Protein 7Q1D (pdb70)

Nearest PDB structures (foldseek):
  7q1x-assembly1_B  TM=9.972E-01  e=1.041E-59  Pseudomonas aeruginosa
  6mb6-assembly1_A  TM=9.368E-01  e=5.506E-37  Pseudomonas aeruginosa
  6bbz-assembly1_A  TM=9.507E-01  e=2.205E-33  Enterobacter cloacae
  6np2-assembly1_A  TM=9.480E-01  e=5.386E-33  Enterobacter cloacae
  7lao-assembly1_A  TM=9.216E-01  e=5.710E-32  Serratia marcescens

Structure (mmCIF, N/CA/C/O backbone):
data_7Q1D
#
_entry.id   7Q1D
#
_cell.length_a   90.957
_cell.length_b   100.489
_cell.length_c   131.908
_cell.angle_alpha   90.000
_cell.angle_beta   90.000
_cell.angle_gamma   90.000
#
_symmetry.space_group_name_H-M   'P 21 2 21'
#
loop_
_entity.id
_entity.type
_entity.pdbx_description
1 polymer 'Aminoglycoside N(3)-acetyltransferase III'
2 non-polymer 'SODIUM ION'
3 non-polymer '[[(2~{R},3~{S})-5-(6-aminopurin-9-yl)-4-oxidanyl-3-phosphonooxy-oxolan-2-yl]methoxy-oxidanyl-phosphoryl] [(3~{R})-4-[[(3~{S})-3-[2-[(1~{S})-1-[[(1~{S},2~{R},3~{R},4~{S},5~{R})-5-azanyl-3-[(4~{S},5~{R})-4-[(2~{S},3~{R},4~{R},5~{S},6~{E})-3-azanyl-6-(azanylmethylidene)-4,5-bis(oxidanyl)oxan-2-yl]oxy-5-(hydroxymethyl)-3-oxidanyl-oxolan-2-yl]oxy-2-[(2~{S},3~{R},4~{R},5~{S})-3-azanyl-6-(iminomethyl)-4,5-bis(oxidanyl)oxan-2-yl]oxy-4-oxidanyl-cyclohexyl]amino]-1-oxidanyl-ethyl]sulfanylethylamino]-3-oxidanyl-propyl]amino]-2,2-dimethyl-3-oxidanyl-4-oxidanylidene-butyl] hydrogen phosphate'
4 non-polymer GLYCEROL
5 non-polymer 2-[BIS-(2-HYDROXY-ETHYL)-AMINO]-2-HYDROXYMETHYL-PROPANE-1,3-DIOL
6 non-polymer 'CHLORIDE ION'
7 water water
#
loop_
_atom_site.group_PDB
_atom_site.id
_atom_site.type_symbol
_atom_site.label_atom_id
_atom_site.label_alt_id
_atom_site.label_comp_id
_atom_site.label_asym_id
_atom_site.label_entity_id
_atom_site.label_seq_id
_atom_site.pdbx_PDB_ins_code
_atom_site.Cartn_x
_atom_site.Cartn_y
_atom_site.Cartn_z
_atom_site.occupancy
_atom_site.B_iso_or_equiv
_atom_site.auth_seq_id
_atom_site.auth_comp_id
_atom_site.auth_asym_id
_atom_site.auth_atom_id
_atom_site.pdbx_PDB_model_num
ATOM 1 N N . ILE A 1 22 ? 43.07061 71.19446 6.21435 1.000 54.75219 26 ILE A N 1
ATOM 2 C CA . ILE A 1 22 ? 44.03823 71.22222 7.30883 1.000 51.99585 26 ILE A CA 1
ATOM 3 C C . ILE A 1 22 ? 43.63988 70.23713 8.41463 1.000 44.54714 26 ILE A C 1
ATOM 4 O O . ILE A 1 22 ? 42.45201 70.02475 8.65754 1.000 42.41982 26 ILE A O 1
ATOM 9 N N . PRO A 1 23 ? 44.63030 69.63645 9.08000 1.000 38.43271 27 PRO A N 1
ATOM 10 C CA . PRO A 1 23 ? 44.33445 68.51855 9.98928 1.000 31.76034 27 PRO A CA 1
ATOM 11 C C . PRO A 1 23 ? 43.50640 68.94497 11.19460 1.000 28.56965 27 PRO A C 1
ATOM 12 O O . PRO A 1 23 ? 43.67811 70.03414 11.74382 1.000 31.41346 27 PRO A O 1
ATOM 16 N N . HIS A 1 24 ? 42.60536 68.05802 11.61078 1.000 25.15887 28 HIS A N 1
ATOM 17 C CA . HIS A 1 24 ? 41.76104 68.32720 12.76557 1.000 26.24942 28 HIS A CA 1
ATOM 18 C C . HIS A 1 24 ? 42.59721 68.36990 14.03960 1.000 25.91410 28 HIS A C 1
ATOM 19 O O . HIS A 1 24 ? 43.47334 67.52858 14.25788 1.000 24.50045 28 HIS A O 1
ATOM 26 N N . THR A 1 25 ? 42.29722 69.33031 14.90286 1.000 24.96454 29 THR A N 1
ATOM 27 C CA . THR A 1 25 ? 43.03783 69.47360 16.14506 1.000 23.15529 29 THR A CA 1
ATOM 28 C C . THR A 1 25 ? 42.38665 68.69701 17.28140 1.000 23.60077 29 THR A C 1
ATOM 29 O O . THR A 1 25 ? 41.19099 68.38521 17.26583 1.000 22.38662 29 THR A O 1
ATOM 33 N N . HIS A 1 26 ? 43.20180 68.42463 18.29925 1.000 22.93262 30 HIS A N 1
ATOM 34 C CA . HIS A 1 26 ? 42.71841 67.79462 19.51942 1.000 22.94296 30 HIS A CA 1
ATOM 35 C C . HIS A 1 26 ? 41.53005 68.55270 20.09343 1.000 23.27492 30 HIS A C 1
ATOM 36 O O . HIS A 1 26 ? 40.49456 67.95978 20.42221 1.000 22.48099 30 HIS A O 1
ATOM 43 N N . ALA A 1 27 ? 41.66882 69.87079 20.23130 1.000 24.44925 31 ALA A N 1
ATOM 44 C CA . ALA A 1 27 ? 40.61134 70.66138 20.85068 1.000 24.78486 31 ALA A CA 1
ATOM 45 C C . ALA A 1 27 ? 39.32422 70.57916 20.04841 1.000 27.54909 31 ALA A C 1
ATOM 46 O O . ALA A 1 27 ? 38.23062 70.48190 20.62242 1.000 27.18662 31 ALA A O 1
ATOM 48 N N . HIS A 1 28 ? 39.42395 70.61212 18.71895 1.000 25.85254 32 HIS A N 1
ATOM 49 C CA . HIS A 1 28 ? 38.20543 70.53756 17.91972 1.000 27.65973 32 HIS A CA 1
ATOM 50 C C . HIS A 1 28 ? 37.57274 69.15486 17.97277 1.000 25.95996 32 HIS A C 1
ATOM 51 O O . HIS A 1 28 ? 36.34390 69.03670 17.91637 1.000 24.89220 32 HIS A O 1
ATOM 58 N N . LEU A 1 29 ? 38.37955 68.10353 18.09888 1.000 22.34283 33 LEU A N 1
ATOM 59 C CA . LEU A 1 29 ? 37.80244 66.77687 18.26496 1.000 22.47241 33 LEU A CA 1
ATOM 60 C C . LEU A 1 29 ? 37.08447 66.66006 19.60427 1.000 22.01257 33 LEU A C 1
ATOM 61 O O . LEU A 1 29 ? 35.98119 66.10262 19.67069 1.000 22.30580 33 LEU A O 1
ATOM 66 N N . VAL A 1 30 ? 37.67831 67.20111 20.67645 1.000 22.65522 34 VAL A N 1
ATOM 67 C CA . VAL A 1 30 ? 37.00439 67.21273 21.97771 1.000 24.96710 34 VAL A CA 1
ATOM 68 C C . VAL A 1 30 ? 35.66053 67.92883 21.88498 1.000 26.06678 34 VAL A C 1
ATOM 69 O O . VAL A 1 30 ? 34.63473 67.41009 22.34541 1.000 26.68811 34 VAL A O 1
ATOM 73 N N . ASP A 1 31 ? 35.65262 69.14268 21.31489 1.000 25.85668 35 ASP A N 1
ATOM 74 C CA . ASP A 1 31 ? 34.40684 69.88122 21.09870 1.000 26.43306 35 ASP A CA 1
ATOM 75 C C . ASP A 1 31 ? 33.37845 69.03377 20.36234 1.000 27.97104 35 ASP A C 1
ATOM 76 O O . ASP A 1 31 ? 32.19799 69.00211 20.73493 1.000 27.94425 35 ASP A O 1
ATOM 81 N N . ALA A 1 32 ? 33.80971 68.35873 19.29415 1.000 24.11387 36 ALA A N 1
ATOM 82 C CA . ALA A 1 32 ? 32.88094 67.58634 18.47642 1.000 27.80996 36 ALA A CA 1
ATOM 83 C C . ALA A 1 32 ? 32.31391 66.41233 19.25511 1.000 23.99816 36 ALA A C 1
ATOM 84 O O . ALA A 1 32 ? 31.11992 66.11083 19.14787 1.000 25.82449 36 ALA A O 1
ATOM 86 N N . PHE A 1 33 ? 33.15422 65.74296 20.04363 1.000 20.54412 37 PHE A N 1
ATOM 87 C CA . PHE A 1 33 ? 32.66922 64.64357 20.86925 1.000 21.18667 37 PHE A CA 1
ATOM 88 C C . PHE A 1 33 ? 31.65611 65.14262 21.88728 1.000 23.56057 37 PHE A C 1
ATOM 89 O O . PHE A 1 33 ? 30.61708 64.50879 22.10611 1.000 23.24233 37 PHE A O 1
ATOM 97 N N . GLN A 1 34 ? 31.93405 66.28434 22.51428 1.000 24.25168 38 GLN A N 1
ATOM 98 C CA . GLN A 1 34 ? 30.99824 66.81897 23.49825 1.000 23.62505 38 GLN A CA 1
ATOM 99 C C . GLN A 1 34 ? 29.68692 67.23715 22.84477 1.000 26.26686 38 GLN A C 1
ATOM 100 O O . GLN A 1 34 ? 28.60824 67.02176 23.41374 1.000 27.42185 38 GLN A O 1
ATOM 106 N N . ALA A 1 35 ? 29.75515 67.79730 21.63310 1.000 26.16451 39 ALA A N 1
ATOM 107 C CA . ALA A 1 35 ? 28.54169 68.20636 20.92979 1.000 27.95333 39 ALA A CA 1
ATOM 108 C C . ALA A 1 35 ? 27.67704 67.00794 20.56855 1.000 27.77347 39 ALA A C 1
ATOM 109 O O . ALA A 1 35 ? 26.44485 67.11301 20.54895 1.000 29.77249 39 ALA A O 1
ATOM 111 N N . LEU A 1 36 ? 28.30798 65.87203 20.27735 1.000 26.20240 40 LEU A N 1
ATOM 112 C CA . LEU A 1 36 ? 27.57672 64.65353 19.95565 1.000 26.34149 40 LEU A CA 1
ATOM 113 C C . LEU A 1 36 ? 26.85012 64.09468 21.17232 1.000 28.81901 40 LEU A C 1
ATOM 114 O O . LEU A 1 36 ? 25.82185 63.42109 21.02593 1.000 29.10478 40 LEU A O 1
ATOM 119 N N . GLY A 1 37 ? 27.35722 64.36348 22.37063 1.000 24.61660 41 GLY A N 1
ATOM 120 C CA . GLY A 1 37 ? 26.75730 63.84736 23.57997 1.000 28.08631 41 GLY A CA 1
ATOM 121 C C . GLY A 1 37 ? 27.67385 63.03238 24.47350 1.000 25.25753 41 GLY A C 1
ATOM 122 O O . GLY A 1 37 ? 27.20396 62.43775 25.44781 1.000 28.89597 41 GLY A O 1
ATOM 123 N N . ILE A 1 38 ? 28.97040 62.96775 24.15947 1.000 22.02995 42 ILE A N 1
ATOM 124 C CA . ILE A 1 38 ? 29.90640 62.28350 25.04797 1.000 22.03453 42 ILE A CA 1
ATOM 125 C C . ILE A 1 38 ? 30.05781 63.09854 26.32120 1.000 25.29981 42 ILE A C 1
ATOM 126 O O . ILE A 1 38 ? 30.25580 64.31936 26.27273 1.000 24.63899 42 ILE A O 1
ATOM 131 N N . ARG A 1 39 ? 29.98512 62.42617 27.46902 1.000 24.63253 43 ARG A N 1
ATOM 132 C CA . ARG A 1 39 ? 29.97281 63.09684 28.76108 1.000 28.19944 43 ARG A CA 1
ATOM 133 C C . ARG A 1 39 ? 30.99326 62.45324 29.68680 1.000 24.55732 43 ARG A C 1
ATOM 134 O O . ARG A 1 39 ? 31.31115 61.26522 29.56129 1.000 24.02481 43 ARG A O 1
ATOM 142 N N . ALA A 1 40 ? 31.48162 63.25428 30.63507 1.000 26.07348 44 ALA A N 1
ATOM 143 C CA . ALA A 1 40 ? 32.38356 62.75668 31.66665 1.000 23.57172 44 ALA A CA 1
ATOM 144 C C . ALA A 1 40 ? 31.76652 61.55860 32.37358 1.000 26.88453 44 ALA A C 1
ATOM 145 O O . ALA A 1 40 ? 30.59300 61.58683 32.76195 1.000 26.35137 44 ALA A O 1
ATOM 147 N N . GLY A 1 41 ? 32.56393 60.50064 32.53411 1.000 22.26158 45 GLY A N 1
ATOM 148 C CA . GLY A 1 41 ? 32.17129 59.34257 33.30868 1.000 23.51624 45 GLY A CA 1
ATOM 149 C C . GLY A 1 41 ? 31.49831 58.23666 32.52752 1.000 21.64387 45 GLY A C 1
ATOM 150 O O . GLY A 1 41 ? 31.27182 57.15510 33.08889 1.000 21.81917 45 GLY A O 1
ATOM 151 N N . GLN A 1 42 ? 31.17120 58.46418 31.25914 1.000 18.61104 46 GLN A N 1
ATOM 152 C CA . GLN A 1 42 ? 30.54640 57.42332 30.46040 1.000 18.46257 46 GLN A CA 1
ATOM 153 C C . GLN A 1 42 ? 31.51543 56.27056 30.22597 1.000 20.85261 46 GLN A C 1
ATOM 154 O O . GLN A 1 42 ? 32.73757 56.44772 30.18522 1.000 20.15436 46 GLN A O 1
ATOM 160 N N . ALA A 1 43 ? 30.95395 55.07978 30.09395 1.000 19.34362 47 ALA A N 1
ATOM 161 C CA . ALA A 1 43 ? 31.66428 53.92171 29.57358 1.000 18.19196 47 ALA A CA 1
ATOM 162 C C . ALA A 1 43 ? 31.25683 53.76325 28.11345 1.000 18.78239 47 ALA A C 1
ATOM 163 O O . ALA A 1 43 ? 30.06788 53.65372 27.80507 1.000 19.78025 47 ALA A O 1
ATOM 165 N N . LEU A 1 44 ? 32.23271 53.77401 27.21641 1.000 17.59885 48 LEU A N 1
ATOM 166 C CA . LEU A 1 44 ? 31.97348 53.94208 25.79443 1.000 17.20514 48 LEU A CA 1
ATOM 167 C C . LEU A 1 44 ? 32.75701 52.90749 25.00315 1.000 17.91323 48 LEU A C 1
ATOM 168 O O . LEU A 1 44 ? 33.97105 52.79023 25.18173 1.000 18.09917 48 LEU A O 1
ATOM 173 N N . MET A 1 45 ? 32.07283 52.18594 24.11760 1.000 16.60765 49 MET A N 1
ATOM 174 C CA . MET A 1 45 ? 32.70778 51.29651 23.15009 1.000 16.28217 49 MET A CA 1
ATOM 175 C C . MET A 1 45 ? 32.76212 52.00860 21.80466 1.000 15.66200 49 MET A C 1
ATOM 176 O O . MET A 1 45 ? 31.74601 52.52965 21.33716 1.000 18.17010 49 MET A O 1
ATOM 181 N N . LEU A 1 46 ? 33.93029 51.99970 21.16933 1.000 15.00545 50 LEU A N 1
ATOM 182 C CA . LEU A 1 46 ? 34.16835 52.75678 19.94780 1.000 14.92699 50 LEU A CA 1
ATOM 183 C C . LEU A 1 46 ? 34.35015 51.81505 18.76690 1.000 16.66073 50 LEU A C 1
ATOM 184 O O . LEU A 1 46 ? 35.05655 50.80527 18.87437 1.000 16.10089 50 LEU A O 1
ATOM 189 N N . HIS A 1 47 ? 33.70609 52.14838 17.64514 1.000 15.53663 51 HIS A N 1
ATOM 190 C CA . HIS A 1 47 ? 34.00969 51.57768 16.33462 1.000 16.48723 51 HIS A CA 1
ATOM 191 C C . HIS A 1 47 ? 34.38235 52.72702 15.41351 1.000 19.46916 51 HIS A C 1
ATOM 192 O O . HIS A 1 47 ? 33.70143 53.75642 15.40419 1.000 18.52271 51 HIS A O 1
ATOM 199 N N . ALA A 1 48 ? 35.44571 52.56523 14.63194 1.000 17.09992 52 ALA A N 1
ATOM 200 C CA . ALA A 1 48 ? 35.94751 53.74070 13.93533 1.000 18.29286 52 ALA A CA 1
ATOM 201 C C . ALA A 1 48 ? 36.55478 53.37341 12.59213 1.000 18.87259 52 ALA A C 1
ATOM 202 O O . ALA A 1 48 ? 36.97348 52.23556 12.36114 1.000 17.85937 52 ALA A O 1
ATOM 204 N N . SER A 1 49 ? 36.56278 54.36690 11.69819 1.000 19.79395 53 SER A N 1
ATOM 205 C CA . SER A 1 49 ? 37.38986 54.38753 10.49316 1.000 19.11156 53 SER A CA 1
ATOM 206 C C . SER A 1 49 ? 38.28176 55.61845 10.57414 1.000 22.28395 53 SER A C 1
ATOM 207 O O . SER A 1 49 ? 37.77908 56.75052 10.60602 1.000 20.37476 53 SER A O 1
ATOM 210 N N . VAL A 1 50 ? 39.60182 55.39876 10.62654 1.000 19.02051 54 VAL A N 1
ATOM 211 C CA . VAL A 1 50 ? 40.53819 56.52098 10.65066 1.000 19.01258 54 VAL A CA 1
ATOM 212 C C . VAL A 1 50 ? 40.40701 57.35462 9.38750 1.000 21.46549 54 VAL A C 1
ATOM 213 O O . VAL A 1 50 ? 40.44695 58.58940 9.43995 1.000 22.06346 54 VAL A O 1
ATOM 217 N N . LYS A 1 51 ? 40.23952 56.69748 8.23097 1.000 20.22063 55 LYS A N 1
ATOM 218 C CA . LYS A 1 51 ? 40.15665 57.44007 6.97555 1.000 21.12810 55 LYS A CA 1
ATOM 219 C C . LYS A 1 51 ? 38.92993 58.34617 6.94625 1.000 23.29390 55 LYS A C 1
ATOM 220 O O . LYS A 1 51 ? 38.99063 59.46892 6.42774 1.000 24.79275 55 LYS A O 1
ATOM 226 N N . ALA A 1 52 ? 37.81839 57.88539 7.51703 1.000 22.34792 56 ALA A N 1
ATOM 227 C CA . ALA A 1 52 ? 36.58819 58.67630 7.50422 1.000 23.52069 56 ALA A CA 1
ATOM 228 C C . ALA A 1 52 ? 36.72271 59.95225 8.32028 1.000 23.99579 56 ALA A C 1
ATOM 229 O O . ALA A 1 52 ? 36.10945 60.97074 7.98100 1.000 24.07261 56 ALA A O 1
ATOM 231 N N . VAL A 1 53 ? 37.50229 59.91282 9.39922 1.000 22.16716 57 VAL A N 1
ATOM 232 C CA . VAL A 1 53 ? 37.70331 61.09727 10.22374 1.000 23.29989 57 VAL A CA 1
ATOM 233 C C . VAL A 1 53 ? 38.48495 62.16685 9.46892 1.000 26.20893 57 VAL A C 1
ATOM 234 O O . VAL A 1 53 ? 38.27423 63.36680 9.68459 1.000 25.66401 57 VAL A O 1
ATOM 238 N N . GLY A 1 54 ? 39.38203 61.76270 8.57309 1.000 26.17970 58 GLY A N 1
ATOM 239 C CA . GLY A 1 54 ? 40.26025 62.69424 7.89838 1.000 24.61759 58 GLY A CA 1
ATOM 240 C C . GLY A 1 54 ? 41.51216 62.98658 8.70643 1.000 23.61955 58 GLY A C 1
ATOM 241 O O . GLY A 1 54 ? 41.64657 62.61239 9.87295 1.000 26.36606 58 GLY A O 1
ATOM 242 N N . ALA A 1 55 ? 42.43183 63.71554 8.07262 1.000 31.23868 59 ALA A N 1
ATOM 243 C CA . ALA A 1 55 ? 43.73335 63.96525 8.67977 1.000 33.02590 59 ALA A CA 1
ATOM 244 C C . ALA A 1 55 ? 43.58135 64.65707 10.02954 1.000 24.79313 59 ALA A C 1
ATOM 245 O O . ALA A 1 55 ? 42.85414 65.64227 10.16231 1.000 27.28575 59 ALA A O 1
ATOM 247 N N . VAL A 1 56 ? 44.25093 64.10662 11.03830 1.000 25.26720 60 VAL A N 1
ATOM 248 C CA . VAL A 1 56 ? 44.23341 64.62895 12.39725 1.000 23.15624 60 VAL A CA 1
ATOM 249 C C . VAL A 1 56 ? 45.64261 65.08681 12.74376 1.000 21.93353 60 VAL A C 1
ATOM 250 O O . VAL A 1 56 ? 46.62230 64.38884 12.45057 1.000 22.81081 60 VAL A O 1
ATOM 254 N N . MET A 1 57 ? 45.74466 66.25680 13.36117 1.000 20.24797 61 MET A N 1
ATOM 255 C CA . MET A 1 57 ? 47.04600 66.84090 13.69368 1.000 18.67087 61 MET A CA 1
ATOM 256 C C . MET A 1 57 ? 47.66378 66.06201 14.85310 1.000 21.45511 61 MET A C 1
ATOM 257 O O . MET A 1 57 ? 47.28062 66.23331 16.01027 1.000 22.89263 61 MET A O 1
ATOM 262 N N . GLY A 1 58 ? 48.62013 65.18420 14.54703 1.000 20.66147 62 GLY A N 1
ATOM 263 C CA . GLY A 1 58 ? 49.16783 64.25888 15.52101 1.000 21.27111 62 GLY A CA 1
ATOM 264 C C . GLY A 1 58 ? 48.77419 62.81057 15.29019 1.000 20.45402 62 GLY A C 1
ATOM 265 O O . GLY A 1 58 ? 49.26812 61.92648 16.00578 1.000 20.81994 62 GLY A O 1
ATOM 266 N N . GLY A 1 59 ? 47.90436 62.53572 14.32314 1.000 22.36096 63 GLY A N 1
ATOM 267 C CA . GLY A 1 59 ? 47.58267 61.17344 13.95910 1.000 21.11771 63 GLY A CA 1
ATOM 268 C C . GLY A 1 59 ? 46.50344 60.54289 14.82071 1.000 19.72515 63 GLY A C 1
ATOM 269 O O . GLY A 1 59 ? 45.90648 61.18329 15.69205 1.000 20.17678 63 GLY A O 1
ATOM 270 N N . PRO A 1 60 ? 46.23740 59.25444 14.59479 1.000 18.94097 64 PRO A N 1
ATOM 271 C CA . PRO A 1 60 ? 45.12622 58.60164 15.31042 1.000 16.72768 64 PRO A CA 1
ATOM 272 C C . PRO A 1 60 ? 45.26842 58.59094 16.82562 1.000 18.14501 64 PRO A C 1
ATOM 273 O O . PRO A 1 60 ? 44.24700 58.48832 17.51531 1.000 19.65956 64 PRO A O 1
ATOM 277 N N . ASN A 1 61 ? 46.48537 58.70536 17.37670 1.000 18.59420 65 ASN A N 1
ATOM 278 C CA . ASN A 1 61 ? 46.61713 58.82347 18.82379 1.000 18.63390 65 ASN A CA 1
ATOM 279 C C . ASN A 1 61 ? 45.78299 59.98068 19.35292 1.000 19.18773 65 ASN A C 1
ATOM 280 O O . ASN A 1 61 ? 45.24162 59.89431 20.45903 1.000 20.95915 65 ASN A O 1
ATOM 285 N N . VAL A 1 62 ? 45.65267 61.05895 18.57016 1.000 16.58560 66 VAL A N 1
ATOM 286 C CA . VAL A 1 62 ? 44.91114 62.23411 19.02168 1.000 17.77402 66 VAL A CA 1
ATOM 287 C C . VAL A 1 62 ? 43.41262 61.97004 19.03457 1.000 17.80139 66 VAL A C 1
ATOM 288 O O . VAL A 1 62 ? 42.69415 62.52443 19.87117 1.000 19.22714 66 VAL A O 1
ATOM 292 N N . ILE A 1 63 ? 42.91321 61.12678 18.12670 1.000 17.49899 67 ILE A N 1
ATOM 293 C CA . ILE A 1 63 ? 41.51113 60.70854 18.21675 1.000 17.28448 67 ILE A CA 1
ATOM 294 C C . ILE A 1 63 ? 41.24960 60.06111 19.56724 1.000 18.91373 67 ILE A C 1
ATOM 295 O O . ILE A 1 63 ? 40.28043 60.39662 20.26424 1.000 18.63303 67 ILE A O 1
ATOM 300 N N . LEU A 1 64 ? 42.11615 59.11827 19.95581 1.000 18.34641 68 LEU A N 1
ATOM 301 C CA . LEU A 1 64 ? 41.93020 58.41264 21.21760 1.000 17.54000 68 LEU A CA 1
ATOM 302 C C . LEU A 1 64 ? 42.08955 59.35360 22.40495 1.000 19.50683 68 LEU A C 1
ATOM 303 O O . LEU A 1 64 ? 41.29782 59.29473 23.35264 1.000 19.70756 68 LEU A O 1
ATOM 308 N N . GLN A 1 65 ? 43.11595 60.21631 22.38566 1.000 20.00352 69 GLN A N 1
ATOM 309 C CA . GLN A 1 65 ? 43.31293 61.12442 23.51185 1.000 18.13281 69 GLN A CA 1
ATOM 310 C C . GLN A 1 65 ? 42.16684 62.11707 23.63328 1.000 20.16804 69 GLN A C 1
ATOM 311 O O . GLN A 1 65 ? 41.73652 62.44195 24.74613 1.000 20.54791 69 GLN A O 1
ATOM 317 N N . ALA A 1 66 ? 41.68522 62.64119 22.50627 1.000 19.02965 70 ALA A N 1
ATOM 318 C CA . ALA A 1 66 ? 40.55955 63.57148 22.56991 1.000 19.75718 70 ALA A CA 1
ATOM 319 C C . ALA A 1 66 ? 39.32343 62.88959 23.13765 1.000 19.23437 70 ALA A C 1
ATOM 320 O O . ALA A 1 66 ? 38.59499 63.47908 23.94457 1.000 20.74427 70 ALA A O 1
ATOM 322 N N . LEU A 1 67 ? 39.07425 61.64498 22.73053 1.000 19.83705 71 LEU A N 1
ATOM 323 C CA . LEU A 1 67 ? 37.91552 60.92906 23.25340 1.000 17.52413 71 LEU A CA 1
ATOM 324 C C . LEU A 1 67 ? 38.07290 60.66206 24.74393 1.000 20.04235 71 LEU A C 1
ATOM 325 O O . LEU A 1 67 ? 37.12752 60.85367 25.52033 1.000 21.17303 71 LEU A O 1
ATOM 330 N N . MET A 1 68 ? 39.27302 60.25169 25.16785 1.000 20.10803 72 MET A N 1
ATOM 331 C CA A MET A 1 68 ? 39.48049 60.00927 26.58633 0.325 21.71322 72 MET A CA 1
ATOM 332 C CA B MET A 1 68 ? 39.54719 60.02347 26.58615 0.675 21.74562 72 MET A CA 1
ATOM 333 C C . MET A 1 68 ? 39.43681 61.30681 27.39636 1.000 22.75553 72 MET A C 1
ATOM 334 O O . MET A 1 68 ? 39.04649 61.27881 28.56554 1.000 23.00767 72 MET A O 1
ATOM 343 N N . ASP A 1 69 ? 39.80979 62.44807 26.80285 1.000 21.85830 73 ASP A N 1
ATOM 344 C CA . ASP A 1 69 ? 39.66333 63.70856 27.52952 1.000 20.81370 73 ASP A CA 1
ATOM 345 C C . ASP A 1 69 ? 38.19411 64.07968 27.68692 1.000 23.03946 73 ASP A C 1
ATOM 346 O O . ASP A 1 69 ? 37.77671 64.55813 28.74807 1.000 23.85218 73 ASP A O 1
ATOM 351 N N . ALA A 1 70 ? 37.38935 63.83958 26.65254 1.000 22.21699 74 ALA A N 1
ATOM 352 C CA . ALA A 1 70 ? 35.95462 64.07623 26.78060 1.000 25.31842 74 ALA A CA 1
ATOM 353 C C . ALA A 1 70 ? 35.33088 63.16729 27.83301 1.000 23.72817 74 ALA A C 1
ATOM 354 O O . ALA A 1 70 ? 34.40281 63.58475 28.54158 1.000 24.31283 74 ALA A O 1
ATOM 356 N N . LEU A 1 71 ? 35.82697 61.93068 27.95761 1.000 21.71488 75 LEU A N 1
ATOM 357 C CA . LEU A 1 71 ? 35.30643 60.99467 28.95052 1.000 20.23263 75 LEU A CA 1
ATOM 358 C C . LEU A 1 71 ? 35.85757 61.24569 30.34903 1.000 24.73362 75 LEU A C 1
ATOM 359 O O . LEU A 1 71 ? 35.23485 60.82854 31.33025 1.000 23.99249 75 LEU A O 1
ATOM 364 N N . THR A 1 72 ? 37.01917 61.90309 30.45821 1.000 22.92356 76 THR A N 1
ATOM 365 C CA . THR A 1 72 ? 37.77072 62.12981 31.69437 1.000 26.92870 76 THR A CA 1
ATOM 366 C C . THR A 1 72 ? 38.27468 60.80752 32.27079 1.000 27.33027 76 THR A C 1
ATOM 367 O O . THR A 1 72 ? 37.84115 59.72976 31.83786 1.000 26.03712 76 THR A O 1
ATOM 371 N N . PRO A 1 73 ? 39.19874 60.83942 33.23532 1.000 28.89051 77 PRO A N 1
ATOM 372 C CA . PRO A 1 73 ? 39.64726 59.57789 33.84685 1.000 25.98161 77 PRO A CA 1
ATOM 373 C C . PRO A 1 73 ? 38.53772 58.76961 34.49756 1.000 28.17682 77 PRO A C 1
ATOM 374 O O . PRO A 1 73 ? 38.69742 57.55198 34.64497 1.000 30.16314 77 PRO A O 1
ATOM 378 N N A ASP A 1 74 ? 37.42963 59.40988 34.89458 0.548 27.78416 78 ASP A N 1
ATOM 379 N N B ASP A 1 74 ? 37.42816 59.39279 34.89364 0.452 27.79745 78 ASP A N 1
ATOM 380 C CA A ASP A 1 74 ? 36.28812 58.69336 35.45789 0.548 26.97750 78 ASP A CA 1
ATOM 381 C CA B ASP A 1 74 ? 36.32405 58.63239 35.46694 0.452 26.96306 78 ASP A CA 1
ATOM 382 C C A ASP A 1 74 ? 35.54787 57.86820 34.41154 0.548 24.95758 78 ASP A C 1
ATOM 383 C C B ASP A 1 74 ? 35.44598 57.96784 34.41192 0.452 24.94878 78 ASP A C 1
ATOM 384 O O A ASP A 1 74 ? 34.80010 56.95488 34.77629 0.548 23.97112 78 ASP A O 1
ATOM 385 O O B ASP A 1 74 ? 34.49277 57.27063 34.77405 0.452 23.27117 78 ASP A O 1
ATOM 394 N N . GLY A 1 75 ? 35.73574 58.16478 33.12470 1.000 22.36509 79 GLY A N 1
ATOM 395 C CA . GLY A 1 75 ? 35.09803 57.41107 32.06556 1.000 21.31986 79 GLY A CA 1
ATOM 396 C C . GLY A 1 75 ? 35.97197 56.25553 31.59751 1.000 22.77565 79 GLY A C 1
ATOM 397 O O . GLY A 1 75 ? 37.09579 56.06425 32.05367 1.000 21.15771 79 GLY A O 1
ATOM 398 N N . THR A 1 76 ? 35.43173 55.48279 30.65607 1.000 20.25714 80 THR A N 1
ATOM 399 C CA . THR A 1 76 ? 36.10616 54.29148 30.15704 1.000 19.60602 80 THR A CA 1
ATOM 400 C C . THR A 1 76 ? 35.91673 54.20672 28.64830 1.000 19.35082 80 THR A C 1
ATOM 401 O O . THR A 1 76 ? 34.82994 54.48577 28.13894 1.000 18.67469 80 THR A O 1
ATOM 405 N N . LEU A 1 77 ? 36.97920 53.83845 27.93203 1.000 17.63330 81 LEU A N 1
ATOM 406 C CA . LEU A 1 77 ? 36.92434 53.63095 26.48928 1.000 15.67579 81 LEU A CA 1
ATOM 407 C C . LEU A 1 77 ? 37.31097 52.19020 26.18895 1.000 15.72129 81 LEU A C 1
ATOM 408 O O . LEU A 1 77 ? 38.35233 51.71627 26.65990 1.000 15.95741 81 LEU A O 1
ATOM 413 N N . MET A 1 78 ? 36.47263 51.48936 25.41536 1.000 14.99314 82 MET A N 1
ATOM 414 C CA . MET A 1 78 ? 36.71760 50.08923 25.09331 1.000 14.98799 82 MET A CA 1
ATOM 415 C C . MET A 1 78 ? 36.59454 49.87545 23.58708 1.000 14.73050 82 MET A C 1
ATOM 416 O O . MET A 1 78 ? 35.82365 50.56848 22.91350 1.000 16.51815 82 MET A O 1
ATOM 421 N N . MET A 1 79 ? 37.34875 48.90240 23.06107 1.000 14.68486 83 MET A N 1
ATOM 422 C CA . MET A 1 79 ? 37.24500 48.53035 21.66183 1.000 15.22097 83 MET A CA 1
ATOM 423 C C . MET A 1 79 ? 37.38992 47.01298 21.54422 1.000 15.44763 83 MET A C 1
ATOM 424 O O . MET A 1 79 ? 38.00144 46.35858 22.39732 1.000 15.53985 83 MET A O 1
ATOM 429 N N . TYR A 1 80 ? 36.81393 46.45176 20.47946 1.000 14.64464 84 TYR A N 1
ATOM 430 C CA . TYR A 1 80 ? 36.97174 45.03084 20.16529 1.000 14.19855 84 TYR A CA 1
ATOM 431 C C . TYR A 1 80 ? 38.29113 44.83121 19.42494 1.000 14.43033 84 TYR A C 1
ATOM 432 O O . TYR A 1 80 ? 38.46025 45.32240 18.30490 1.000 16.48709 84 TYR A O 1
ATOM 441 N N . ALA A 1 81 ? 39.24204 44.13297 20.05752 1.000 14.16139 85 ALA A N 1
ATOM 442 C CA . ALA A 1 81 ? 40.52925 43.84907 19.42873 1.000 14.61260 85 ALA A CA 1
ATOM 443 C C . ALA A 1 81 ? 40.55817 42.48614 18.74315 1.000 15.16180 85 ALA A C 1
ATOM 444 O O . ALA A 1 81 ? 41.02036 42.38562 17.60544 1.000 16.02099 85 ALA A O 1
ATOM 446 N N . GLY A 1 82 ? 40.08832 41.43242 19.41840 1.000 14.85420 86 GLY A N 1
ATOM 447 C CA . GLY A 1 82 ? 40.19437 40.08908 18.86605 1.000 14.14591 86 GLY A CA 1
ATOM 448 C C . GLY A 1 82 ? 41.65820 39.70326 18.71911 1.000 13.97009 86 GLY A C 1
ATOM 449 O O . GLY A 1 82 ? 42.54317 40.22131 19.40977 1.000 16.47801 86 GLY A O 1
ATOM 450 N N . TRP A 1 83 ? 41.91983 38.80038 17.78110 1.000 15.59915 87 TRP A N 1
ATOM 451 C CA . TRP A 1 83 ? 43.28044 38.32122 17.53434 1.000 15.17693 87 TRP A CA 1
ATOM 452 C C . TRP A 1 83 ? 43.46449 38.11991 16.03212 1.000 14.14156 87 TRP A C 1
ATOM 453 O O . TRP A 1 83 ? 42.89128 37.19667 15.44101 1.000 16.22415 87 TRP A O 1
ATOM 464 N N . GLN A 1 84 ? 44.28661 38.98741 15.42099 1.000 14.66203 88 GLN A N 1
ATOM 465 C CA . GLN A 1 84 ? 44.48807 38.94404 13.97273 1.000 15.62335 88 GLN A CA 1
ATOM 466 C C . GLN A 1 84 ? 44.94338 37.56830 13.49943 1.000 18.13456 88 GLN A C 1
ATOM 467 O O . GLN A 1 84 ? 44.59807 37.14770 12.39412 1.000 21.61402 88 GLN A O 1
ATOM 473 N N . ASP A 1 85 ? 45.69642 36.84640 14.32327 1.000 16.87119 89 ASP A N 1
ATOM 474 C CA . ASP A 1 85 ? 46.33392 35.61497 13.88478 1.000 17.03787 89 ASP A CA 1
ATOM 475 C C . ASP A 1 85 ? 45.71262 34.37172 14.50889 1.000 20.41651 89 ASP A C 1
ATOM 476 O O . ASP A 1 85 ? 46.35610 33.31735 14.53645 1.000 18.21996 89 ASP A O 1
ATOM 481 N N . ILE A 1 86 ? 44.46614 34.46133 14.97387 1.000 16.38324 90 ILE A N 1
ATOM 482 C CA . ILE A 1 86 ? 43.85843 33.28183 15.61026 1.000 15.69630 90 ILE A CA 1
ATOM 483 C C . ILE A 1 86 ? 43.73577 32.15151 14.59166 1.000 18.50161 90 ILE A C 1
ATOM 484 O O . ILE A 1 86 ? 43.19913 32.35307 13.48264 1.000 20.43935 90 ILE A O 1
ATOM 489 N N . PRO A 1 87 ? 44.23531 30.96727 14.88372 1.000 18.69376 91 PRO A N 1
ATOM 490 C CA . PRO A 1 87 ? 44.19120 29.85791 13.92548 1.000 18.02501 91 PRO A CA 1
ATOM 491 C C . PRO A 1 87 ? 42.92079 29.01833 14.06080 1.000 23.21143 91 PRO A C 1
ATOM 492 O O . PRO A 1 87 ? 42.96852 27.78994 14.18267 1.000 23.21492 91 PRO A O 1
ATOM 496 N N . ASP A 1 88 ? 41.76867 29.68288 14.04998 1.000 19.78313 92 ASP A N 1
ATOM 497 C CA . ASP A 1 88 ? 40.51273 28.98251 14.30128 1.000 23.75946 92 ASP A CA 1
ATOM 498 C C . ASP A 1 88 ? 40.00029 28.22290 13.08064 1.000 26.83928 92 ASP A C 1
ATOM 499 O O . ASP A 1 88 ? 38.90361 27.63300 13.13675 1.000 28.30051 92 ASP A O 1
ATOM 504 N N . PHE A 1 89 ? 40.79095 28.18294 12.00551 1.000 27.31005 93 PHE A N 1
ATOM 505 C CA . PHE A 1 89 ? 40.43783 27.53654 10.74760 1.000 29.41601 93 PHE A CA 1
ATOM 506 C C . PHE A 1 89 ? 41.16106 26.21385 10.52016 1.000 31.96243 93 PHE A C 1
ATOM 507 O O . PHE A 1 89 ? 40.99938 25.60727 9.45126 1.000 37.42221 93 PHE A O 1
ATOM 515 N N . ILE A 1 90 ? 41.94340 25.73585 11.48897 1.000 30.46256 94 ILE A N 1
ATOM 516 C CA . ILE A 1 90 ? 42.87877 24.65418 11.19950 1.000 29.02316 94 ILE A CA 1
ATOM 517 C C . ILE A 1 90 ? 42.21655 23.28010 11.07713 1.000 35.24861 94 ILE A C 1
ATOM 518 O O . ILE A 1 90 ? 42.76317 22.39597 10.41141 1.000 36.29845 94 ILE A O 1
ATOM 523 N N A ASP A 1 91 ? 41.05993 23.07285 11.71576 0.565 37.40865 95 ASP A N 1
ATOM 524 N N B ASP A 1 91 ? 41.06472 23.05058 11.71472 0.435 37.40511 95 ASP A N 1
ATOM 525 C CA A ASP A 1 91 ? 40.43694 21.75230 11.69582 0.565 38.83193 95 ASP A CA 1
ATOM 526 C CA B ASP A 1 91 ? 40.50581 21.70052 11.66526 0.435 38.81880 95 ASP A CA 1
ATOM 527 C C A ASP A 1 91 ? 40.06679 21.31079 10.28366 0.565 42.42371 95 ASP A C 1
ATOM 528 C C B ASP A 1 91 ? 40.07091 21.29416 10.26321 0.435 42.40322 95 ASP A C 1
ATOM 529 O O A ASP A 1 91 ? 39.91436 20.10819 10.04074 0.565 41.94057 95 ASP A O 1
ATOM 530 O O B ASP A 1 91 ? 39.87271 20.10067 10.01051 0.435 41.99542 95 ASP A O 1
ATOM 539 N N . SER A 1 92 ? 39.93674 22.25076 9.34801 1.000 41.37482 96 SER A N 1
ATOM 540 C CA . SER A 1 92 ? 39.55672 21.95999 7.97386 1.000 48.92455 96 SER A CA 1
ATOM 541 C C . SER A 1 92 ? 40.75455 21.85908 7.02893 1.000 51.74770 96 SER A C 1
ATOM 542 O O . SER A 1 92 ? 40.56266 21.70583 5.81833 1.000 53.23861 96 SER A O 1
ATOM 545 N N . LEU A 1 93 ? 41.98732 21.93221 7.55366 1.000 44.18642 97 LEU A N 1
ATOM 546 C CA . LEU A 1 93 ? 43.19231 21.76356 6.75323 1.000 43.78805 97 LEU A CA 1
ATOM 547 C C . LEU A 1 93 ? 43.57341 20.29419 6.66476 1.000 45.28356 97 LEU A C 1
ATOM 548 O O . LEU A 1 93 ? 43.20444 19.49272 7.52916 1.000 45.34273 97 LEU A O 1
ATOM 553 N N . PRO A 1 94 ? 44.32171 19.90812 5.62830 1.000 46.57936 98 PRO A N 1
ATOM 554 C CA . PRO A 1 94 ? 44.86292 18.54408 5.58023 1.000 51.59341 98 PRO A CA 1
ATOM 555 C C . PRO A 1 94 ? 45.65505 18.24588 6.84518 1.000 50.80044 98 PRO A C 1
ATOM 556 O O . PRO A 1 94 ? 46.31316 19.12466 7.40597 1.000 45.14240 98 PRO A O 1
ATOM 560 N N . ASP A 1 95 ? 45.58439 16.99018 7.29307 1.000 47.82969 99 ASP A N 1
ATOM 561 C CA . ASP A 1 95 ? 46.15738 16.62982 8.58854 1.000 50.26823 99 ASP A CA 1
ATOM 562 C C . ASP A 1 95 ? 47.65041 16.94053 8.67876 1.000 52.26523 99 ASP A C 1
ATOM 563 O O . ASP A 1 95 ? 48.14017 17.30702 9.75446 1.000 45.34378 99 ASP A O 1
ATOM 568 N N . ALA A 1 96 ? 48.38763 16.80626 7.57308 1.000 49.01411 100 ALA A N 1
ATOM 569 C CA . ALA A 1 96 ? 49.81255 17.12909 7.59176 1.000 48.51661 100 ALA A CA 1
ATOM 570 C C . ALA A 1 96 ? 50.03731 18.60649 7.89465 1.000 47.07088 100 ALA A C 1
ATOM 571 O O . ALA A 1 96 ? 50.90581 18.96281 8.70072 1.000 44.92066 100 ALA A O 1
ATOM 573 N N . LEU A 1 97 ? 49.26967 19.48270 7.24024 1.000 41.95376 101 LEU A N 1
ATOM 574 C CA . LEU A 1 97 ? 49.35064 20.90943 7.52708 1.000 40.57971 101 LEU A CA 1
ATOM 575 C C . LEU A 1 97 ? 48.83270 21.21877 8.92564 1.000 41.47628 101 LEU A C 1
ATOM 576 O O . LEU A 1 97 ? 49.43914 22.00513 9.65768 1.000 37.81777 101 LEU A O 1
ATOM 581 N N . LYS A 1 98 ? 47.70991 20.60603 9.30915 1.000 36.02329 102 LYS A N 1
ATOM 582 C CA . LYS A 1 98 ? 47.15744 20.79793 10.64744 1.000 35.85653 102 LYS A CA 1
ATOM 583 C C . LYS A 1 98 ? 48.18695 20.48742 11.72701 1.000 34.99262 102 LYS A C 1
ATOM 584 O O . LYS A 1 98 ? 48.28907 21.21437 12.72654 1.000 32.01687 102 LYS A O 1
ATOM 590 N N . ALA A 1 99 ? 48.95285 19.40670 11.54190 1.000 35.48348 103 ALA A N 1
ATOM 591 C CA . ALA A 1 99 ? 49.92736 18.98978 12.54530 1.000 35.64533 103 ALA A CA 1
ATOM 592 C C . ALA A 1 99 ? 50.98941 20.05721 12.75854 1.000 32.86620 103 ALA A C 1
ATOM 593 O O . ALA A 1 99 ? 51.45337 20.26349 13.88524 1.000 32.47005 103 ALA A O 1
ATOM 595 N N . VAL A 1 100 ? 51.40360 20.72461 11.68312 1.000 34.53506 104 VAL A N 1
ATOM 596 C CA . VAL A 1 100 ? 52.37977 21.80055 11.81085 1.000 33.03559 104 VAL A CA 1
ATOM 597 C C . VAL A 1 100 ? 51.79996 22.95385 12.62337 1.000 28.64950 104 VAL A C 1
ATOM 598 O O . VAL A 1 100 ? 52.46253 23.49195 13.51950 1.000 28.23738 104 VAL A O 1
ATOM 602 N N . TYR A 1 101 ? 50.55646 23.35699 12.32566 1.000 27.38269 105 TYR A N 1
ATOM 603 C CA . TYR A 1 101 ? 49.92192 24.40775 13.12016 1.000 26.97701 105 TYR A CA 1
ATOM 604 C C . TYR A 1 101 ? 49.86277 24.01811 14.58891 1.000 26.85915 105 TYR A C 1
ATOM 605 O O . TYR A 1 101 ? 50.16193 24.83071 15.46948 1.000 23.69332 105 TYR A O 1
ATOM 614 N N . LEU A 1 102 ? 49.47151 22.77334 14.87053 1.000 28.40230 106 LEU A N 1
ATOM 615 C CA . LEU A 1 102 ? 49.34180 22.33343 16.25307 1.000 27.96091 106 LEU A CA 1
ATOM 616 C C . LEU A 1 102 ? 50.67589 22.38664 16.98078 1.000 27.68943 106 LEU A C 1
ATOM 617 O O . LEU A 1 102 ? 50.71227 22.65070 18.18777 1.000 32.75938 106 LEU A O 1
ATOM 622 N N . GLU A 1 103 ? 51.77942 22.17739 16.26307 1.000 27.82369 107 GLU A N 1
ATOM 623 C CA . GLU A 1 103 ? 53.09825 22.18683 16.87803 1.000 28.59043 107 GLU A CA 1
ATOM 624 C C . GLU A 1 103 ? 53.70827 23.58108 16.91115 1.000 30.46112 107 GLU A C 1
ATOM 625 O O . GLU A 1 103 ? 54.34765 23.95145 17.90044 1.000 31.07325 107 GLU A O 1
ATOM 631 N N . GLN A 1 104 ? 53.49168 24.38494 15.86887 1.000 25.73171 108 GLN A N 1
ATOM 632 C CA . GLN A 1 104 ? 54.29368 25.58694 15.67912 1.000 22.93554 108 GLN A CA 1
ATOM 633 C C . GLN A 1 104 ? 53.54194 26.89975 15.84913 1.000 23.28212 108 GLN A C 1
ATOM 634 O O . GLN A 1 104 ? 54.18921 27.93187 16.04467 1.000 22.31995 108 GLN A O 1
ATOM 640 N N . HIS A 1 105 ? 52.21558 26.90698 15.78388 1.000 22.42605 109 HIS A N 1
ATOM 641 C CA . HIS A 1 105 ? 51.51474 28.17963 15.90687 1.000 20.10105 109 HIS A CA 1
ATOM 642 C C . HIS A 1 105 ? 51.60358 28.70469 17.33315 1.000 19.23342 109 HIS A C 1
ATOM 643 O O . HIS A 1 105 ? 51.33592 27.95500 18.28065 1.000 21.09895 109 HIS A O 1
ATOM 650 N N . PRO A 1 106 ? 51.91245 29.98479 17.52694 1.000 20.49312 110 PRO A N 1
ATOM 651 C CA . PRO A 1 106 ? 51.99649 30.53657 18.88470 1.000 19.69089 110 PRO A CA 1
ATOM 652 C C . PRO A 1 106 ? 50.63211 30.58688 19.54523 1.000 18.61240 110 PRO A C 1
ATOM 653 O O . PRO A 1 106 ? 49.59616 30.66146 18.86314 1.000 18.87558 110 PRO A O 1
ATOM 657 N N . PRO A 1 107 ? 50.59322 30.56091 20.87384 1.000 18.65781 111 PRO A N 1
ATOM 658 C CA . PRO A 1 107 ? 49.32844 30.71586 21.59756 1.000 19.30337 111 PRO A CA 1
ATOM 659 C C . PRO A 1 107 ? 48.91510 32.18120 21.65526 1.000 18.91340 111 PRO A C 1
ATOM 660 O O . PRO A 1 107 ? 49.69918 33.09240 21.39163 1.000 18.99000 111 PRO A O 1
ATOM 664 N N . PHE A 1 108 ? 47.65597 32.40054 22.03387 1.000 16.31242 112 PHE A N 1
ATOM 665 C CA . PHE A 1 108 ? 47.20493 33.75310 22.33500 1.000 16.79564 112 PHE A CA 1
ATOM 666 C C . PHE A 1 108 ? 47.92460 34.24012 23.58114 1.000 18.31209 112 PHE A C 1
ATOM 667 O O . PHE A 1 108 ? 47.75640 33.67380 24.66614 1.000 20.16571 112 PHE A O 1
ATOM 675 N N . ASP A 1 109 ? 48.76702 35.25825 23.42135 1.000 17.04710 113 ASP A N 1
ATOM 676 C CA . ASP A 1 109 ? 49.40808 35.89011 24.55900 1.000 19.39414 113 ASP A CA 1
ATOM 677 C C . ASP A 1 109 ? 48.83706 37.29487 24.60976 1.000 18.99073 113 ASP A C 1
ATOM 678 O O . ASP A 1 109 ? 49.10156 38.08978 23.69436 1.000 18.73505 113 ASP A O 1
ATOM 683 N N . PRO A 1 110 ? 48.04881 37.64505 25.62884 1.000 19.41640 114 PRO A N 1
ATOM 684 C CA . PRO A 1 110 ? 47.37952 38.95179 25.61057 1.000 19.11700 114 PRO A CA 1
ATOM 685 C C . PRO A 1 110 ? 48.33926 40.12932 25.56439 1.000 19.73299 114 PRO A C 1
ATOM 686 O O . PRO A 1 110 ? 47.93922 41.21202 25.12838 1.000 20.46896 114 PRO A O 1
ATOM 690 N N . ALA A 1 111 ? 49.59580 39.94756 25.97269 1.000 19.15166 115 ALA A N 1
ATOM 691 C CA . ALA A 1 111 ? 50.53784 41.05806 25.93036 1.000 21.03185 115 ALA A CA 1
ATOM 692 C C . ALA A 1 111 ? 50.95050 41.40627 24.50405 1.000 20.76274 115 ALA A C 1
ATOM 693 O O . ALA A 1 111 ? 51.30679 42.55922 24.23462 1.000 23.36814 115 ALA A O 1
ATOM 695 N N . THR A 1 112 ? 50.92937 40.43723 23.57812 1.000 18.40337 116 THR A N 1
ATOM 696 C CA . THR A 1 112 ? 51.43784 40.67502 22.23558 1.000 16.77243 116 THR A CA 1
ATOM 697 C C . THR A 1 112 ? 50.45598 40.40779 21.10269 1.000 15.63104 116 THR A C 1
ATOM 698 O O . THR A 1 112 ? 50.70371 40.87412 19.98539 1.000 17.47184 116 THR A O 1
ATOM 702 N N . ALA A 1 113 ? 49.37891 39.64539 21.32775 1.000 15.71659 117 ALA A N 1
ATOM 703 C CA . ALA A 1 113 ? 48.50777 39.24764 20.22309 1.000 15.89862 117 ALA A CA 1
ATOM 704 C C . ALA A 1 113 ? 47.93443 40.47816 19.54130 1.000 15.37164 117 ALA A C 1
ATOM 705 O O . ALA A 1 113 ? 47.28092 41.30132 20.18359 1.000 16.74045 117 ALA A O 1
ATOM 707 N N . ARG A 1 114 ? 48.16255 40.60131 18.24149 1.000 15.21729 118 ARG A N 1
ATOM 708 C CA A ARG A 1 114 ? 47.76420 41.81579 17.54997 0.767 16.13231 118 ARG A CA 1
ATOM 709 C CA B ARG A 1 114 ? 47.76812 41.80084 17.51356 0.233 16.16241 118 ARG A CA 1
ATOM 710 C C . ARG A 1 114 ? 46.26148 41.83647 17.29851 1.000 15.91703 118 ARG A C 1
ATOM 711 O O . ARG A 1 114 ? 45.62119 40.80313 17.07709 1.000 15.71287 118 ARG A O 1
ATOM 726 N N . ALA A 1 115 ? 45.69708 43.04281 17.34341 1.000 15.44699 119 ALA A N 1
ATOM 727 C CA . ALA A 1 115 ? 44.27681 43.20330 17.07060 1.000 14.66587 119 ALA A CA 1
ATOM 728 C C . ALA A 1 115 ? 43.96454 42.90681 15.60812 1.000 14.06979 119 ALA A C 1
ATOM 729 O O . ALA A 1 115 ? 44.79321 43.09678 14.71088 1.000 15.88848 119 ALA A O 1
ATOM 731 N N . VAL A 1 116 ? 42.74491 42.41558 15.37552 1.000 14.36417 120 VAL A N 1
ATOM 732 C CA . VAL A 1 116 ? 42.28026 42.17972 14.01584 1.000 14.55474 120 VAL A CA 1
ATOM 733 C C . VAL A 1 116 ? 42.38631 43.47530 13.22310 1.000 17.92586 120 VAL A C 1
ATOM 734 O O . VAL A 1 116 ? 41.87114 44.51597 13.64386 1.000 17.13149 120 VAL A O 1
ATOM 738 N N . ARG A 1 117 ? 43.04815 43.41992 12.06340 1.000 17.87059 121 ARG A N 1
ATOM 739 C CA . ARG A 1 117 ? 43.27564 44.64453 11.29437 1.000 16.10078 121 ARG A CA 1
ATOM 740 C C . ARG A 1 117 ? 41.95785 45.27326 10.85096 1.000 20.30185 121 ARG A C 1
ATOM 741 O O . ARG A 1 117 ? 41.80869 46.50383 10.87703 1.000 19.95627 121 ARG A O 1
ATOM 749 N N . GLU A 1 118 ? 40.97499 44.44346 10.48237 1.000 18.99239 122 GLU A N 1
ATOM 750 C CA . GLU A 1 118 ? 39.67185 44.93849 10.04450 1.000 19.83465 122 GLU A CA 1
ATOM 751 C C . GLU A 1 118 ? 38.84097 45.54143 11.17565 1.000 20.17369 122 GLU A C 1
ATOM 752 O O . GLU A 1 118 ? 37.74121 46.05649 10.90715 1.000 19.98100 122 GLU A O 1
ATOM 758 N N . ASN A 1 119 ? 39.31428 45.47797 12.41690 1.000 17.40564 123 ASN A N 1
ATOM 759 C CA . ASN A 1 119 ? 38.66571 46.14874 13.53476 1.000 17.60855 123 ASN A CA 1
ATOM 760 C C . ASN A 1 119 ? 39.12933 47.59609 13.68986 1.000 19.50799 123 ASN A C 1
ATOM 761 O O . ASN A 1 119 ? 38.74390 48.24622 14.66574 1.000 18.87635 123 ASN A O 1
ATOM 766 N N . SER A 1 120 ? 39.91329 48.09236 12.72543 1.000 16.82448 124 SER A N 1
ATOM 767 C CA . SER A 1 120 ? 40.54834 49.41672 12.64809 1.000 16.71059 124 SER A CA 1
ATOM 768 C C . SER A 1 120 ? 41.89947 49.41624 13.35009 1.000 17.47815 124 SER A C 1
ATOM 769 O O . SER A 1 120 ? 42.06505 48.82296 14.42401 1.000 18.56313 124 SER A O 1
ATOM 772 N N . VAL A 1 121 ? 42.87093 50.10028 12.73954 1.000 18.27499 125 VAL A N 1
ATOM 773 C CA . VAL A 1 121 ? 44.15314 50.32597 13.40278 1.000 17.94492 125 VAL A CA 1
ATOM 774 C C . VAL A 1 121 ? 43.95690 50.96898 14.77377 1.000 16.82394 125 VAL A C 1
ATOM 775 O O . VAL A 1 121 ? 44.76379 50.75047 15.68121 1.000 17.60591 125 VAL A O 1
ATOM 779 N N . LEU A 1 122 ? 42.86824 51.73148 14.96650 1.000 18.64571 126 LEU A N 1
ATOM 780 C CA . LEU A 1 122 ? 42.61206 52.32519 16.28042 1.000 17.81620 126 LEU A CA 1
ATOM 781 C C . LEU A 1 122 ? 42.49990 51.27718 17.38663 1.000 18.55344 126 LEU A C 1
ATOM 782 O O . LEU A 1 122 ? 42.88107 51.54393 18.52830 1.000 17.81237 126 LEU A O 1
ATOM 787 N N . ALA A 1 123 ? 41.96672 50.08946 17.08835 1.000 16.54162 127 ALA A N 1
ATOM 788 C CA . ALA A 1 123 ? 41.89242 49.06226 18.12313 1.000 14.94277 127 ALA A CA 1
ATOM 789 C C . ALA A 1 123 ? 43.27837 48.58678 18.52758 1.000 15.36090 127 ALA A C 1
ATOM 790 O O . ALA A 1 123 ? 43.52354 48.30225 19.71008 1.000 18.06295 127 ALA A O 1
ATOM 792 N N . GLU A 1 124 ? 44.20227 48.49804 17.56159 1.000 15.59766 128 GLU A N 1
ATOM 793 C CA . GLU A 1 124 ? 45.57632 48.12319 17.88677 1.000 17.04116 128 GLU A CA 1
ATOM 794 C C . GLU A 1 124 ? 46.27426 49.25161 18.64906 1.000 17.24699 128 GLU A C 1
ATOM 795 O O . GLU A 1 124 ? 47.04555 48.99702 19.58124 1.000 17.04503 128 GLU A O 1
ATOM 801 N N . PHE A 1 125 ? 45.97333 50.50525 18.29338 1.000 17.05528 129 PHE A N 1
ATOM 802 C CA . PHE A 1 125 ? 46.48465 51.65447 19.03880 1.000 17.55252 129 PHE A CA 1
ATOM 803 C C . PHE A 1 125 ? 45.98782 51.64304 20.48505 1.000 16.88095 129 PHE A C 1
ATOM 804 O O . PHE A 1 125 ? 46.74293 51.95656 21.41646 1.000 18.24114 129 PHE A O 1
ATOM 812 N N . LEU A 1 126 ? 44.70976 51.33129 20.69582 1.000 17.07501 130 LEU A N 1
ATOM 813 C CA . LEU A 1 126 ? 44.19462 51.31539 22.05822 1.000 17.66534 130 LEU A CA 1
ATOM 814 C C . LEU A 1 126 ? 44.74090 50.12244 22.82291 1.000 16.58849 130 LEU A C 1
ATOM 815 O O . LEU A 1 126 ? 45.01629 50.22498 24.02364 1.000 17.27949 130 LEU A O 1
ATOM 820 N N . ARG A 1 127 ? 44.90755 48.98650 22.13218 1.000 14.97254 131 ARG A N 1
ATOM 821 C CA . ARG A 1 127 ? 45.46687 47.78940 22.75760 1.000 15.94319 131 ARG A CA 1
ATOM 822 C C . ARG A 1 127 ? 46.83574 48.05732 23.36524 1.000 18.61084 131 ARG A C 1
ATOM 823 O O . ARG A 1 127 ? 47.20943 47.43028 24.36424 1.000 18.45078 131 ARG A O 1
ATOM 831 N N . THR A 1 128 ? 47.59378 48.98218 22.78304 1.000 16.70903 132 THR A N 1
ATOM 832 C CA . THR A 1 128 ? 48.95448 49.26328 23.21678 1.000 18.93807 132 THR A CA 1
ATOM 833 C C . THR A 1 128 ? 49.06024 50.57496 23.98554 1.000 18.54904 132 THR A C 1
ATOM 834 O O . THR A 1 128 ? 50.15972 51.10853 24.15093 1.000 19.76393 132 THR A O 1
ATOM 838 N N . TRP A 1 129 ? 47.91917 51.10981 24.47283 1.000 18.08031 133 TRP A N 1
ATOM 839 C CA . TRP A 1 129 ? 47.87072 52.34959 25.23038 1.000 18.88660 133 TRP A CA 1
ATOM 840 C C . TRP A 1 129 ? 48.26171 52.11191 26.69154 1.000 20.17645 133 TRP A C 1
ATOM 841 O O . TRP A 1 129 ? 47.96882 51.05653 27.25235 1.000 19.44359 133 TRP A O 1
ATOM 852 N N . PRO A 1 130 ? 48.93095 53.07836 27.32627 1.000 20.88979 134 PRO A N 1
ATOM 853 C CA . PRO A 1 130 ? 49.22806 52.96061 28.76098 1.000 23.08045 134 PRO A CA 1
ATOM 854 C C . PRO A 1 130 ? 47.97784 52.67677 29.58776 1.000 21.49806 134 PRO A C 1
ATOM 855 O O . PRO A 1 130 ? 46.90778 53.24799 29.35265 1.000 22.21181 134 PRO A O 1
ATOM 859 N N . CYS A 1 131 ? 48.12642 51.77226 30.56092 1.000 21.73781 135 CYS A N 1
ATOM 860 C CA . CYS A 1 131 ? 47.09065 51.41209 31.53410 1.000 20.08710 135 CYS A CA 1
ATOM 861 C C . CYS A 1 131 ? 45.92444 50.63331 30.93026 1.000 20.50611 135 CYS A C 1
ATOM 862 O O . CYS A 1 131 ? 44.85363 50.56207 31.54290 1.000 22.25610 135 CYS A O 1
ATOM 865 N N . VAL A 1 132 ? 46.11210 50.05618 29.74378 1.000 16.89644 136 VAL A N 1
ATOM 866 C CA . VAL A 1 132 ? 45.06920 49.25668 29.09557 1.000 16.70569 136 VAL A CA 1
ATOM 867 C C . VAL A 1 132 ? 44.85303 47.95520 29.86023 1.000 19.93803 136 VAL A C 1
ATOM 868 O O . VAL A 1 132 ? 45.77756 47.39394 30.47114 1.000 21.25158 136 VAL A O 1
ATOM 872 N N . HIS A 1 133 ? 43.61082 47.46684 29.82348 1.000 17.42677 137 HIS A N 1
ATOM 873 C CA . HIS A 1 133 ? 43.25288 46.13498 30.29410 1.000 17.29901 137 HIS A CA 1
ATOM 874 C C . HIS A 1 133 ? 42.68919 45.34977 29.12073 1.000 15.85958 137 HIS A C 1
ATOM 875 O O . HIS A 1 133 ? 41.95558 45.90221 28.29533 1.000 17.22528 137 HIS A O 1
ATOM 882 N N . ARG A 1 134 ? 43.00722 44.05780 29.05498 1.000 15.18325 138 ARG A N 1
ATOM 883 C CA . ARG A 1 134 ? 42.58797 43.21796 27.93819 1.000 15.40398 138 ARG A CA 1
ATOM 884 C C . ARG A 1 134 ? 41.85072 41.98612 28.44348 1.000 15.72364 138 ARG A C 1
ATOM 885 O O . ARG A 1 134 ? 42.30353 41.32920 29.38520 1.000 17.50303 138 ARG A O 1
ATOM 893 N N . SER A 1 135 ? 40.71098 41.67729 27.81757 1.000 14.73466 139 SER A N 1
ATOM 894 C CA . SER A 1 135 ? 39.93927 40.52042 28.24459 1.000 15.74121 139 SER A CA 1
ATOM 895 C C . SER A 1 135 ? 40.54737 39.24230 27.66127 1.000 15.53634 139 SER A C 1
ATOM 896 O O . SER A 1 135 ? 41.26284 39.26442 26.65468 1.000 17.26808 139 SER A O 1
ATOM 899 N N . ALA A 1 136 ? 40.25559 38.11194 28.31181 1.000 16.55738 140 ALA A N 1
ATOM 900 C CA . ALA A 1 136 ? 41.01224 36.87667 28.10284 1.000 16.76718 140 ALA A CA 1
ATOM 901 C C . ALA A 1 136 ? 40.53427 36.02831 26.93163 1.000 17.97173 140 ALA A C 1
ATOM 902 O O . ALA A 1 136 ? 41.26807 35.13310 26.49436 1.000 18.57059 140 ALA A O 1
ATOM 904 N N . ASN A 1 137 ? 39.34001 36.26030 26.42498 1.000 17.66844 141 ASN A N 1
ATOM 905 C CA . ASN A 1 137 ? 38.83704 35.45073 25.32290 1.000 16.73540 141 ASN A CA 1
ATOM 906 C C . ASN A 1 137 ? 39.56066 35.84128 24.03963 1.000 18.04726 141 ASN A C 1
ATOM 907 O O . ASN A 1 137 ? 39.43430 36.99034 23.60302 1.000 16.06231 141 ASN A O 1
ATOM 912 N N . PRO A 1 138 ? 40.32397 34.93973 23.40200 1.000 14.87938 142 PRO A N 1
ATOM 913 C CA . PRO A 1 138 ? 41.12430 35.37555 22.23840 1.000 15.12680 142 PRO A CA 1
ATOM 914 C C . PRO A 1 138 ? 40.29817 35.92876 21.08909 1.000 15.19980 142 PRO A C 1
ATOM 915 O O . PRO A 1 138 ? 40.55395 37.04940 20.61338 1.000 16.17638 142 PRO A O 1
ATOM 919 N N . GLU A 1 139 ? 39.31710 35.16130 20.61428 1.000 14.97834 143 GLU A N 1
ATOM 920 C CA . GLU A 1 139 ? 38.57930 35.57820 19.43015 1.000 14.64079 143 GLU A CA 1
ATOM 921 C C . GLU A 1 139 ? 37.75533 36.83340 19.69678 1.000 15.60444 143 GLU A C 1
ATOM 922 O O . GLU A 1 139 ? 37.57936 37.65686 18.78810 1.000 15.42424 143 GLU A O 1
ATOM 928 N N . ALA A 1 140 ? 37.25165 36.99391 20.92521 1.000 14.36454 144 ALA A N 1
ATOM 929 C CA . ALA A 1 140 ? 36.36212 38.09567 21.28518 1.000 15.80011 144 ALA A CA 1
ATOM 930 C C . ALA A 1 140 ? 37.05496 39.15058 22.14233 1.000 15.95588 144 ALA A C 1
ATOM 931 O O . ALA A 1 140 ? 36.37934 39.93132 22.82032 1.000 15.31600 144 ALA A O 1
ATOM 933 N N . SER A 1 141 ? 38.39207 39.19517 22.12575 1.000 14.12199 145 SER A N 1
ATOM 934 C CA . SER A 1 141 ? 39.12381 39.96390 23.12563 1.000 13.61566 145 SER A CA 1
ATOM 935 C C . SER A 1 141 ? 38.80027 41.45309 23.03226 1.000 15.82273 145 SER A C 1
ATOM 936 O O . SER A 1 141 ? 38.84708 42.04606 21.94980 1.000 16.70482 145 SER A O 1
ATOM 939 N N . MET A 1 142 ? 38.49317 42.06346 24.17746 1.000 16.60161 146 MET A N 1
ATOM 940 C CA . MET A 1 142 ? 38.20996 43.49250 24.25617 1.000 15.98901 146 MET A CA 1
ATOM 941 C C . MET A 1 142 ? 39.33824 44.19690 25.00929 1.000 14.54584 146 MET A C 1
ATOM 942 O O . MET A 1 142 ? 39.88994 43.65196 25.96951 1.000 16.68149 146 MET A O 1
ATOM 947 N N . VAL A 1 143 ? 39.64393 45.43374 24.61210 1.000 13.63952 147 VAL A N 1
ATOM 948 C CA . VAL A 1 143 ? 40.64938 46.25564 25.28854 1.000 14.24418 147 VAL A CA 1
ATOM 949 C C . VAL A 1 143 ? 39.97021 47.51683 25.81297 1.000 14.57810 147 VAL A C 1
ATOM 950 O O . VAL A 1 143 ? 39.08611 48.06540 25.15023 1.000 15.29940 147 VAL A O 1
ATOM 954 N N . ALA A 1 144 ? 40.37522 47.96886 27.00255 1.000 14.43434 148 ALA A N 1
ATOM 955 C CA . ALA A 1 144 ? 39.73702 49.12300 27.63067 1.000 13.49370 148 ALA A CA 1
ATOM 956 C C . ALA A 1 144 ? 40.73649 49.94257 28.44345 1.000 17.80036 148 ALA A C 1
ATOM 957 O O . ALA A 1 144 ? 41.64784 49.39525 29.07107 1.000 17.44273 148 ALA A O 1
ATOM 959 N N . VAL A 1 145 ? 40.53397 51.26080 28.44944 1.000 16.95965 149 VAL A N 1
ATOM 960 C CA . VAL A 1 145 ? 41.30898 52.19052 29.26410 1.000 16.60165 149 VAL A CA 1
ATOM 961 C C . VAL A 1 145 ? 40.33331 53.07018 30.03668 1.000 19.08350 149 VAL A C 1
ATOM 962 O O . VAL A 1 145 ? 39.42412 53.66582 29.44560 1.000 18.75564 149 VAL A O 1
ATOM 966 N N . GLY A 1 146 ? 40.52937 53.17798 31.33872 1.000 18.58922 150 GLY A N 1
ATOM 967 C CA . GLY A 1 146 ? 39.69767 54.07703 32.10911 1.000 21.29655 150 GLY A CA 1
ATOM 968 C C . GLY A 1 146 ? 39.23883 53.44871 33.40288 1.000 20.99950 150 GLY A C 1
ATOM 969 O O . GLY A 1 146 ? 39.70092 52.37580 33.79405 1.000 21.80440 150 GLY A O 1
ATOM 970 N N A ARG A 1 147 ? 38.29353 54.12663 34.06587 0.470 20.64675 151 ARG A N 1
ATOM 971 N N B ARG A 1 147 ? 38.28287 54.13463 34.04490 0.530 20.62440 151 ARG A N 1
ATOM 972 C CA A ARG A 1 147 ? 37.96114 53.78439 35.44620 0.470 23.66475 151 ARG A CA 1
ATOM 973 C CA B ARG A 1 147 ? 37.90822 53.82608 35.42226 0.530 23.65198 151 ARG A CA 1
ATOM 974 C C A ARG A 1 147 ? 37.33130 52.39969 35.55704 0.470 22.00664 151 ARG A C 1
ATOM 975 C C B ARG A 1 147 ? 37.32199 52.42498 35.55154 0.530 22.00020 151 ARG A C 1
ATOM 976 O O A ARG A 1 147 ? 37.56122 51.68607 36.54009 0.470 24.06446 151 ARG A O 1
ATOM 977 O O B ARG A 1 147 ? 37.57417 51.72561 36.53926 0.530 24.08546 151 ARG A O 1
ATOM 992 N N . GLN A 1 148 ? 36.52784 52.00041 34.57291 1.000 20.57887 152 GLN A N 1
ATOM 993 C CA . GLN A 1 148 ? 35.87840 50.69487 34.61258 1.000 20.30420 152 GLN A CA 1
ATOM 994 C C . GLN A 1 148 ? 36.52440 49.69641 33.66052 1.000 19.72736 152 GLN A C 1
ATOM 995 O O . GLN A 1 148 ? 35.91009 48.68262 33.31010 1.000 18.79885 152 GLN A O 1
ATOM 1001 N N . ALA A 1 149 ? 37.77179 49.94674 33.25912 1.000 18.86758 153 ALA A N 1
ATOM 1002 C CA . ALA A 1 149 ? 38.41718 49.06121 32.29002 1.000 18.18383 153 ALA A CA 1
ATOM 1003 C C . ALA A 1 149 ? 38.62773 47.66268 32.85703 1.000 17.80109 153 ALA A C 1
ATOM 1004 O O . ALA A 1 149 ? 38.42210 46.66286 32.15226 1.000 18.21813 153 ALA A O 1
ATOM 1006 N N . ALA A 1 150 ? 39.05823 47.56662 34.11888 1.000 17.99157 154 ALA A N 1
ATOM 1007 C CA . ALA A 1 150 ? 39.22237 46.25294 34.72972 1.000 21.97792 154 ALA A CA 1
ATOM 1008 C C . ALA A 1 150 ? 37.87875 45.55610 34.90240 1.000 20.20486 154 ALA A C 1
ATOM 1009 O O . ALA A 1 150 ? 37.75526 44.36051 34.61624 1.000 19.59470 154 ALA A O 1
ATOM 1011 N N . LEU A 1 151 ? 36.85464 46.28677 35.34913 1.000 18.34573 155 LEU A N 1
ATOM 1012 C CA . LEU A 1 151 ? 35.53442 45.67753 35.49855 1.000 19.29407 155 LEU A CA 1
ATOM 1013 C C . LEU A 1 151 ? 35.04392 45.09786 34.17385 1.000 20.02223 155 LEU A C 1
ATOM 1014 O O . LEU A 1 151 ? 34.60041 43.94474 34.11328 1.000 18.73180 155 LEU A O 1
ATOM 1019 N N . LEU A 1 152 ? 35.12495 45.88542 33.09506 1.000 17.22640 156 LEU A N 1
ATOM 1020 C CA . LEU A 1 152 ? 34.56093 45.45728 31.81636 1.000 15.36703 156 LEU A CA 1
ATOM 1021 C C . LEU A 1 152 ? 35.27506 44.22955 31.26026 1.000 15.86714 156 LEU A C 1
ATOM 1022 O O . LEU A 1 152 ? 34.64219 43.36289 30.64839 1.000 16.36756 156 LEU A O 1
ATOM 1027 N N . THR A 1 153 ? 36.58442 44.13342 31.46149 1.000 16.66923 157 THR A N 1
ATOM 1028 C CA . THR A 1 153 ? 37.37722 43.08567 30.82301 1.000 16.20365 157 THR A CA 1
ATOM 1029 C C . THR A 1 153 ? 37.56586 41.83954 31.68152 1.000 17.88958 157 THR A C 1
ATOM 1030 O O . THR A 1 153 ? 38.14677 40.86354 31.19384 1.000 18.77658 157 THR A O 1
ATOM 1034 N N . ALA A 1 154 ? 37.09861 41.84266 32.92898 1.000 17.84474 158 ALA A N 1
ATOM 1035 C CA . ALA A 1 154 ? 37.37142 40.73585 33.84526 1.000 19.09116 158 ALA A CA 1
ATOM 1036 C C . ALA A 1 154 ? 36.54226 39.50130 33.51162 1.000 19.81398 158 ALA A C 1
ATOM 1037 O O . ALA A 1 154 ? 35.39133 39.60417 33.08467 1.000 18.75031 158 ALA A O 1
ATOM 1039 N N . ASN A 1 155 ? 37.13669 38.32022 33.72293 1.000 18.63270 159 ASN A N 1
ATOM 1040 C CA . ASN A 1 155 ? 36.38472 37.05930 33.73792 1.000 20.01752 159 ASN A CA 1
ATOM 1041 C C . ASN A 1 155 ? 35.60362 36.83009 32.44394 1.000 17.59092 159 ASN A C 1
ATOM 1042 O O . ASN A 1 155 ? 34.46058 36.35712 32.45028 1.000 18.32437 159 ASN A O 1
ATOM 1047 N N . HIS A 1 156 ? 36.24061 37.13399 31.31646 1.000 17.91701 160 HIS A N 1
ATOM 1048 C CA . HIS A 1 156 ? 35.63176 36.95493 30.00154 1.000 17.89338 160 HIS A CA 1
ATOM 1049 C C . HIS A 1 156 ? 35.76722 35.48133 29.64359 1.000 17.02693 160 HIS A C 1
ATOM 1050 O O . HIS A 1 156 ? 36.85194 35.00365 29.29171 1.000 20.08073 160 HIS A O 1
ATOM 1057 N N . ALA A 1 157 ? 34.66652 34.74334 29.75649 1.000 18.92784 161 ALA A N 1
ATOM 1058 C CA . ALA A 1 157 ? 34.71552 33.30613 29.52722 1.000 19.33124 161 ALA A CA 1
ATOM 1059 C C . ALA A 1 157 ? 35.08509 32.99220 28.08140 1.000 17.19506 161 ALA A C 1
ATOM 1060 O O . ALA A 1 157 ? 34.78479 33.75489 27.15593 1.000 17.46932 161 ALA A O 1
ATOM 1062 N N . LEU A 1 158 ? 35.74461 31.84448 27.89808 1.000 17.51608 162 LEU A N 1
ATOM 1063 C CA . LEU A 1 158 ? 36.13935 31.41070 26.56149 1.000 18.49598 162 LEU A CA 1
ATOM 1064 C C . LEU A 1 158 ? 34.93066 31.02787 25.71750 1.000 18.00772 162 LEU A C 1
ATOM 1065 O O . LEU A 1 158 ? 34.86561 31.36638 24.53169 1.000 19.84712 162 LEU A O 1
ATOM 1070 N N . ASP A 1 159 ? 33.95884 30.33688 26.30132 1.000 16.99573 163 ASP A N 1
ATOM 1071 C CA . ASP A 1 159 ? 32.80483 29.89995 25.53169 1.000 15.59661 163 ASP A CA 1
ATOM 1072 C C . ASP A 1 159 ? 31.77444 31.02626 25.49895 1.000 17.24469 163 ASP A C 1
ATOM 1073 O O . ASP A 1 159 ? 31.62237 31.76951 26.47287 1.000 16.67175 163 ASP A O 1
ATOM 1078 N N . TYR A 1 160 ? 31.07693 31.15134 24.37064 1.000 15.14808 164 TYR A N 1
ATOM 1079 C CA . TYR A 1 160 ? 30.02373 32.15976 24.20181 1.000 14.36102 164 TYR A CA 1
ATOM 1080 C C . TYR A 1 160 ? 30.53298 33.55481 24.56773 1.000 14.40722 164 TYR A C 1
ATOM 1081 O O . TYR A 1 160 ? 30.01492 34.23107 25.46150 1.000 16.32044 164 TYR A O 1
ATOM 1090 N N . GLY A 1 161 ? 31.57304 33.97033 23.84099 1.000 14.24403 165 GLY A N 1
ATOM 1091 C CA . GLY A 1 161 ? 32.33506 35.18150 24.14608 1.000 15.59606 165 GLY A CA 1
ATOM 1092 C C . GLY A 1 161 ? 31.59529 36.49088 23.93518 1.000 15.31326 165 GLY A C 1
ATOM 1093 O O . GLY A 1 161 ? 32.12555 37.54570 24.31045 1.000 15.58519 165 GLY A O 1
ATOM 1094 N N . TYR A 1 162 ? 30.40345 36.45784 23.34096 1.000 15.08950 166 TYR A N 1
ATOM 1095 C CA . TYR A 1 162 ? 29.57035 37.64578 23.20870 1.000 15.98021 166 TYR A CA 1
ATOM 1096 C C . TYR A 1 162 ? 28.34995 37.55550 24.10458 1.000 16.42626 166 TYR A C 1
ATOM 1097 O O . TYR A 1 162 ? 27.41229 38.34309 23.94713 1.000 17.86158 166 TYR A O 1
ATOM 1106 N N . GLY A 1 163 ? 28.37309 36.62996 25.06402 1.000 15.01276 167 GLY A N 1
ATOM 1107 C CA . GLY A 1 163 ? 27.19312 36.28186 25.83927 1.000 17.08537 167 GLY A CA 1
ATOM 1108 C C . GLY A 1 163 ? 27.19044 36.82599 27.25175 1.000 17.38967 167 GLY A C 1
ATOM 1109 O O . GLY A 1 163 ? 27.61854 37.96010 27.49238 1.000 17.74538 167 GLY A O 1
ATOM 1110 N N . VAL A 1 164 ? 26.72413 36.00124 28.19832 1.000 18.87028 168 VAL A N 1
ATOM 1111 C CA . VAL A 1 164 ? 26.44350 36.47645 29.55238 1.000 20.57830 168 VAL A CA 1
ATOM 1112 C C . VAL A 1 164 ? 27.72039 36.85480 30.30921 1.000 19.22355 168 VAL A C 1
ATOM 1113 O O . VAL A 1 164 ? 27.68359 37.72385 31.18804 1.000 20.44297 168 VAL A O 1
ATOM 1117 N N . GLU A 1 165 ? 28.86291 36.23779 29.98475 1.000 17.95540 169 GLU A N 1
ATOM 1118 C CA . GLU A 1 165 ? 30.11454 36.48773 30.70060 1.000 20.03209 169 GLU A CA 1
ATOM 1119 C C . GLU A 1 165 ? 31.07157 37.37337 29.91458 1.000 22.89532 169 GLU A C 1
ATOM 1120 O O . GLU A 1 165 ? 32.28678 37.19142 29.99948 1.000 25.99602 169 GLU A O 1
ATOM 1126 N N . SER A 1 166 ? 30.55797 38.30991 29.13726 1.000 19.97341 170 SER A N 1
ATOM 1127 C CA . SER A 1 166 ? 31.36976 39.07500 28.20351 1.000 16.60200 170 SER A CA 1
ATOM 1128 C C . SER A 1 166 ? 31.43475 40.54513 28.59486 1.000 16.90580 170 SER A C 1
ATOM 1129 O O . SER A 1 166 ? 30.59809 41.03596 29.35987 1.000 17.03600 170 SER A O 1
ATOM 1132 N N . PRO A 1 167 ? 32.43106 41.27798 28.09011 1.000 15.54690 171 PRO A N 1
ATOM 1133 C CA . PRO A 1 167 ? 32.46009 42.73131 28.31812 1.000 13.77428 171 PRO A CA 1
ATOM 1134 C C . PRO A 1 167 ? 31.25193 43.44155 27.74150 1.000 14.41489 171 PRO A C 1
ATOM 1135 O O . PRO A 1 167 ? 30.88673 44.51444 28.22704 1.000 15.95687 171 PRO A O 1
ATOM 1139 N N . LEU A 1 168 ? 30.63061 42.86750 26.70500 1.000 14.30487 172 LEU A N 1
ATOM 1140 C CA . LEU A 1 168 ? 29.42763 43.46907 26.13322 1.000 15.57303 172 LEU A CA 1
ATOM 1141 C C . LEU A 1 168 ? 28.25917 43.39531 27.10563 1.000 15.14527 172 LEU A C 1
ATOM 1142 O O . LEU A 1 168 ? 27.49389 44.36132 27.23524 1.000 15.56386 172 LEU A O 1
ATOM 1147 N N . ALA A 1 169 ? 28.09555 42.25448 27.78730 1.000 15.35093 173 ALA A N 1
ATOM 1148 C CA . ALA A 1 169 ? 27.07023 42.16849 28.82563 1.000 15.80932 173 ALA A CA 1
ATOM 1149 C C . ALA A 1 169 ? 27.32405 43.20410 29.91663 1.000 17.17407 173 ALA A C 1
ATOM 1150 O O . ALA A 1 169 ? 26.39190 43.85571 30.39677 1.000 17.53587 173 ALA A O 1
ATOM 1152 N N . LYS A 1 170 ? 28.58992 43.38371 30.30359 1.000 15.99393 174 LYS A N 1
ATOM 1153 C CA . LYS A 1 170 ? 28.89151 44.32429 31.37506 1.000 16.25103 174 LYS A CA 1
ATOM 1154 C C . LYS A 1 170 ? 28.66790 45.76429 30.92657 1.000 17.36155 174 LYS A C 1
ATOM 1155 O O . LYS A 1 170 ? 28.18439 46.59407 31.70898 1.000 17.99276 174 LYS A O 1
ATOM 1161 N N . LEU A 1 171 ? 28.97362 46.06671 29.65598 1.000 16.18796 175 LEU A N 1
ATOM 1162 C CA . LEU A 1 171 ? 28.69061 47.39297 29.10891 1.000 15.89255 175 LEU A CA 1
ATOM 1163 C C . LEU A 1 171 ? 27.20074 47.71564 29.16443 1.000 17.44331 175 LEU A C 1
ATOM 1164 O O . LEU A 1 171 ? 26.81302 48.83517 29.52467 1.000 17.98653 175 LEU A O 1
ATOM 1169 N N . VAL A 1 172 ? 26.35602 46.74384 28.80784 1.000 16.24077 176 VAL A N 1
ATOM 1170 C CA . VAL A 1 172 ? 24.91680 46.92425 28.95653 1.000 17.71369 176 VAL A CA 1
ATOM 1171 C C . VAL A 1 172 ? 24.55424 47.10080 30.42631 1.000 17.76089 176 VAL A C 1
ATOM 1172 O O . VAL A 1 172 ? 23.73472 47.96027 30.78666 1.000 19.64897 176 VAL A O 1
ATOM 1176 N N . ALA A 1 173 ? 25.15307 46.28486 31.29883 1.000 17.99455 177 ALA A N 1
ATOM 1177 C CA . ALA A 1 173 ? 24.74333 46.27224 32.70160 1.000 17.45078 177 ALA A CA 1
ATOM 1178 C C . ALA A 1 173 ? 25.09139 47.56997 33.41485 1.000 18.33102 177 ALA A C 1
ATOM 1179 O O . ALA A 1 173 ? 24.38486 47.95921 34.35540 1.000 21.09449 177 ALA A O 1
ATOM 1181 N N . ILE A 1 174 ? 26.15830 48.25156 32.99384 1.000 17.80429 178 ILE A N 1
ATOM 1182 C CA . ILE A 1 174 ? 26.51655 49.52184 33.61595 1.000 19.69544 178 ILE A CA 1
ATOM 1183 C C . ILE A 1 174 ? 25.97303 50.69760 32.80898 1.000 20.85310 178 ILE A C 1
ATOM 1184 O O . ILE A 1 174 ? 26.28773 51.85632 33.09909 1.000 21.32414 178 ILE A O 1
ATOM 1189 N N . GLU A 1 175 ? 25.14039 50.40617 31.80385 1.000 18.91558 179 GLU A N 1
ATOM 1190 C CA . GLU A 1 175 ? 24.53050 51.42901 30.94253 1.000 19.76166 179 GLU A CA 1
ATOM 1191 C C . GLU A 1 175 ? 25.57112 52.31801 30.25969 1.000 20.05757 179 GLU A C 1
ATOM 1192 O O . GLU A 1 175 ? 25.57893 53.55370 30.37244 1.000 20.83808 179 GLU A O 1
ATOM 1198 N N . GLY A 1 176 ? 26.45277 51.64606 29.52735 1.000 19.51410 180 GLY A N 1
ATOM 1199 C CA . GLY A 1 176 ? 27.40779 52.30912 28.67274 1.000 19.80812 180 GLY A CA 1
ATOM 1200 C C . GLY A 1 176 ? 26.80298 52.71176 27.34146 1.000 17.83814 180 GLY A C 1
ATOM 1201 O O . GLY A 1 176 ? 25.58830 52.67145 27.12258 1.000 19.13286 180 GLY A O 1
ATOM 1202 N N . TYR A 1 177 ? 27.69559 53.10688 26.43271 1.000 17.33869 181 TYR A N 1
ATOM 1203 C CA . TYR A 1 177 ? 27.33891 53.67987 25.14374 1.000 17.19451 181 TYR A CA 1
ATOM 1204 C C . TYR A 1 177 ? 28.20195 53.05842 24.05638 1.000 16.98207 181 TYR A C 1
ATOM 1205 O O . TYR A 1 177 ? 29.26510 52.48326 24.32587 1.000 17.10948 181 TYR A O 1
ATOM 1214 N N . VAL A 1 178 ? 27.72390 53.17849 22.81722 1.000 16.26031 182 VAL A N 1
ATOM 1215 C CA . VAL A 1 178 ? 28.46512 52.77194 21.62647 1.000 15.34177 182 VAL A CA 1
ATOM 1216 C C . VAL A 1 178 ? 28.60652 53.99216 20.73477 1.000 16.63127 182 VAL A C 1
ATOM 1217 O O . VAL A 1 178 ? 27.60619 54.64767 20.41356 1.000 18.65259 182 VAL A O 1
ATOM 1221 N N . LEU A 1 179 ? 29.84256 54.29762 20.33696 1.000 16.35599 183 LEU A N 1
ATOM 1222 C CA . LEU A 1 179 ? 30.12689 55.39926 19.42857 1.000 18.04889 183 LEU A CA 1
ATOM 1223 C C . LEU A 1 179 ? 30.59268 54.83615 18.09102 1.000 19.90198 183 LEU A C 1
ATOM 1224 O O . LEU A 1 179 ? 31.60274 54.12279 18.03125 1.000 17.17913 183 LEU A O 1
ATOM 1229 N N . MET A 1 180 ? 29.87923 55.18921 17.01787 1.000 17.94126 184 MET A N 1
ATOM 1230 C CA . MET A 1 180 ? 30.26489 54.84919 15.64844 1.000 20.16092 184 MET A CA 1
ATOM 1231 C C . MET A 1 180 ? 30.95108 56.08463 15.07681 1.000 20.88581 184 MET A C 1
ATOM 1232 O O . MET A 1 180 ? 30.31696 57.12876 14.90608 1.000 22.37114 184 MET A O 1
ATOM 1237 N N . LEU A 1 181 ? 32.24847 55.98927 14.80151 1.000 17.90378 185 LEU A N 1
ATOM 1238 C CA . LEU A 1 181 ? 33.00650 57.13341 14.31182 1.000 18.84011 185 LEU A CA 1
ATOM 1239 C C . LEU A 1 181 ? 33.41423 56.85330 12.86851 1.000 18.84884 185 LEU A C 1
ATOM 1240 O O . LEU A 1 181 ? 34.51888 56.38387 12.58763 1.000 21.69510 185 LEU A O 1
ATOM 1245 N N . GLY A 1 182 ? 32.50353 57.12985 11.94420 1.000 20.17768 186 GLY A N 1
ATOM 1246 C CA . GLY A 1 182 ? 32.76658 56.81827 10.55575 1.000 21.25880 186 GLY A CA 1
ATOM 1247 C C . GLY A 1 182 ? 32.76028 55.34610 10.21045 1.000 22.81291 186 GLY A C 1
ATOM 1248 O O . GLY A 1 182 ? 33.09114 54.99486 9.07479 1.000 26.08196 186 GLY A O 1
ATOM 1249 N N . ALA A 1 183 ? 32.40290 54.47632 11.15064 1.000 23.04195 187 ALA A N 1
ATOM 1250 C CA . ALA A 1 183 ? 32.29729 53.03246 10.97454 1.000 21.76932 187 ALA A CA 1
ATOM 1251 C C . ALA A 1 183 ? 30.90416 52.66803 10.46102 1.000 23.61080 187 ALA A C 1
ATOM 1252 O O . ALA A 1 183 ? 29.90322 53.23706 10.91625 1.000 23.47769 187 ALA A O 1
ATOM 1254 N N . PRO A 1 184 ? 30.81774 51.72261 9.52882 1.000 21.66064 188 PRO A N 1
ATOM 1255 C CA . PRO A 1 184 ? 29.49850 51.25781 9.06659 1.000 23.16891 188 PRO A CA 1
ATOM 1256 C C . PRO A 1 184 ? 28.66315 50.69502 10.20948 1.000 23.58339 188 PRO A C 1
ATOM 1257 O O . PRO A 1 184 ? 29.17942 50.06146 11.13009 1.000 21.14871 188 PRO A O 1
ATOM 1261 N N . LEU A 1 185 ? 27.34822 50.92477 10.14148 1.000 20.80361 189 LEU A N 1
ATOM 1262 C CA . LEU A 1 185 ? 26.47695 50.44333 11.20883 1.000 21.20303 189 LEU A CA 1
ATOM 1263 C C . LEU A 1 185 ? 26.45413 48.92300 11.30421 1.000 20.92598 189 LEU A C 1
ATOM 1264 O O . LEU A 1 185 ? 26.08973 48.38450 12.35391 1.000 20.70253 189 LEU A O 1
ATOM 1269 N N . ASP A 1 186 ? 26.83009 48.22075 10.23646 1.000 20.00863 190 ASP A N 1
ATOM 1270 C CA . ASP A 1 186 ? 26.90931 46.76401 10.27375 1.000 20.87122 190 ASP A CA 1
ATOM 1271 C C . ASP A 1 186 ? 27.97444 46.24905 11.23706 1.000 20.72553 190 ASP A C 1
ATOM 1272 O O . ASP A 1 186 ? 27.94478 45.06068 11.58362 1.000 21.62009 190 ASP A O 1
ATOM 1277 N N . THR A 1 187 ? 28.89325 47.10113 11.69637 1.000 19.02994 191 THR A N 1
ATOM 1278 C CA . THR A 1 187 ? 30.02692 46.64198 12.49392 1.000 16.46473 191 THR A CA 1
ATOM 1279 C C . THR A 1 187 ? 29.81027 46.73851 13.99569 1.000 19.13343 191 THR A C 1
ATOM 1280 O O . THR A 1 187 ? 30.77746 46.60837 14.75074 1.000 18.97030 191 THR A O 1
ATOM 1284 N N . ILE A 1 188 ? 28.57526 46.95413 14.45667 1.000 18.08477 192 ILE A N 1
ATOM 1285 C CA . ILE A 1 188 ? 28.32345 47.06989 15.89113 1.000 17.36963 192 ILE A CA 1
ATOM 1286 C C . ILE A 1 188 ? 28.42813 45.69968 16.55050 1.000 16.80850 192 ILE A C 1
ATOM 1287 O O . ILE A 1 188 ? 27.48311 44.90406 16.48926 1.000 16.87411 192 ILE A O 1
ATOM 1292 N N . THR A 1 189 ? 29.56336 45.43225 17.21199 1.000 15.99495 193 THR A N 1
ATOM 1293 C CA . THR A 1 189 ? 29.79856 44.13592 17.85272 1.000 15.79751 193 THR A CA 1
ATOM 1294 C C . THR A 1 189 ? 28.76051 43.82336 18.92438 1.000 16.10491 193 THR A C 1
ATOM 1295 O O . THR A 1 189 ? 28.43381 42.64742 19.15306 1.000 15.26020 193 THR A O 1
ATOM 1299 N N . LEU A 1 190 ? 28.24947 44.85687 19.60153 1.000 15.12202 194 LEU A N 1
ATOM 1300 C CA . LEU A 1 190 ? 27.21725 44.66020 20.61510 1.000 16.13626 194 LEU A CA 1
ATOM 1301 C C . LEU A 1 190 ? 26.01400 43.88322 20.08407 1.000 16.74434 194 LEU A C 1
ATOM 1302 O O . LEU A 1 190 ? 25.34887 43.17937 20.84531 1.000 15.59019 194 LEU A O 1
ATOM 1307 N N . LEU A 1 191 ? 25.71920 43.98025 18.78964 1.000 15.25038 195 LEU A N 1
ATOM 1308 C CA . LEU A 1 191 ? 24.57980 43.23087 18.25671 1.000 15.15949 195 LEU A CA 1
ATOM 1309 C C . LEU A 1 191 ? 24.79946 41.71786 18.28215 1.000 16.25071 195 LEU A C 1
ATOM 1310 O O . LEU A 1 191 ? 23.81816 40.96185 18.22781 1.000 16.52953 195 LEU A O 1
ATOM 1315 N N . HIS A 1 192 ? 26.04627 41.24750 18.38737 1.000 16.25315 196 HIS A N 1
ATOM 1316 C CA . HIS A 1 192 ? 26.23746 39.82133 18.65135 1.000 14.86381 196 HIS A CA 1
ATOM 1317 C C . HIS A 1 192 ? 25.76677 39.44461 20.04805 1.000 15.65626 196 HIS A C 1
ATOM 1318 O O . HIS A 1 192 ? 25.37285 38.30033 20.28182 1.000 15.30683 196 HIS A O 1
ATOM 1325 N N . HIS A 1 193 ? 25.83373 40.37746 20.99655 1.000 14.15005 197 HIS A N 1
ATOM 1326 C CA . HIS A 1 193 ? 25.26146 40.12365 22.30736 1.000 15.24364 197 HIS A CA 1
ATOM 1327 C C . HIS A 1 193 ? 23.74249 40.07921 22.21818 1.000 15.11420 197 HIS A C 1
ATOM 1328 O O . HIS A 1 193 ? 23.09863 39.26992 22.89285 1.000 16.32722 197 HIS A O 1
ATOM 1335 N N . ALA A 1 194 ? 23.15840 40.91969 21.36349 1.000 14.88398 198 ALA A N 1
ATOM 1336 C CA . ALA A 1 194 ? 21.71923 40.83707 21.13826 1.000 15.44012 198 ALA A CA 1
ATOM 1337 C C . ALA A 1 194 ? 21.33500 39.49283 20.53248 1.000 17.46523 198 ALA A C 1
ATOM 1338 O O . ALA A 1 194 ? 20.32388 38.89211 20.92239 1.000 16.68619 198 ALA A O 1
ATOM 1340 N N . GLU A 1 195 ? 22.12550 39.00187 19.57336 1.000 16.95103 199 GLU A N 1
ATOM 1341 C CA . GLU A 1 195 ? 21.85657 37.67366 19.02058 1.000 16.84246 199 GLU A CA 1
ATOM 1342 C C . GLU A 1 195 ? 21.89527 36.61172 20.10652 1.000 18.08034 199 GLU A C 1
ATOM 1343 O O . GLU A 1 195 ? 21.06617 35.69387 20.11551 1.000 17.63262 199 GLU A O 1
ATOM 1349 N N . TYR A 1 196 ? 22.88083 36.69977 21.00916 1.000 16.21742 200 TYR A N 1
ATOM 1350 C CA . TYR A 1 196 ? 22.99400 35.72961 22.09408 1.000 16.53420 200 TYR A CA 1
ATOM 1351 C C . TYR A 1 196 ? 21.74016 35.73793 22.96356 1.000 18.07514 200 TYR A C 1
ATOM 1352 O O . TYR A 1 196 ? 21.22155 34.67126 23.33556 1.000 17.69208 200 TYR A O 1
ATOM 1361 N N . LEU A 1 197 ? 21.23676 36.93712 23.29300 1.000 17.10817 201 LEU A N 1
ATOM 1362 C CA . LEU A 1 197 ? 20.10065 37.05450 24.20905 1.000 16.49930 201 LEU A CA 1
ATOM 1363 C C . LEU A 1 197 ? 18.78163 36.67482 23.55192 1.000 18.46315 201 LEU A C 1
ATOM 1364 O O . LEU A 1 197 ? 17.87291 36.19723 24.23767 1.000 20.13990 201 LEU A O 1
ATOM 1369 N N . ALA A 1 198 ? 18.65498 36.88921 22.24313 1.000 16.41470 202 ALA A N 1
ATOM 1370 C CA . ALA A 1 198 ? 17.37133 36.75452 21.56980 1.000 17.91234 202 ALA A CA 1
ATOM 1371 C C . ALA A 1 198 ? 16.97980 35.28909 21.42597 1.000 20.83474 202 ALA A C 1
ATOM 1372 O O . ALA A 1 198 ? 17.78621 34.44933 21.01454 1.000 18.14694 202 ALA A O 1
ATOM 1374 N N . LYS A 1 199 ? 15.73105 34.98830 21.78184 1.000 19.87103 203 LYS A N 1
ATOM 1375 C CA . LYS A 1 199 ? 15.15061 33.65931 21.60533 1.000 20.44779 203 LYS A CA 1
ATOM 1376 C C . LYS A 1 199 ? 14.69932 33.54098 20.15616 1.000 19.62662 203 LYS A C 1
ATOM 1377 O O . LYS A 1 199 ? 13.74700 34.21604 19.73856 1.000 21.93438 203 LYS A O 1
ATOM 1383 N N . MET A 1 200 ? 15.37756 32.69791 19.38458 1.000 18.39944 204 MET A N 1
ATOM 1384 C CA . MET A 1 200 ? 15.23165 32.70047 17.93820 1.000 18.87964 204 MET A CA 1
ATOM 1385 C C . MET A 1 200 ? 15.00437 31.26954 17.45356 1.000 17.67210 204 MET A C 1
ATOM 1386 O O . MET A 1 200 ? 15.47242 30.30683 18.07246 1.000 17.89654 204 MET A O 1
ATOM 1391 N N . ARG A 1 201 ? 14.27972 31.13487 16.33079 1.000 18.05699 205 ARG A N 1
ATOM 1392 C CA . ARG A 1 201 ? 13.87956 29.81222 15.84390 1.000 19.34151 205 ARG A CA 1
ATOM 1393 C C . ARG A 1 201 ? 15.06638 28.96941 15.38626 1.000 18.78142 205 ARG A C 1
ATOM 1394 O O . ARG A 1 201 ? 14.98195 27.73783 15.39361 1.000 17.53182 205 ARG A O 1
ATOM 1402 N N . HIS A 1 202 ? 16.16333 29.59953 14.96653 1.000 17.89452 206 HIS A N 1
ATOM 1403 C CA . HIS A 1 202 ? 17.34902 28.86332 14.53581 1.000 18.45410 206 HIS A CA 1
ATOM 1404 C C . HIS A 1 202 ? 18.61327 29.56767 15.00368 1.000 19.67673 206 HIS A C 1
ATOM 1405 O O . HIS A 1 202 ? 18.74147 30.78531 14.83792 1.000 20.24879 206 HIS A O 1
ATOM 1412 N N . LYS A 1 203 ? 19.54489 28.80475 15.57877 1.000 15.77202 207 LYS A N 1
ATOM 1413 C CA . LYS A 1 203 ? 20.87792 29.31199 15.89874 1.000 16.60784 207 LYS A CA 1
ATOM 1414 C C . LYS A 1 203 ? 21.92510 28.32079 15.41532 1.000 18.14521 207 LYS A C 1
ATOM 1415 O O . LYS A 1 203 ? 21.72792 27.10497 15.50444 1.000 18.19253 207 LYS A O 1
ATOM 1421 N N . ASN A 1 204 ? 23.05225 28.84448 14.93028 1.000 18.40302 208 ASN A N 1
ATOM 1422 C CA . ASN A 1 204 ? 24.20808 28.03653 14.56487 1.000 19.11566 208 ASN A CA 1
ATOM 1423 C C . ASN A 1 204 ? 25.20744 28.07524 15.71387 1.000 17.39963 208 ASN A C 1
ATOM 1424 O O . ASN A 1 204 ? 25.63009 29.16067 16.13550 1.000 17.47219 208 ASN A O 1
ATOM 1429 N N . VAL A 1 205 ? 25.58294 26.89764 16.21494 1.000 14.92088 209 VAL A N 1
ATOM 1430 C CA . VAL A 1 205 ? 26.57574 26.76936 17.28093 1.000 15.01639 209 VAL A CA 1
ATOM 1431 C C . VAL A 1 205 ? 27.83920 26.16088 16.68708 1.000 15.26405 209 VAL A C 1
ATOM 1432 O O . VAL A 1 205 ? 27.77940 25.13839 15.99524 1.000 16.23127 209 VAL A O 1
ATOM 1436 N N . VAL A 1 206 ? 28.98448 26.79116 16.94744 1.000 15.47801 210 VAL A N 1
ATOM 1437 C CA . VAL A 1 206 ? 30.25058 26.33432 16.38315 1.000 16.76092 210 VAL A CA 1
ATOM 1438 C C . VAL A 1 206 ? 31.21766 25.93589 17.48918 1.000 15.13496 210 VAL A C 1
ATOM 1439 O O . VAL A 1 206 ? 31.14695 26.42316 18.62219 1.000 16.59464 210 VAL A O 1
ATOM 1443 N N . ARG A 1 207 ? 32.13426 25.03515 17.14739 1.000 16.17703 211 ARG A N 1
ATOM 1444 C CA . ARG A 1 207 ? 33.24674 24.67435 18.01392 1.000 16.04031 211 ARG A CA 1
ATOM 1445 C C . ARG A 1 207 ? 34.51451 24.79030 17.18698 1.000 18.21331 211 ARG A C 1
ATOM 1446 O O . ARG A 1 207 ? 34.55404 24.30031 16.05229 1.000 19.62712 211 ARG A O 1
ATOM 1454 N N . TYR A 1 208 ? 35.52803 25.46710 17.72263 1.000 16.90934 212 TYR A N 1
ATOM 1455 C CA . TYR A 1 208 ? 36.74390 25.70108 16.95890 1.000 18.74714 212 TYR A CA 1
ATOM 1456 C C . TYR A 1 208 ? 37.95739 25.64253 17.87415 1.000 16.27291 212 TYR A C 1
ATOM 1457 O O . TYR A 1 208 ? 37.84792 25.87887 19.08117 1.000 15.63547 212 TYR A O 1
ATOM 1466 N N . PRO A 1 209 ? 39.13215 25.33856 17.32522 1.000 17.40048 213 PRO A N 1
ATOM 1467 C CA . PRO A 1 209 ? 40.34011 25.21454 18.14785 1.000 17.13594 213 PRO A CA 1
ATOM 1468 C C . PRO A 1 209 ? 41.02185 26.56053 18.35018 1.000 14.60288 213 PRO A C 1
ATOM 1469 O O . PRO A 1 209 ? 40.92963 27.46049 17.51922 1.000 17.94144 213 PRO A O 1
ATOM 1473 N N . CYS A 1 210 ? 41.70360 26.69184 19.49226 1.000 15.19106 214 CYS A N 1
ATOM 1474 C CA . CYS A 1 210 ? 42.50166 27.88955 19.74483 1.000 17.09445 214 CYS A CA 1
ATOM 1475 C C . CYS A 1 210 ? 43.61562 27.57405 20.73311 1.000 16.66007 214 CYS A C 1
ATOM 1476 O O . CYS A 1 210 ? 43.35141 26.93892 21.76523 1.000 16.63579 214 CYS A O 1
ATOM 1479 N N . PRO A 1 211 ? 44.85870 28.00593 20.45964 1.000 16.19345 215 PRO A N 1
ATOM 1480 C CA . PRO A 1 211 ? 45.93278 27.82827 21.44394 1.000 16.68042 215 PRO A CA 1
ATOM 1481 C C . PRO A 1 211 ? 45.96441 28.98699 22.42767 1.000 18.23398 215 PRO A C 1
ATOM 1482 O O . PRO A 1 211 ? 45.86504 30.15631 22.03090 1.000 16.71949 215 PRO A O 1
ATOM 1486 N N . ILE A 1 212 ? 46.06532 28.67062 23.71701 1.000 20.20559 216 ILE A N 1
ATOM 1487 C CA . ILE A 1 212 ? 46.06972 29.66958 24.77196 1.000 18.60200 216 ILE A CA 1
ATOM 1488 C C . ILE A 1 212 ? 47.24007 29.37672 25.70139 1.000 19.27332 216 ILE A C 1
ATOM 1489 O O . ILE A 1 212 ? 47.92504 28.35951 25.57249 1.000 20.45741 216 ILE A O 1
ATOM 1494 N N . LEU A 1 213 ? 47.47384 30.29540 26.63486 1.000 21.85404 217 LEU A N 1
ATOM 1495 C CA . LEU A 1 213 ? 48.46488 30.10679 27.68575 1.000 25.41160 217 LEU A CA 1
ATOM 1496 C C . LEU A 1 213 ? 47.76934 29.65540 28.96150 1.000 29.24056 217 LEU A C 1
ATOM 1497 O O . LEU A 1 213 ? 46.79948 30.28094 29.40654 1.000 28.46455 217 LEU A O 1
ATOM 1502 N N . ARG A 1 214 ? 48.25626 28.55769 29.52998 1.000 30.77789 218 ARG A N 1
ATOM 1503 C CA A ARG A 1 214 ? 47.73377 28.00339 30.77635 0.586 35.46437 218 ARG A CA 1
ATOM 1504 C CA B ARG A 1 214 ? 47.73916 28.04088 30.78843 0.414 35.46987 218 ARG A CA 1
ATOM 1505 C C . ARG A 1 214 ? 48.93185 27.62172 31.62620 1.000 37.12365 218 ARG A C 1
ATOM 1506 O O . ARG A 1 214 ? 49.73170 26.77969 31.20453 1.000 38.94562 218 ARG A O 1
ATOM 1521 N N . ASP A 1 215 ? 49.06396 28.23528 32.80089 1.000 40.85758 219 ASP A N 1
ATOM 1522 C CA . ASP A 1 215 ? 50.23408 28.01947 33.64998 1.000 46.42555 219 ASP A CA 1
ATOM 1523 C C . ASP A 1 215 ? 51.52265 28.33265 32.89264 1.000 46.04066 219 ASP A C 1
ATOM 1524 O O . ASP A 1 215 ? 52.53185 27.64110 33.03801 1.000 48.23317 219 ASP A O 1
ATOM 1529 N N . GLY A 1 216 ? 51.47667 29.37053 32.05548 1.000 38.33702 220 GLY A N 1
ATOM 1530 C CA . GLY A 1 216 ? 52.61950 29.75786 31.24855 1.000 40.99575 220 GLY A CA 1
ATOM 1531 C C . GLY A 1 216 ? 52.96604 28.82337 30.10928 1.000 40.13074 220 GLY A C 1
ATOM 1532 O O . GLY A 1 216 ? 54.02960 28.98344 29.50044 1.000 39.60172 220 GLY A O 1
ATOM 1533 N N . ARG A 1 217 ? 52.10792 27.85400 29.80087 1.000 32.31733 221 ARG A N 1
ATOM 1534 C CA . ARG A 1 217 ? 52.35587 26.86190 28.76508 1.000 36.94526 221 ARG A CA 1
ATOM 1535 C C . ARG A 1 217 ? 51.29600 26.96894 27.67700 1.000 30.15157 221 ARG A C 1
ATOM 1536 O O . ARG A 1 217 ? 50.12823 27.26531 27.95156 1.000 29.20964 221 ARG A O 1
ATOM 1544 N N . LYS A 1 218 ? 51.70747 26.70765 26.43669 1.000 26.79160 222 LYS A N 1
ATOM 1545 C CA . LYS A 1 218 ? 50.74754 26.64311 25.33994 1.000 27.55526 222 LYS A CA 1
ATOM 1546 C C . LYS A 1 218 ? 49.89065 25.39249 25.47157 1.000 26.32765 222 LYS A C 1
ATOM 1547 O O . LYS A 1 218 ? 50.41179 24.28342 25.61011 1.000 27.52819 222 LYS A O 1
ATOM 1553 N N . VAL A 1 219 ? 48.57292 25.57124 25.41345 1.000 23.00020 223 VAL A N 1
ATOM 1554 C CA . VAL A 1 219 ? 47.61600 24.47173 25.42871 1.000 22.80203 223 VAL A CA 1
ATOM 1555 C C . VAL A 1 219 ? 46.56989 24.76589 24.36674 1.000 22.71028 223 VAL A C 1
ATOM 1556 O O . VAL A 1 219 ? 46.07900 25.89620 24.27284 1.000 24.61232 223 VAL A O 1
ATOM 1560 N N . TRP A 1 220 ? 46.22795 23.76129 23.56795 1.000 21.32986 224 TRP A N 1
ATOM 1561 C CA . TRP A 1 220 ? 45.14100 23.89743 22.61123 1.000 21.32798 224 TRP A CA 1
ATOM 1562 C C . TRP A 1 220 ? 43.83349 23.52773 23.29599 1.000 20.22415 224 TRP A C 1
ATOM 1563 O O . TRP A 1 220 ? 43.74616 22.47781 23.94268 1.000 21.61117 224 TRP A O 1
ATOM 1574 N N . VAL A 1 221 ? 42.82570 24.39269 23.15061 1.000 19.59391 225 VAL A N 1
ATOM 1575 C CA . VAL A 1 221 ? 41.48103 24.15492 23.66567 1.000 19.92311 225 VAL A CA 1
ATOM 1576 C C . VAL A 1 221 ? 40.48592 24.26944 22.51841 1.000 19.87961 225 VAL A C 1
ATOM 1577 O O . VAL A 1 221 ? 40.78949 24.79651 21.44791 1.000 20.40615 225 VAL A O 1
ATOM 1581 N N . THR A 1 222 ? 39.27743 23.76298 22.75148 1.000 18.75507 226 THR A N 1
ATOM 1582 C CA . THR A 1 222 ? 38.17591 23.96524 21.82939 1.000 18.85270 226 THR A CA 1
ATOM 1583 C C . THR A 1 222 ? 37.24103 24.97701 22.46168 1.000 17.69839 226 THR A C 1
ATOM 1584 O O . THR A 1 222 ? 36.89610 24.84838 23.64144 1.000 21.85933 226 THR A O 1
ATOM 1588 N N . VAL A 1 223 ? 36.87559 25.98693 21.69150 1.000 16.09167 227 VAL A N 1
ATOM 1589 C CA . VAL A 1 223 ? 35.95079 27.03209 22.11264 1.000 15.92256 227 VAL A CA 1
ATOM 1590 C C . VAL A 1 223 ? 34.60588 26.76271 21.46111 1.000 17.44612 227 VAL A C 1
ATOM 1591 O O . VAL A 1 223 ? 34.53815 26.42612 20.27397 1.000 19.08303 227 VAL A O 1
ATOM 1595 N N . GLU A 1 224 ? 33.53304 26.89403 22.23833 1.000 16.02908 228 GLU A N 1
ATOM 1596 C CA . GLU A 1 224 ? 32.17649 26.80964 21.71376 1.000 16.13478 228 GLU A CA 1
ATOM 1597 C C . GLU A 1 224 ? 31.57040 28.20277 21.74250 1.000 17.37216 228 GLU A C 1
ATOM 1598 O O . GLU A 1 224 ? 31.74703 28.94415 22.71251 1.000 16.28960 228 GLU A O 1
ATOM 1604 N N . ASP A 1 225 ? 30.86384 28.56035 20.67280 1.000 15.54600 229 ASP A N 1
ATOM 1605 C CA . ASP A 1 225 ? 30.27565 29.89358 20.54554 1.000 15.95240 229 ASP A CA 1
ATOM 1606 C C . ASP A 1 225 ? 29.12443 29.81961 19.56148 1.000 15.57634 229 ASP A C 1
ATOM 1607 O O . ASP A 1 225 ? 29.00536 28.86189 18.80050 1.000 18.13869 229 ASP A O 1
ATOM 1612 N N . TYR A 1 226 ? 28.26700 30.83553 19.59073 1.000 15.80045 230 TYR A N 1
ATOM 1613 C CA . TYR A 1 226 ? 27.40923 31.05925 18.43942 1.000 16.44601 230 TYR A CA 1
ATOM 1614 C C . TYR A 1 226 ? 28.27719 31.52518 17.28191 1.000 16.89406 230 TYR A C 1
ATOM 1615 O O . TYR A 1 226 ? 29.26666 32.23927 17.47716 1.000 19.23366 230 TYR A O 1
ATOM 1624 N N . ASP A 1 227 ? 27.91092 31.11518 16.07262 1.000 18.08371 231 ASP A N 1
ATOM 1625 C CA . ASP A 1 227 ? 28.56617 31.64099 14.88142 1.000 18.42578 231 ASP A CA 1
ATOM 1626 C C . ASP A 1 227 ? 28.41627 33.15987 14.86663 1.000 20.05315 231 ASP A C 1
ATOM 1627 O O . ASP A 1 227 ? 27.31174 33.68343 15.04078 1.000 19.74189 231 ASP A O 1
ATOM 1632 N N . THR A 1 228 ? 29.53199 33.87731 14.71263 1.000 18.71154 232 THR A N 1
ATOM 1633 C CA . THR A 1 228 ? 29.47891 35.32566 14.54037 1.000 19.78277 232 THR A CA 1
ATOM 1634 C C . THR A 1 228 ? 29.95460 35.76641 13.16284 1.000 21.56478 232 THR A C 1
ATOM 1635 O O . THR A 1 228 ? 30.06229 36.97458 12.90656 1.000 21.60055 232 THR A O 1
ATOM 1639 N N . GLY A 1 229 ? 30.22611 34.81654 12.27062 1.000 21.35038 233 GLY A N 1
ATOM 1640 C CA . GLY A 1 229 ? 30.68533 35.12174 10.93040 1.000 24.77533 233 GLY A CA 1
ATOM 1641 C C . GLY A 1 229 ? 29.55531 35.24886 9.92782 1.000 31.06923 233 GLY A C 1
ATOM 1642 O O . GLY A 1 229 ? 29.74762 35.77242 8.82753 1.000 31.62646 233 GLY A O 1
ATOM 1643 N N . ASP A 1 230 ? 28.37061 34.76596 10.29651 1.000 25.06778 234 ASP A N 1
ATOM 1644 C CA . ASP A 1 230 ? 27.17206 34.86836 9.47493 1.000 25.56093 234 ASP A CA 1
ATOM 1645 C C . ASP A 1 230 ? 25.98773 35.01242 10.41326 1.000 23.09885 234 ASP A C 1
ATOM 1646 O O . ASP A 1 230 ? 26.03010 34.49489 11.53352 1.000 24.38591 234 ASP A O 1
ATOM 1651 N N . PRO A 1 231 ? 24.92511 35.69687 9.99528 1.000 24.44623 235 PRO A N 1
ATOM 1652 C CA . PRO A 1 231 ? 23.71951 35.76650 10.82990 1.000 20.95883 235 PRO A CA 1
ATOM 1653 C C . PRO A 1 231 ? 23.05294 34.40405 10.94426 1.000 21.82560 235 PRO A C 1
ATOM 1654 O O . PRO A 1 231 ? 23.24871 33.50836 10.11796 1.000 23.12838 235 PRO A O 1
ATOM 1658 N N . HIS A 1 232 ? 22.24427 34.26434 11.99739 1.000 19.76955 236 HIS A N 1
ATOM 1659 C CA . HIS A 1 232 ? 21.52484 33.02274 12.26771 1.000 22.47667 236 HIS A CA 1
ATOM 1660 C C . HIS A 1 232 ? 20.24180 32.89563 11.46946 1.000 23.24951 236 HIS A C 1
ATOM 1661 O O . HIS A 1 232 ? 19.61439 31.82674 11.48942 1.000 23.35298 236 HIS A O 1
ATOM 1668 N N . ASP A 1 233 ? 19.83356 33.95771 10.78976 1.000 22.04409 237 ASP A N 1
ATOM 1669 C CA . ASP A 1 233 ? 18.60042 33.96712 10.03194 1.000 22.52666 237 ASP A CA 1
ATOM 1670 C C . ASP A 1 233 ? 18.69696 35.11930 9.03805 1.000 22.00981 237 ASP A C 1
ATOM 1671 O O . ASP A 1 233 ? 19.78455 35.66444 8.81444 1.000 22.30460 237 ASP A O 1
ATOM 1676 N N . ASP A 1 234 ? 17.55611 35.50861 8.46742 1.000 22.72580 238 ASP A N 1
ATOM 1677 C CA . ASP A 1 234 ? 17.51496 36.42809 7.32924 1.000 25.87077 238 ASP A CA 1
ATOM 1678 C C . ASP A 1 234 ? 17.52390 37.88270 7.81056 1.000 24.27528 238 ASP A C 1
ATOM 1679 O O . ASP A 1 234 ? 16.51524 38.58873 7.78030 1.000 24.85580 238 ASP A O 1
ATOM 1684 N N . TYR A 1 235 ? 18.70223 38.34788 8.22841 1.000 22.99234 239 TYR A N 1
ATOM 1685 C CA . TYR A 1 235 ? 18.86227 39.71764 8.71152 1.000 22.90865 239 TYR A CA 1
ATOM 1686 C C . TYR A 1 235 ? 20.32037 40.14538 8.57138 1.000 22.81277 239 TYR A C 1
ATOM 1687 O O . TYR A 1 235 ? 21.21777 39.32246 8.37472 1.000 22.64363 239 TYR A O 1
ATOM 1696 N N . SER A 1 236 ? 20.54321 41.45221 8.71679 1.000 22.95150 240 SER A N 1
ATOM 1697 C CA . SER A 1 236 ? 21.88076 42.01204 8.87210 1.000 23.20397 240 SER A CA 1
ATOM 1698 C C . SER A 1 236 ? 21.88440 43.02605 10.00909 1.000 23.77813 240 SER A C 1
ATOM 1699 O O . SER A 1 236 ? 20.84776 43.58488 10.38124 1.000 22.36303 240 SER A O 1
ATOM 1702 N N . PHE A 1 237 ? 23.07517 43.26280 10.56942 1.000 21.75422 241 PHE A N 1
ATOM 1703 C CA . PHE A 1 237 ? 23.18638 44.26737 11.62091 1.000 21.35347 241 PHE A CA 1
ATOM 1704 C C . PHE A 1 237 ? 22.88839 45.66042 11.06937 1.000 22.10402 241 PHE A C 1
ATOM 1705 O O . PHE A 1 237 ? 22.31474 46.49887 11.77132 1.000 22.07938 241 PHE A O 1
ATOM 1713 N N . GLU A 1 238 ? 23.29423 45.92466 9.82302 1.000 22.86044 242 GLU A N 1
ATOM 1714 C CA . GLU A 1 238 ? 22.95533 47.17484 9.14529 1.000 23.73375 242 GLU A CA 1
ATOM 1715 C C . GLU A 1 238 ? 21.45380 47.43914 9.20001 1.000 24.12397 242 GLU A C 1
ATOM 1716 O O . GLU A 1 238 ? 21.01690 48.54769 9.52885 1.000 24.57393 242 GLU A O 1
ATOM 1722 N N . GLN A 1 239 ? 20.65529 46.41059 8.89941 1.000 25.42654 243 GLN A N 1
ATOM 1723 C CA A GLN A 1 239 ? 19.20061 46.53702 8.92392 0.495 26.67675 243 GLN A CA 1
ATOM 1724 C CA B GLN A 1 239 ? 19.20016 46.55444 8.92267 0.505 26.67337 243 GLN A CA 1
ATOM 1725 C C . GLN A 1 239 ? 18.71120 46.93063 10.31425 1.000 23.96854 243 GLN A C 1
ATOM 1726 O O . GLN A 1 239 ? 17.89502 47.84582 10.46985 1.000 24.45687 243 GLN A O 1
ATOM 1737 N N . ILE A 1 240 ? 19.20176 46.23134 11.34220 1.000 22.97532 244 ILE A N 1
ATOM 1738 C CA . ILE A 1 240 ? 18.75271 46.48513 12.70836 1.000 23.46169 244 ILE A CA 1
ATOM 1739 C C . ILE A 1 240 ? 19.09300 47.90697 13.12910 1.000 22.76309 244 ILE A C 1
ATOM 1740 O O . ILE A 1 240 ? 18.24463 48.64105 13.65331 1.000 22.91040 244 ILE A O 1
ATOM 1745 N N . ALA A 1 241 ? 20.34686 48.31309 12.90625 1.000 22.51309 245 ALA A N 1
ATOM 1746 C CA . ALA A 1 241 ? 20.80058 49.63000 13.33808 1.000 22.65192 245 ALA A CA 1
ATOM 1747 C C . ALA A 1 241 ? 20.09979 50.74172 12.57079 1.000 23.72969 245 ALA A C 1
ATOM 1748 O O . ALA A 1 241 ? 19.74834 51.77619 13.15095 1.000 24.72717 245 ALA A O 1
ATOM 1750 N N A ARG A 1 242 ? 19.89696 50.55569 11.26506 0.490 24.95568 246 ARG A N 1
ATOM 1751 N N B ARG A 1 242 ? 19.90407 50.55468 11.26286 0.510 24.95380 246 ARG A N 1
ATOM 1752 C CA A ARG A 1 242 ? 19.16615 51.55300 10.49059 0.490 27.47157 246 ARG A CA 1
ATOM 1753 C CA B ARG A 1 242 ? 19.16544 51.53875 10.47850 0.510 27.47677 246 ARG A CA 1
ATOM 1754 C C A ARG A 1 242 ? 17.73815 51.71069 10.99912 0.490 26.93453 246 ARG A C 1
ATOM 1755 C C B ARG A 1 242 ? 17.74509 51.70761 11.00355 0.510 26.93270 246 ARG A C 1
ATOM 1756 O O A ARG A 1 242 ? 17.22841 52.83377 11.09749 0.490 27.15395 246 ARG A O 1
ATOM 1757 O O B ARG A 1 242 ? 17.24705 52.83477 11.11539 0.510 27.14811 246 ARG A O 1
ATOM 1772 N N . ASP A 1 243 ? 17.07255 50.59798 11.32350 1.000 25.37929 247 ASP A N 1
ATOM 1773 C CA . ASP A 1 243 ? 15.73396 50.68796 11.89982 1.000 25.57929 247 ASP A CA 1
ATOM 1774 C C . ASP A 1 243 ? 15.76939 51.39475 13.24878 1.000 25.38910 247 ASP A C 1
ATOM 1775 O O . ASP A 1 243 ? 14.88789 52.20514 13.55856 1.000 27.75535 247 ASP A O 1
ATOM 1780 N N . TYR A 1 244 ? 16.81095 51.14265 14.04559 1.000 24.21836 248 TYR A N 1
ATOM 1781 C CA . TYR A 1 244 ? 16.93472 51.82125 15.33103 1.000 23.84521 248 TYR A CA 1
ATOM 1782 C C . TYR A 1 244 ? 17.02575 53.33698 15.15297 1.000 24.98103 248 TYR A C 1
ATOM 1783 O O . TYR A 1 244 ? 16.32983 54.09445 15.83668 1.000 26.00294 248 TYR A O 1
ATOM 1792 N N . VAL A 1 245 ? 17.88368 53.79182 14.23760 1.000 25.31858 249 VAL A N 1
ATOM 1793 C CA . VAL A 1 245 ? 18.01723 55.22616 13.97011 1.000 25.85809 249 VAL A CA 1
ATOM 1794 C C . VAL A 1 245 ? 16.70548 55.80242 13.44825 1.000 28.09055 249 VAL A C 1
ATOM 1795 O O . VAL A 1 245 ? 16.27404 56.88569 13.86543 1.000 31.18510 249 VAL A O 1
ATOM 1799 N N . ALA A 1 246 ? 16.03817 55.07443 12.54776 1.000 28.91186 250 ALA A N 1
ATOM 1800 C CA . ALA A 1 246 ? 14.81758 55.58348 11.93184 1.000 30.22275 250 ALA A CA 1
ATOM 1801 C C . ALA A 1 246 ? 13.72790 55.86347 12.95766 1.000 31.32024 250 ALA A C 1
ATOM 1802 O O . ALA A 1 246 ? 12.91253 56.77430 12.75659 1.000 32.49481 250 ALA A O 1
ATOM 1804 N N . GLN A 1 247 ? 13.68499 55.09926 14.04964 1.000 30.83910 251 GLN A N 1
ATOM 1805 C CA . GLN A 1 247 ? 12.68406 55.30551 15.08849 1.000 32.92330 251 GLN A CA 1
ATOM 1806 C C . GLN A 1 247 ? 13.16436 56.21935 16.21293 1.000 34.41065 251 GLN A C 1
ATOM 1807 O O . GLN A 1 247 ? 12.56251 56.23125 17.29379 1.000 36.86425 251 GLN A O 1
ATOM 1813 N N . GLY A 1 248 ? 14.21673 56.99197 15.97288 1.000 30.41662 252 GLY A N 1
ATOM 1814 C CA . GLY A 1 248 ? 14.68261 57.98907 16.91486 1.000 32.87803 252 GLY A CA 1
ATOM 1815 C C . GLY A 1 248 ? 15.79634 57.54459 17.83400 1.000 31.45297 252 GLY A C 1
ATOM 1816 O O . GLY A 1 248 ? 16.10591 58.25960 18.79569 1.000 33.41381 252 GLY A O 1
ATOM 1817 N N . GLY A 1 249 ? 16.42001 56.39933 17.56619 1.000 28.75927 253 GLY A N 1
ATOM 1818 C CA . GLY A 1 249 ? 17.44665 55.88722 18.45553 1.000 26.87747 253 GLY A CA 1
ATOM 1819 C C . GLY A 1 249 ? 18.75181 56.63633 18.27838 1.000 28.09650 253 GLY A C 1
ATOM 1820 O O . GLY A 1 249 ? 19.20323 56.86089 17.15188 1.000 28.45666 253 GLY A O 1
ATOM 1821 N N . GLY A 1 250 ? 19.34983 57.04551 19.39876 1.000 26.24024 254 GLY A N 1
ATOM 1822 C CA . GLY A 1 250 ? 20.68687 57.60901 19.39666 1.000 25.73144 254 GLY A CA 1
ATOM 1823 C C . GLY A 1 250 ? 20.74274 59.06392 18.96134 1.000 28.98108 254 GLY A C 1
ATOM 1824 O O . GLY A 1 250 ? 19.73509 59.73088 18.70995 1.000 29.19405 254 GLY A O 1
ATOM 1825 N N . THR A 1 251 ? 21.96799 59.57068 18.89130 1.000 25.48825 255 THR A N 1
ATOM 1826 C CA . THR A 1 251 ? 22.22412 60.90638 18.37634 1.000 27.06436 255 THR A CA 1
ATOM 1827 C C . THR A 1 251 ? 23.22389 60.80715 17.23116 1.000 29.64591 255 THR A C 1
ATOM 1828 O O . THR A 1 251 ? 23.95870 59.82877 17.11134 1.000 28.79759 255 THR A O 1
ATOM 1832 N N . ARG A 1 252 ? 23.23015 61.81499 16.36843 1.000 31.87071 256 ARG A N 1
ATOM 1833 C CA . ARG A 1 252 ? 24.07945 61.79614 15.18798 1.000 33.44927 256 ARG A CA 1
ATOM 1834 C C . ARG A 1 252 ? 24.75535 63.15009 15.04265 1.000 32.03490 256 ARG A C 1
ATOM 1835 O O . ARG A 1 252 ? 24.18822 64.17833 15.41217 1.000 32.10009 256 ARG A O 1
ATOM 1843 N N . GLY A 1 253 ? 25.98405 63.14397 14.52636 1.000 28.02277 257 GLY A N 1
ATOM 1844 C CA . GLY A 1 253 ? 26.69444 64.39023 14.29926 1.000 28.57529 257 GLY A CA 1
ATOM 1845 C C . GLY A 1 253 ? 28.00468 64.13004 13.58541 1.000 28.34429 257 GLY A C 1
ATOM 1846 O O . GLY A 1 253 ? 28.36294 62.98805 13.29107 1.000 32.64312 257 GLY A O 1
ATOM 1847 N N . LYS A 1 254 ? 28.71711 65.21097 13.29928 1.000 29.67301 258 LYS A N 1
ATOM 1848 C CA . LYS A 1 254 ? 29.99888 65.12155 12.61718 1.000 28.69381 258 LYS A CA 1
ATOM 1849 C C . LYS A 1 254 ? 31.11985 65.21174 13.63658 1.000 29.50283 258 LYS A C 1
ATOM 1850 O O . LYS A 1 254 ? 31.07087 66.03021 14.55812 1.000 29.77901 258 LYS A O 1
ATOM 1856 N N . VAL A 1 255 ? 32.12963 64.36219 13.46579 1.000 27.70966 259 VAL A N 1
ATOM 1857 C CA . VAL A 1 255 ? 33.37165 64.44217 14.22096 1.000 26.02784 259 VAL A CA 1
ATOM 1858 C C . VAL A 1 255 ? 34.47762 64.41248 13.18007 1.000 26.34109 259 VAL A C 1
ATOM 1859 O O . VAL A 1 255 ? 34.65349 63.40691 12.48660 1.000 26.16121 259 VAL A O 1
ATOM 1863 N N . GLY A 1 256 ? 35.20982 65.51004 13.05263 1.000 26.87108 260 GLY A N 1
ATOM 1864 C CA . GLY A 1 256 ? 36.09464 65.62325 11.90579 1.000 27.42334 260 GLY A CA 1
ATOM 1865 C C . GLY A 1 256 ? 35.27793 65.56740 10.62859 1.000 29.48063 260 GLY A C 1
ATOM 1866 O O . GLY A 1 256 ? 34.24604 66.23748 10.49598 1.000 33.39231 260 GLY A O 1
ATOM 1867 N N . ASP A 1 257 ? 35.72731 64.75671 9.67393 1.000 28.40481 261 ASP A N 1
ATOM 1868 C CA . ASP A 1 257 ? 35.00349 64.53432 8.42718 1.000 29.25040 261 ASP A CA 1
ATOM 1869 C C . ASP A 1 257 ? 34.00119 63.38613 8.51065 1.000 28.77178 261 ASP A C 1
ATOM 1870 O O . ASP A 1 257 ? 33.33980 63.08615 7.51122 1.000 30.62627 261 ASP A O 1
ATOM 1875 N N . ALA A 1 258 ? 33.87232 62.73666 9.65925 1.000 23.58952 262 ALA A N 1
ATOM 1876 C CA . ALA A 1 258 ? 33.12948 61.48384 9.76471 1.000 24.08464 262 ALA A CA 1
ATOM 1877 C C . ALA A 1 258 ? 31.70538 61.69226 10.27443 1.000 29.49712 262 ALA A C 1
ATOM 1878 O O . ALA A 1 258 ? 31.47296 62.48427 11.19008 1.000 27.65319 262 ALA A O 1
ATOM 1880 N N . ASP A 1 259 ? 30.75592 60.96439 9.67949 1.000 26.66522 263 ASP A N 1
ATOM 1881 C CA . ASP A 1 259 ? 29.44491 60.79465 10.29728 1.000 28.68523 263 ASP A CA 1
ATOM 1882 C C . ASP A 1 259 ? 29.57753 59.96252 11.56124 1.000 28.54391 263 ASP A C 1
ATOM 1883 O O . ASP A 1 259 ? 30.13643 58.86165 11.53409 1.000 28.24190 263 ASP A O 1
ATOM 1888 N N . ALA A 1 260 ? 29.05512 60.47875 12.66921 1.000 23.48860 264 ALA A N 1
ATOM 1889 C CA . ALA A 1 260 ? 29.15455 59.80210 13.95185 1.000 23.44379 264 ALA A CA 1
ATOM 1890 C C . ALA A 1 260 ? 27.76577 59.52314 14.50902 1.000 23.08362 264 ALA A C 1
ATOM 1891 O O . ALA A 1 260 ? 26.82585 60.29962 14.30268 1.000 24.14475 264 ALA A O 1
ATOM 1893 N N . TYR A 1 261 ? 27.65265 58.39950 15.20940 1.000 23.05231 265 TYR A N 1
ATOM 1894 C CA . TYR A 1 261 ? 26.42302 57.98274 15.87389 1.000 22.71409 265 TYR A CA 1
ATOM 1895 C C . TYR A 1 261 ? 26.76246 57.60154 17.30226 1.000 20.92309 265 TYR A C 1
ATOM 1896 O O . TYR A 1 261 ? 27.76783 56.92580 17.54384 1.000 22.39298 265 TYR A O 1
ATOM 1905 N N . LEU A 1 262 ? 25.92558 58.02345 18.25239 1.000 20.35407 266 LEU A N 1
ATOM 1906 C CA . LEU A 1 262 ? 26.10795 57.68023 19.65934 1.000 18.78328 266 LEU A CA 1
ATOM 1907 C C . LEU A 1 262 ? 24.85159 56.98217 20.15241 1.000 19.64932 266 LEU A C 1
ATOM 1908 O O . LEU A 1 262 ? 23.76944 57.57545 20.12560 1.000 21.23277 266 LEU A O 1
ATOM 1913 N N . PHE A 1 263 ? 25.00199 55.73842 20.61902 1.000 20.29206 267 PHE A N 1
ATOM 1914 C CA . PHE A 1 263 ? 23.87630 54.90510 21.04094 1.000 18.48423 267 PHE A CA 1
ATOM 1915 C C . PHE A 1 263 ? 24.03464 54.50844 22.50390 1.000 20.13827 267 PHE A C 1
ATOM 1916 O O . PHE A 1 263 ? 25.14685 54.22159 22.95843 1.000 18.48306 267 PHE A O 1
ATOM 1924 N N . ALA A 1 264 ? 22.91807 54.46587 23.24070 1.000 18.92321 268 ALA A N 1
ATOM 1925 C CA . ALA A 1 264 ? 22.92623 53.88081 24.57514 1.000 19.05602 268 ALA A CA 1
ATOM 1926 C C . ALA A 1 264 ? 22.91229 52.36273 24.43007 1.000 19.36084 268 ALA A C 1
ATOM 1927 O O . ALA A 1 264 ? 22.03589 51.81061 23.75255 1.000 19.32279 268 ALA A O 1
ATOM 1929 N N . ALA A 1 265 ? 23.87271 51.68619 25.07283 1.000 17.81099 269 ALA A N 1
ATOM 1930 C CA . ALA A 1 265 ? 24.00583 50.23957 24.88910 1.000 17.12094 269 ALA A CA 1
ATOM 1931 C C . ALA A 1 265 ? 22.77565 49.48448 25.38606 1.000 19.05310 269 ALA A C 1
ATOM 1932 O O . ALA A 1 265 ? 22.36417 48.49100 24.77930 1.000 19.54155 269 ALA A O 1
ATOM 1934 N N . GLN A 1 266 ? 22.18469 49.92624 26.49450 1.000 17.75619 270 GLN A N 1
ATOM 1935 C CA . GLN A 1 266 ? 21.01204 49.23370 27.01453 1.000 20.44486 270 GLN A CA 1
ATOM 1936 C C . GLN A 1 266 ? 19.83229 49.37102 26.05707 1.000 22.14605 270 GLN A C 1
ATOM 1937 O O . GLN A 1 266 ? 19.17464 48.37763 25.72203 1.000 19.99593 270 GLN A O 1
ATOM 1943 N N . ASP A 1 267 ? 19.54764 50.59490 25.60536 1.000 21.88576 271 ASP A N 1
ATOM 1944 C CA . ASP A 1 267 ? 18.39302 50.80010 24.73409 1.000 22.90140 271 ASP A CA 1
ATOM 1945 C C . ASP A 1 267 ? 18.57954 50.11195 23.38757 1.000 21.46050 271 ASP A C 1
ATOM 1946 O O . ASP A 1 267 ? 17.62719 49.53055 22.84850 1.000 20.71512 271 ASP A O 1
ATOM 1951 N N . LEU A 1 268 ? 19.78997 50.17174 22.82680 1.000 19.09534 272 LEU A N 1
ATOM 1952 C CA . LEU A 1 268 ? 20.04032 49.51520 21.55006 1.000 17.81941 272 LEU A CA 1
ATOM 1953 C C . LEU A 1 268 ? 19.91940 48.00154 21.69195 1.000 18.50812 272 LEU A C 1
ATOM 1954 O O . LEU A 1 268 ? 19.34650 47.33535 20.82015 1.000 19.21921 272 LEU A O 1
ATOM 1959 N N . THR A 1 269 ? 20.42978 47.44081 22.79053 1.000 17.64318 273 THR A N 1
ATOM 1960 C CA . THR A 1 269 ? 20.32196 45.99618 22.97678 1.000 18.34033 273 THR A CA 1
ATOM 1961 C C . THR A 1 269 ? 18.86484 45.57782 23.11438 1.000 18.00192 273 THR A C 1
ATOM 1962 O O . THR A 1 269 ? 18.43082 44.60258 22.48949 1.000 18.88349 273 THR A O 1
ATOM 1966 N N . ARG A 1 270 ? 18.09723 46.31257 23.92635 1.000 19.18646 274 ARG A N 1
ATOM 1967 C CA . ARG A 1 270 ? 16.67422 46.01458 24.08208 1.000 19.91746 274 ARG A CA 1
ATOM 1968 C C . ARG A 1 270 ? 15.96973 46.05180 22.73784 1.000 22.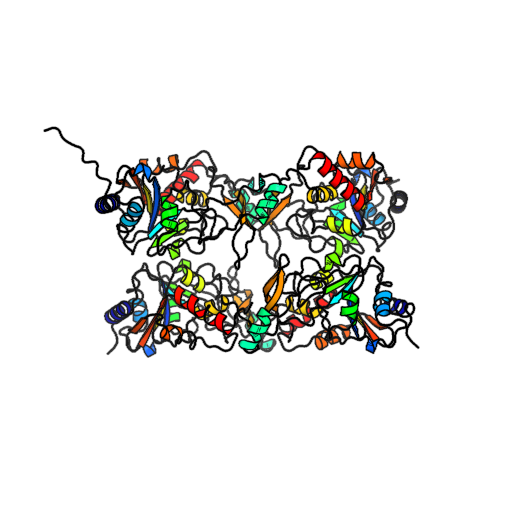16148 274 ARG A C 1
ATOM 1969 O O . ARG A 1 270 ? 15.19316 45.14823 22.40394 1.000 22.27129 274 ARG A O 1
ATOM 1977 N N . PHE A 1 271 ? 16.22441 47.10615 21.95773 1.000 21.49926 275 PHE A N 1
ATOM 1978 C CA . PHE A 1 271 ? 15.60443 47.24161 20.64508 1.000 21.17902 275 PHE A CA 1
ATOM 1979 C C . PHE A 1 271 ? 15.97843 46.07409 19.74287 1.000 20.11016 275 PHE A C 1
ATOM 1980 O O . PHE A 1 271 ? 15.11387 45.48222 19.08269 1.000 21.56643 275 PHE A O 1
ATOM 1988 N N . ALA A 1 272 ? 17.27207 45.73441 19.69588 1.000 18.84525 276 ALA A N 1
ATOM 1989 C CA . ALA A 1 272 ? 17.73348 44.68978 18.79230 1.000 18.91008 276 ALA A CA 1
ATOM 1990 C C . ALA A 1 272 ? 17.17779 43.32750 19.17936 1.000 18.77197 276 ALA A C 1
ATOM 1991 O O . ALA A 1 272 ? 16.83804 42.52323 18.30257 1.000 20.49959 276 ALA A O 1
ATOM 1993 N N . VAL A 1 273 ? 17.09100 43.03396 20.48158 1.000 18.53950 277 VAL A N 1
ATOM 1994 C CA . VAL A 1 273 ? 16.51538 41.75474 20.90098 1.000 17.45231 277 VAL A CA 1
ATOM 1995 C C . VAL A 1 273 ? 15.05675 41.67275 20.46759 1.000 20.85443 277 VAL A C 1
ATOM 1996 O O . VAL A 1 273 ? 14.60933 40.66079 19.91487 1.000 20.48573 277 VAL A O 1
ATOM 2000 N N . GLN A 1 274 ? 14.30216 42.74989 20.70396 1.000 20.57555 278 GLN A N 1
ATOM 2001 C CA A GLN A 1 274 ? 12.90253 42.77274 20.28954 0.516 23.18813 278 GLN A CA 1
ATOM 2002 C CA B GLN A 1 274 ? 12.90081 42.81045 20.29013 0.484 23.19535 278 GLN A CA 1
ATOM 2003 C C . GLN A 1 274 ? 12.77462 42.67198 18.77595 1.000 21.30311 278 GLN A C 1
ATOM 2004 O O . GLN A 1 274 ? 11.86744 41.98696 18.26938 1.000 24.03389 278 GLN A O 1
ATOM 2015 N N . TRP A 1 275 ? 13.67047 43.33621 18.03844 1.000 21.09953 279 TRP A N 1
ATOM 2016 C CA . TRP A 1 275 ? 13.65999 43.27674 16.57927 1.000 20.89169 279 TRP A CA 1
ATOM 2017 C C . TRP A 1 275 ? 13.85275 41.84183 16.09466 1.000 21.28595 279 TRP A C 1
ATOM 2018 O O . TRP A 1 275 ? 13.11246 41.35699 15.22287 1.000 22.18559 279 TRP A O 1
ATOM 2029 N N . LEU A 1 276 ? 14.84445 41.14203 16.66035 1.000 21.74046 280 LEU A N 1
ATOM 2030 C CA . LEU A 1 276 ? 15.09576 39.75591 16.27141 1.000 20.91759 280 LEU A CA 1
ATOM 2031 C C . LEU A 1 276 ? 13.94767 38.83930 16.67419 1.000 21.96461 280 LEU A C 1
ATOM 2032 O O . LEU A 1 276 ? 13.54097 37.96406 15.89818 1.000 23.98128 280 LEU A O 1
ATOM 2037 N N . GLU A 1 277 ? 13.42502 39.01382 17.88789 1.000 20.37313 281 GLU A N 1
ATOM 2038 C CA . GLU A 1 277 ? 12.38099 38.11875 18.37759 1.000 21.04121 281 GLU A CA 1
ATOM 2039 C C . GLU A 1 277 ? 11.05229 38.35308 17.66964 1.000 25.49183 281 GLU A C 1
ATOM 2040 O O . GLU A 1 277 ? 10.27493 37.41082 17.49222 1.000 24.82100 281 GLU A O 1
ATOM 2046 N N . SER A 1 278 ? 10.76742 39.58875 17.25573 1.000 24.22795 282 SER A N 1
ATOM 2047 C CA . SER A 1 278 ? 9.51894 39.81809 16.54225 1.000 25.12635 282 SER A CA 1
ATOM 2048 C C . SER A 1 278 ? 9.53518 39.14369 15.17449 1.000 26.29584 282 SER A C 1
ATOM 2049 O O . SER A 1 278 ? 8.48452 38.72520 14.68132 1.000 28.65282 282 SER A O 1
ATOM 2052 N N . ARG A 1 279 ? 10.71120 39.00188 14.56095 1.000 26.35118 283 ARG A N 1
ATOM 2053 C CA . ARG A 1 279 ? 10.80241 38.38828 13.24034 1.000 26.07363 283 ARG A CA 1
ATOM 2054 C C . ARG A 1 279 ? 11.10415 36.89971 13.28701 1.000 24.62299 283 ARG A C 1
ATOM 2055 O O . ARG A 1 279 ? 10.59204 36.14307 12.45224 1.000 27.42656 283 ARG A O 1
ATOM 2063 N N . PHE A 1 280 ? 11.92859 36.46351 14.24232 1.000 25.66561 284 PHE A N 1
ATOM 2064 C CA . PHE A 1 280 ? 12.40862 35.08583 14.28896 1.000 26.33500 284 PHE A CA 1
ATOM 2065 C C . PHE A 1 280 ? 12.15742 34.39561 15.62761 1.000 26.08011 284 PHE A C 1
ATOM 2066 O O . PHE A 1 280 ? 12.66248 33.28114 15.83636 1.000 29.75865 284 PHE A O 1
ATOM 2074 N N . GLY A 1 281 ? 11.37658 35.00261 16.52598 1.000 27.65524 285 GLY A N 1
ATOM 2075 C CA . GLY A 1 281 ? 11.27338 34.55361 17.89820 1.000 28.91994 285 GLY A CA 1
ATOM 2076 C C . GLY A 1 281 ? 10.05544 33.69114 18.18353 1.000 29.75524 285 GLY A C 1
ATOM 2077 O O . GLY A 1 281 ? 9.38567 33.18212 17.28579 1.000 31.28879 285 GLY A O 1
ATOM 2078 N N . ASP A 1 282 ? 9.77662 33.52841 19.48046 1.000 29.33588 286 ASP A N 1
ATOM 2079 C CA . ASP A 1 282 ? 8.87210 32.48223 19.95385 1.000 31.01961 286 ASP A CA 1
ATOM 2080 C C . ASP A 1 282 ? 7.41539 32.83063 19.65674 1.000 34.68208 286 ASP A C 1
ATOM 2081 O O . ASP A 1 282 ? 6.90527 33.85437 20.12194 1.000 39.92111 286 ASP A O 1
ATOM 2086 N N . SER A 1 283 ? 6.73680 31.96422 18.89993 1.000 32.35282 287 SER A N 1
ATOM 2087 C CA . SER A 1 283 ? 5.33563 32.21276 18.57503 1.000 34.80435 287 SER A CA 1
ATOM 2088 C C . SER A 1 283 ? 4.37558 31.73985 19.66214 1.000 44.23175 287 SER A C 1
ATOM 2089 O O . SER A 1 283 ? 3.20198 32.13221 19.64841 1.000 42.04949 287 SER A O 1
ATOM 2092 N N . ALA A 1 284 ? 4.83734 30.90949 20.59133 1.000 46.13448 288 ALA A N 1
ATOM 2093 C CA . ALA A 1 284 ? 3.98850 30.41107 21.66463 1.000 39.66329 288 ALA A CA 1
ATOM 2094 C C . ALA A 1 284 ? 3.47295 31.55982 22.53170 1.000 54.50490 288 ALA A C 1
ATOM 2095 O O . ALA A 1 284 ? 4.15334 32.57295 22.70336 1.000 50.59988 288 ALA A O 1
ATOM 2097 N N . ILE B 1 22 ? 1.67145 -18.85137 4.38362 1.000 47.56489 26 ILE B N 1
ATOM 2098 C CA . ILE B 1 22 ? 1.24228 -19.26937 5.71352 1.000 44.30990 26 ILE B CA 1
ATOM 2099 C C . ILE B 1 22 ? 1.69328 -18.24361 6.75499 1.000 36.12072 26 ILE B C 1
ATOM 2100 O O . ILE B 1 22 ? 2.87940 -17.93021 6.85434 1.000 38.58770 26 ILE B O 1
ATOM 2105 N N . PRO B 1 23 ? 0.75131 -17.71242 7.52985 1.000 30.98467 27 PRO B N 1
ATOM 2106 C CA . PRO B 1 23 ? 1.09817 -16.63457 8.46562 1.000 25.10828 27 PRO B CA 1
ATOM 2107 C C . PRO B 1 23 ? 1.99757 -17.12907 9.58748 1.000 28.98148 27 PRO B C 1
ATOM 2108 O O . PRO B 1 23 ? 1.83271 -18.23883 10.10087 1.000 29.35936 27 PRO B O 1
ATOM 2112 N N . HIS B 1 24 ? 2.96390 -16.28506 9.96016 1.000 24.59765 28 HIS B N 1
ATOM 2113 C CA . HIS B 1 24 ? 3.87909 -16.61828 11.04285 1.000 22.79827 28 HIS B CA 1
ATOM 2114 C C . HIS B 1 24 ? 3.13752 -16.68831 12.36527 1.000 22.32109 28 HIS B C 1
ATOM 2115 O O . HIS B 1 24 ? 2.31161 -15.82605 12.67759 1.000 21.75645 28 HIS B O 1
ATOM 2122 N N . THR B 1 25 ? 3.46055 -17.70344 13.15390 1.000 23.08212 29 THR B N 1
ATOM 2123 C CA . THR B 1 25 ? 2.79509 -17.90756 14.42721 1.000 20.87735 29 THR B CA 1
ATOM 2124 C C . THR B 1 25 ? 3.54626 -17.20046 15.54034 1.000 19.61744 29 THR B C 1
ATOM 2125 O O . THR B 1 25 ? 4.74394 -16.89882 15.43412 1.000 20.28653 29 THR B O 1
ATOM 2129 N N . HIS B 1 26 ? 2.81237 -16.93853 16.62251 1.000 20.16404 30 HIS B N 1
ATOM 2130 C CA . HIS B 1 26 ? 3.40940 -16.42326 17.84870 1.000 20.56563 30 HIS B CA 1
ATOM 2131 C C . HIS B 1 26 ? 4.64055 -17.23520 18.24311 1.000 20.60789 30 HIS B C 1
ATOM 2132 O O . HIS B 1 26 ? 5.71349 -16.67367 18.50090 1.000 19.89156 30 HIS B O 1
ATOM 2139 N N . ALA B 1 27 ? 4.50504 -18.56381 18.28494 1.000 20.45418 31 ALA B N 1
ATOM 2140 C CA . ALA B 1 27 ? 5.61621 -19.39952 18.73673 1.000 21.56197 31 ALA B CA 1
ATOM 2141 C C . ALA B 1 27 ? 6.81513 -19.25140 17.81494 1.000 23.56264 31 ALA B C 1
ATOM 2142 O O . ALA B 1 27 ? 7.96786 -19.19682 18.27655 1.000 23.56239 31 ALA B O 1
ATOM 2144 N N A HIS B 1 28 ? 6.57736 -19.15929 16.51010 0.581 21.98492 32 HIS B N 1
ATOM 2145 N N B HIS B 1 28 ? 6.55868 -19.21089 16.50319 0.419 22.02981 32 HIS B N 1
ATOM 2146 C CA A HIS B 1 28 ? 7.70889 -19.06597 15.59545 0.581 25.53692 32 HIS B CA 1
ATOM 2147 C CA B HIS B 1 28 ? 7.61532 -19.02039 15.51278 0.419 25.53848 32 HIS B CA 1
ATOM 2148 C C A HIS B 1 28 ? 8.38822 -17.69965 15.66280 0.581 23.94424 32 HIS B C 1
ATOM 2149 C C B HIS B 1 28 ? 8.37777 -17.73204 15.77813 0.419 23.92373 32 HIS B C 1
ATOM 2150 O O A HIS B 1 28 ? 9.59742 -17.60059 15.41918 0.581 23.30383 32 HIS B O 1
ATOM 2151 O O B HIS B 1 28 ? 9.61450 -17.70976 15.77288 0.419 23.03271 32 HIS B O 1
ATOM 2164 N N . LEU B 1 29 ? 7.64737 -16.64398 16.01532 1.000 20.03852 33 LEU B N 1
ATOM 2165 C CA . LEU B 1 29 ? 8.28721 -15.35387 16.23077 1.000 20.88912 33 LEU B CA 1
ATOM 2166 C C . LEU B 1 29 ? 9.09213 -15.35506 17.52442 1.000 21.74296 33 LEU B C 1
ATOM 2167 O O . LEU B 1 29 ? 10.21755 -14.84294 17.55915 1.000 21.00884 33 LEU B O 1
ATOM 2172 N N . VAL B 1 30 ? 8.53689 -15.93592 18.59616 1.000 21.38471 34 VAL B N 1
ATOM 2173 C CA . VAL B 1 30 ? 9.29278 -16.05464 19.84248 1.000 21.02847 34 VAL B CA 1
ATOM 2174 C C . VAL B 1 30 ? 10.60178 -16.79963 19.59920 1.000 24.41688 34 VAL B C 1
ATOM 2175 O O . VAL B 1 30 ? 11.67082 -16.37047 20.05699 1.000 24.49548 34 VAL B O 1
ATOM 2179 N N . ASP B 1 31 ? 10.54586 -17.91198 18.85241 1.000 24.44530 35 ASP B N 1
ATOM 2180 C CA . ASP B 1 31 ? 11.76391 -18.67902 18.58095 1.000 26.51680 35 ASP B CA 1
ATOM 2181 C C . ASP B 1 31 ? 12.77198 -17.84390 17.79682 1.000 24.59980 35 ASP B C 1
ATOM 2182 O O . ASP B 1 31 ? 13.97787 -17.86247 18.09374 1.000 24.83344 35 ASP B O 1
ATOM 2187 N N . ALA B 1 32 ? 12.29348 -17.09436 16.79657 1.000 22.02719 36 ALA B N 1
ATOM 2188 C CA . ALA B 1 32 ? 13.19535 -16.28380 15.98184 1.000 23.16659 36 ALA B CA 1
ATOM 2189 C C . ALA B 1 32 ? 13.83163 -15.17272 16.80124 1.000 22.60386 36 ALA B C 1
ATOM 2190 O O . ALA B 1 32 ? 15.02054 -14.87463 16.63032 1.000 22.34445 36 ALA B O 1
ATOM 2192 N N . PHE B 1 33 ? 13.05051 -14.51476 17.66497 1.000 22.04212 37 PHE B N 1
ATOM 2193 C CA . PHE B 1 33 ? 13.61408 -13.47196 18.51693 1.000 19.90781 37 PHE B CA 1
ATOM 2194 C C . PHE B 1 33 ? 14.68736 -14.04234 19.42747 1.000 22.49927 37 PHE B C 1
ATOM 2195 O O . PHE B 1 33 ? 15.74087 -13.42283 19.63261 1.000 22.80650 37 PHE B O 1
ATOM 2203 N N . GLN B 1 34 ? 14.43262 -15.21958 19.99171 1.000 22.82358 38 GLN B N 1
ATOM 2204 C CA . GLN B 1 34 ? 15.41454 -15.83300 20.87428 1.000 24.58665 38 GLN B CA 1
ATOM 2205 C C . GLN B 1 34 ? 16.67366 -16.21191 20.10490 1.000 25.47796 38 GLN B C 1
ATOM 2206 O O . GLN B 1 34 ? 17.79274 -16.03839 20.60659 1.000 26.05389 38 GLN B O 1
ATOM 2212 N N . ALA B 1 35 ? 16.51445 -16.71649 18.87788 1.000 25.83381 39 ALA B N 1
ATOM 2213 C CA . ALA B 1 35 ? 17.67964 -17.08830 18.07824 1.000 25.74421 39 ALA B CA 1
ATOM 2214 C C . ALA B 1 35 ? 18.52707 -15.87255 17.73505 1.000 27.68082 39 ALA B C 1
ATOM 2215 O O . ALA B 1 35 ? 19.75442 -15.97813 17.60866 1.000 26.82263 39 ALA B O 1
ATOM 2217 N N . LEU B 1 36 ? 17.88939 -14.71396 17.58032 1.000 27.12942 40 LEU B N 1
ATOM 2218 C CA . LEU B 1 36 ? 18.61665 -13.48654 17.30086 1.000 24.18042 40 LEU B CA 1
ATOM 2219 C C . LEU B 1 36 ? 19.43306 -13.02413 18.50180 1.000 28.24547 40 LEU B C 1
ATOM 2220 O O . LEU B 1 36 ? 20.42759 -12.30592 18.33758 1.000 28.84603 40 LEU B O 1
ATOM 2225 N N . GLY B 1 37 ? 19.02874 -13.39771 19.71051 1.000 25.83675 41 GLY B N 1
ATOM 2226 C CA . GLY B 1 37 ? 19.73531 -12.92758 20.88436 1.000 24.56226 41 GLY B CA 1
ATOM 2227 C C . GLY B 1 37 ? 18.89789 -12.18022 21.90652 1.000 25.97334 41 GLY B C 1
ATOM 2228 O O . GLY B 1 37 ? 19.44854 -11.67792 22.89082 1.000 27.35830 41 GLY B O 1
ATOM 2229 N N . ILE B 1 38 ? 17.57808 -12.10174 21.70218 1.000 25.41387 42 ILE B N 1
ATOM 2230 C CA . ILE B 1 38 ? 16.70539 -11.50233 22.70914 1.000 23.45865 42 ILE B CA 1
ATOM 2231 C C . ILE B 1 38 ? 16.64514 -12.42613 23.91664 1.000 27.00102 42 ILE B C 1
ATOM 2232 O O . ILE B 1 38 ? 16.45541 -13.64001 23.77173 1.000 26.28020 42 ILE B O 1
ATOM 2237 N N . ARG B 1 39 ? 16.80135 -11.85450 25.11480 1.000 27.26564 43 ARG B N 1
ATOM 2238 C CA . ARG B 1 39 ? 16.86800 -12.62451 26.35045 1.000 26.37132 43 ARG B CA 1
ATOM 2239 C C . ARG B 1 39 ? 15.92598 -12.03599 27.39278 1.000 26.13450 43 ARG B C 1
ATOM 2240 O O . ARG B 1 39 ? 15.62166 -10.83701 27.38211 1.000 24.26779 43 ARG B O 1
ATOM 2248 N N . ALA B 1 40 ? 15.47388 -12.89901 28.30504 1.000 23.77430 44 ALA B N 1
ATOM 2249 C CA . ALA B 1 40 ? 14.61617 -12.46519 29.39901 1.000 24.61586 44 ALA B CA 1
ATOM 2250 C C . ALA B 1 40 ? 15.25318 -11.31183 30.16666 1.000 23.01027 44 ALA B C 1
ATOM 2251 O O . ALA B 1 40 ? 16.44896 -11.33234 30.47212 1.000 25.68994 44 ALA B O 1
ATOM 2253 N N . GLY B 1 41 ? 14.44774 -10.29248 30.46193 1.000 21.03888 45 GLY B N 1
ATOM 2254 C CA . GLY B 1 41 ? 14.88582 -9.20380 31.29932 1.000 22.62014 45 GLY B CA 1
ATOM 2255 C C . GLY B 1 41 ? 15.57591 -8.06739 30.57948 1.000 21.60632 45 GLY B C 1
ATOM 2256 O O . GLY B 1 41 ? 15.91707 -7.07359 31.22754 1.000 21.86536 45 GLY B O 1
ATOM 2257 N N . GLN B 1 42 ? 15.79793 -8.17596 29.27247 1.000 19.42700 46 GLN B N 1
ATOM 2258 C CA . GLN B 1 42 ? 16.44026 -7.08145 28.56127 1.000 18.62631 46 GLN B CA 1
ATOM 2259 C C . GLN B 1 42 ? 15.49151 -5.89036 28.45551 1.000 18.19453 46 GLN B C 1
ATOM 2260 O O . GLN B 1 42 ? 14.26901 -6.02442 28.50830 1.000 19.24452 46 GLN B O 1
ATOM 2266 N N . ALA B 1 43 ? 16.08089 -4.70948 28.31895 1.000 18.31721 47 ALA B N 1
ATOM 2267 C CA . ALA B 1 43 ? 15.35378 -3.51565 27.91795 1.000 18.87356 47 ALA B CA 1
ATOM 2268 C C . ALA B 1 43 ? 15.66787 -3.24840 26.45155 1.000 18.88617 47 ALA B C 1
ATOM 2269 O O . ALA B 1 43 ? 16.84161 -3.17892 26.06011 1.000 17.77856 47 ALA B O 1
ATOM 2271 N N . LEU B 1 44 ? 14.62282 -3.12198 25.64106 1.000 17.41365 48 LEU B N 1
ATOM 2272 C CA . LEU B 1 44 ? 14.75948 -3.18116 24.19181 1.000 16.16011 48 LEU B CA 1
ATOM 2273 C C . LEU B 1 44 ? 13.94055 -2.08428 23.54073 1.000 17.82317 48 LEU B C 1
ATOM 2274 O O . LEU B 1 44 ? 12.75771 -1.93322 23.85339 1.000 17.56231 48 LEU B O 1
ATOM 2279 N N . MET B 1 45 ? 14.55572 -1.34180 22.62255 1.000 16.79277 49 MET B N 1
ATOM 2280 C CA . MET B 1 45 ? 13.83542 -0.35598 21.82189 1.000 14.73813 49 MET B CA 1
ATOM 2281 C C . MET B 1 45 ? 13.67658 -0.95103 20.42893 1.000 16.17420 49 MET B C 1
ATOM 2282 O O . MET B 1 45 ? 14.65117 -1.44500 19.85601 1.000 17.52893 49 MET B O 1
ATOM 2287 N N . LEU B 1 46 ? 12.45746 -0.90366 19.88133 1.000 14.93580 50 LEU B N 1
ATOM 2288 C CA . LEU B 1 46 ? 12.13291 -1.55469 18.61862 1.000 14.85182 50 LEU B CA 1
ATOM 2289 C C . LEU B 1 46 ? 11.88955 -0.53198 17.51180 1.000 15.53120 50 LEU B C 1
ATOM 2290 O O . LEU B 1 46 ? 11.18528 0.46112 17.72055 1.000 15.73180 50 LEU B O 1
ATOM 2295 N N . HIS B 1 47 ? 12.46911 -0.79118 16.33891 1.000 15.70167 51 HIS B N 1
ATOM 2296 C CA . HIS B 1 47 ? 12.11092 -0.12358 15.09141 1.000 16.94218 51 HIS B CA 1
ATOM 2297 C C . HIS B 1 47 ? 11.65924 -1.19954 14.12243 1.000 16.76976 51 HIS B C 1
ATOM 2298 O O . HIS B 1 47 ? 12.36173 -2.19934 13.94211 1.000 18.77375 51 HIS B O 1
ATOM 2305 N N . ALA B 1 48 ? 10.50213 -1.01038 13.49327 1.000 14.92717 52 ALA B N 1
ATOM 2306 C CA . ALA B 1 48 ? 9.94739 -2.12742 12.74573 1.000 17.81488 52 ALA B CA 1
ATOM 2307 C C . ALA B 1 48 ? 9.23892 -1.67976 11.47592 1.000 18.86058 52 ALA B C 1
ATOM 2308 O O . ALA B 1 48 ? 8.81821 -0.52800 11.33041 1.000 16.64399 52 ALA B O 1
ATOM 2310 N N . SER B 1 49 ? 9.11526 -2.63131 10.54975 1.000 18.00249 53 SER B N 1
ATOM 2311 C CA . SER B 1 49 ? 8.20222 -2.53710 9.41700 1.000 18.91447 53 SER B CA 1
ATOM 2312 C C . SER B 1 49 ? 7.31388 -3.77124 9.45311 1.000 18.98737 53 SER B C 1
ATOM 2313 O O . SER B 1 49 ? 7.80681 -4.90113 9.34208 1.000 19.68119 53 SER B O 1
ATOM 2316 N N . VAL B 1 50 ? 6.00842 -3.55286 9.61661 1.000 17.10460 54 VAL B N 1
ATOM 2317 C CA . VAL B 1 50 ? 5.06590 -4.66679 9.62961 1.000 16.92598 54 VAL B CA 1
ATOM 2318 C C . VAL B 1 50 ? 5.08054 -5.39934 8.29348 1.000 19.75177 54 VAL B C 1
ATOM 2319 O O . VAL B 1 50 ? 5.04990 -6.63755 8.24850 1.000 22.31504 54 VAL B O 1
ATOM 2323 N N . LYS B 1 51 ? 5.14298 -4.65335 7.18006 1.000 19.55098 55 LYS B N 1
ATOM 2324 C CA . LYS B 1 51 ? 5.12373 -5.30078 5.87142 1.000 21.30532 55 LYS B CA 1
ATOM 2325 C C . LYS B 1 51 ? 6.33958 -6.20017 5.68718 1.000 23.10326 55 LYS B C 1
ATOM 2326 O O . LYS B 1 51 ? 6.24010 -7.27251 5.07804 1.000 23.84783 55 LYS B O 1
ATOM 2332 N N . ALA B 1 52 ? 7.48887 -5.78912 6.22581 1.000 20.76178 56 ALA B N 1
ATOM 2333 C CA . ALA B 1 52 ? 8.71156 -6.57124 6.05510 1.000 20.29307 56 ALA B CA 1
ATOM 2334 C C . ALA B 1 52 ? 8.64276 -7.90544 6.79015 1.000 22.23642 56 ALA B C 1
ATOM 2335 O O . ALA B 1 52 ? 9.22943 -8.89244 6.32919 1.000 22.40187 56 ALA B O 1
ATOM 2337 N N . VAL B 1 53 ? 7.94473 -7.95788 7.92788 1.000 21.07374 57 VAL B N 1
ATOM 2338 C CA . VAL B 1 53 ? 7.80869 -9.21723 8.66509 1.000 20.17950 57 VAL B CA 1
ATOM 2339 C C . VAL B 1 53 ? 6.97095 -10.22915 7.88350 1.000 22.49905 57 VAL B C 1
ATOM 2340 O O . VAL B 1 53 ? 7.19041 -11.44420 7.98624 1.000 21.22534 57 VAL B O 1
ATOM 2344 N N . GLY B 1 54 ? 6.01851 -9.75541 7.08532 1.000 23.67757 58 GLY B N 1
ATOM 2345 C CA . GLY B 1 54 ? 5.09165 -10.63199 6.40273 1.000 24.10470 58 GLY B CA 1
ATOM 2346 C C . GLY B 1 54 ? 3.89810 -10.96513 7.28218 1.000 23.27241 58 GLY B C 1
ATOM 2347 O O . GLY B 1 54 ? 3.83452 -10.62257 8.45988 1.000 24.66433 58 GLY B O 1
ATOM 2348 N N . ALA B 1 55 ? 2.93553 -11.66178 6.68441 1.000 29.26259 59 ALA B N 1
ATOM 2349 C CA . ALA B 1 55 ? 1.67988 -11.95434 7.36798 1.000 28.89213 59 ALA B CA 1
ATOM 2350 C C . ALA B 1 55 ? 1.92471 -12.71274 8.66924 1.000 22.85368 59 ALA B C 1
ATOM 2351 O O . ALA B 1 55 ? 2.66561 -13.69848 8.70029 1.000 24.96581 59 ALA B O 1
ATOM 2353 N N . VAL B 1 56 ? 1.30502 -12.23316 9.74868 1.000 22.03738 60 VAL B N 1
ATOM 2354 C CA . VAL B 1 56 ? 1.41165 -12.83221 11.07310 1.000 20.10717 60 VAL B CA 1
ATOM 2355 C C . VAL B 1 56 ? 0.02502 -13.31077 11.48213 1.000 21.61000 60 VAL B C 1
ATOM 2356 O O . VAL B 1 56 ? -0.96948 -12.60739 11.26523 1.000 21.01302 60 VAL B O 1
ATOM 2360 N N . MET B 1 57 ? -0.04108 -14.50035 12.07112 1.000 18.33644 61 MET B N 1
ATOM 2361 C CA . MET B 1 57 ? -1.32050 -15.09529 12.46501 1.000 18.63714 61 MET B CA 1
ATOM 2362 C C . MET B 1 57 ? -1.84766 -14.36657 13.69776 1.000 20.71074 61 MET B C 1
ATOM 2363 O O . MET B 1 57 ? -1.40369 -14.61966 14.82183 1.000 20.17362 61 MET B O 1
ATOM 2368 N N . GLY B 1 58 ? -2.81730 -13.46420 13.49383 1.000 18.62541 62 GLY B N 1
ATOM 2369 C CA . GLY B 1 58 ? -3.29869 -12.57909 14.53720 1.000 18.30919 62 GLY B CA 1
ATOM 2370 C C . GLY B 1 58 ? -2.90482 -11.12987 14.35051 1.000 19.30541 62 GLY B C 1
ATOM 2371 O O . GLY B 1 58 ? -3.33868 -10.27822 15.14050 1.000 18.94321 62 GLY B O 1
ATOM 2372 N N . GLY B 1 59 ? -2.09583 -10.82254 13.34344 1.000 18.40575 63 GLY B N 1
ATOM 2373 C CA . GLY B 1 59 ? -1.76330 -9.45223 13.02931 1.000 17.04556 63 GLY B CA 1
ATOM 2374 C C . GLY B 1 59 ? -0.65088 -8.87023 13.88198 1.000 17.12071 63 GLY B C 1
ATOM 2375 O O . GLY B 1 59 ? 0.01828 -9.56714 14.65049 1.000 18.87944 63 GLY B O 1
ATOM 2376 N N . PRO B 1 60 ? -0.42696 -7.56223 13.75054 1.000 16.45043 64 PRO B N 1
ATOM 2377 C CA . PRO B 1 60 ? 0.73775 -6.94654 14.41232 1.000 17.27301 64 PRO B CA 1
ATOM 2378 C C . PRO B 1 60 ? 0.72943 -7.04768 15.92807 1.000 16.88500 64 PRO B C 1
ATOM 2379 O O . PRO B 1 60 ? 1.80563 -6.98340 16.53646 1.000 16.69093 64 PRO B O 1
ATOM 2383 N N . ASN B 1 61 ? -0.43550 -7.20967 16.56979 1.000 16.05231 65 ASN B N 1
ATOM 2384 C CA . ASN B 1 61 ? -0.44588 -7.43458 18.01310 1.000 17.37737 65 ASN B CA 1
ATOM 2385 C C . ASN B 1 61 ? 0.42735 -8.62101 18.39412 1.000 17.96119 65 ASN B C 1
ATOM 2386 O O . ASN B 1 61 ? 1.04038 -8.62412 19.46960 1.000 18.18570 65 ASN B O 1
ATOM 2391 N N . VAL B 1 62 ? 0.47987 -9.63960 17.53257 1.000 15.72376 66 VAL B N 1
ATOM 2392 C CA . VAL B 1 62 ? 1.23506 -10.85253 17.84600 1.000 16.57039 66 VAL B CA 1
ATOM 2393 C C . VAL B 1 62 ? 2.74210 -10.61171 17.74031 1.000 16.50687 66 VAL B C 1
ATOM 2394 O O . VAL B 1 62 ? 3.52905 -11.25819 18.44658 1.000 16.80309 66 VAL B O 1
ATOM 2398 N N . ILE B 1 63 ? 3.17481 -9.69777 16.86427 1.000 16.42252 67 ILE B N 1
ATOM 2399 C CA . ILE B 1 63 ? 4.57811 -9.28418 16.87429 1.000 17.21120 67 ILE B CA 1
ATOM 2400 C C . ILE B 1 63 ? 4.95501 -8.75224 18.24726 1.000 17.92135 67 ILE B C 1
ATOM 2401 O O . ILE B 1 63 ? 5.97085 -9.15001 18.83287 1.000 16.98454 67 ILE B O 1
ATOM 2406 N N . LEU B 1 64 ? 4.14233 -7.83547 18.77906 1.000 17.07003 68 LEU B N 1
ATOM 2407 C CA . LEU B 1 64 ? 4.44545 -7.24358 20.07441 1.000 14.75522 68 LEU B CA 1
ATOM 2408 C C . LEU B 1 64 ? 4.36201 -8.28408 21.18523 1.000 18.32961 68 LEU B C 1
ATOM 2409 O O . LEU B 1 64 ? 5.22890 -8.32721 22.06779 1.000 17.94897 68 LEU B O 1
ATOM 2414 N N . GLN B 1 65 ? 3.32830 -9.13504 21.16168 1.000 17.45486 69 GLN B N 1
ATOM 2415 C CA . GLN B 1 65 ? 3.19766 -10.11976 22.22728 1.000 17.51590 69 GLN B CA 1
ATOM 2416 C C . GLN B 1 65 ? 4.32824 -11.13672 22.18591 1.000 18.40432 69 GLN B C 1
ATOM 2417 O O . GLN B 1 65 ? 4.83080 -11.55368 23.23678 1.000 20.04965 69 GLN B O 1
ATOM 2423 N N . ALA B 1 66 ? 4.74318 -11.55394 20.98672 1.000 18.42337 70 ALA B N 1
ATOM 2424 C CA . ALA B 1 66 ? 5.86179 -12.49056 20.90465 1.000 18.51859 70 ALA B CA 1
ATOM 2425 C C . ALA B 1 66 ? 7.13440 -11.85703 21.44482 1.000 17.82963 70 ALA B C 1
ATOM 2426 O O . ALA B 1 66 ? 7.88491 -12.49413 22.19077 1.000 18.56753 70 ALA B O 1
ATOM 2428 N N . LEU B 1 67 ? 7.38695 -10.59975 21.09040 1.000 17.76338 71 LEU B N 1
ATOM 2429 C CA . LEU B 1 67 ? 8.57172 -9.92520 21.60908 1.000 17.18847 71 LEU B CA 1
ATOM 2430 C C . LEU B 1 67 ? 8.49984 -9.77854 23.12563 1.000 19.91611 71 LEU B C 1
ATOM 2431 O O . LEU B 1 67 ? 9.48439 -10.04241 23.82771 1.000 19.62717 71 LEU B O 1
ATOM 2436 N N . MET B 1 68 ? 7.33371 -9.39237 23.65802 1.000 16.82908 72 MET B N 1
ATOM 2437 C CA A MET B 1 68 ? 7.17407 -9.26172 25.10835 0.557 18.84773 72 MET B CA 1
ATOM 2438 C CA B MET B 1 68 ? 7.24775 -9.25068 25.10368 0.443 18.86065 72 MET B CA 1
ATOM 2439 C C . MET B 1 68 ? 7.32405 -10.60239 25.80821 1.000 20.94140 72 MET B C 1
ATOM 2440 O O . MET B 1 68 ? 7.76942 -10.66554 26.95838 1.000 21.91937 72 MET B O 1
ATOM 2449 N N . ASP B 1 69 ? 6.93375 -11.68772 25.13894 1.000 20.59323 73 ASP B N 1
ATOM 2450 C CA . ASP B 1 69 ? 7.07625 -13.00119 25.76115 1.000 19.13228 73 ASP B CA 1
ATOM 2451 C C . ASP B 1 69 ? 8.53709 -13.41545 25.80877 1.000 22.35334 73 ASP B C 1
ATOM 2452 O O . ASP B 1 69 ? 8.98534 -14.02230 26.78790 1.000 24.38592 73 ASP B O 1
ATOM 2457 N N . ALA B 1 70 ? 9.30310 -13.06905 24.77351 1.000 21.16849 74 ALA B N 1
ATOM 2458 C CA . ALA B 1 70 ? 10.73126 -13.35850 24.79433 1.000 20.83115 74 ALA B CA 1
ATOM 2459 C C . ALA B 1 70 ? 11.44578 -12.52322 25.85319 1.000 23.51424 74 ALA B C 1
ATOM 2460 O O . ALA B 1 70 ? 12.38956 -13.00089 26.49808 1.000 25.89198 74 ALA B O 1
ATOM 2462 N N . LEU B 1 71 ? 11.01792 -11.27219 26.04414 1.000 20.56245 75 LEU B N 1
ATOM 2463 C CA . LEU B 1 71 ? 11.59620 -10.41501 27.07646 1.000 19.80064 75 LEU B CA 1
ATOM 2464 C C . LEU B 1 71 ? 11.11076 -10.77635 28.47760 1.000 23.17408 75 LEU B C 1
ATOM 2465 O O . LEU B 1 71 ? 11.78916 -10.45529 29.45942 1.000 23.13050 75 LEU B O 1
ATOM 2470 N N . THR B 1 72 ? 9.95466 -11.45583 28.58807 1.000 23.88758 76 THR B N 1
ATOM 2471 C CA . THR B 1 72 ? 9.23933 -11.74442 29.83398 1.000 25.11301 76 THR B CA 1
ATOM 2472 C C . THR B 1 72 ? 8.75916 -10.46029 30.51093 1.000 27.56988 76 THR B C 1
ATOM 2473 O O . THR B 1 72 ? 9.16715 -9.35519 30.12398 1.000 25.83577 76 THR B O 1
ATOM 2477 N N . PRO B 1 73 ? 7.87661 -10.55190 31.50856 1.000 29.04073 77 PRO B N 1
ATOM 2478 C CA . PRO B 1 73 ? 7.48151 -9.33463 32.23911 1.000 29.86576 77 PRO B CA 1
ATOM 2479 C C . PRO B 1 73 ? 8.63838 -8.63143 32.93675 1.000 26.61706 77 PRO B C 1
ATOM 2480 O O . PRO B 1 73 ? 8.50132 -7.45098 33.28710 1.000 28.46762 77 PRO B O 1
ATOM 2484 N N A ASP B 1 74 ? 9.76783 -9.31752 33.14241 0.479 27.72639 78 ASP B N 1
ATOM 2485 N N B ASP B 1 74 ? 9.77032 -9.30116 33.13851 0.521 27.72824 78 ASP B N 1
ATOM 2486 C CA A ASP B 1 74 ? 10.95311 -8.69415 33.71910 0.479 26.42094 78 ASP B CA 1
ATOM 2487 C CA B ASP B 1 74 ? 10.91331 -8.62651 33.73612 0.521 26.41846 78 ASP B CA 1
ATOM 2488 C C A ASP B 1 74 ? 11.67711 -7.80153 32.71912 0.479 24.54392 78 ASP B C 1
ATOM 2489 C C B ASP B 1 74 ? 11.74661 -7.86347 32.71200 0.521 24.52872 78 ASP B C 1
ATOM 2490 O O A ASP B 1 74 ? 12.45522 -6.93413 33.13197 0.479 24.48278 78 ASP B O 1
ATOM 2491 O O B ASP B 1 74 ? 12.67268 -7.14535 33.10470 0.521 24.69751 78 ASP B O 1
ATOM 2500 N N . GLY B 1 75 ? 11.43755 -7.99749 31.41834 1.000 21.98478 79 GLY B N 1
ATOM 2501 C CA . GLY B 1 75 ? 12.02268 -7.16498 30.38777 1.000 19.27173 79 GLY B CA 1
ATOM 2502 C C . GLY B 1 75 ? 11.11387 -5.98623 30.06300 1.000 18.02743 79 GLY B C 1
ATOM 2503 O O . GLY B 1 75 ? 10.01770 -5.84964 30.60229 1.000 20.36131 79 GLY B O 1
ATOM 2504 N N . THR B 1 76 ? 11.59837 -5.12381 29.16551 1.000 17.34090 80 THR B N 1
ATOM 2505 C CA . THR B 1 76 ? 10.90023 -3.89318 28.80776 1.000 17.93957 80 THR B CA 1
ATOM 2506 C C . THR B 1 76 ? 11.01720 -3.67036 27.30533 1.000 17.74065 80 THR B C 1
ATOM 2507 O O . THR B 1 76 ? 12.08897 -3.86470 26.72374 1.000 16.38629 80 THR B O 1
ATOM 2511 N N . LEU B 1 77 ? 9.91687 -3.25340 26.67926 1.000 14.86931 81 LEU B N 1
ATOM 2512 C CA . LEU B 1 77 ? 9.87109 -2.95472 25.25308 1.000 14.44057 81 LEU B CA 1
ATOM 2513 C C . LEU B 1 77 ? 9.49521 -1.49103 25.08854 1.000 15.91933 81 LEU B C 1
ATOM 2514 O O . LEU B 1 77 ? 8.47384 -1.04987 25.64355 1.000 16.14611 81 LEU B O 1
ATOM 2519 N N . MET B 1 78 ? 10.30542 -0.73890 24.32111 1.000 13.89047 82 MET B N 1
ATOM 2520 C CA . MET B 1 78 ? 10.04546 0.68670 24.15700 1.000 13.97082 82 MET B CA 1
ATOM 2521 C C . MET B 1 78 ? 10.05821 1.03745 22.66778 1.000 13.14136 82 MET B C 1
ATOM 2522 O O . MET B 1 78 ? 10.77053 0.41013 21.87308 1.000 14.47723 82 MET B O 1
ATOM 2527 N N . MET B 1 79 ? 9.22052 2.00365 22.26923 1.000 12.81714 83 MET B N 1
ATOM 2528 C CA . MET B 1 79 ? 9.26820 2.54366 20.90842 1.000 12.67094 83 MET B CA 1
ATOM 2529 C C . MET B 1 79 ? 9.12188 4.05835 20.93916 1.000 12.99282 83 MET B C 1
ATOM 2530 O O . MET B 1 79 ? 8.57969 4.63464 21.88878 1.000 13.38906 83 MET B O 1
ATOM 2535 N N . TYR B 1 80 ? 9.62606 4.69160 19.87929 1.000 13.82122 84 TYR B N 1
ATOM 2536 C CA . TYR B 1 80 ? 9.45664 6.13005 19.66457 1.000 13.81539 84 TYR B CA 1
ATOM 2537 C C . TYR B 1 80 ? 8.07676 6.37350 19.05956 1.000 13.19500 84 TYR B C 1
ATOM 2538 O O . TYR B 1 80 ? 7.81102 5.98702 17.91460 1.000 15.22627 84 TYR B O 1
ATOM 2547 N N . ALA B 1 81 ? 7.18960 6.99884 19.82936 1.000 13.22229 85 ALA B N 1
ATOM 2548 C CA . ALA B 1 81 ? 5.85037 7.32144 19.33837 1.000 13.36669 85 ALA B CA 1
ATOM 2549 C C . ALA B 1 81 ? 5.76835 8.73098 18.76757 1.000 13.82077 85 ALA B C 1
ATOM 2550 O O . ALA B 1 81 ? 5.18047 8.92451 17.69803 1.000 14.34468 85 ALA B O 1
ATOM 2552 N N . GLY B 1 82 ? 6.33108 9.72416 19.46220 1.000 13.46862 86 GLY B N 1
ATOM 2553 C CA . GLY B 1 82 ? 6.17676 11.10373 19.01472 1.000 13.15913 86 GLY B CA 1
ATOM 2554 C C . GLY B 1 82 ? 4.71515 11.51610 19.03904 1.000 13.28973 86 GLY B C 1
ATOM 2555 O O . GLY B 1 82 ? 3.89616 10.97365 19.79507 1.000 17.10068 86 GLY B O 1
ATOM 2556 N N . TRP B 1 83 ? 4.37816 12.47958 18.18205 1.000 14.29354 87 TRP B N 1
ATOM 2557 C CA . TRP B 1 83 ? 2.99936 12.96637 18.07707 1.000 15.13728 87 TRP B CA 1
ATOM 2558 C C . TRP B 1 83 ? 2.72787 13.27690 16.61440 1.000 14.33597 87 TRP B C 1
ATOM 2559 O O . TRP B 1 83 ? 3.27893 14.23095 16.06141 1.000 15.56636 87 TRP B O 1
ATOM 2570 N N . GLN B 1 84 ? 1.85231 12.47586 15.99631 1.000 14.63440 88 GLN B N 1
ATOM 2571 C CA . GLN B 1 84 ? 1.57368 12.60839 14.57340 1.000 15.63819 88 GLN B CA 1
ATOM 2572 C C . GLN B 1 84 ? 1.10757 14.01443 14.22058 1.000 16.00514 88 GLN B C 1
ATOM 2573 O O . GLN B 1 84 ? 1.40232 14.51773 13.13077 1.000 18.66767 88 GLN B O 1
ATOM 2579 N N . ASP B 1 85 ? 0.39920 14.67404 15.13328 1.000 14.88522 89 ASP B N 1
ATOM 2580 C CA . ASP B 1 85 ? -0.23011 15.94931 14.82623 1.000 15.87544 89 ASP B CA 1
ATOM 2581 C C . ASP B 1 85 ? 0.45056 17.13187 15.50079 1.000 17.12374 89 ASP B C 1
ATOM 2582 O O . ASP B 1 85 ? -0.16239 18.19501 15.65759 1.000 17.34101 89 ASP B O 1
ATOM 2587 N N . ILE B 1 86 ? 1.72489 16.99995 15.85351 1.000 14.71273 90 ILE B N 1
ATOM 2588 C CA . ILE B 1 86 ? 2.37452 18.11632 16.55349 1.000 15.24434 90 ILE B CA 1
ATOM 2589 C C . ILE B 1 86 ? 2.46062 19.32203 15.62015 1.000 17.25777 90 ILE B C 1
ATOM 2590 O O . ILE B 1 86 ? 2.89209 19.18229 14.46370 1.000 17.13046 90 ILE B O 1
ATOM 2595 N N . PRO B 1 87 ? 2.01436 20.51180 16.04143 1.000 16.38523 91 PRO B N 1
ATOM 2596 C CA . PRO B 1 87 ? 2.03598 21.68653 15.16555 1.000 16.26680 91 PRO B CA 1
ATOM 2597 C C . PRO B 1 87 ? 3.35087 22.44456 15.28371 1.000 19.62657 91 PRO B C 1
ATOM 2598 O O . PRO B 1 87 ? 3.37596 23.66803 15.46784 1.000 20.57284 91 PRO B O 1
ATOM 2602 N N . ASP B 1 88 ? 4.45995 21.71059 15.20312 1.000 18.59457 92 ASP B N 1
ATOM 2603 C CA . ASP B 1 88 ? 5.77054 22.31161 15.40410 1.000 20.77140 92 ASP B CA 1
ATOM 2604 C C . ASP B 1 88 ? 6.26654 23.05749 14.17265 1.000 24.35837 92 ASP B C 1
ATOM 2605 O O . ASP B 1 88 ? 7.35977 23.63832 14.21136 1.000 23.04017 92 ASP B O 1
ATOM 2610 N N . PHE B 1 89 ? 5.46427 23.09863 13.10777 1.000 23.09524 93 PHE B N 1
ATOM 2611 C CA . PHE B 1 89 ? 5.81304 23.72300 11.83706 1.000 25.76836 93 PHE B CA 1
ATOM 2612 C C . PHE B 1 89 ? 5.16103 25.08525 11.63802 1.000 25.12797 93 PHE B C 1
ATOM 2613 O O . PHE B 1 89 ? 5.33926 25.69018 10.57763 1.000 26.28246 93 PHE B O 1
ATOM 2621 N N . ILE B 1 90 ? 4.40427 25.58639 12.61762 1.000 23.21167 94 ILE B N 1
ATOM 2622 C CA . ILE B 1 90 ? 3.51656 26.71062 12.34336 1.000 25.86772 94 ILE B CA 1
ATOM 2623 C C . ILE B 1 90 ? 4.25542 28.02202 12.11444 1.000 30.38284 94 ILE B C 1
ATOM 2624 O O . ILE B 1 90 ? 3.67150 28.95534 11.55385 1.000 27.46391 94 ILE B O 1
ATOM 2629 N N . ASP B 1 91 ? 5.52099 28.12868 12.53359 1.000 26.68956 95 ASP B N 1
ATOM 2630 C CA . ASP B 1 91 ? 6.25555 29.36965 12.28529 1.000 32.46322 95 ASP B CA 1
ATOM 2631 C C . ASP B 1 91 ? 6.43154 29.64094 10.79891 1.000 36.91131 95 ASP B C 1
ATOM 2632 O O . ASP B 1 91 ? 6.58523 30.79885 10.39513 1.000 42.11551 95 ASP B O 1
ATOM 2637 N N . SER B 1 92 ? 6.40290 28.59958 9.97247 1.000 36.19309 96 SER B N 1
ATOM 2638 C CA . SER B 1 92 ? 6.58248 28.76375 8.53601 1.000 39.92842 96 SER B CA 1
ATOM 2639 C C . SER B 1 92 ? 5.29310 29.11063 7.79854 1.000 39.78660 96 SER B C 1
ATOM 2640 O O . SER B 1 92 ? 5.33627 29.30323 6.57919 1.000 49.51765 96 SER B O 1
ATOM 2643 N N . LEU B 1 93 ? 4.15594 29.20587 8.49272 1.000 38.52593 97 LEU B N 1
ATOM 2644 C CA . LEU B 1 93 ? 2.88778 29.53297 7.85276 1.000 37.03633 97 LEU B CA 1
ATOM 2645 C C . LEU B 1 93 ? 2.61791 31.02962 7.89309 1.000 37.24196 97 LEU B C 1
ATOM 2646 O O . LEU B 1 93 ? 3.19110 31.75417 8.70871 1.000 39.70629 97 LEU B O 1
ATOM 2651 N N . PRO B 1 94 ? 1.72959 31.51861 7.02471 1.000 41.78535 98 PRO B N 1
ATOM 2652 C CA . PRO B 1 94 ? 1.31243 32.92269 7.09972 1.000 43.61787 98 PRO B CA 1
ATOM 2653 C C . PRO B 1 94 ? 0.71925 33.25102 8.46203 1.000 45.70140 98 PRO B C 1
ATOM 2654 O O . PRO B 1 94 ? 0.25161 32.37743 9.19568 1.000 40.12030 98 PRO B O 1
ATOM 2658 N N . ASP B 1 95 ? 0.72680 34.54887 8.78052 1.000 45.43574 99 ASP B N 1
ATOM 2659 C CA . ASP B 1 95 ? 0.29822 35.00875 10.09926 1.000 45.94276 99 ASP B CA 1
ATOM 2660 C C . ASP B 1 95 ? -1.15280 34.63941 10.38212 1.000 44.30363 99 ASP B C 1
ATOM 2661 O O . ASP B 1 95 ? -1.50035 34.28860 11.51592 1.000 45.33232 99 ASP B O 1
ATOM 2666 N N . ALA B 1 96 ? -2.01616 34.71583 9.36799 1.000 41.93703 100 ALA B N 1
ATOM 2667 C CA . ALA B 1 96 ? -3.43609 34.45932 9.59027 1.000 43.04857 100 ALA B CA 1
ATOM 2668 C C . ALA B 1 96 ? -3.69745 32.98415 9.86611 1.000 37.56822 100 ALA B C 1
ATOM 2669 O O . ALA B 1 96 ? -4.51103 32.64287 10.73086 1.000 37.46555 100 ALA B O 1
ATOM 2671 N N . LEU B 1 97 ? -3.02883 32.09676 9.13086 1.000 37.85207 101 LEU B N 1
ATOM 2672 C CA . LEU B 1 97 ? -3.15944 30.67167 9.40532 1.000 34.77004 101 LEU B CA 1
ATOM 2673 C C . LEU B 1 97 ? -2.52705 30.30600 10.74025 1.000 31.42993 101 LEU B C 1
ATOM 2674 O O . LEU B 1 97 ? -3.11279 29.54361 11.51623 1.000 31.21395 101 LEU B O 1
ATOM 2679 N N . LYS B 1 98 ? -1.33495 30.83918 11.02779 1.000 32.48486 102 LYS B N 1
ATOM 2680 C CA . LYS B 1 98 ? -0.70128 30.57416 12.31746 1.000 30.69881 102 LYS B CA 1
ATOM 2681 C C . LYS B 1 98 ? -1.61753 30.97624 13.46970 1.000 31.89792 102 LYS B C 1
ATOM 2682 O O . LYS B 1 98 ? -1.70419 30.26971 14.48298 1.000 29.06758 102 LYS B O 1
ATOM 2688 N N . ALA B 1 99 ? -2.34264 32.08644 13.30971 1.000 33.36274 103 ALA B N 1
ATOM 2689 C CA . ALA B 1 99 ? -3.28335 32.53351 14.33498 1.000 33.18245 103 ALA B CA 1
ATOM 2690 C C . ALA B 1 99 ? -4.36501 31.49145 14.60515 1.000 34.01975 103 ALA B C 1
ATOM 2691 O O . ALA B 1 99 ? -4.72278 31.23981 15.76326 1.000 30.01327 103 ALA B O 1
ATOM 2693 N N . VAL B 1 100 ? -4.92225 30.89452 13.54705 1.000 31.60431 104 VAL B N 1
ATOM 2694 C CA . VAL B 1 100 ? -5.92918 29.85319 13.74522 1.000 30.87913 104 VAL B CA 1
ATOM 2695 C C . VAL B 1 100 ? -5.33960 28.67386 14.51224 1.000 24.64927 104 VAL B C 1
ATOM 2696 O O . VAL B 1 100 ? -5.97905 28.12404 15.41698 1.000 26.58302 104 VAL B O 1
ATOM 2700 N N . TYR B 1 101 ? -4.11152 28.27217 14.17244 1.000 26.32695 105 TYR B N 1
ATOM 2701 C CA . TYR B 1 101 ? -3.47359 27.16297 14.87626 1.000 23.34779 105 TYR B CA 1
ATOM 2702 C C . TYR B 1 101 ? -3.32529 27.46966 16.35944 1.000 23.80377 105 TYR B C 1
ATOM 2703 O O . TYR B 1 101 ? -3.62890 26.62914 17.21474 1.000 20.13426 105 TYR B O 1
ATOM 2712 N N . LEU B 1 102 ? -2.83712 28.67319 16.68271 1.000 22.16342 106 LEU B N 1
ATOM 2713 C CA . LEU B 1 102 ? -2.64437 29.03647 18.08262 1.000 25.41884 106 LEU B CA 1
ATOM 2714 C C . LEU B 1 102 ? -3.95641 28.99945 18.85055 1.000 25.76327 106 LEU B C 1
ATOM 2715 O O . LEU B 1 102 ? -3.97302 28.64459 20.03469 1.000 27.64834 106 LEU B O 1
ATOM 2720 N N . GLU B 1 103 ? -5.06858 29.32940 18.18552 1.000 27.25828 107 GLU B N 1
ATOM 2721 C CA . GLU B 1 103 ? -6.36781 29.35972 18.84861 1.000 28.18993 107 GLU B CA 1
ATOM 2722 C C . GLU B 1 103 ? -7.01782 27.97774 18.92433 1.000 27.24025 107 GLU B C 1
ATOM 2723 O O . GLU B 1 103 ? -7.62350 27.63255 19.94422 1.000 29.15017 107 GLU B O 1
ATOM 2729 N N . GLN B 1 104 ? -6.88470 27.15326 17.87925 1.000 24.02322 108 GLN B N 1
ATOM 2730 C CA . GLN B 1 104 ? -7.74712 25.98864 17.72420 1.000 21.14840 108 GLN B CA 1
ATOM 2731 C C . GLN B 1 104 ? -7.02366 24.65035 17.76448 1.000 21.08474 108 GLN B C 1
ATOM 2732 O O . GLN B 1 104 ? -7.68016 23.61610 17.95362 1.000 20.98837 108 GLN B O 1
ATOM 2738 N N . HIS B 1 105 ? -5.70714 24.61752 17.60338 1.000 21.33317 109 HIS B N 1
ATOM 2739 C CA . HIS B 1 105 ? -5.05721 23.31575 17.59872 1.000 19.90851 109 HIS B CA 1
ATOM 2740 C C . HIS B 1 105 ? -5.10497 22.70480 18.99676 1.000 18.14972 109 HIS B C 1
ATOM 2741 O O . HIS B 1 105 ? -4.83486 23.39430 19.98125 1.000 20.79603 109 HIS B O 1
ATOM 2748 N N . PRO B 1 106 ? -5.42032 21.41824 19.11729 1.000 17.59767 110 PRO B N 1
ATOM 2749 C CA . PRO B 1 106 ? -5.48601 20.78952 20.44495 1.000 17.34362 110 PRO B CA 1
ATOM 2750 C C . PRO B 1 106 ? -4.10148 20.63403 21.05132 1.000 17.45198 110 PRO B C 1
ATOM 2751 O O . PRO B 1 106 ? -3.09041 20.56977 20.32684 1.000 17.67301 110 PRO B O 1
ATOM 2755 N N . PRO B 1 107 ? -4.01401 20.53472 22.37529 1.000 16.89246 111 PRO B N 1
ATOM 2756 C CA . PRO B 1 107 ? -2.72011 20.28898 23.02094 1.000 18.14503 111 PRO B CA 1
ATOM 2757 C C . PRO B 1 107 ? -2.32243 18.82264 22.96439 1.000 18.37149 111 PRO B C 1
ATOM 2758 O O . PRO B 1 107 ? -3.13577 17.92854 22.72705 1.000 18.02082 111 PRO B O 1
ATOM 2762 N N . PHE B 1 108 ? -1.03716 18.58418 23.22008 1.000 16.24999 112 PHE B N 1
ATOM 2763 C CA . PHE B 1 108 ? -0.55975 17.21915 23.40782 1.000 17.55906 112 PHE B CA 1
ATOM 2764 C C . PHE B 1 108 ? -1.18925 16.66691 24.67854 1.000 18.16702 112 PHE B C 1
ATOM 2765 O O . PHE B 1 108 ? -0.92060 17.15366 25.78123 1.000 19.31043 112 PHE B O 1
ATOM 2773 N N . ASP B 1 109 ? -2.05642 15.66899 24.52292 1.000 17.79006 113 ASP B N 1
ATOM 2774 C CA . ASP B 1 109 ? -2.62078 14.94816 25.64986 1.000 19.22324 113 ASP B CA 1
ATOM 2775 C C . ASP B 1 109 ? -2.04186 13.55017 25.56114 1.000 18.28210 113 ASP B C 1
ATOM 2776 O O . ASP B 1 109 ? -2.36030 12.81745 24.60755 1.000 16.75640 113 ASP B O 1
ATOM 2781 N N . PRO B 1 110 ? -1.19521 13.13189 26.50482 1.000 17.11740 114 PRO B N 1
ATOM 2782 C CA . PRO B 1 110 ? -0.53206 11.83047 26.35772 1.000 17.00860 114 PRO B CA 1
ATOM 2783 C C . PRO B 1 110 ? -1.49757 10.66897 26.30785 1.000 17.88742 114 PRO B C 1
ATOM 2784 O O . PRO B 1 110 ? -1.12720 9.60477 25.81300 1.000 18.95909 114 PRO B O 1
ATOM 2788 N N . ALA B 1 111 ? -2.73512 10.84670 26.77485 1.000 17.44792 115 ALA B N 1
ATOM 2789 C CA . ALA B 1 111 ? -3.69323 9.74080 26.72042 1.000 18.74165 115 ALA B CA 1
ATOM 2790 C C . ALA B 1 111 ? -4.19954 9.47038 25.30544 1.000 18.93978 115 ALA B C 1
ATOM 2791 O O . ALA B 1 111 ? -4.59709 8.33863 25.00529 1.000 20.27017 115 ALA B O 1
ATOM 2793 N N . THR B 1 112 ? -4.23203 10.48732 24.43219 1.000 16.28744 116 THR B N 1
ATOM 2794 C CA . THR B 1 112 ? -4.80631 10.32464 23.10170 1.000 17.44649 116 THR B CA 1
ATOM 2795 C C . THR B 1 112 ? -3.89659 10.70487 21.94961 1.000 16.15685 116 THR B C 1
ATOM 2796 O O . THR B 1 112 ? -4.20258 10.32256 20.81717 1.000 15.89381 116 THR B O 1
ATOM 2800 N N . ALA B 1 113 ? -2.82070 11.45571 22.17516 1.000 15.13221 117 ALA B N 1
ATOM 2801 C CA . ALA B 1 113 ? -1.99380 11.91740 21.06063 1.000 15.54158 117 ALA B CA 1
ATOM 2802 C C . ALA B 1 113 ? -1.47630 10.72760 20.25599 1.000 14.26164 117 ALA B C 1
ATOM 2803 O O . ALA B 1 113 ? -0.78796 9.85722 20.79507 1.000 16.26747 117 ALA B O 1
ATOM 2805 N N . ARG B 1 114 ? -1.81261 10.68176 18.96766 1.000 13.78680 118 ARG B N 1
ATOM 2806 C CA . ARG B 1 114 ? -1.49058 9.50970 18.16343 1.000 13.52181 118 ARG B CA 1
ATOM 2807 C C . ARG B 1 114 ? -0.00820 9.49548 17.80560 1.000 14.98729 118 ARG B C 1
ATOM 2808 O O . ARG B 1 114 ? 0.62460 10.53799 17.63697 1.000 14.65291 118 ARG B O 1
ATOM 2816 N N . ALA B 1 115 ? 0.53849 8.29190 17.69021 1.000 13.63771 119 ALA B N 1
ATOM 2817 C CA . ALA B 1 115 ? 1.93912 8.15789 17.31739 1.000 13.59959 119 ALA B CA 1
ATOM 2818 C C . ALA B 1 115 ? 2.15831 8.53970 15.86105 1.000 13.32546 119 ALA B C 1
ATOM 2819 O O . ALA B 1 115 ? 1.27501 8.39570 15.01570 1.000 14.66710 119 ALA B O 1
ATOM 2821 N N . VAL B 1 116 ? 3.36659 9.03743 15.56955 1.000 12.56670 120 VAL B N 1
ATOM 2822 C CA . VAL B 1 116 ? 3.73297 9.38187 14.20086 1.000 12.85406 120 VAL B CA 1
ATOM 2823 C C . VAL B 1 116 ? 3.57384 8.16251 13.30134 1.000 16.04108 120 VAL B C 1
ATOM 2824 O O . VAL B 1 116 ? 4.09838 7.08126 13.60030 1.000 15.38289 120 VAL B O 1
ATOM 2828 N N . ARG B 1 117 ? 2.83148 8.32542 12.20047 1.000 15.72373 121 ARG B N 1
ATOM 2829 C CA . ARG B 1 117 ? 2.52800 7.17735 11.34529 1.000 17.05698 121 ARG B CA 1
ATOM 2830 C C . ARG B 1 117 ? 3.79901 6.57577 10.76277 1.000 18.60797 121 ARG B C 1
ATOM 2831 O O . ARG B 1 117 ? 3.93789 5.34662 10.69303 1.000 18.32327 121 ARG B O 1
ATOM 2839 N N . GLU B 1 118 ? 4.74426 7.42948 10.35451 1.000 16.76290 122 GLU B N 1
ATOM 2840 C CA . GLU B 1 118 ? 6.01684 6.96235 9.80987 1.000 20.19011 122 GLU B CA 1
ATOM 2841 C C . GLU B 1 118 ? 6.90127 6.26649 10.83288 1.000 19.56744 122 GLU B C 1
ATOM 2842 O O . GLU B 1 118 ? 7.96497 5.76428 10.44764 1.000 18.54578 122 GLU B O 1
ATOM 2848 N N . ASN B 1 119 ? 6.51847 6.21399 12.10520 1.000 16.17974 123 ASN B N 1
ATOM 2849 C CA . ASN B 1 119 ? 7.26123 5.46156 13.10590 1.000 15.40957 123 ASN B CA 1
ATOM 2850 C C . ASN B 1 119 ? 6.80177 4.01005 13.19504 1.000 18.33428 123 ASN B C 1
ATOM 2851 O O . ASN B 1 119 ? 7.23016 3.29398 14.10677 1.000 18.79345 123 ASN B O 1
ATOM 2856 N N . SER B 1 120 ? 5.95185 3.58462 12.25201 1.000 16.70269 124 SER B N 1
ATOM 2857 C CA . SER B 1 120 ? 5.27796 2.28376 12.14613 1.000 16.03284 124 SER B CA 1
ATOM 2858 C C . SER B 1 120 ? 3.97782 2.25584 12.93468 1.000 15.83331 124 SER B C 1
ATOM 2859 O O . SER B 1 120 ? 3.90314 2.78223 14.05091 1.000 15.51828 124 SER B O 1
ATOM 2862 N N . VAL B 1 121 ? 2.95961 1.60617 12.36282 1.000 15.96825 125 VAL B N 1
ATOM 2863 C CA . VAL B 1 121 ? 1.73063 1.36951 13.11272 1.000 15.67926 125 VAL B CA 1
ATOM 2864 C C . VAL B 1 121 ? 2.02979 0.62050 14.41120 1.000 16.73599 125 VAL B C 1
ATOM 2865 O O . VAL B 1 121 ? 1.29232 0.75237 15.39327 1.000 16.33534 125 VAL B O 1
ATOM 2869 N N . LEU B 1 122 ? 3.13018 -0.14737 14.45907 1.000 15.78292 126 LEU B N 1
ATOM 2870 C CA . LEU B 1 122 ? 3.47476 -0.84065 15.70184 1.000 14.92832 126 LEU B CA 1
ATOM 2871 C C . LEU B 1 122 ? 3.67156 0.13065 16.86410 1.000 16.70712 126 LEU B C 1
ATOM 2872 O O . LEU B 1 122 ? 3.35524 -0.21296 18.00470 1.000 15.20169 126 LEU B O 1
ATOM 2877 N N . ALA B 1 123 ? 4.19817 1.33543 16.60560 1.000 15.68620 127 ALA B N 1
ATOM 2878 C CA . ALA B 1 123 ? 4.33783 2.32019 17.67962 1.000 14.33474 127 ALA B CA 1
ATOM 2879 C C . ALA B 1 123 ? 2.98097 2.72983 18.23516 1.000 14.71504 127 ALA B C 1
ATOM 2880 O O . ALA B 1 123 ? 2.83340 2.92057 19.44750 1.000 15.91719 127 ALA B O 1
ATOM 2882 N N . GLU B 1 124 ? 1.99160 2.91564 17.35394 1.000 14.25331 128 GLU B N 1
ATOM 2883 C CA . GLU B 1 124 ? 0.64782 3.25741 17.80621 1.000 15.72904 128 GLU B CA 1
ATOM 2884 C C . GLU B 1 124 ? 0.01076 2.08073 18.53895 1.000 16.91458 128 GLU B C 1
ATOM 2885 O O . GLU B 1 124 ? -0.68415 2.27494 19.54273 1.000 15.34646 128 GLU B O 1
ATOM 2891 N N . PHE B 1 125 ? 0.26754 0.85284 18.07533 1.000 14.71228 129 PHE B N 1
ATOM 2892 C CA . PHE B 1 125 ? -0.22055 -0.32832 18.78784 1.000 15.06093 129 PHE B CA 1
ATOM 2893 C C . PHE B 1 125 ? 0.39529 -0.43468 20.17922 1.000 17.11547 129 PHE B C 1
ATOM 2894 O O . PHE B 1 125 ? -0.28894 -0.80399 21.14213 1.000 15.49754 129 PHE B O 1
ATOM 2902 N N . LEU B 1 126 ? 1.69685 -0.14253 20.30744 1.000 14.35868 130 LEU B N 1
ATOM 2903 C CA . LEU B 1 126 ? 2.31739 -0.21304 21.62763 1.000 14.22133 130 LEU B CA 1
ATOM 2904 C C . LEU B 1 126 ? 1.82523 0.92334 22.51610 1.000 14.75925 130 LEU B C 1
ATOM 2905 O O . LEU B 1 126 ? 1.61314 0.73365 23.71920 1.000 14.28794 130 LEU B O 1
ATOM 2910 N N . ARG B 1 127 ? 1.60928 2.10408 21.92965 1.000 14.79207 131 ARG B N 1
ATOM 2911 C CA . ARG B 1 127 ? 1.14188 3.24609 22.70675 1.000 14.94202 131 ARG B CA 1
ATOM 2912 C C . ARG B 1 127 ? -0.19722 2.95634 23.36203 1.000 14.84546 131 ARG B C 1
ATOM 2913 O O . ARG B 1 127 ? -0.50774 3.51725 24.41942 1.000 17.11327 131 ARG B O 1
ATOM 2921 N N . THR B 1 128 ? -0.98962 2.06886 22.76465 1.000 14.57648 132 THR B N 1
ATOM 2922 C CA . THR B 1 128 ? -2.32285 1.74646 23.26580 1.000 15.47956 132 THR B CA 1
ATOM 2923 C C . THR B 1 128 ? -2.37632 0.37417 23.94446 1.000 16.45709 132 THR B C 1
ATOM 2924 O O . THR B 1 128 ? -3.46154 -0.17019 24.15094 1.000 18.25740 132 THR B O 1
ATOM 2928 N N . TRP B 1 129 ? -1.23287 -0.16759 24.33406 1.000 15.38483 133 TRP B N 1
ATOM 2929 C CA . TRP B 1 129 ? -1.14957 -1.47690 24.97703 1.000 16.79981 133 TRP B CA 1
ATOM 2930 C C . TRP B 1 129 ? -1.45462 -1.35274 26.46982 1.000 16.24114 133 TRP B C 1
ATOM 2931 O O . TRP B 1 129 ? -1.13790 -0.33223 27.09244 1.000 16.79377 133 TRP B O 1
ATOM 2942 N N . PRO B 1 130 ? -2.06250 -2.37434 27.07346 1.000 17.12220 134 PRO B N 1
ATOM 2943 C CA . PRO B 1 130 ? -2.26325 -2.35970 28.53124 1.000 18.75375 134 PRO B CA 1
ATOM 2944 C C . PRO B 1 130 ? -0.95907 -2.15064 29.29240 1.000 17.58452 134 PRO B C 1
ATOM 2945 O O . PRO B 1 130 ? 0.07746 -2.72999 28.96497 1.000 18.92316 134 PRO B O 1
ATOM 2949 N N . CYS B 1 131 ? -1.03152 -1.31817 30.33141 1.000 18.42146 135 CYS B N 1
ATOM 2950 C CA . CYS B 1 131 ? 0.08424 -1.02844 31.23550 1.000 20.40113 135 CYS B CA 1
ATOM 2951 C C . CYS B 1 131 ? 1.21183 -0.25003 30.57603 1.000 19.19494 135 CYS B C 1
ATOM 2952 O O . CYS B 1 131 ? 2.34380 -0.25050 31.09128 1.000 20.27842 135 CYS B O 1
ATOM 2955 N N . VAL B 1 132 ? 0.92923 0.42765 29.46067 1.000 15.51005 136 VAL B N 1
ATOM 2956 C CA . VAL B 1 132 ? 1.93949 1.26580 28.81074 1.000 16.39106 136 VAL B CA 1
ATOM 2957 C C . VAL B 1 132 ? 2.23137 2.50003 29.66375 1.000 16.88190 136 VAL B C 1
ATOM 2958 O O . VAL B 1 132 ? 1.36889 3.01302 30.38737 1.000 17.54542 136 VAL B O 1
ATOM 2962 N N . HIS B 1 133 ? 3.47117 2.98452 29.57480 1.000 14.70307 137 HIS B N 1
ATOM 2963 C CA . HIS B 1 133 ? 3.88713 4.25852 30.13997 1.000 15.31018 137 HIS B CA 1
ATOM 2964 C C . HIS B 1 133 ? 4.40494 5.13072 29.00768 1.000 14.26074 137 HIS B C 1
ATOM 2965 O O . HIS B 1 133 ? 5.08944 4.63789 28.10877 1.000 15.78027 137 HIS B O 1
ATOM 2972 N N . ARG B 1 134 ? 4.08231 6.42582 29.04191 1.000 14.26181 138 ARG B N 1
ATOM 2973 C CA . ARG B 1 134 ? 4.45502 7.32919 27.95856 1.000 14.59403 138 ARG B CA 1
ATOM 2974 C C . ARG B 1 134 ? 5.22361 8.51877 28.51232 1.000 14.30110 138 ARG B C 1
ATOM 2975 O O . ARG B 1 134 ? 4.81677 9.10454 29.51942 1.000 16.06867 138 ARG B O 1
ATOM 2983 N N . SER B 1 135 ? 6.32454 8.88203 27.84954 1.000 13.73390 139 SER B N 1
ATOM 2984 C CA . SER B 1 135 ? 7.11252 10.01409 28.31482 1.000 14.08202 139 SER B CA 1
ATOM 2985 C C . SER B 1 135 ? 6.47384 11.33683 27.88145 1.000 15.91017 139 SER B C 1
ATOM 2986 O O . SER B 1 135 ? 5.69665 11.40363 26.92787 1.000 15.84439 139 SER B O 1
ATOM 2989 N N . ALA B 1 136 ? 6.82966 12.40803 28.59046 1.000 16.04742 140 ALA B N 1
ATOM 2990 C CA . ALA B 1 136 ? 6.07136 13.65328 28.53174 1.000 14.97365 140 ALA B CA 1
ATOM 2991 C C . ALA B 1 136 ? 6.46889 14.58553 27.38930 1.000 16.15340 140 ALA B C 1
ATOM 2992 O O . ALA B 1 136 ? 5.71450 15.51739 27.07992 1.000 18.33204 140 ALA B O 1
ATOM 2994 N N . ASN B 1 137 ? 7.62830 14.38890 26.77720 1.000 15.88865 141 ASN B N 1
ATOM 2995 C CA . ASN B 1 137 ? 8.05681 15.27726 25.69717 1.000 15.98977 141 ASN B CA 1
ATOM 2996 C C . ASN B 1 137 ? 7.23830 14.98170 24.44300 1.000 16.50210 141 ASN B C 1
ATOM 2997 O O . ASN B 1 137 ? 7.35646 13.87636 23.89288 1.000 15.86095 141 ASN B O 1
ATOM 3002 N N . PRO B 1 138 ? 6.42220 15.92329 23.94345 1.000 15.50093 142 PRO B N 1
ATOM 3003 C CA . PRO B 1 138 ? 5.53701 15.57239 22.80835 1.000 15.80097 142 PRO B CA 1
ATOM 3004 C C . PRO B 1 138 ? 6.27452 15.10999 21.56288 1.000 15.76785 142 PRO B C 1
ATOM 3005 O O . PRO B 1 138 ? 5.97338 14.03328 21.02246 1.000 15.27544 142 PRO B O 1
ATOM 3009 N N . GLU B 1 139 ? 7.24061 15.90308 21.08353 1.000 14.56167 143 GLU B N 1
ATOM 3010 C CA . GLU B 1 139 ? 7.87710 15.58095 19.81405 1.000 15.15626 143 GLU B CA 1
ATOM 3011 C C . GLU B 1 139 ? 8.71650 14.31584 19.91395 1.000 14.30816 143 GLU B C 1
ATOM 3012 O O . GLU B 1 139 ? 8.82488 13.56459 18.93580 1.000 14.24866 143 GLU B O 1
ATOM 3018 N N . ALA B 1 140 ? 9.31835 14.06977 21.07871 1.000 13.73288 144 ALA B N 1
ATOM 3019 C CA . ALA B 1 140 ? 10.20472 12.92812 21.27748 1.000 13.38507 144 ALA B CA 1
ATOM 3020 C C . ALA B 1 140 ? 9.56272 11.81652 22.09688 1.000 13.17445 144 ALA B C 1
ATOM 3021 O O . ALA B 1 140 ? 10.26490 10.96680 22.64753 1.000 13.95085 144 ALA B O 1
ATOM 3023 N N . SER B 1 141 ? 8.23528 11.78510 22.17765 1.000 13.29599 145 SER B N 1
ATOM 3024 C CA . SER B 1 141 ? 7.58153 10.94200 23.17384 1.000 13.23524 145 SER B CA 1
ATOM 3025 C C . SER B 1 141 ? 7.87931 9.46358 22.93886 1.000 13.00343 145 SER B C 1
ATOM 3026 O O . SER B 1 141 ? 7.74865 8.95760 21.82114 1.000 14.32494 145 SER B O 1
ATOM 3029 N N . MET B 1 142 ? 8.25042 8.76755 24.00883 1.000 13.69412 146 MET B N 1
ATOM 3030 C CA . MET B 1 142 ? 8.48143 7.33028 23.96164 1.000 13.28665 146 MET B CA 1
ATOM 3031 C C . MET B 1 142 ? 7.43085 6.57659 24.76270 1.000 13.01613 146 MET B C 1
ATOM 3032 O O . MET B 1 142 ? 6.95865 7.05941 25.79351 1.000 14.34188 146 MET B O 1
ATOM 3037 N N . VAL B 1 143 ? 7.09946 5.36361 24.30244 1.000 13.03002 147 VAL B N 1
ATOM 3038 C CA . VAL B 1 143 ? 6.11610 4.50746 24.96970 1.000 13.24426 147 VAL B CA 1
ATOM 3039 C C . VAL B 1 143 ? 6.81397 3.20563 25.32759 1.000 15.02324 147 VAL B C 1
ATOM 3040 O O . VAL B 1 143 ? 7.67415 2.73737 24.57585 1.000 14.93407 147 VAL B O 1
ATOM 3044 N N . ALA B 1 144 ? 6.49172 2.65776 26.49716 1.000 13.62513 148 ALA B N 1
ATOM 3045 C CA . ALA B 1 144 ? 7.16622 1.45391 26.97309 1.000 13.99352 148 ALA B CA 1
ATOM 3046 C C . ALA B 1 144 ? 6.21592 0.58385 27.78627 1.000 14.28630 148 ALA B C 1
ATOM 3047 O O . ALA B 1 144 ? 5.34269 1.08315 28.50147 1.000 14.98977 148 ALA B O 1
ATOM 3049 N N . VAL B 1 145 ? 6.42757 -0.72517 27.69760 1.000 14.56265 149 VAL B N 1
ATOM 3050 C CA . VAL B 1 145 ? 5.68825 -1.71203 28.47592 1.000 15.08910 149 VAL B CA 1
ATOM 3051 C C . VAL B 1 145 ? 6.69974 -2.65472 29.10480 1.000 17.71618 149 VAL B C 1
ATOM 3052 O O . VAL B 1 145 ? 7.57543 -3.17769 28.40896 1.000 17.92425 149 VAL B O 1
ATOM 3056 N N . GLY B 1 146 ? 6.57127 -2.88842 30.40256 1.000 17.01137 150 GLY B N 1
ATOM 3057 C CA . GLY B 1 146 ? 7.44750 -3.82945 31.06929 1.000 16.89303 150 GLY B CA 1
ATOM 3058 C C . GLY B 1 146 ? 8.02036 -3.27883 32.35489 1.000 18.36380 150 GLY B C 1
ATOM 3059 O O . GLY B 1 146 ? 7.65048 -2.19920 32.82811 1.000 18.66803 150 GLY B O 1
ATOM 3060 N N . ARG B 1 147 ? 8.98983 -4.03074 32.89023 1.000 19.14030 151 ARG B N 1
ATOM 3061 C CA A ARG B 1 147 ? 9.48031 -3.79430 34.24386 0.545 21.29505 151 ARG B CA 1
ATOM 3062 C CA B ARG B 1 147 ? 9.46192 -3.78791 34.24916 0.455 21.30713 151 ARG B CA 1
ATOM 3063 C C . ARG B 1 147 ? 10.07032 -2.39838 34.40459 1.000 18.85163 151 ARG B C 1
ATOM 3064 O O . ARG B 1 147 ? 9.87995 -1.74840 35.44158 1.000 22.19836 151 ARG B O 1
ATOM 3079 N N . GLN B 1 148 ? 10.81789 -1.93296 33.40527 1.000 17.37448 152 GLN B N 1
ATOM 3080 C CA . GLN B 1 148 ? 11.47881 -0.63587 33.47242 1.000 16.72370 152 GLN B CA 1
ATOM 3081 C C . GLN B 1 148 ? 10.75739 0.43511 32.65627 1.000 16.41837 152 GLN B C 1
ATOM 3082 O O . GLN B 1 148 ? 11.35463 1.46329 32.30404 1.000 17.21691 152 GLN B O 1
ATOM 3088 N N . ALA B 1 149 ? 9.47234 0.22364 32.36281 1.000 17.84034 153 ALA B N 1
ATOM 3089 C CA . ALA B 1 149 ? 8.75636 1.17203 31.51500 1.000 16.23333 153 ALA B CA 1
ATOM 3090 C C . ALA B 1 149 ? 8.61296 2.53340 32.18682 1.000 16.38468 153 ALA B C 1
ATOM 3091 O O . ALA B 1 149 ? 8.83210 3.57135 31.54920 1.000 16.99528 153 ALA B O 1
ATOM 3093 N N . ALA B 1 150 ? 8.24266 2.55464 33.46978 1.000 17.56561 154 ALA B N 1
ATOM 3094 C CA . ALA B 1 150 ? 8.13486 3.82877 34.17393 1.000 17.34475 154 ALA B CA 1
ATOM 3095 C C . ALA B 1 150 ? 9.49897 4.49048 34.31615 1.000 19.62587 154 ALA B C 1
ATOM 3096 O O . ALA B 1 150 ? 9.63146 5.69964 34.10729 1.000 18.10730 154 ALA B O 1
ATOM 3098 N N . LEU B 1 151 ? 10.53029 3.70806 34.63933 1.000 16.68714 155 LEU B N 1
ATOM 3099 C CA . LEU B 1 151 ? 11.87135 4.27621 34.77405 1.000 16.08026 155 LEU B CA 1
ATOM 3100 C C . LEU B 1 151 ? 12.33180 4.91445 33.47051 1.000 15.87787 155 LEU B C 1
ATOM 3101 O O . LEU B 1 151 ? 12.85201 6.03969 33.46527 1.000 17.08049 155 LEU B O 1
ATOM 3106 N N . LEU B 1 152 ? 12.15446 4.21210 32.34593 1.000 14.97649 156 LEU B N 1
ATOM 3107 C CA . LEU B 1 152 ? 12.65047 4.73905 31.07565 1.000 14.43488 156 LEU B CA 1
ATOM 3108 C C . LEU B 1 152 ? 11.93327 6.02290 30.67398 1.000 15.47294 156 LEU B C 1
ATOM 3109 O O . LEU B 1 152 ? 12.54559 6.92186 30.08857 1.000 15.12716 156 LEU B O 1
ATOM 3114 N N . THR B 1 153 ? 10.63626 6.12502 30.97179 1.000 15.08313 157 THR B N 1
ATOM 3115 C CA . THR B 1 153 ? 9.83363 7.23675 30.48407 1.000 14.39988 157 THR B CA 1
ATOM 3116 C C . THR B 1 153 ? 9.73286 8.40824 31.45597 1.000 16.77272 157 THR B C 1
ATOM 3117 O O . THR B 1 153 ? 9.12277 9.42298 31.10595 1.000 16.74729 157 THR B O 1
ATOM 3121 N N . ALA B 1 154 ? 10.31329 8.30833 32.64708 1.000 15.86238 158 ALA B N 1
ATOM 3122 C CA . ALA B 1 154 ? 10.13531 9.32532 33.67392 1.000 19.05809 158 ALA B CA 1
ATOM 3123 C C . ALA B 1 154 ? 10.96283 10.57018 33.38327 1.000 16.52034 158 ALA B C 1
ATOM 3124 O O . ALA B 1 154 ? 12.08908 10.49484 32.87458 1.000 16.84579 158 ALA B O 1
ATOM 3126 N N . ASN B 1 155 ? 10.39426 11.72110 33.73021 1.000 18.49861 159 ASN B N 1
ATOM 3127 C CA . ASN B 1 155 ? 11.14493 12.97473 33.77476 1.000 17.73630 159 ASN B CA 1
ATOM 3128 C C . ASN B 1 155 ? 11.79796 13.29688 32.43404 1.000 17.31290 159 ASN B C 1
ATOM 3129 O O . ASN B 1 155 ? 12.94641 13.75001 32.36938 1.000 18.73580 159 ASN B O 1
ATOM 3134 N N . HIS B 1 156 ? 11.06362 13.06702 31.35008 1.000 15.95911 160 HIS B N 1
ATOM 3135 C CA . HIS B 1 156 ? 11.56713 13.37376 30.01495 1.000 15.12884 160 HIS B CA 1
ATOM 3136 C C . HIS B 1 156 ? 11.44882 14.87563 29.77687 1.000 16.30413 160 HIS B C 1
ATOM 3137 O O . HIS B 1 156 ? 10.34974 15.39644 29.56784 1.000 18.23161 160 HIS B O 1
ATOM 3144 N N . ALA B 1 157 ? 12.58412 15.56898 29.79866 1.000 18.62563 161 ALA B N 1
ATOM 3145 C CA . ALA B 1 157 ? 12.57380 17.02077 29.69542 1.000 18.15098 161 ALA B CA 1
ATOM 3146 C C . ALA B 1 157 ? 12.07230 17.45625 28.32743 1.000 16.69017 161 ALA B C 1
ATOM 3147 O O . ALA B 1 157 ? 12.29424 16.78259 27.31449 1.000 17.72108 161 ALA B O 1
ATOM 3149 N N . LEU B 1 158 ? 11.40252 18.61262 28.31198 1.000 17.78083 162 LEU B N 1
ATOM 3150 C CA . LEU B 1 158 ? 10.86517 19.15840 27.07073 1.000 18.95632 162 LEU B CA 1
ATOM 3151 C C . LEU B 1 158 ? 11.97641 19.64058 26.14953 1.000 18.85566 162 LEU B C 1
ATOM 3152 O O . LEU B 1 158 ? 11.91990 19.40994 24.94017 1.000 19.81058 162 LEU B O 1
ATOM 3157 N N . ASP B 1 159 ? 13.01292 20.27692 26.69700 1.000 18.17733 163 ASP B N 1
ATOM 3158 C CA . ASP B 1 159 ? 14.11738 20.74773 25.87655 1.000 17.07961 163 ASP B CA 1
ATOM 3159 C C . ASP B 1 159 ? 15.14255 19.63054 25.68399 1.000 17.45455 163 ASP B C 1
ATOM 3160 O O . ASP B 1 159 ? 15.40002 18.84004 26.60237 1.000 17.46934 163 ASP B O 1
ATOM 3165 N N . TYR B 1 160 ? 15.73415 19.57626 24.48881 1.000 15.26416 164 TYR B N 1
ATOM 3166 C CA . TYR B 1 160 ? 16.78236 18.59205 24.17810 1.000 15.86789 164 TYR B CA 1
ATOM 3167 C C . TYR B 1 160 ? 16.28492 17.17125 24.45176 1.000 16.47092 164 TYR B C 1
ATOM 3168 O O . TYR B 1 160 ? 16.84558 16.41462 25.24982 1.000 17.81308 164 TYR B O 1
ATOM 3177 N N . GLY B 1 161 ? 15.20819 16.82603 23.74745 1.000 15.08061 165 GLY B N 1
ATOM 3178 C CA . GLY B 1 161 ? 14.43987 15.60476 23.97894 1.000 14.07134 165 GLY B CA 1
ATOM 3179 C C . GLY B 1 161 ? 15.17019 14.31488 23.67415 1.000 16.05377 165 GLY B C 1
ATOM 3180 O O . GLY B 1 161 ? 14.66554 13.24945 24.03918 1.000 15.40902 165 GLY B O 1
ATOM 3181 N N . TYR B 1 162 ? 16.32438 14.38283 23.01087 1.000 15.76377 166 TYR B N 1
ATOM 3182 C CA . TYR B 1 162 ? 17.13985 13.20814 22.71994 1.000 16.19118 166 TYR B CA 1
ATOM 3183 C C . TYR B 1 162 ? 18.42935 13.21810 23.52795 1.000 15.19973 166 TYR B C 1
ATOM 3184 O O . TYR B 1 162 ? 19.34287 12.42684 23.24961 1.000 16.49337 166 TYR B O 1
ATOM 3193 N N . GLY B 1 163 ? 18.50524 14.06877 24.54475 1.000 14.97513 167 GLY B N 1
ATOM 3194 C CA . GLY B 1 163 ? 19.74348 14.34562 25.27378 1.000 15.84019 167 GLY B CA 1
ATOM 3195 C C . GLY B 1 163 ? 19.82145 13.63263 26.60768 1.000 18.26818 167 GLY B C 1
ATOM 3196 O O . GLY B 1 163 ? 19.36006 12.49402 26.75084 1.000 17.29603 167 GLY B O 1
ATOM 3197 N N . VAL B 1 164 ? 20.40573 14.32325 27.60205 1.000 19.08733 168 VAL B N 1
ATOM 3198 C CA . VAL B 1 164 ? 20.74561 13.68890 28.87850 1.000 16.81863 168 VAL B CA 1
ATOM 3199 C C . VAL B 1 164 ? 19.51893 13.31617 29.69703 1.000 19.13733 168 VAL B C 1
ATOM 3200 O O . VAL B 1 164 ? 19.57598 12.37175 30.49342 1.000 20.57653 168 VAL B O 1
ATOM 3204 N N . GLU B 1 165 ? 18.41431 14.05238 29.54912 1.000 18.51511 169 GLU B N 1
ATOM 3205 C CA . GLU B 1 165 ? 17.17787 13.80822 30.29495 1.000 19.86887 169 GLU B CA 1
ATOM 3206 C C . GLU B 1 165 ? 16.15844 13.03893 29.47568 1.000 20.85994 169 GLU B C 1
ATOM 3207 O O . GLU B 1 165 ? 14.97466 13.36610 29.51099 1.000 25.20995 169 GLU B O 1
ATOM 3213 N N . SER B 1 166 ? 16.56639 12.03387 28.72519 1.000 19.29555 170 SER B N 1
ATOM 3214 C CA . SER B 1 166 ? 15.66398 11.38684 27.78852 1.000 18.63651 170 SER B CA 1
ATOM 3215 C C . SER B 1 166 ? 15.62045 9.89125 28.05225 1.000 15.10628 170 SER B C 1
ATOM 3216 O O . SER B 1 166 ? 16.49646 9.34004 28.72854 1.000 15.15488 170 SER B O 1
ATOM 3219 N N . PRO B 1 167 ? 14.60174 9.20628 27.53178 1.000 14.33973 171 PRO B N 1
ATOM 3220 C CA . PRO B 1 167 ? 14.56950 7.73621 27.62484 1.000 13.33407 171 PRO B CA 1
ATOM 3221 C C . PRO B 1 167 ? 15.72764 7.06294 26.89440 1.000 13.79276 171 PRO B C 1
ATOM 3222 O O . PRO B 1 167 ? 16.10638 5.93578 27.24926 1.000 14.90370 171 PRO B O 1
ATOM 3226 N N . LEU B 1 168 ? 16.27412 7.70964 25.86418 1.000 13.21545 172 LEU B N 1
ATOM 3227 C CA . LEU B 1 168 ? 17.42500 7.15523 25.15258 1.000 14.02087 172 LEU B CA 1
ATOM 3228 C C . LEU B 1 168 ? 18.66151 7.14407 26.03878 1.000 15.32015 172 LEU B C 1
ATOM 3229 O O . LEU B 1 168 ? 19.42480 6.16824 26.03807 1.000 14.92601 172 LEU B O 1
ATOM 3234 N N . ALA B 1 169 ? 18.89755 8.22959 26.77454 1.000 14.79473 173 ALA B N 1
ATOM 3235 C CA . ALA B 1 169 ? 19.99516 8.23466 27.73825 1.000 15.87331 173 ALA B CA 1
ATOM 3236 C C . ALA B 1 169 ? 19.81604 7.12208 28.76587 1.000 15.59569 173 ALA B C 1
ATOM 3237 O O . ALA B 1 169 ? 20.78056 6.43099 29.12807 1.000 15.73367 173 ALA B O 1
ATOM 3239 N N . LYS B 1 170 ? 18.58071 6.91791 29.23474 1.000 14.19843 174 LYS B N 1
ATOM 3240 C CA . LYS B 1 170 ? 18.34266 5.87609 30.22591 1.000 14.55993 174 LYS B CA 1
ATOM 3241 C C . LYS B 1 170 ? 18.52507 4.48441 29.63106 1.000 14.99225 174 LYS B C 1
ATOM 3242 O O . LYS B 1 170 ? 19.04711 3.58702 30.30517 1.000 16.75891 174 LYS B O 1
ATOM 3248 N N . LEU B 1 171 ? 18.11665 4.28615 28.36945 1.000 14.37793 175 LEU B N 1
ATOM 3249 C CA . LEU B 1 171 ? 18.33884 2.99471 27.72431 1.000 14.57408 175 LEU B CA 1
ATOM 3250 C C . LEU B 1 171 ? 19.82585 2.66707 27.67230 1.000 16.31160 175 LEU B C 1
ATOM 3251 O O . LEU B 1 171 ? 20.23261 1.52227 27.90073 1.000 17.41737 175 LEU B O 1
ATOM 3256 N N . VAL B 1 172 ? 20.65228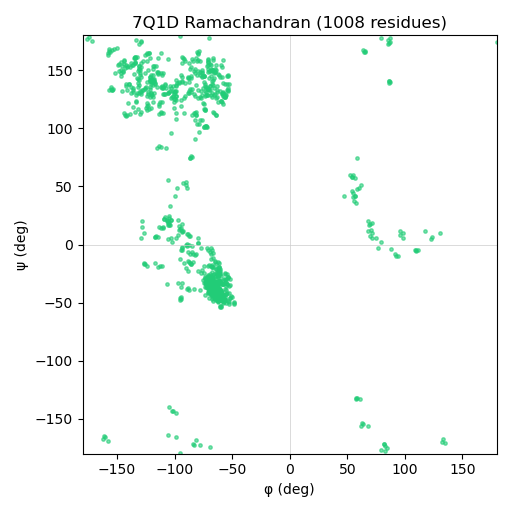 3.66768 27.37102 1.000 14.57616 176 VAL B N 1
ATOM 3257 C CA . VAL B 1 172 ? 22.09615 3.45044 27.38255 1.000 14.97066 176 VAL B CA 1
ATOM 3258 C C . VAL B 1 172 ? 22.57499 3.12664 28.79197 1.000 15.51513 176 VAL B C 1
ATOM 3259 O O . VAL B 1 172 ? 23.36301 2.19377 29.00189 1.000 17.43827 176 VAL B O 1
ATOM 3263 N N . ALA B 1 173 ? 22.08772 3.88136 29.78164 1.000 15.89151 177 ALA B N 1
ATOM 3264 C CA . ALA B 1 173 ? 22.58528 3.74412 31.14465 1.000 16.27188 177 ALA B CA 1
ATOM 3265 C C . ALA B 1 173 ? 22.23801 2.39173 31.75575 1.000 17.66075 177 ALA B C 1
ATOM 3266 O O . ALA B 1 173 ? 22.98841 1.88692 32.59305 1.000 18.79845 177 ALA B O 1
ATOM 3268 N N . ILE B 1 174 ? 21.10369 1.80191 31.38485 1.000 16.69988 178 ILE B N 1
ATOM 3269 C CA . ILE B 1 174 ? 20.72792 0.49588 31.91596 1.000 17.13352 178 ILE B CA 1
ATOM 3270 C C . ILE B 1 174 ? 21.17400 -0.64499 31.00472 1.000 19.09981 178 ILE B C 1
ATOM 3271 O O . ILE B 1 174 ? 20.80626 -1.80687 31.23701 1.000 20.77900 178 ILE B O 1
ATOM 3276 N N . GLU B 1 175 ? 22.00409 -0.34425 30.00032 1.000 16.75890 179 GLU B N 1
ATOM 3277 C CA . GLU B 1 175 ? 22.58578 -1.34431 29.10659 1.000 18.34190 179 GLU B CA 1
ATOM 3278 C C . GLU B 1 175 ? 21.50592 -2.09797 28.33063 1.000 17.15935 179 GLU B C 1
ATOM 3279 O O . GLU B 1 175 ? 21.47780 -3.33099 28.27348 1.000 21.17889 179 GLU B O 1
ATOM 3285 N N . GLY B 1 176 ? 20.61681 -1.31765 27.71059 1.000 17.44812 180 GLY B N 1
ATOM 3286 C CA . GLY B 1 176 ? 19.57415 -1.84969 26.85700 1.000 18.07741 180 GLY B CA 1
ATOM 3287 C C . GLY B 1 176 ? 20.06082 -2.12445 25.44472 1.000 18.40740 180 GLY B C 1
ATOM 3288 O O . GLY B 1 176 ? 21.24810 -2.04911 25.12876 1.000 17.67935 180 GLY B O 1
ATOM 3289 N N . TYR B 1 177 ? 19.10123 -2.45981 24.58182 1.000 17.93404 181 TYR B N 1
ATOM 3290 C CA . TYR B 1 177 ? 19.35405 -2.90957 23.22208 1.000 17.05666 181 TYR B CA 1
ATOM 3291 C C . TYR B 1 177 ? 18.41152 -2.20312 22.25596 1.000 16.64344 181 TYR B C 1
ATOM 3292 O O . TYR B 1 177 ? 17.37971 -1.65387 22.65028 1.000 16.27370 181 TYR B O 1
ATOM 3301 N N . VAL B 1 178 ? 18.79802 -2.20831 20.98220 1.000 16.97062 182 VAL B N 1
ATOM 3302 C CA . VAL B 1 178 ? 17.96531 -1.73498 19.88505 1.000 16.20827 182 VAL B CA 1
ATOM 3303 C C . VAL B 1 178 ? 17.75365 -2.89145 18.91855 1.000 17.06203 182 VAL B C 1
ATOM 3304 O O . VAL B 1 178 ? 18.72051 -3.52812 18.48005 1.000 17.98789 182 VAL B O 1
ATOM 3308 N N . LEU B 1 179 ? 16.48970 -3.15970 18.57888 1.000 15.38703 183 LEU B N 1
ATOM 3309 C CA . LEU B 1 179 ? 16.13017 -4.20623 17.63059 1.000 17.38172 183 LEU B CA 1
ATOM 3310 C C . LEU B 1 179 ? 15.56382 -3.54895 16.37887 1.000 18.34641 183 LEU B C 1
ATOM 3311 O O . LEU B 1 179 ? 14.58406 -2.79483 16.45836 1.000 17.20771 183 LEU B O 1
ATOM 3316 N N . MET B 1 180 ? 16.17733 -3.82885 15.22931 1.000 18.27636 184 MET B N 1
ATOM 3317 C CA . MET B 1 180 ? 15.64976 -3.39792 13.94322 1.000 19.66960 184 MET B CA 1
ATOM 3318 C C . MET B 1 180 ? 14.95301 -4.59319 13.31119 1.000 19.40486 184 MET B C 1
ATOM 3319 O O . MET B 1 180 ? 15.58214 -5.62216 13.05909 1.000 21.17304 184 MET B O 1
ATOM 3324 N N . LEU B 1 181 ? 13.65162 -4.47307 13.08674 1.000 19.12145 185 LEU B N 1
ATOM 3325 C CA . LEU B 1 181 ? 12.84471 -5.57212 12.57111 1.000 19.10602 185 LEU B CA 1
ATOM 3326 C C . LEU B 1 181 ? 12.34121 -5.14730 11.19654 1.000 20.84322 185 LEU B C 1
ATOM 3327 O O . LEU B 1 181 ? 11.22072 -4.64928 11.04845 1.000 20.68353 185 LEU B O 1
ATOM 3332 N N . GLY B 1 182 ? 13.19050 -5.32973 10.18483 1.000 19.99134 186 GLY B N 1
ATOM 3333 C CA . GLY B 1 182 ? 12.84100 -4.91440 8.84025 1.000 21.17471 186 GLY B CA 1
ATOM 3334 C C . GLY B 1 182 ? 12.79201 -3.41807 8.62372 1.000 20.94674 186 GLY B C 1
ATOM 3335 O O . GLY B 1 182 ? 12.28734 -2.97448 7.58915 1.000 23.16261 186 GLY B O 1
ATOM 3336 N N . ALA B 1 183 ? 13.29847 -2.62612 9.56246 1.000 21.78264 187 ALA B N 1
ATOM 3337 C CA . ALA B 1 183 ? 13.33998 -1.17003 9.49172 1.000 20.91944 187 ALA B CA 1
ATOM 3338 C C . ALA B 1 183 ? 14.67996 -0.72601 8.90992 1.000 20.11781 187 ALA B C 1
ATOM 3339 O O . ALA B 1 183 ? 15.70753 -1.35860 9.17523 1.000 21.37696 187 ALA B O 1
ATOM 3341 N N . PRO B 1 184 ? 14.70245 0.34683 8.11748 1.000 19.42558 188 PRO B N 1
ATOM 3342 C CA . PRO B 1 184 ? 15.98015 0.82998 7.57311 1.000 19.61071 188 PRO B CA 1
ATOM 3343 C C . PRO B 1 184 ? 16.91716 1.27240 8.68786 1.000 19.29837 188 PRO B C 1
ATOM 3344 O O . PRO B 1 184 ? 16.48947 1.79528 9.72019 1.000 19.84554 188 PRO B O 1
ATOM 3348 N N . LEU B 1 185 ? 18.22250 1.06398 8.46761 1.000 19.13578 189 LEU B N 1
ATOM 3349 C CA . LEU B 1 185 ? 19.19044 1.43509 9.49247 1.000 20.34785 189 LEU B CA 1
ATOM 3350 C C . LEU B 1 185 ? 19.21362 2.93742 9.73692 1.000 21.69676 189 LEU B C 1
ATOM 3351 O O . LEU B 1 185 ? 19.61568 3.37282 10.82008 1.000 22.47405 189 LEU B O 1
ATOM 3356 N N . ASP B 1 186 ? 18.74568 3.73107 8.77205 1.000 19.08720 190 ASP B N 1
ATOM 3357 C CA . ASP B 1 186 ? 18.65875 5.17680 8.92879 1.000 19.53016 190 ASP B CA 1
ATOM 3358 C C . ASP B 1 186 ? 17.67308 5.60096 10.01377 1.000 20.02020 190 ASP B C 1
ATOM 3359 O O . ASP B 1 186 ? 17.71571 6.76153 10.43570 1.000 18.74799 190 ASP B O 1
ATOM 3364 N N . THR B 1 187 ? 16.80754 4.70248 10.49106 1.000 18.18079 191 THR B N 1
ATOM 3365 C CA . THR B 1 187 ? 15.73536 5.08307 11.40825 1.000 16.12172 191 THR B CA 1
ATOM 3366 C C . THR B 1 187 ? 16.06684 4.87621 12.88807 1.000 16.53052 191 THR B C 1
ATOM 3367 O O . THR B 1 187 ? 15.16581 4.96413 13.72642 1.000 18.34287 191 THR B O 1
ATOM 3371 N N . ILE B 1 188 ? 17.33070 4.62001 13.23833 1.000 16.19526 192 ILE B N 1
ATOM 3372 C CA . ILE B 1 188 ? 17.70851 4.40095 14.63679 1.000 15.07307 192 ILE B CA 1
ATOM 3373 C C . ILE B 1 188 ? 17.66213 5.72255 15.40541 1.000 16.91576 192 ILE B C 1
ATOM 3374 O O . ILE B 1 188 ? 18.59683 6.53102 15.32849 1.000 15.83352 192 ILE B O 1
ATOM 3379 N N . THR B 1 189 ? 16.58732 5.93833 16.17456 1.000 15.66777 193 THR B N 1
ATOM 3380 C CA . THR B 1 189 ? 16.42151 7.18550 16.92419 1.000 15.33327 193 THR B CA 1
ATOM 3381 C C . THR B 1 189 ? 17.54843 7.40499 17.92107 1.000 14.71254 193 THR B C 1
ATOM 3382 O O . THR B 1 189 ? 17.92564 8.55510 18.18899 1.000 15.08218 193 THR B O 1
ATOM 3386 N N . LEU B 1 190 ? 18.10738 6.31777 18.46220 1.000 14.16007 194 LEU B N 1
ATOM 3387 C CA . LEU B 1 190 ? 19.22479 6.43366 19.39769 1.000 14.65961 194 LEU B CA 1
ATOM 3388 C C . LEU B 1 190 ? 20.38143 7.24900 18.82300 1.000 15.14950 194 LEU B C 1
ATOM 3389 O O . LEU B 1 190 ? 21.13244 7.87518 19.57995 1.000 15.19822 194 LEU B O 1
ATOM 3394 N N . LEU B 1 191 ? 20.55145 7.26360 17.49968 1.000 14.24668 195 LEU B N 1
ATOM 3395 C CA . LEU B 1 191 ? 21.63680 8.06749 16.92911 1.000 14.88275 195 LEU B CA 1
ATOM 3396 C C . LEU B 1 191 ? 21.42745 9.57158 17.10240 1.000 14.20858 195 LEU B C 1
ATOM 3397 O O . LEU B 1 191 ? 22.40454 10.32977 17.01538 1.000 14.60035 195 LEU B O 1
ATOM 3402 N N . HIS B 1 192 ? 20.19096 10.03503 17.35331 1.000 14.20297 196 HIS B N 1
ATOM 3403 C CA . HIS B 1 192 ? 20.03564 11.44167 17.72501 1.000 15.53578 196 HIS B CA 1
ATOM 3404 C C . HIS B 1 192 ? 20.61221 11.70664 19.11025 1.000 14.79353 196 HIS B C 1
ATOM 3405 O O . HIS B 1 192 ? 21.02290 12.83673 19.40505 1.000 15.92379 196 HIS B O 1
ATOM 3412 N N . HIS B 1 193 ? 20.62526 10.68772 19.97799 1.000 13.82164 197 HIS B N 1
ATOM 3413 C CA . HIS B 1 193 ? 21.29954 10.83042 21.26080 1.000 13.70710 197 HIS B CA 1
ATOM 3414 C C . HIS B 1 193 ? 22.80547 10.89963 21.06438 1.000 14.87843 197 HIS B C 1
ATOM 3415 O O . HIS B 1 193 ? 23.48337 11.66963 21.74338 1.000 14.69525 197 HIS B O 1
ATOM 3422 N N . ALA B 1 194 ? 23.33213 10.11981 20.11723 1.000 14.83993 198 ALA B N 1
ATOM 3423 C CA . ALA B 1 194 ? 24.74804 10.23645 19.77434 1.000 14.58432 198 ALA B CA 1
ATOM 3424 C C . ALA B 1 194 ? 25.08036 11.62979 19.24518 1.000 15.38005 198 ALA B C 1
ATOM 3425 O O . ALA B 1 194 ? 26.13451 12.19207 19.58180 1.000 15.09848 198 ALA B O 1
ATOM 3427 N N . GLU B 1 195 ? 24.21015 12.20497 18.40338 1.000 15.57886 199 GLU B N 1
ATOM 3428 C CA . GLU B 1 195 ? 24.42679 13.57928 17.94750 1.000 17.22163 199 GLU B CA 1
ATOM 3429 C C . GLU B 1 195 ? 24.49740 14.54020 19.12586 1.000 17.52521 199 GLU B C 1
ATOM 3430 O O . GLU B 1 195 ? 25.36933 15.41975 19.18298 1.000 16.50844 199 GLU B O 1
ATOM 3436 N N . TYR B 1 196 ? 23.56982 14.39284 20.07426 1.000 15.35731 200 TYR B N 1
ATOM 3437 C CA . TYR B 1 196 ? 23.55528 15.25767 21.24666 1.000 15.33889 200 TYR B CA 1
ATOM 3438 C C . TYR B 1 196 ? 24.87169 15.16792 22.01381 1.000 17.67381 200 TYR B C 1
ATOM 3439 O O . TYR B 1 196 ? 25.42465 16.19115 22.44930 1.000 16.83276 200 TYR B O 1
ATOM 3448 N N . LEU B 1 197 ? 25.38366 13.94664 22.18665 1.000 16.66009 201 LEU B N 1
ATOM 3449 C CA . LEU B 1 197 ? 26.59337 13.73152 22.97856 1.000 15.36976 201 LEU B CA 1
ATOM 3450 C C . LEU B 1 197 ? 27.84480 14.21083 22.26340 1.000 16.63296 201 LEU B C 1
ATOM 3451 O O . LEU B 1 197 ? 28.79552 14.64710 22.92131 1.000 18.86061 201 LEU B O 1
ATOM 3456 N N . ALA B 1 198 ? 27.88134 14.08891 20.94122 1.000 16.35632 202 ALA B N 1
ATOM 3457 C CA . ALA B 1 198 ? 29.12480 14.29124 20.20032 1.000 17.05043 202 ALA B CA 1
ATOM 3458 C C . ALA B 1 198 ? 29.50051 15.76915 20.12994 1.000 16.47355 202 ALA B C 1
ATOM 3459 O O . ALA B 1 198 ? 28.66582 16.63881 19.86624 1.000 16.57103 202 ALA B O 1
ATOM 3461 N N . LYS B 1 199 ? 30.78083 16.05071 20.35178 1.000 16.37680 203 LYS B N 1
ATOM 3462 C CA . LYS B 1 199 ? 31.30850 17.40039 20.23647 1.000 17.44926 203 LYS B CA 1
ATOM 3463 C C . LYS B 1 199 ? 31.64996 17.61642 18.76512 1.000 18.01484 203 LYS B C 1
ATOM 3464 O O . LYS B 1 199 ? 32.55934 16.96741 18.23326 1.000 20.62955 203 LYS B O 1
ATOM 3470 N N . MET B 1 200 ? 30.89988 18.49199 18.09075 1.000 14.97979 204 MET B N 1
ATOM 3471 C CA . MET B 1 200 ? 31.03012 18.65644 16.64968 1.000 17.62834 204 MET B CA 1
ATOM 3472 C C . MET B 1 200 ? 31.19924 20.12833 16.28701 1.000 17.13574 204 MET B C 1
ATOM 3473 O O . MET B 1 200 ? 30.78318 21.02397 17.02845 1.000 17.11671 204 MET B O 1
ATOM 3478 N N . ARG B 1 201 ? 31.80541 20.36380 15.11716 1.000 17.27958 205 ARG B N 1
ATOM 3479 C CA . ARG B 1 201 ? 32.16032 21.71961 14.69744 1.000 17.95362 205 ARG B CA 1
ATOM 3480 C C . ARG B 1 201 ? 30.93597 22.59990 14.45798 1.000 16.66746 205 ARG B C 1
ATOM 3481 O O . ARG B 1 201 ? 31.04235 23.82729 14.55235 1.000 17.48693 205 ARG B O 1
ATOM 3489 N N . HIS B 1 202 ? 29.78070 22.00624 14.13157 1.000 16.56270 206 HIS B N 1
ATOM 3490 C CA . HIS B 1 202 ? 28.57149 22.77084 13.85842 1.000 17.25899 206 HIS B CA 1
ATOM 3491 C C . HIS B 1 202 ? 27.35317 22.00481 14.34380 1.000 17.21912 206 HIS B C 1
ATOM 3492 O O . HIS B 1 202 ? 27.21066 20.80851 14.06419 1.000 18.06945 206 HIS B O 1
ATOM 3499 N N . LYS B 1 203 ? 26.47915 22.69810 15.05976 1.000 16.54354 207 LYS B N 1
ATOM 3500 C CA . LYS B 1 203 ? 25.18182 22.16418 15.43859 1.000 14.43471 207 LYS B CA 1
ATOM 3501 C C . LYS B 1 203 ? 24.11254 23.18879 15.10541 1.000 17.34198 207 LYS B C 1
ATOM 3502 O O . LYS B 1 203 ? 24.31546 24.39374 15.27402 1.000 17.31701 207 LYS B O 1
ATOM 3508 N N . ASN B 1 204 ? 22.97589 22.69730 14.63005 1.000 16.49652 208 ASN B N 1
ATOM 3509 C CA . ASN B 1 204 ? 21.77862 23.51245 14.46524 1.000 17.94356 208 ASN B CA 1
ATOM 3510 C C . ASN B 1 204 ? 20.91165 23.36789 15.70912 1.000 15.12156 208 ASN B C 1
ATOM 3511 O O . ASN B 1 204 ? 20.51233 22.24709 16.07564 1.000 16.38768 208 ASN B O 1
ATOM 3516 N N . VAL B 1 205 ? 20.58569 24.49883 16.33462 1.000 15.59530 209 VAL B N 1
ATOM 3517 C CA . VAL B 1 205 ? 19.66993 24.54067 17.46927 1.000 14.68094 209 VAL B CA 1
ATOM 3518 C C . VAL B 1 205 ? 18.37462 25.19924 17.01912 1.000 14.63552 209 VAL B C 1
ATOM 3519 O O . VAL B 1 205 ? 18.39774 26.28224 16.41941 1.000 16.30567 209 VAL B O 1
ATOM 3523 N N . VAL B 1 206 ? 17.24417 24.54025 17.30295 1.000 16.45763 210 VAL B N 1
ATOM 3524 C CA . VAL B 1 206 ? 15.93455 25.05099 16.90459 1.000 18.82013 210 VAL B CA 1
ATOM 3525 C C . VAL B 1 206 ? 15.08173 25.36679 18.13028 1.000 15.00962 210 VAL B C 1
ATOM 3526 O O . VAL B 1 206 ? 15.25596 24.78915 19.20592 1.000 15.47335 210 VAL B O 1
ATOM 3530 N N . ARG B 1 207 ? 14.14593 26.29913 17.95403 1.000 14.97552 211 ARG B N 1
ATOM 3531 C CA . ARG B 1 207 ? 13.09449 26.57266 18.93053 1.000 16.39584 211 ARG B CA 1
ATOM 3532 C C . ARG B 1 207 ? 11.77369 26.53318 18.18736 1.000 15.29869 211 ARG B C 1
ATOM 3533 O O . ARG B 1 207 ? 11.65654 27.11650 17.10866 1.000 17.99260 211 ARG B O 1
ATOM 3541 N N . TYR B 1 208 ? 10.79270 25.82957 18.74967 1.000 16.14690 212 TYR B N 1
ATOM 3542 C CA . TYR B 1 208 ? 9.53076 25.66701 18.04307 1.000 19.36605 212 TYR B CA 1
ATOM 3543 C C . TYR B 1 208 ? 8.38663 25.62858 19.04457 1.000 16.74997 212 TYR B C 1
ATOM 3544 O O . TYR B 1 208 ? 8.59497 25.28127 20.21439 1.000 16.82777 212 TYR B O 1
ATOM 3553 N N . PRO B 1 209 ? 7.18156 26.00955 18.63067 1.000 17.98480 213 PRO B N 1
ATOM 3554 C CA . PRO B 1 209 ? 6.05025 26.04645 19.56007 1.000 17.68114 213 PRO B CA 1
ATOM 3555 C C . PRO B 1 209 ? 5.37232 24.69014 19.65754 1.000 15.58148 213 PRO B C 1
ATOM 3556 O O . PRO B 1 209 ? 5.38352 23.88741 18.72407 1.000 17.31015 213 PRO B O 1
ATOM 3560 N N . CYS B 1 210 ? 4.74776 24.45437 20.81383 1.000 17.24059 214 CYS B N 1
ATOM 3561 C CA . CYS B 1 210 ? 3.96751 23.23296 20.97726 1.000 17.12234 214 CYS B CA 1
ATOM 3562 C C . CYS B 1 210 ? 2.93952 23.45066 22.08225 1.000 17.88003 214 CYS B C 1
ATOM 3563 O O . CYS B 1 210 ? 3.26765 23.98580 23.14506 1.000 18.98318 214 CYS B O 1
ATOM 3566 N N . PRO B 1 211 ? 1.67690 23.08225 21.85734 1.000 17.10740 215 PRO B N 1
ATOM 3567 C CA . PRO B 1 211 ? 0.67044 23.17462 22.92083 1.000 17.85002 215 PRO B CA 1
ATOM 3568 C C . PRO B 1 211 ? 0.69452 21.93143 23.79620 1.000 19.10803 215 PRO B C 1
ATOM 3569 O O . PRO B 1 211 ? 0.74202 20.80824 23.28063 1.000 18.16441 215 PRO B O 1
ATOM 3573 N N . ILE B 1 212 ? 0.66715 22.10985 25.11963 1.000 18.91716 216 ILE B N 1
ATOM 3574 C CA . ILE B 1 212 ? 0.71874 21.01039 26.07299 1.000 20.72741 216 ILE B CA 1
ATOM 3575 C C . ILE B 1 212 ? -0.36078 21.22915 27.12579 1.000 23.85540 216 ILE B C 1
ATOM 3576 O O . ILE B 1 212 ? -1.04397 22.24950 27.13389 1.000 22.32495 216 ILE B O 1
ATOM 3581 N N . LEU B 1 213 ? -0.50072 20.25904 28.02491 1.000 23.56147 217 LEU B N 1
ATOM 3582 C CA . LEU B 1 213 ? -1.40275 20.38309 29.15987 1.000 27.85267 217 LEU B CA 1
ATOM 3583 C C . LEU B 1 213 ? -0.59950 20.77450 30.39131 1.000 30.50519 217 LEU B C 1
ATOM 3584 O O . LEU B 1 213 ? 0.44252 20.17420 30.67750 1.000 32.60046 217 LEU B O 1
ATOM 3589 N N . ARG B 1 214 ? -1.07928 21.79298 31.10229 1.000 31.63179 218 ARG B N 1
ATOM 3590 C CA . ARG B 1 214 ? -0.45520 22.26921 32.33488 1.000 40.28508 218 ARG B CA 1
ATOM 3591 C C . ARG B 1 214 ? -1.58454 22.56203 33.30863 1.000 45.02688 218 ARG B C 1
ATOM 3592 O O . ARG B 1 214 ? -2.37454 23.48412 33.08337 1.000 43.05854 218 ARG B O 1
ATOM 3600 N N . ASP B 1 215 ? -1.67387 21.76804 34.37182 1.000 49.97584 219 ASP B N 1
ATOM 3601 C CA . ASP B 1 215 ? -2.76258 21.88072 35.33743 1.000 54.13169 219 ASP B CA 1
ATOM 3602 C C . ASP B 1 215 ? -4.11957 21.78394 34.64345 1.000 49.72776 219 ASP B C 1
ATOM 3603 O O . ASP B 1 215 ? -5.03903 22.56514 34.89774 1.000 53.27667 219 ASP B O 1
ATOM 3608 N N . GLY B 1 216 ? -4.22712 20.81817 33.73213 1.000 47.10324 220 GLY B N 1
ATOM 3609 C CA . GLY B 1 216 ? -5.46708 20.54478 33.03690 1.000 46.01282 220 GLY B CA 1
ATOM 3610 C C . GLY B 1 216 ? -5.83189 21.50012 31.92178 1.000 45.32085 220 GLY B C 1
ATOM 3611 O O . GLY B 1 216 ? -6.84400 21.27110 31.24949 1.000 40.26130 220 GLY B O 1
ATOM 3612 N N . ARG B 1 217 ? -5.04658 22.54926 31.68896 1.000 37.56543 221 ARG B N 1
ATOM 3613 C CA . ARG B 1 217 ? -5.36219 23.56739 30.69889 1.000 35.88909 221 ARG B CA 1
ATOM 3614 C C . ARG B 1 217 ? -4.33434 23.55283 29.57330 1.000 29.31256 221 ARG B C 1
ATOM 3615 O O . ARG B 1 217 ? -3.15177 23.27685 29.79393 1.000 29.13071 221 ARG B O 1
ATOM 3623 N N . LYS B 1 218 ? -4.80206 23.86461 28.36455 1.000 30.15078 222 LYS B N 1
ATOM 3624 C CA . LYS B 1 218 ? -3.90267 24.03433 27.22882 1.000 27.03863 222 LYS B CA 1
ATOM 3625 C C . LYS B 1 218 ? -3.03905 25.26890 27.42833 1.000 28.68944 222 LYS B C 1
ATOM 3626 O O . LYS B 1 218 ? -3.54927 26.35516 27.72105 1.000 28.53173 222 LYS B O 1
ATOM 3632 N N . VAL B 1 219 ? -1.72988 25.10052 27.25503 1.000 22.90100 223 VAL B N 1
ATOM 3633 C CA . VAL B 1 219 ? -0.76446 26.19584 27.29796 1.000 23.12719 223 VAL B CA 1
ATOM 3634 C C . VAL B 1 219 ? 0.22992 25.97435 26.16688 1.000 25.04094 223 VAL B C 1
ATOM 3635 O O . VAL B 1 219 ? 0.69270 24.84898 25.94667 1.000 24.68854 223 VAL B O 1
ATOM 3639 N N . TRP B 1 220 ? 0.55003 27.03896 25.43792 1.000 20.51660 224 TRP B N 1
ATOM 3640 C CA . TRP B 1 220 ? 1.57857 26.96930 24.40717 1.000 20.66669 224 TRP B CA 1
ATOM 3641 C C . TRP B 1 220 ? 2.92973 27.27181 25.03120 1.000 19.69347 224 TRP B C 1
ATOM 3642 O O . TRP B 1 220 ? 3.07684 28.26781 25.74629 1.000 22.12753 224 TRP B O 1
ATOM 3653 N N . VAL B 1 221 ? 3.90814 26.40386 24.75739 1.000 17.31638 225 VAL B N 1
ATOM 3654 C CA . VAL B 1 221 ? 5.27684 26.58053 25.22385 1.000 18.38531 225 VAL B CA 1
ATOM 3655 C C . VAL B 1 221 ? 6.20224 26.56730 24.02075 1.000 17.23729 225 VAL B C 1
ATOM 3656 O O . VAL B 1 221 ? 5.82863 26.15288 22.92379 1.000 18.06403 225 VAL B O 1
ATOM 3660 N N . THR B 1 222 ? 7.43194 27.03146 24.23610 1.000 17.05162 226 THR B N 1
ATOM 3661 C CA . THR B 1 222 ? 8.47599 26.91496 23.22869 1.000 15.98639 226 THR B CA 1
ATOM 3662 C C . THR B 1 222 ? 9.43997 25.82749 23.66693 1.000 15.73111 226 THR B C 1
ATOM 3663 O O . THR B 1 222 ? 9.86724 25.80398 24.82669 1.000 19.42600 226 THR B O 1
ATOM 3667 N N . VAL B 1 223 ? 9.73704 24.91087 22.74978 1.000 15.68501 227 VAL B N 1
ATOM 3668 C CA . VAL B 1 223 ? 10.69044 23.82851 22.96840 1.000 15.09040 227 VAL B CA 1
ATOM 3669 C C . VAL B 1 223 ? 11.98174 24.19543 22.25417 1.000 14.49099 227 VAL B C 1
ATOM 3670 O O . VAL B 1 223 ? 11.95374 24.64580 21.10229 1.000 16.56086 227 VAL B O 1
ATOM 3674 N N . GLU B 1 224 ? 13.11088 24.00670 22.92973 1.000 15.10245 228 GLU B N 1
ATOM 3675 C CA . GLU B 1 224 ? 14.42852 24.12256 22.31045 1.000 15.12625 228 GLU B CA 1
ATOM 3676 C C . GLU B 1 224 ? 15.04987 22.73901 22.17633 1.000 14.94121 228 GLU B C 1
ATOM 3677 O O . GLU B 1 224 ? 14.98742 21.93156 23.10066 1.000 15.35914 228 GLU B O 1
ATOM 3683 N N . ASP B 1 225 ? 15.66041 22.47241 21.02610 1.000 14.95650 229 ASP B N 1
ATOM 3684 C CA . ASP B 1 225 ? 16.25231 21.16109 20.77555 1.000 13.37268 229 ASP B CA 1
ATOM 3685 C C . ASP B 1 225 ? 17.30898 21.33235 19.69611 1.000 14.31051 229 ASP B C 1
ATOM 3686 O O . ASP B 1 225 ? 17.34538 22.34626 18.99458 1.000 15.43273 229 ASP B O 1
ATOM 3691 N N . TYR B 1 226 ? 18.16302 20.32213 19.55892 1.000 16.45841 230 TYR B N 1
ATOM 3692 C CA . TYR B 1 226 ? 18.91928 20.19878 18.32275 1.000 16.39839 230 TYR B CA 1
ATOM 3693 C C . TYR B 1 226 ? 17.95225 19.80050 17.22427 1.000 16.75983 230 TYR B C 1
ATOM 3694 O O . TYR B 1 226 ? 17.00945 19.03625 17.45840 1.000 19.29380 230 TYR B O 1
ATOM 3703 N N . ASP B 1 227 ? 18.17027 20.33346 16.03120 1.000 17.48243 231 ASP B N 1
ATOM 3704 C CA . ASP B 1 227 ? 17.38609 19.90354 14.87798 1.000 18.80004 231 ASP B CA 1
ATOM 3705 C C . ASP B 1 227 ? 17.57975 18.40291 14.70061 1.000 19.28028 231 ASP B C 1
ATOM 3706 O O . ASP B 1 227 ? 18.70847 17.90496 14.75057 1.000 18.58646 231 ASP B O 1
ATOM 3711 N N . THR B 1 228 ? 16.47160 17.66677 14.56388 1.000 17.38619 232 THR B N 1
ATOM 3712 C CA . THR B 1 228 ? 16.52624 16.23565 14.28459 1.000 19.17352 232 THR B CA 1
ATOM 3713 C C . THR B 1 228 ? 15.89984 15.92164 12.93331 1.000 20.38101 232 THR B C 1
ATOM 3714 O O . THR B 1 228 ? 15.74453 14.73722 12.57808 1.000 20.22239 232 THR B O 1
ATOM 3718 N N . GLY B 1 229 ? 15.52957 16.95560 12.17524 1.000 19.35781 233 GLY B N 1
ATOM 3719 C CA . GLY B 1 229 ? 14.96604 16.78135 10.85457 1.000 22.82019 233 GLY B CA 1
ATOM 3720 C C . GLY B 1 229 ? 15.98230 16.71926 9.74233 1.000 26.60505 233 GLY B C 1
ATOM 3721 O O . GLY B 1 229 ? 15.64787 16.31480 8.62789 1.000 31.47122 233 GLY B O 1
ATOM 3722 N N . ASP B 1 230 ? 17.22208 17.11404 10.02855 1.000 24.09571 234 ASP B N 1
ATOM 3723 C CA . ASP B 1 230 ? 18.33296 17.09593 9.09082 1.000 24.03664 234 ASP B CA 1
ATOM 3724 C C . ASP B 1 230 ? 19.59181 16.85788 9.90345 1.000 24.91167 234 ASP B C 1
ATOM 3725 O O . ASP B 1 230 ? 19.62249 17.18605 11.09408 1.000 23.13362 234 ASP B O 1
ATOM 3730 N N . PRO B 1 231 ? 20.63803 16.29898 9.30352 1.000 22.35683 235 PRO B N 1
ATOM 3731 C CA . PRO B 1 231 ? 21.90309 16.14646 10.02981 1.000 20.32241 235 PRO B CA 1
ATOM 3732 C C . PRO B 1 231 ? 22.56393 17.50086 10.23588 1.000 22.04769 235 PRO B C 1
ATOM 3733 O O . PRO B 1 231 ? 22.29867 18.46960 9.52451 1.000 22.66994 235 PRO B O 1
ATOM 3737 N N . HIS B 1 232 ? 23.45235 17.54631 11.22709 1.000 18.14708 236 HIS B N 1
ATOM 3738 C CA . HIS B 1 232 ? 24.20676 18.75679 11.54817 1.000 17.51207 236 HIS B CA 1
ATOM 3739 C C . HIS B 1 232 ? 25.41229 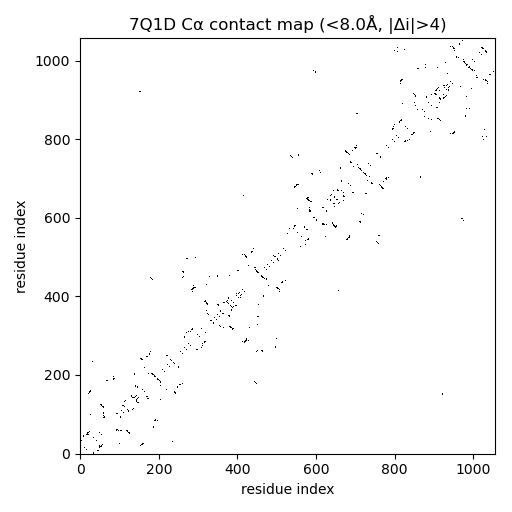18.95954 10.65085 1.000 19.39006 236 HIS B C 1
ATOM 3740 O O . HIS B 1 232 ? 26.04834 20.01988 10.71578 1.000 20.62617 236 HIS B O 1
ATOM 3747 N N . ASP B 1 233 ? 25.73741 17.97293 9.83088 1.000 18.62594 237 ASP B N 1
ATOM 3748 C CA . ASP B 1 233 ? 26.89927 18.01999 8.96496 1.000 18.87669 237 ASP B CA 1
ATOM 3749 C C . ASP B 1 233 ? 26.68556 16.98768 7.86361 1.000 22.21027 237 ASP B C 1
ATOM 3750 O O . ASP B 1 233 ? 25.57735 16.46793 7.68251 1.000 21.11038 237 ASP B O 1
ATOM 3755 N N . ASP B 1 234 ? 27.75707 16.66997 7.14196 1.000 21.21676 238 ASP B N 1
ATOM 3756 C CA . ASP B 1 234 ? 27.67058 15.85043 5.93299 1.000 22.26889 238 ASP B CA 1
ATOM 3757 C C . ASP B 1 234 ? 27.74650 14.35917 6.27999 1.000 20.52504 238 ASP B C 1
ATOM 3758 O O . ASP B 1 234 ? 28.74193 13.67704 6.03834 1.000 23.15783 238 ASP B O 1
ATOM 3763 N N . TYR B 1 235 ? 26.64068 13.84356 6.82285 1.000 21.37545 239 TYR B N 1
ATOM 3764 C CA . TYR B 1 235 ? 26.53561 12.43477 7.18687 1.000 19.21222 239 TYR B CA 1
ATOM 3765 C C . TYR B 1 235 ? 25.07273 12.02299 7.16067 1.000 20.25385 239 TYR B C 1
ATOM 3766 O O . TYR B 1 235 ? 24.16589 12.86235 7.11493 1.000 19.84395 239 TYR B O 1
ATOM 3775 N N . SER B 1 236 ? 24.85899 10.70973 7.20946 1.000 19.04563 240 SER B N 1
ATOM 3776 C CA . SER B 1 236 ? 23.53711 10.12996 7.41724 1.000 18.45525 240 SER B CA 1
ATOM 3777 C C . SER B 1 236 ? 23.60742 9.01859 8.46004 1.000 20.49430 240 SER B C 1
ATOM 3778 O O . SER B 1 236 ? 24.65485 8.41065 8.69147 1.000 19.24072 240 SER B O 1
ATOM 3781 N N . PHE B 1 237 ? 22.46720 8.74258 9.09606 1.000 18.61432 241 PHE B N 1
ATOM 3782 C CA . PHE B 1 237 ? 22.44238 7.65278 10.06642 1.000 18.56044 241 PHE B CA 1
ATOM 3783 C C . PHE B 1 237 ? 22.67162 6.30418 9.38855 1.000 18.49424 241 PHE B C 1
ATOM 3784 O O . PHE B 1 237 ? 23.30141 5.41674 9.97397 1.000 20.01181 241 PHE B O 1
ATOM 3792 N N . GLU B 1 238 ? 22.13529 6.12203 8.17325 1.000 20.38631 242 GLU B N 1
ATOM 3793 C CA . GLU B 1 238 ? 22.40861 4.91232 7.39140 1.000 23.67754 242 GLU B CA 1
ATOM 3794 C C . GLU B 1 238 ? 23.89908 4.64232 7.29221 1.000 23.83629 242 GLU B C 1
ATOM 3795 O O . GLU B 1 238 ? 24.35473 3.50221 7.45794 1.000 24.70881 242 GLU B O 1
ATOM 3801 N N . GLN B 1 239 ? 24.67255 5.69027 7.02203 1.000 21.12496 243 GLN B N 1
ATOM 3802 C CA . GLN B 1 239 ? 26.10674 5.54739 6.83732 1.000 25.75012 243 GLN B CA 1
ATOM 3803 C C . GLN B 1 239 ? 26.77710 5.11262 8.13401 1.000 22.77117 243 GLN B C 1
ATOM 3804 O O . GLN B 1 239 ? 27.61724 4.20612 8.13075 1.000 25.31217 243 GLN B O 1
ATOM 3810 N N . ILE B 1 240 ? 26.40435 5.73427 9.25678 1.000 19.84984 244 ILE B N 1
ATOM 3811 C CA . ILE B 1 240 ? 26.98004 5.35688 10.54725 1.000 21.48193 244 ILE B CA 1
ATOM 3812 C C . ILE B 1 240 ? 26.65003 3.90634 10.86961 1.000 21.84260 244 ILE B C 1
ATOM 3813 O O . ILE B 1 240 ? 27.51089 3.12250 11.28592 1.000 21.76390 244 ILE B O 1
ATOM 3818 N N . ALA B 1 241 ? 25.38551 3.53605 10.70174 1.000 19.54127 245 ALA B N 1
ATOM 3819 C CA . ALA B 1 241 ? 24.95037 2.20401 11.09276 1.000 21.68412 245 ALA B CA 1
ATOM 3820 C C . ALA B 1 241 ? 25.53017 1.13591 10.17244 1.000 23.76881 245 ALA B C 1
ATOM 3821 O O . ALA B 1 241 ? 25.91205 0.05554 10.63558 1.000 23.09233 245 ALA B O 1
ATOM 3823 N N . ARG B 1 242 ? 25.61730 1.42047 8.86900 1.000 21.51383 246 ARG B N 1
ATOM 3824 C CA . ARG B 1 242 ? 26.26574 0.48044 7.96088 1.000 24.82698 246 ARG B CA 1
ATOM 3825 C C . ARG B 1 242 ? 27.72984 0.26452 8.31797 1.000 28.00993 246 ARG B C 1
ATOM 3826 O O . ARG B 1 242 ? 28.23827 -0.85956 8.22067 1.000 29.01482 246 ARG B O 1
ATOM 3834 N N . ASP B 1 243 ? 28.42533 1.32352 8.73362 1.000 27.29322 247 ASP B N 1
ATOM 3835 C CA . ASP B 1 243 ? 29.80985 1.15679 9.16444 1.000 26.07252 247 ASP B CA 1
ATOM 3836 C C . ASP B 1 243 ? 29.89741 0.30751 10.42029 1.000 24.87145 247 ASP B C 1
ATOM 3837 O O . ASP B 1 243 ? 30.81480 -0.51524 10.55990 1.000 27.20082 247 ASP B O 1
ATOM 3842 N N . TYR B 1 244 ? 28.96582 0.51296 11.35503 1.000 23.33321 248 TYR B N 1
ATOM 3843 C CA . TYR B 1 244 ? 28.94945 -0.27236 12.58323 1.000 24.96534 248 TYR B CA 1
ATOM 3844 C C . TYR B 1 244 ? 28.77448 -1.75264 12.27203 1.000 26.61168 248 TYR B C 1
ATOM 3845 O O . TYR B 1 244 ? 29.50578 -2.59970 12.79924 1.000 28.13869 248 TYR B O 1
ATOM 3854 N N . VAL B 1 245 ? 27.81533 -2.07836 11.39919 1.000 25.21558 249 VAL B N 1
ATOM 3855 C CA . VAL B 1 245 ? 27.58479 -3.47344 11.02135 1.000 25.52537 249 VAL B CA 1
ATOM 3856 C C . VAL B 1 245 ? 28.80048 -4.04073 10.29383 1.000 32.25285 249 VAL B C 1
ATOM 3857 O O . VAL B 1 245 ? 29.24863 -5.15934 10.57272 1.000 34.10759 249 VAL B O 1
ATOM 3861 N N . ALA B 1 246 ? 29.35891 -3.27291 9.35514 1.000 29.58016 250 ALA B N 1
ATOM 3862 C CA . ALA B 1 246 ? 30.49802 -3.76270 8.57980 1.000 30.85736 250 ALA B CA 1
ATOM 3863 C C . ALA B 1 246 ? 31.70738 -4.05150 9.46294 1.000 29.68610 250 ALA B C 1
ATOM 3864 O O . ALA B 1 246 ? 32.55298 -4.88654 9.11334 1.000 37.23479 250 ALA B O 1
ATOM 3866 N N . GLN B 1 247 ? 31.80202 -3.38799 10.60295 1.000 31.85043 251 GLN B N 1
ATOM 3867 C CA A GLN B 1 247 ? 32.86197 -3.54047 11.58641 0.577 33.28558 251 GLN B CA 1
ATOM 3868 C CA B GLN B 1 247 ? 32.90788 -3.62451 11.52137 0.423 33.29724 251 GLN B CA 1
ATOM 3869 C C . GLN B 1 247 ? 32.58749 -4.67602 12.57645 1.000 36.13853 251 GLN B C 1
ATOM 3870 O O . GLN B 1 247 ? 33.37162 -4.87105 13.51060 1.000 38.63242 251 GLN B O 1
ATOM 3881 N N . GLY B 1 248 ? 31.48682 -5.41240 12.41002 1.000 33.11230 252 GLY B N 1
ATOM 3882 C CA . GLY B 1 248 ? 31.14593 -6.50686 13.29540 1.000 33.48239 252 GLY B CA 1
ATOM 3883 C C . GLY B 1 248 ? 30.13680 -6.18444 14.37618 1.000 34.15868 252 GLY B C 1
ATOM 3884 O O . GLY B 1 248 ? 29.85724 -7.05124 15.21542 1.000 32.67198 252 GLY B O 1
ATOM 3885 N N . GLY B 1 249 ? 29.56571 -4.98324 14.36944 1.000 27.22838 253 GLY B N 1
ATOM 3886 C CA . GLY B 1 249 ? 28.65865 -4.59485 15.43494 1.000 26.23716 253 GLY B CA 1
ATOM 3887 C C . GLY B 1 249 ? 27.32298 -5.30979 15.33115 1.000 26.97317 253 GLY B C 1
ATOM 3888 O O . GLY B 1 249 ? 26.74080 -5.43665 14.25296 1.000 28.98447 253 GLY B O 1
ATOM 3889 N N . GLY B 1 250 ? 26.84459 -5.79511 16.47348 1.000 24.77978 254 GLY B N 1
ATOM 3890 C CA . GLY B 1 250 ? 25.50687 -6.35160 16.56436 1.000 23.58118 254 GLY B CA 1
ATOM 3891 C C . GLY B 1 250 ? 25.39851 -7.77025 16.04048 1.000 25.85455 254 GLY B C 1
ATOM 3892 O O . GLY B 1 250 ? 26.34332 -8.37307 15.53143 1.000 28.17602 254 GLY B O 1
ATOM 3893 N N . THR B 1 251 ? 24.19108 -8.31022 16.16655 1.000 23.71784 255 THR B N 1
ATOM 3894 C CA . THR B 1 251 ? 23.86701 -9.62148 15.62652 1.000 26.15491 255 THR B CA 1
ATOM 3895 C C . THR B 1 251 ? 22.76912 -9.46959 14.58391 1.000 26.39514 255 THR B C 1
ATOM 3896 O O . THR B 1 251 ? 21.98159 -8.52230 14.62311 1.000 25.87719 255 THR B O 1
ATOM 3900 N N . ARG B 1 252 ? 22.73469 -10.40317 13.64188 1.000 29.53188 256 ARG B N 1
ATOM 3901 C CA . ARG B 1 252 ? 21.83444 -10.32456 12.50752 1.000 29.85943 256 ARG B CA 1
ATOM 3902 C C . ARG B 1 252 ? 21.10560 -11.65202 12.36904 1.000 32.95672 256 ARG B C 1
ATOM 3903 O O . ARG B 1 252 ? 21.65605 -12.70695 12.68652 1.000 32.15238 256 ARG B O 1
ATOM 3911 N N . GLY B 1 253 ? 19.86346 -11.59487 11.90110 1.000 29.08287 257 GLY B N 1
ATOM 3912 C CA . GLY B 1 253 ? 19.09671 -12.81010 11.67772 1.000 27.09698 257 GLY B CA 1
ATOM 3913 C C . GLY B 1 253 ? 17.75465 -12.47755 11.05656 1.000 28.13514 257 GLY B C 1
ATOM 3914 O O . GLY B 1 253 ? 17.41310 -11.31158 10.84928 1.000 35.51547 257 GLY B O 1
ATOM 3915 N N . LYS B 1 254 ? 16.99185 -13.52449 10.75235 1.000 28.09848 258 LYS B N 1
ATOM 3916 C CA . LYS B 1 254 ? 15.65801 -13.36445 10.18761 1.000 30.27848 258 LYS B CA 1
ATOM 3917 C C . LYS B 1 254 ? 14.60793 -13.50807 11.27895 1.000 30.23068 258 LYS B C 1
ATOM 3918 O O . LYS B 1 254 ? 14.73619 -14.34342 12.17559 1.000 28.80131 258 LYS B O 1
ATOM 3924 N N . VAL B 1 255 ? 13.56353 -12.69096 11.19474 1.000 25.59910 259 VAL B N 1
ATOM 3925 C CA . VAL B 1 255 ? 12.39819 -12.80494 12.06444 1.000 27.21888 259 VAL B CA 1
ATOM 3926 C C . VAL B 1 255 ? 11.19818 -12.68730 11.13842 1.000 26.00303 259 VAL B C 1
ATOM 3927 O O . VAL B 1 255 ? 10.99228 -11.63797 10.51944 1.000 24.65409 259 VAL B O 1
ATOM 3931 N N . GLY B 1 256 ? 10.43257 -13.76461 11.00960 1.000 24.93885 260 GLY B N 1
ATOM 3932 C CA . GLY B 1 256 ? 9.48199 -13.82898 9.90936 1.000 26.91893 260 GLY B CA 1
ATOM 3933 C C . GLY B 1 256 ? 10.22694 -13.67067 8.59715 1.000 27.71366 260 GLY B C 1
ATOM 3934 O O . GLY B 1 256 ? 11.26808 -14.29893 8.37199 1.000 30.89746 260 GLY B O 1
ATOM 3935 N N . ASP B 1 257 ? 9.72090 -12.79378 7.72981 1.000 25.15333 261 ASP B N 1
ATOM 3936 C CA . ASP B 1 257 ? 10.35513 -12.50220 6.44937 1.000 25.94382 261 ASP B CA 1
ATOM 3937 C C . ASP B 1 257 ? 11.35722 -11.35331 6.52478 1.000 25.10352 261 ASP B C 1
ATOM 3938 O O . ASP B 1 257 ? 11.97750 -11.02722 5.50581 1.000 30.30878 261 ASP B O 1
ATOM 3943 N N . ALA B 1 258 ? 11.53623 -10.74461 7.69346 1.000 23.80186 262 ALA B N 1
ATOM 3944 C CA . ALA B 1 258 ? 12.31060 -9.51246 7.82591 1.000 22.97568 262 ALA B CA 1
ATOM 3945 C C . ALA B 1 258 ? 13.76767 -9.77891 8.18587 1.000 29.15915 262 ALA B C 1
ATOM 3946 O O . ALA B 1 258 ? 14.07334 -10.66358 8.98996 1.000 26.50978 262 ALA B O 1
ATOM 3948 N N . ASP B 1 259 ? 14.65903 -8.99551 7.57739 1.000 26.62926 263 ASP B N 1
ATOM 3949 C CA . ASP B 1 259 ? 16.03099 -8.86938 8.05329 1.000 29.17060 263 ASP B CA 1
ATOM 3950 C C . ASP B 1 259 ? 16.01697 -8.15089 9.39473 1.000 27.91855 263 ASP B C 1
ATOM 3951 O O . ASP B 1 259 ? 15.42801 -7.06860 9.52199 1.000 26.98927 263 ASP B O 1
ATOM 3956 N N . ALA B 1 260 ? 16.67343 -8.73053 10.39827 1.000 22.68774 264 ALA B N 1
ATOM 3957 C CA . ALA B 1 260 ? 16.67953 -8.14498 11.73231 1.000 20.16223 264 ALA B CA 1
ATOM 3958 C C . ALA B 1 260 ? 18.10085 -7.93988 12.23931 1.000 21.50952 264 ALA B C 1
ATOM 3959 O O . ALA B 1 260 ? 19.00805 -8.71272 11.91949 1.000 23.59884 264 ALA B O 1
ATOM 3961 N N . TYR B 1 261 ? 18.27124 -6.88549 13.03437 1.000 19.55117 265 TYR B N 1
ATOM 3962 C CA . TYR B 1 261 ? 19.55014 -6.52514 13.63836 1.000 19.77129 265 TYR B CA 1
ATOM 3963 C C . TYR B 1 261 ? 19.32555 -6.26479 15.11721 1.000 21.41140 265 TYR B C 1
ATOM 3964 O O . TYR B 1 261 ? 18.36545 -5.59655 15.49036 1.000 21.87140 265 TYR B O 1
ATOM 3973 N N . LEU B 1 262 ? 20.19970 -6.79386 15.96560 1.000 20.77759 266 LEU B N 1
ATOM 3974 C CA . LEU B 1 262 ? 20.14223 -6.51372 17.39712 1.000 19.53783 266 LEU B CA 1
ATOM 3975 C C . LEU B 1 262 ? 21.43853 -5.83740 17.81222 1.000 19.99257 266 LEU B C 1
ATOM 3976 O O . LEU B 1 262 ? 22.51752 -6.40717 17.62513 1.000 20.27452 266 LEU B O 1
ATOM 3981 N N . PHE B 1 263 ? 21.33316 -4.63494 18.38384 1.000 18.47601 267 PHE B N 1
ATOM 3982 C CA . PHE B 1 263 ? 22.49078 -3.84238 18.78852 1.000 17.31355 267 PHE B CA 1
ATOM 3983 C C . PHE B 1 263 ? 22.44711 -3.54706 20.28113 1.000 17.17514 267 PHE B C 1
ATOM 3984 O O . PHE B 1 263 ? 21.38573 -3.25305 20.83525 1.000 19.72614 267 PHE B O 1
ATOM 3992 N N . ALA B 1 264 ? 23.61351 -3.57467 20.92771 1.000 19.75359 268 ALA B N 1
ATOM 3993 C CA . ALA B 1 264 ? 23.71678 -3.08987 22.29852 1.000 18.81568 268 ALA B CA 1
ATOM 3994 C C . ALA B 1 264 ? 23.73335 -1.56755 22.26867 1.000 18.47792 268 ALA B C 1
ATOM 3995 O O . ALA B 1 264 ? 24.54085 -0.97131 21.55040 1.000 18.59104 268 ALA B O 1
ATOM 3997 N N . ALA B 1 265 ? 22.82928 -0.93607 23.03161 1.000 16.64898 269 ALA B N 1
ATOM 3998 C CA . ALA B 1 265 ? 22.70601 0.52308 22.98841 1.000 16.12492 269 ALA B CA 1
ATOM 3999 C C . ALA B 1 265 ? 23.99539 1.22011 23.40993 1.000 17.03699 269 ALA B C 1
ATOM 4000 O O . ALA B 1 265 ? 24.37619 2.24608 22.83321 1.000 17.99899 269 ALA B O 1
ATOM 4002 N N . GLN B 1 266 ? 24.67581 0.69197 24.42038 1.000 17.15255 270 GLN B N 1
ATOM 4003 C CA . GLN B 1 266 ? 25.88773 1.34834 24.89473 1.000 19.86190 270 GLN B CA 1
ATOM 4004 C C . GLN B 1 266 ? 26.99177 1.28993 23.84498 1.000 20.92428 270 GLN B C 1
ATOM 4005 O O . GLN B 1 266 ? 27.63544 2.30611 23.55003 1.000 19.83143 270 GLN B O 1
ATOM 4011 N N . ASP B 1 267 ? 27.20848 0.11689 23.24155 1.000 21.21712 271 ASP B N 1
ATOM 4012 C CA . ASP B 1 267 ? 28.25676 -0.00555 22.22844 1.000 21.59602 271 ASP B CA 1
ATOM 4013 C C . ASP B 1 267 ? 27.93574 0.80770 20.98214 1.000 19.21697 271 ASP B C 1
ATOM 4014 O O . ASP B 1 267 ? 28.82772 1.44741 20.40768 1.000 21.55641 271 ASP B O 1
ATOM 4019 N N . LEU B 1 268 ? 26.67868 0.78186 20.53276 1.000 18.61944 272 LEU B N 1
ATOM 4020 C CA . LEU B 1 268 ? 26.32952 1.55061 19.34801 1.000 17.15531 272 LEU B CA 1
ATOM 4021 C C . LEU B 1 268 ? 26.50243 3.04382 19.59345 1.000 17.87947 272 LEU B C 1
ATOM 4022 O O . LEU B 1 268 ? 27.04315 3.76085 18.73958 1.000 18.75307 272 LEU B O 1
ATOM 4027 N N . THR B 1 269 ? 26.06236 3.52920 20.76019 1.000 16.09254 273 THR B N 1
ATOM 4028 C CA . THR B 1 269 ? 26.20308 4.95280 21.07316 1.000 16.90118 273 THR B CA 1
ATOM 4029 C C . THR B 1 269 ? 27.66879 5.36453 21.11316 1.000 18.33557 273 THR B C 1
ATOM 4030 O O . THR B 1 269 ? 28.04784 6.39246 20.54039 1.000 19.46361 273 THR B O 1
ATOM 4034 N N . ARG B 1 270 ? 28.50862 4.56741 21.78411 1.000 17.99506 274 ARG B N 1
ATOM 4035 C CA . ARG B 1 270 ? 29.94320 4.84702 21.83477 1.000 19.49738 274 ARG B CA 1
ATOM 4036 C C . ARG B 1 270 ? 30.54455 4.92595 20.43367 1.000 18.21489 274 ARG B C 1
ATOM 4037 O O . ARG B 1 270 ? 31.29392 5.86471 20.11824 1.000 19.83840 274 ARG B O 1
ATOM 4045 N N . PHE B 1 271 ? 30.23275 3.93808 19.58327 1.000 17.96854 275 PHE B N 1
ATOM 4046 C CA . PHE B 1 271 ? 30.72620 3.93028 18.20600 1.000 20.19207 275 PHE B CA 1
ATOM 4047 C C . PHE B 1 271 ? 30.27981 5.17094 17.44078 1.000 19.43522 275 PHE B C 1
ATOM 4048 O O . PHE B 1 271 ? 31.07474 5.80364 16.73694 1.000 18.83543 275 PHE B O 1
ATOM 4056 N N . ALA B 1 272 ? 28.99563 5.51036 17.53354 1.000 18.10803 276 ALA B N 1
ATOM 4057 C CA . ALA B 1 272 ? 28.47719 6.62595 16.75445 1.000 16.45508 276 ALA B CA 1
ATOM 4058 C C . ALA B 1 272 ? 29.07222 7.95290 17.20664 1.000 17.30310 276 ALA B C 1
ATOM 4059 O O . ALA B 1 272 ? 29.32892 8.83407 16.37385 1.000 17.38367 276 ALA B O 1
ATOM 4061 N N . VAL B 1 273 ? 29.25478 8.13657 18.52106 1.000 16.45246 277 VAL B N 1
ATOM 4062 C CA . VAL B 1 273 ? 29.88206 9.36242 19.01321 1.000 17.58867 277 VAL B CA 1
ATOM 4063 C C . VAL B 1 273 ? 31.29365 9.48387 18.45804 1.000 18.75838 277 VAL B C 1
ATOM 4064 O O . VAL B 1 273 ? 31.70011 10.54555 17.97193 1.000 18.29275 277 VAL B O 1
ATOM 4068 N N . GLN B 1 274 ? 32.05625 8.38491 18.50400 1.000 17.89557 278 GLN B N 1
ATOM 4069 C CA . GLN B 1 274 ? 33.42064 8.41865 17.97813 1.000 21.11803 278 GLN B CA 1
ATOM 4070 C C . GLN B 1 274 ? 33.42525 8.63622 16.47304 1.000 20.16105 278 GLN B C 1
ATOM 4071 O O . GLN B 1 274 ? 34.30849 9.31896 15.93957 1.000 20.03662 278 GLN B O 1
ATOM 4077 N N . TRP B 1 275 ? 32.45286 8.05502 15.77446 1.000 20.79048 279 TRP B N 1
ATOM 4078 C CA . TRP B 1 275 ? 32.34988 8.22858 14.32935 1.000 18.90399 279 TRP B CA 1
ATOM 4079 C C . TRP B 1 275 ? 32.13433 9.69884 13.97568 1.000 19.10338 279 TRP B C 1
ATOM 4080 O O . TRP B 1 275 ? 32.81100 10.24501 13.09700 1.000 20.40672 279 TRP B O 1
ATOM 4091 N N . LEU B 1 276 ? 31.20822 10.36103 14.67397 1.000 17.58456 280 LEU B N 1
ATOM 4092 C CA . LEU B 1 276 ? 30.91683 11.76814 14.40792 1.000 17.39676 280 LEU B CA 1
ATOM 4093 C C . LEU B 1 276 ? 32.07438 12.66364 14.82403 1.000 18.59937 280 LEU B C 1
ATOM 4094 O O . LEU B 1 276 ? 32.41287 13.62067 14.11478 1.000 19.59831 280 LEU B O 1
ATOM 4099 N N . GLU B 1 277 ? 32.68454 12.38084 15.97987 1.000 18.09204 281 GLU B N 1
ATOM 4100 C CA . GLU B 1 277 ? 33.74609 13.25473 16.47046 1.000 18.91588 281 GLU B CA 1
ATOM 4101 C C . GLU B 1 277 ? 35.00064 13.14082 15.62218 1.000 22.06964 281 GLU B C 1
ATOM 4102 O O . GLU B 1 277 ? 35.70293 14.13929 15.41477 1.000 21.85077 281 GLU B O 1
ATOM 4108 N N . SER B 1 278 ? 35.28518 11.95211 15.09645 1.000 19.76244 282 SER B N 1
ATOM 4109 C CA . SER B 1 278 ? 36.49482 11.81435 14.29439 1.000 21.24939 282 SER B CA 1
ATOM 4110 C C . SER B 1 278 ? 36.37482 12.54760 12.96200 1.000 23.76527 282 SER B C 1
ATOM 4111 O O . SER B 1 278 ? 37.38402 13.01059 12.41830 1.000 26.85736 282 SER B O 1
ATOM 4114 N N . ARG B 1 279 ? 35.15720 12.67494 12.42561 1.000 20.30267 283 ARG B N 1
ATOM 4115 C CA . ARG B 1 279 ? 34.96144 13.33259 11.14003 1.000 22.00932 283 ARG B CA 1
ATOM 4116 C C . ARG B 1 279 ? 34.64334 14.81207 11.26712 1.000 20.81839 283 ARG B C 1
ATOM 4117 O O . ARG B 1 279 ? 35.03649 15.59799 10.39695 1.000 24.13125 283 ARG B O 1
ATOM 4125 N N . PHE B 1 280 ? 33.94767 15.20803 12.33117 1.000 19.52070 284 PHE B N 1
ATOM 4126 C CA . PHE B 1 280 ? 33.42737 16.56112 12.46285 1.000 20.42409 284 PHE B CA 1
ATOM 4127 C C . PHE B 1 280 ? 33.78756 17.21150 13.79197 1.000 21.58754 284 PHE B C 1
ATOM 4128 O O . PHE B 1 280 ? 33.34001 18.33466 14.04970 1.000 25.55635 284 PHE B O 1
ATOM 4136 N N . GLY B 1 281 ? 34.60257 16.55661 14.62287 1.000 23.03362 285 GLY B N 1
ATOM 4137 C CA . GLY B 1 281 ? 34.80347 16.94696 15.99883 1.000 28.20041 285 GLY B CA 1
ATOM 4138 C C . GLY B 1 281 ? 36.13787 17.61247 16.26223 1.000 30.93728 285 GLY B C 1
ATOM 4139 O O . GLY B 1 281 ? 36.83362 18.06582 15.34439 1.000 31.55526 285 GLY B O 1
ATOM 4140 N N . ASP B 1 282 ? 36.49673 17.67828 17.54588 1.000 26.66020 286 ASP B N 1
ATOM 4141 C CA . ASP B 1 282 ? 37.49109 18.65350 18.02603 1.000 33.74824 286 ASP B CA 1
ATOM 4142 C C . ASP B 1 282 ? 38.90618 18.32403 17.55432 1.000 40.07818 286 ASP B C 1
ATOM 4143 O O . ASP B 1 282 ? 39.54919 19.14116 16.88632 1.000 45.35899 286 ASP B O 1
ATOM 4148 N N . ILE C 1 22 ? 38.12294 -26.35356 60.88002 1.000 39.46375 26 ILE C N 1
ATOM 4149 C CA . ILE C 1 22 ? 38.08891 -26.14200 59.43901 1.000 37.60724 26 ILE C CA 1
ATOM 4150 C C . ILE C 1 22 ? 37.39437 -24.82734 59.09950 1.000 34.97678 26 ILE C C 1
ATOM 4151 O O . ILE C 1 22 ? 36.21151 -24.65204 59.41194 1.000 37.17901 26 ILE C O 1
ATOM 4156 N N . PRO C 1 23 ? 38.11402 -23.91229 58.44791 1.000 30.94345 27 PRO C N 1
ATOM 4157 C CA . PRO C 1 23 ? 37.48486 -22.65616 58.01961 1.000 28.73743 27 PRO C CA 1
ATOM 4158 C C . PRO C 1 23 ? 36.33024 -22.94501 57.07542 1.000 27.17865 27 PRO C C 1
ATOM 4159 O O . PRO C 1 23 ? 36.29402 -23.97938 56.40551 1.000 26.56708 27 PRO C O 1
ATOM 4163 N N . HIS C 1 24 ? 35.36816 -22.02388 57.03140 1.000 21.52377 28 HIS C N 1
ATOM 4164 C CA . HIS C 1 24 ? 34.20982 -22.23125 56.17140 1.000 20.94214 28 HIS C CA 1
ATOM 4165 C C . HIS C 1 24 ? 34.61567 -22.23043 54.70533 1.000 20.93354 28 HIS C C 1
ATOM 4166 O O . HIS C 1 24 ? 35.36818 -21.35979 54.25518 1.000 22.29326 28 HIS C O 1
ATOM 4173 N N . THR C 1 25 ? 34.09386 -23.18737 53.95062 1.000 19.23541 29 THR C N 1
ATOM 4174 C CA . THR C 1 25 ? 34.45808 -23.30721 52.54930 1.000 20.40684 29 THR C CA 1
ATOM 4175 C C . THR C 1 25 ? 33.46291 -22.56666 51.66639 1.000 17.52242 29 THR C C 1
ATOM 4176 O O . THR C 1 25 ? 32.31415 -22.30569 52.05019 1.000 19.52468 29 THR C O 1
ATOM 4180 N N . HIS C 1 26 ? 33.90901 -22.28045 50.43934 1.000 16.81280 30 HIS C N 1
ATOM 4181 C CA . HIS C 1 26 ? 33.02010 -21.74127 49.41797 1.000 17.70199 30 HIS C CA 1
ATOM 4182 C C . HIS C 1 26 ? 31.73045 -22.55096 49.31839 1.000 18.47346 30 HIS C C 1
ATOM 4183 O O . HIS C 1 26 ? 30.63314 -21.98672 49.36141 1.000 17.52223 30 HIS C O 1
ATOM 4190 N N . ALA C 1 27 ? 31.84515 -23.87775 49.17989 1.000 18.93130 31 ALA C N 1
ATOM 4191 C CA . ALA C 1 27 ? 30.65343 -24.70482 48.99166 1.000 19.94774 31 ALA C CA 1
ATOM 4192 C C . ALA C 1 27 ? 29.71722 -24.61621 50.19039 1.000 22.44911 31 ALA C C 1
ATOM 4193 O O . ALA C 1 27 ? 28.49263 -24.52362 50.02719 1.000 21.60722 31 ALA C O 1
ATOM 4195 N N . HIS C 1 28 ? 30.27050 -24.61918 51.40348 1.000 17.83535 32 HIS C N 1
ATOM 4196 C CA A HIS C 1 28 ? 29.40575 -24.56459 52.57269 0.718 20.08922 32 HIS C CA 1
ATOM 4197 C CA B HIS C 1 28 ? 29.45119 -24.53879 52.61239 0.282 20.14027 32 HIS C CA 1
ATOM 4198 C C . HIS C 1 28 ? 28.67929 -23.22665 52.66537 1.000 19.13751 32 HIS C C 1
ATOM 4199 O O . HIS C 1 28 ? 27.52403 -23.18501 53.11567 1.000 18.81021 32 HIS C O 1
ATOM 4212 N N . LEU C 1 29 ? 29.30971 -22.13698 52.21606 1.000 15.26747 33 LEU C N 1
ATOM 4213 C CA . LEU C 1 29 ? 28.64767 -20.83691 52.21485 1.000 15.59182 33 LEU C CA 1
ATOM 4214 C C . LEU C 1 29 ? 27.53780 -20.78554 51.16918 1.000 16.10731 33 LEU C C 1
ATOM 4215 O O . LEU C 1 29 ? 26.42776 -20.31058 51.45344 1.000 16.05271 33 LEU C O 1
ATOM 4220 N N . VAL C 1 30 ? 27.82280 -21.25253 49.94760 1.000 15.53815 34 VAL C N 1
ATOM 4221 C CA . VAL C 1 30 ? 26.79439 -21.31683 48.90638 1.000 17.93857 34 VAL C CA 1
ATOM 4222 C C . VAL C 1 30 ? 25.58732 -22.07883 49.42346 1.000 19.21887 34 VAL C C 1
ATOM 4223 O O . VAL C 1 30 ? 24.44174 -21.62109 49.31688 1.000 17.45735 34 VAL C O 1
ATOM 4227 N N . ASP C 1 31 ? 25.83637 -23.25077 50.00891 1.000 17.13630 35 ASP C N 1
ATOM 4228 C CA . ASP C 1 31 ? 24.73941 -24.08277 50.51274 1.000 19.71512 35 ASP C CA 1
ATOM 4229 C C . ASP C 1 31 ? 23.94282 -23.37144 51.60075 1.000 18.34800 35 ASP C C 1
ATOM 4230 O O . ASP C 1 31 ? 22.70139 -23.43537 51.62030 1.000 18.20021 35 ASP C O 1
ATOM 4235 N N . ALA C 1 32 ? 24.63246 -22.67144 52.50889 1.000 16.82524 36 ALA C N 1
ATOM 4236 C CA . ALA C 1 32 ? 23.93760 -21.96057 53.58087 1.000 19.13289 36 ALA C CA 1
ATOM 4237 C C . ALA C 1 32 ? 23.11700 -20.79387 53.04303 1.000 16.25442 36 ALA C C 1
ATOM 4238 O O . ALA C 1 32 ? 22.01661 -20.52690 53.54513 1.000 17.50482 36 ALA C O 1
ATOM 4240 N N . PHE C 1 33 ? 23.64012 -20.07760 52.04224 1.000 15.07407 37 PHE C N 1
ATOM 4241 C CA . PHE C 1 33 ? 22.87602 -18.99895 51.41385 1.000 16.17036 37 PHE C CA 1
ATOM 4242 C C . PHE C 1 33 ? 21.61204 -19.54735 50.76663 1.000 18.96444 37 PHE C C 1
ATOM 4243 O O . PHE C 1 33 ? 20.51844 -18.96907 50.90158 1.000 17.74212 37 PHE C O 1
ATOM 4251 N N . GLN C 1 34 ? 21.74238 -20.67282 50.06462 1.000 18.77557 38 GLN C N 1
ATOM 4252 C CA . GLN C 1 34 ? 20.57324 -21.29641 49.45613 1.000 18.79610 38 GLN C CA 1
ATOM 4253 C C . GLN C 1 34 ? 19.56600 -21.73741 50.50844 1.000 18.84908 38 GLN C C 1
ATOM 4254 O O . GLN C 1 34 ? 18.35557 -21.55143 50.32826 1.000 20.82514 38 GLN C O 1
ATOM 4260 N N . ALA C 1 35 ? 20.03536 -22.32261 51.61812 1.000 18.54715 39 ALA C N 1
ATOM 4261 C CA . ALA C 1 35 ? 19.10931 -22.77737 52.65760 1.000 19.13146 39 ALA C CA 1
ATOM 4262 C C . ALA C 1 35 ? 18.34130 -21.61252 53.26776 1.000 20.69318 39 ALA C C 1
ATOM 4263 O O . ALA C 1 35 ? 17.16591 -21.74971 53.63082 1.000 22.41326 39 ALA C O 1
ATOM 4265 N N . LEU C 1 36 ? 18.99756 -20.46309 53.40543 1.000 18.92336 40 LEU C N 1
ATOM 4266 C CA . LEU C 1 36 ? 18.33905 -19.29519 53.97362 1.000 19.10456 40 LEU C CA 1
ATOM 4267 C C . LEU C 1 36 ? 17.23138 -18.79146 53.06209 1.000 21.99365 40 LEU C C 1
ATOM 4268 O O . LEU C 1 36 ? 16.23921 -18.22537 53.54218 1.000 24.37938 40 LEU C O 1
ATOM 4273 N N . GLY C 1 37 ? 17.38394 -18.97196 51.75382 1.000 19.79525 41 GLY C N 1
ATOM 4274 C CA . GLY C 1 37 ? 16.37419 -18.55572 50.80809 1.000 22.35801 41 GLY C CA 1
ATOM 4275 C C . GLY C 1 37 ? 16.88643 -17.73274 49.64359 1.000 22.94312 41 GLY C C 1
ATOM 4276 O O . GLY C 1 37 ? 16.08274 -17.18702 48.88369 1.000 26.90688 41 GLY C O 1
ATOM 4277 N N . ILE C 1 38 ? 18.20600 -17.63478 49.47206 1.000 20.34474 42 ILE C N 1
ATOM 4278 C CA . ILE C 1 38 ? 18.73104 -16.92243 48.31369 1.000 21.18245 42 ILE C CA 1
ATOM 4279 C C . ILE C 1 38 ? 18.56117 -17.78069 47.06728 1.000 24.28196 42 ILE C C 1
ATOM 4280 O O . ILE C 1 38 ? 18.80164 -18.99592 47.08746 1.000 24.06356 42 ILE C O 1
ATOM 4285 N N . ARG C 1 39 ? 18.09234 -17.15742 45.98740 1.000 22.92159 43 ARG C N 1
ATOM 4286 C CA . ARG C 1 39 ? 17.66342 -17.87350 44.79819 1.000 22.45488 43 ARG C CA 1
ATOM 4287 C C . ARG C 1 39 ? 18.30155 -17.25641 43.56401 1.000 22.00011 43 ARG C C 1
ATOM 4288 O O . ARG C 1 39 ? 18.59609 -16.05408 43.52352 1.000 21.74381 43 ARG C O 1
ATOM 4296 N N . ALA C 1 40 ? 18.49497 -18.09396 42.54712 1.000 21.88222 44 ALA C N 1
ATOM 4297 C CA . ALA C 1 40 ? 19.02730 -17.62611 41.27696 1.000 20.64623 44 ALA C CA 1
ATOM 4298 C C . ALA C 1 40 ? 18.18707 -16.47134 40.75436 1.000 21.35269 44 ALA C C 1
ATOM 4299 O O . ALA C 1 40 ? 16.95602 -16.53464 40.75838 1.000 23.96881 44 ALA C O 1
ATOM 4301 N N . GLY C 1 41 ? 18.86715 -15.40636 40.33511 1.000 19.43350 45 GLY C N 1
ATOM 4302 C CA . GLY C 1 41 ? 18.24041 -14.28493 39.66957 1.000 20.55960 45 GLY C CA 1
ATOM 4303 C C . GLY C 1 41 ? 17.80971 -13.15490 40.57587 1.000 18.74642 45 GLY C C 1
ATOM 4304 O O . GLY C 1 41 ? 17.43608 -12.08469 40.06987 1.000 22.57519 45 GLY C O 1
ATOM 4305 N N . GLN C 1 42 ? 17.84627 -13.34724 41.89066 1.000 17.35196 46 GLN C N 1
ATOM 4306 C CA . GLN C 1 42 ? 17.47532 -12.27757 42.80605 1.000 18.37837 46 GLN C CA 1
ATOM 4307 C C . GLN C 1 42 ? 18.45129 -11.11155 42.70456 1.000 17.30284 46 GLN C C 1
ATOM 4308 O O . GLN C 1 42 ? 19.63069 -11.28400 42.37729 1.000 17.86467 46 GLN C O 1
ATOM 4314 N N . ALA C 1 43 ? 17.93821 -9.91161 42.98530 1.000 16.91286 47 ALA C N 1
ATOM 4315 C CA . ALA C 1 43 ? 18.76337 -8.73668 43.24958 1.000 16.06091 47 ALA C CA 1
ATOM 4316 C C . ALA C 1 43 ? 18.83673 -8.54768 44.75644 1.000 16.60964 47 ALA C C 1
ATOM 4317 O O . ALA C 1 43 ? 17.80601 -8.50124 45.43051 1.000 17.62690 47 ALA C O 1
ATOM 4319 N N . LEU C 1 44 ? 20.05665 -8.47992 45.29311 1.000 15.37367 48 LEU C N 1
ATOM 4320 C CA . LEU C 1 44 ? 20.24165 -8.60236 46.72773 1.000 15.37125 48 LEU C CA 1
ATOM 4321 C C . LEU C 1 44 ? 21.22002 -7.54882 47.20198 1.000 16.66627 48 LEU C C 1
ATOM 4322 O O . LEU C 1 44 ? 22.29362 -7.38379 46.61113 1.000 15.81695 48 LEU C O 1
ATOM 4327 N N . MET C 1 45 ? 20.87066 -6.85565 48.27699 1.000 14.91933 49 MET C N 1
ATOM 4328 C CA . MET C 1 45 ? 21.78464 -5.90431 48.88710 1.000 14.56429 49 MET C CA 1
ATOM 4329 C C . MET C 1 45 ? 22.27132 -6.47543 50.21301 1.000 15.12762 49 MET C C 1
ATOM 4330 O O . MET C 1 45 ? 21.47484 -6.99427 51.00432 1.000 17.68007 49 MET C O 1
ATOM 4335 N N . LEU C 1 46 ? 23.58738 -6.47095 50.40847 1.000 12.76632 50 LEU C N 1
ATOM 4336 C CA . LEU C 1 46 ? 24.23516 -7.15913 51.51704 1.000 13.74689 50 LEU C CA 1
ATOM 4337 C C . LEU C 1 46 ? 24.74224 -6.16342 52.54830 1.000 13.82076 50 LEU C C 1
ATOM 4338 O O . LEU C 1 46 ? 25.37451 -5.16343 52.18960 1.000 14.41887 50 LEU C O 1
ATOM 4343 N N . HIS C 1 47 ? 24.49283 -6.45743 53.82815 1.000 14.31512 51 HIS C N 1
ATOM 4344 C CA . HIS C 1 47 ? 25.17768 -5.82640 54.95591 1.000 14.19685 51 HIS C CA 1
ATOM 4345 C C . HIS C 1 47 ? 25.85386 -6.93803 55.74216 1.000 15.86612 51 HIS C C 1
ATOM 4346 O O . HIS C 1 47 ? 25.22832 -7.97140 56.01038 1.000 17.32943 51 HIS C O 1
ATOM 4353 N N . ALA C 1 48 ? 27.12151 -6.74205 56.11043 1.000 14.97203 52 ALA C N 1
ATOM 4354 C CA . ALA C 1 48 ? 27.87203 -7.87487 56.62985 1.000 15.45147 52 ALA C CA 1
ATOM 4355 C C . ALA C 1 48 ? 28.87670 -7.47343 57.70660 1.000 15.36385 52 ALA C C 1
ATOM 4356 O O . ALA C 1 48 ? 29.31771 -6.31985 57.80372 1.000 16.26622 52 ALA C O 1
ATOM 4358 N N . SER C 1 49 ? 29.22839 -8.46214 58.52548 1.000 16.37021 53 SER C N 1
ATOM 4359 C CA . SER C 1 49 ? 30.39165 -8.41335 59.40257 1.000 16.88735 53 SER C CA 1
ATOM 4360 C C . SER C 1 49 ? 31.25191 -9.62693 59.07374 1.000 19.39698 53 SER C C 1
ATOM 4361 O O . SER C 1 49 ? 30.81380 -10.76773 59.25124 1.000 17.64155 53 SER C O 1
ATOM 4364 N N . VAL C 1 50 ? 32.46874 -9.38159 58.57549 1.000 15.98775 54 VAL C N 1
ATOM 4365 C CA . VAL C 1 50 ? 33.39051 -10.47834 58.27720 1.000 15.70740 54 VAL C CA 1
ATOM 4366 C C . VAL C 1 50 ? 33.70332 -11.27424 59.54263 1.000 17.24476 54 VAL C C 1
ATOM 4367 O O . VAL C 1 50 ? 33.77443 -12.51134 59.51905 1.000 18.70194 54 VAL C O 1
ATOM 4371 N N . LYS C 1 51 ? 33.86254 -10.57965 60.67345 1.000 18.44062 55 LYS C N 1
ATOM 4372 C CA . LYS C 1 51 ? 34.20702 -11.26741 61.91428 1.000 19.44741 55 LYS C CA 1
ATOM 4373 C C . LYS C 1 51 ? 33.07500 -12.17627 62.37721 1.000 22.23316 55 LYS C C 1
ATOM 4374 O O . LYS C 1 51 ? 33.32735 -13.26691 62.90960 1.000 21.49589 55 LYS C O 1
ATOM 4380 N N . ALA C 1 52 ? 31.82526 -11.74943 62.17212 1.000 18.65330 56 ALA C N 1
ATOM 4381 C CA . ALA C 1 52 ? 30.68214 -12.55755 62.58847 1.000 19.47493 56 ALA C CA 1
ATOM 4382 C C . ALA C 1 52 ? 30.60190 -13.86949 61.81678 1.000 19.73880 56 ALA C C 1
ATOM 4383 O O . ALA C 1 52 ? 30.13887 -14.87836 62.36049 1.000 21.12393 56 ALA C O 1
ATOM 4385 N N . VAL C 1 53 ? 31.02819 -13.87181 60.55277 1.000 17.86859 57 VAL C N 1
ATOM 4386 C CA . VAL C 1 53 ? 30.97289 -15.08534 59.73945 1.000 18.21027 57 VAL C CA 1
ATOM 4387 C C . VAL C 1 53 ? 31.99222 -16.11452 60.22292 1.000 21.67019 57 VAL C C 1
ATOM 4388 O O . VAL C 1 53 ? 31.76290 -17.32820 60.12813 1.000 21.09732 57 VAL C O 1
ATOM 4392 N N . GLY C 1 54 ? 33.12158 -15.65686 60.75069 1.000 20.70139 58 GLY C N 1
ATOM 4393 C CA . GLY C 1 54 ? 34.18629 -16.55047 61.14900 1.000 22.53718 58 GLY C CA 1
ATOM 4394 C C . GLY C 1 54 ? 35.12452 -16.86521 59.99767 1.000 20.90348 58 GLY C C 1
ATOM 4395 O O . GLY C 1 54 ? 34.90826 -16.48551 58.84917 1.000 21.84683 58 GLY C O 1
ATOM 4396 N N . ALA C 1 55 ? 36.19277 -17.59463 60.32358 1.000 22.55218 59 ALA C N 1
ATOM 4397 C CA . ALA C 1 55 ? 37.25102 -17.83992 59.34877 1.000 25.02945 59 ALA C CA 1
ATOM 4398 C C . ALA C 1 55 ? 36.69717 -18.51986 58.10094 1.000 18.71888 59 ALA C C 1
ATOM 4399 O O . ALA C 1 55 ? 35.95836 -19.50257 58.19055 1.000 21.62735 59 ALA C O 1
ATOM 4401 N N . VAL C 1 56 ? 37.03618 -17.96765 56.93653 1.000 18.56997 60 VAL C N 1
ATOM 4402 C CA . VAL C 1 56 ? 36.59320 -18.48469 55.64632 1.000 16.73451 60 VAL C CA 1
ATOM 4403 C C . VAL C 1 56 ? 37.82785 -18.87906 54.85396 1.000 17.32976 60 VAL C C 1
ATOM 4404 O O . VAL C 1 56 ? 38.82043 -18.13895 54.83843 1.000 17.46239 60 VAL C O 1
ATOM 4408 N N . MET C 1 57 ? 37.76145 -20.03308 54.18516 1.000 16.65083 61 MET C N 1
ATOM 4409 C CA . MET C 1 57 ? 38.92979 -20.57580 53.49755 1.000 16.77202 61 MET C CA 1
ATOM 4410 C C . MET C 1 57 ? 39.09554 -19.82294 52.17776 1.000 16.90559 61 MET C C 1
ATOM 4411 O O . MET C 1 57 ? 38.34603 -20.03630 51.21806 1.000 16.97803 61 MET C O 1
ATOM 4416 N N . GLY C 1 58 ? 40.06608 -18.90215 52.13790 1.000 16.02099 62 GLY C N 1
ATOM 4417 C CA . GLY C 1 58 ? 40.22589 -17.97434 51.03554 1.000 16.58200 62 GLY C CA 1
ATOM 4418 C C . GLY C 1 58 ? 39.86352 -16.54264 51.37190 1.000 16.09619 62 GLY C C 1
ATOM 4419 O O . GLY C 1 58 ? 40.03826 -15.66054 50.51971 1.000 16.31102 62 GLY C O 1
ATOM 4420 N N . GLY C 1 59 ? 39.34878 -16.28724 52.56997 1.000 16.90722 63 GLY C N 1
ATOM 4421 C CA . GLY C 1 59 ? 39.08970 -14.94685 53.04026 1.000 16.58578 63 GLY C CA 1
ATOM 4422 C C . GLY C 1 59 ? 37.78540 -14.36703 52.53226 1.000 15.89504 63 GLY C C 1
ATOM 4423 O O . GLY C 1 59 ? 36.97292 -15.05260 51.90629 1.000 15.82851 63 GLY C O 1
ATOM 4424 N N . PRO C 1 60 ? 37.57320 -13.07428 52.78480 1.000 15.19128 64 PRO C N 1
ATOM 4425 C CA . PRO C 1 60 ? 36.27341 -12.45595 52.44991 1.000 15.07787 64 PRO C CA 1
ATOM 4426 C C . PRO C 1 60 ? 35.89030 -12.48281 50.97394 1.000 15.20647 64 PRO C C 1
ATOM 4427 O O . PRO C 1 60 ? 34.68699 -12.40514 50.67261 1.000 15.11031 64 PRO C O 1
ATOM 4431 N N . ASN C 1 61 ? 36.84731 -12.56123 50.04020 1.000 14.69135 65 ASN C N 1
ATOM 4432 C CA . ASN C 1 61 ? 36.48616 -12.73822 48.63309 1.000 15.70301 65 ASN C CA 1
ATOM 4433 C C . ASN C 1 61 ? 35.55546 -13.92566 48.46217 1.000 16.72611 65 ASN C C 1
ATOM 4434 O O . ASN C 1 61 ? 34.65562 -13.90413 47.61654 1.000 16.95537 65 ASN C O 1
ATOM 4439 N N . VAL C 1 62 ? 35.76296 -14.97639 49.25751 1.000 14.04918 66 VAL C N 1
ATOM 4440 C CA . VAL C 1 62 ? 34.95528 -16.18275 49.11154 1.000 13.97463 66 VAL C CA 1
ATOM 4441 C C . VAL C 1 62 ? 33.52537 -15.96183 49.59543 1.000 15.30460 66 VAL C C 1
ATOM 4442 O O . VAL C 1 62 ? 32.59108 -16.57792 49.06006 1.000 16.60095 66 VAL C O 1
ATOM 4446 N N . ILE C 1 63 ? 33.31706 -15.09431 50.59834 1.000 14.10731 67 ILE C N 1
ATOM 4447 C CA . ILE C 1 63 ? 31.94794 -14.70323 50.96455 1.000 14.20463 67 ILE C CA 1
ATOM 4448 C C . ILE C 1 63 ? 31.24022 -14.09444 49.76072 1.000 15.12177 67 ILE C C 1
ATOM 4449 O O . ILE C 1 63 ? 30.10486 -14.46646 49.42826 1.000 15.89218 67 ILE C O 1
ATOM 4454 N N . LEU C 1 64 ? 31.90933 -13.15430 49.08041 1.000 16.07203 68 LEU C N 1
ATOM 4455 C CA . LEU C 1 64 ? 31.31203 -12.50984 47.91541 1.000 14.57716 68 LEU C CA 1
ATOM 4456 C C . LEU C 1 64 ? 31.09393 -13.50567 46.78097 1.000 16.44371 68 LEU C C 1
ATOM 4457 O O . LEU C 1 64 ? 30.01393 -13.53612 46.17607 1.000 16.10820 68 LEU C O 1
ATOM 4462 N N . GLN C 1 65 ? 32.10804 -14.32328 46.46367 1.000 16.61901 69 GLN C N 1
ATOM 4463 C CA . GLN C 1 65 ? 31.94954 -15.27315 45.36258 1.000 15.32331 69 GLN C CA 1
ATOM 4464 C C . GLN C 1 65 ? 30.86615 -16.30184 45.64422 1.000 16.90725 69 GLN C C 1
ATOM 4465 O O . GLN C 1 65 ? 30.10798 -16.67685 44.73627 1.000 17.60028 69 GLN C O 1
ATOM 4471 N N . ALA C 1 66 ? 30.80255 -16.80976 46.88201 1.000 16.41820 70 ALA C N 1
ATOM 4472 C CA . ALA C 1 66 ? 29.74993 -17.76557 47.22274 1.000 15.99817 70 ALA C CA 1
ATOM 4473 C C . ALA C 1 66 ? 28.37050 -17.13320 47.10110 1.000 17.84636 70 ALA C C 1
ATOM 4474 O O . ALA C 1 66 ? 27.42089 -17.77252 46.61732 1.000 16.90738 70 ALA C O 1
ATOM 4476 N N . LEU C 1 67 ? 28.23493 -15.88126 47.54231 1.000 15.36309 71 LEU C N 1
ATOM 4477 C CA . LEU C 1 67 ? 26.94756 -15.20717 47.41560 1.000 16.12374 71 LEU C CA 1
ATOM 4478 C C . LEU C 1 67 ? 26.59356 -14.98952 45.94977 1.000 17.24421 71 LEU C C 1
ATOM 4479 O O . LEU C 1 67 ? 25.44419 -15.22252 45.54034 1.000 17.31113 71 LEU C O 1
ATOM 4484 N N A MET C 1 68 ? 27.57207 -14.56706 45.14036 0.569 16.61346 72 MET C N 1
ATOM 4485 N N B MET C 1 68 ? 27.56759 -14.59008 45.12935 0.431 16.62284 72 MET C N 1
ATOM 4486 C CA A MET C 1 68 ? 27.33582 -14.40012 43.70939 0.569 16.57457 72 MET C CA 1
ATOM 4487 C CA B MET C 1 68 ? 27.28036 -14.38351 43.71444 0.431 16.61336 72 MET C CA 1
ATOM 4488 C C A MET C 1 68 ? 26.95644 -15.71987 43.06106 0.569 18.71111 72 MET C C 1
ATOM 4489 C C B MET C 1 68 ? 27.07781 -15.69492 42.96230 0.431 18.70762 72 MET C C 1
ATOM 4490 O O A MET C 1 68 ? 26.10971 -15.75828 42.16313 0.569 18.44699 72 MET C O 1
ATOM 4491 O O B MET C 1 68 ? 26.44310 -15.69352 41.90269 0.431 18.66707 72 MET C O 1
ATOM 4500 N N . ASP C 1 69 ? 27.58863 -16.80951 43.49042 1.000 16.37258 73 ASP C N 1
ATOM 4501 C CA . ASP C 1 69 ? 27.29500 -18.11460 42.90617 1.000 17.51806 73 ASP C CA 1
ATOM 4502 C C . ASP C 1 69 ? 25.87373 -18.54811 43.22040 1.000 20.76949 73 ASP C C 1
ATOM 4503 O O . ASP C 1 69 ? 25.17961 -19.10712 42.35950 1.000 21.57924 73 ASP C O 1
ATOM 4508 N N . ALA C 1 70 ? 25.41710 -18.28287 44.44498 1.000 18.27478 74 ALA C N 1
ATOM 4509 C CA . ALA C 1 70 ? 24.02849 -18.56978 44.78326 1.000 19.62535 74 ALA C CA 1
ATOM 4510 C C . ALA C 1 70 ? 23.07860 -17.73115 43.93891 1.000 19.39444 74 ALA C C 1
ATOM 4511 O O . ALA C 1 70 ? 22.02803 -18.21781 43.50372 1.000 21.31266 74 ALA C O 1
ATOM 4513 N N . LEU C 1 71 ? 23.43761 -16.47320 43.68346 1.000 17.47826 75 LEU C N 1
ATOM 4514 C CA . LEU C 1 71 ? 22.60281 -15.59152 42.87148 1.000 17.05757 75 LEU C CA 1
ATOM 4515 C C . LEU C 1 71 ? 22.67161 -15.93430 41.38782 1.000 21.59637 75 LEU C C 1
ATOM 4516 O O . LEU C 1 71 ? 21.72613 -15.63107 40.64958 1.000 20.93597 75 LEU C O 1
ATOM 4521 N N . THR C 1 72 ? 23.76876 -16.56901 40.94035 1.000 21.50887 76 THR C N 1
ATOM 4522 C CA . THR C 1 72 ? 24.11968 -16.80882 39.53672 1.000 23.84704 76 THR C CA 1
ATOM 4523 C C . THR C 1 72 ? 24.37540 -15.49238 38.79686 1.000 25.02489 76 THR C C 1
ATOM 4524 O O . THR C 1 72 ? 24.04136 -14.41008 39.30508 1.000 22.06136 76 THR C O 1
ATOM 4528 N N . PRO C 1 73 ? 24.98064 -15.53042 37.60475 1.000 25.05073 77 PRO C N 1
ATOM 4529 C CA . PRO C 1 73 ? 25.14693 -14.28730 36.83968 1.000 23.36739 77 PRO C CA 1
ATOM 4530 C C . PRO C 1 73 ? 23.83193 -13.62877 36.45510 1.000 24.04614 77 PRO C C 1
ATOM 4531 O O . PRO C 1 73 ? 23.84704 -12.45630 36.05954 1.000 26.40042 77 PRO C O 1
ATOM 4535 N N . ASP C 1 74 ? 22.70554 -14.34647 36.54735 1.000 23.24022 78 ASP C N 1
ATOM 4536 C CA A ASP C 1 74 ? 21.41211 -13.71016 36.32678 0.519 23.85349 78 ASP C CA 1
ATOM 4537 C CA B ASP C 1 74 ? 21.39239 -13.74184 36.33952 0.481 23.86181 78 ASP C CA 1
ATOM 4538 C C . ASP C 1 74 ? 20.97039 -12.86740 37.51508 1.000 19.39429 78 ASP C C 1
ATOM 4539 O O . ASP C 1 74 ? 20.05868 -12.04952 37.37048 1.000 19.95896 78 ASP C O 1
ATOM 4548 N N . GLY C 1 75 ? 21.59725 -13.04299 38.67880 1.000 20.25501 79 GLY C N 1
ATOM 4549 C CA . GLY C 1 75 ? 21.30687 -12.22803 39.83680 1.000 17.94078 79 GLY C CA 1
ATOM 4550 C C . GLY C 1 75 ? 22.26977 -11.06405 39.94661 1.000 17.76601 79 GLY C C 1
ATOM 4551 O O . GLY C 1 75 ? 23.17689 -10.89284 39.13397 1.000 17.22290 79 GLY C O 1
ATOM 4552 N N . THR C 1 76 ? 22.05876 -10.25388 40.98198 1.000 16.40114 80 THR C N 1
ATOM 4553 C CA . THR C 1 76 ? 22.82351 -9.03071 41.19356 1.000 15.29317 80 THR C CA 1
ATOM 4554 C C . THR C 1 76 ? 23.08693 -8.85324 42.68120 1.000 16.74869 80 THR C C 1
ATOM 4555 O O . THR C 1 76 ? 22.18948 -9.05588 43.50281 1.000 15.98661 80 THR C O 1
ATOM 4559 N N . LEU C 1 77 ? 24.32129 -8.47126 43.02131 1.000 14.80189 81 LEU C N 1
ATOM 4560 C CA . LEU C 1 77 ? 24.71664 -8.20058 44.39650 1.000 13.60714 81 LEU C CA 1
ATOM 4561 C C . LEU C 1 77 ? 25.13040 -6.74296 44.51331 1.000 13.54420 81 LEU C C 1
ATOM 4562 O O . LEU C 1 77 ? 25.94625 -6.26219 43.72154 1.000 14.51128 81 LEU C O 1
ATOM 4567 N N . MET C 1 78 ? 24.58336 -6.05308 45.51699 1.000 13.00727 82 MET C N 1
ATOM 4568 C CA . MET C 1 78 ? 24.81948 -4.63349 45.78051 1.000 12.98331 82 MET C CA 1
ATOM 4569 C C . MET C 1 78 ? 25.21495 -4.38013 47.22238 1.000 12.82044 82 MET C C 1
ATOM 4570 O O . MET C 1 78 ? 24.71688 -5.04465 48.13334 1.000 14.41744 82 MET C O 1
ATOM 4575 N N . MET C 1 79 ? 26.11536 -3.41857 47.42491 1.000 12.82663 83 MET C N 1
ATOM 4576 C CA . MET C 1 79 ? 26.44057 -2.92772 48.75615 1.000 12.79478 83 MET C CA 1
ATOM 4577 C C . MET C 1 79 ? 26.54068 -1.41428 48.75234 1.000 12.96453 83 MET C C 1
ATOM 4578 O O . MET C 1 79 ? 26.84343 -0.79297 47.72910 1.000 13.22295 83 MET C O 1
ATOM 4583 N N . TYR C 1 80 ? 26.30210 -0.83023 49.92326 1.000 13.28236 84 TYR C N 1
ATOM 4584 C CA . TYR C 1 80 ? 26.52701 0.59780 50.14550 1.000 13.29209 84 TYR C CA 1
ATOM 4585 C C . TYR C 1 80 ? 28.01170 0.83409 50.42593 1.000 13.42716 84 TYR C C 1
ATOM 4586 O O . TYR C 1 80 ? 28.53913 0.39377 51.45204 1.000 16.12167 84 TYR C O 1
ATOM 4595 N N . ALA C 1 81 ? 28.68370 1.53809 49.51815 1.000 13.70255 85 ALA C N 1
ATOM 4596 C CA . ALA C 1 81 ? 30.09825 1.85607 49.68164 1.000 14.54778 85 ALA C CA 1
ATOM 4597 C C . ALA C 1 81 ? 30.31556 3.23493 50.29641 1.000 15.51817 85 ALA C C 1
ATOM 4598 O O . ALA C 1 81 ? 31.14067 3.38537 51.20135 1.000 14.83540 85 ALA C O 1
ATOM 4600 N N . GLY C 1 82 ? 29.60433 4.25898 49.81096 1.000 13.73217 86 GLY C N 1
ATOM 4601 C CA . GLY C 1 82 ? 29.89758 5.62815 50.27451 1.000 13.85224 86 GLY C CA 1
ATOM 4602 C C . GLY C 1 82 ? 31.31674 6.04545 49.91078 1.000 14.19955 86 GLY C C 1
ATOM 4603 O O . GLY C 1 82 ? 31.93485 5.52331 48.97709 1.000 16.93319 86 GLY C O 1
ATOM 4604 N N . TRP C 1 83 ? 31.83576 7.00414 50.67440 1.000 14.28586 87 TRP C N 1
ATOM 4605 C CA . TRP C 1 83 ? 33.18298 7.52611 50.44771 1.000 15.18496 87 TRP C CA 1
ATOM 4606 C C . TRP C 1 83 ? 33.83079 7.78540 51.80093 1.000 14.85479 87 TRP C C 1
ATOM 4607 O O . TRP C 1 83 ? 33.41819 8.69393 52.52781 1.000 15.80986 87 TRP C O 1
ATOM 4618 N N . GLN C 1 84 ? 34.84641 6.97848 52.13277 1.000 14.61742 88 GLN C N 1
ATOM 4619 C CA . GLN C 1 84 ? 35.50379 7.08231 53.42865 1.000 14.82892 88 GLN C CA 1
ATOM 4620 C C . GLN C 1 84 ? 36.01537 8.49388 53.68438 1.000 18.54078 88 GLN C C 1
ATOM 4621 O O . GLN C 1 84 ? 35.95527 8.98916 54.81491 1.000 21.82332 88 GLN C O 1
ATOM 4627 N N . ASP C 1 85 ? 36.49314 9.17338 52.64419 1.000 14.65359 89 ASP C N 1
ATOM 4628 C CA . ASP C 1 85 ? 37.18931 10.43967 52.82574 1.000 14.97600 89 ASP C CA 1
ATOM 4629 C C . ASP C 1 85 ? 36.34996 11.64821 52.43151 1.000 17.40988 89 ASP C C 1
ATOM 4630 O O . ASP C 1 85 ? 36.90422 12.71240 52.12959 1.000 18.19756 89 ASP C O 1
ATOM 4635 N N . ILE C 1 86 ? 35.02834 11.52118 52.46440 1.000 14.89506 90 ILE C N 1
ATOM 4636 C CA . ILE C 1 86 ? 34.20384 12.65749 52.02909 1.000 16.38247 90 ILE C CA 1
ATOM 4637 C C . ILE C 1 86 ? 34.42322 13.85140 52.96203 1.000 17.70557 90 ILE C C 1
ATOM 4638 O O . ILE C 1 86 ? 34.31315 13.72135 54.19856 1.000 18.50529 90 ILE C O 1
ATOM 4643 N N . PRO C 1 87 ? 34.77157 15.01830 52.44937 1.000 17.97919 91 PRO C N 1
ATOM 4644 C CA . PRO C 1 87 ? 35.06259 16.16924 53.30979 1.000 17.02087 91 PRO C CA 1
ATOM 4645 C C . PRO C 1 87 ? 33.83322 17.04680 53.53331 1.000 20.25273 91 PRO C C 1
ATOM 4646 O O . PRO C 1 87 ? 33.86039 18.26491 53.30108 1.000 19.99881 91 PRO C O 1
ATOM 4650 N N . ASP C 1 88 ? 32.73575 16.43050 53.98126 1.000 20.00298 92 ASP C N 1
ATOM 4651 C CA . ASP C 1 88 ? 31.48482 17.16568 54.17300 1.000 18.64496 92 ASP C CA 1
ATOM 4652 C C . ASP C 1 88 ? 31.44888 18.02056 55.43592 1.000 23.09162 92 ASP C C 1
ATOM 4653 O O . ASP C 1 88 ? 30.47166 18.76134 55.63122 1.000 25.32738 92 ASP C O 1
ATOM 4658 N N . PHE C 1 89 ? 32.49331 17.97149 56.25950 1.000 19.39799 93 PHE C N 1
ATOM 4659 C CA . PHE C 1 89 ? 32.55447 18.63319 57.55478 1.000 24.20591 93 PHE C CA 1
ATOM 4660 C C . PHE C 1 89 ? 33.30799 19.96032 57.52423 1.000 21.31082 93 PHE C C 1
ATOM 4661 O O . PHE C 1 89 ? 33.51003 20.56160 58.58341 1.000 23.81269 93 PHE C O 1
ATOM 4669 N N . ILE C 1 90 ? 33.72785 20.43302 56.34472 1.000 20.14018 94 ILE C N 1
ATOM 4670 C CA . ILE C 1 90 ? 34.70019 21.52826 56.28641 1.000 21.25139 94 ILE C CA 1
ATOM 4671 C C . ILE C 1 90 ? 34.17139 22.82240 56.89924 1.000 22.69877 94 ILE C C 1
ATOM 4672 O O . ILE C 1 90 ? 34.95756 23.64662 57.37394 1.000 23.90900 94 ILE C O 1
ATOM 4677 N N . ASP C 1 91 ? 32.85116 23.03522 56.89755 1.000 22.78733 95 ASP C N 1
ATOM 4678 C CA . ASP C 1 91 ? 32.33021 24.29178 57.43150 1.000 24.45178 95 ASP C CA 1
ATOM 4679 C C . ASP C 1 91 ? 32.54306 24.41306 58.93525 1.000 23.94416 95 ASP C C 1
ATOM 4680 O O . ASP C 1 91 ? 32.49189 25.52442 59.47489 1.000 24.86442 95 ASP C O 1
ATOM 4685 N N . SER C 1 92 ? 32.81612 23.30390 59.61722 1.000 23.64922 96 SER C N 1
ATOM 4686 C CA . SER C 1 92 ? 33.06672 23.34754 61.04884 1.000 23.92858 96 SER C CA 1
ATOM 4687 C C . SER C 1 92 ? 34.53416 23.59767 61.38683 1.000 27.69227 96 SER C C 1
ATOM 4688 O O . SER C 1 92 ? 34.85639 23.78034 62.56672 1.000 31.19462 96 SER C O 1
ATOM 4691 N N . LEU C 1 93 ? 35.42688 23.62174 60.38325 1.000 24.29516 97 LEU C N 1
ATOM 4692 C CA . LEU C 1 93 ? 36.85134 23.84313 60.59304 1.000 22.89553 97 LEU C CA 1
ATOM 4693 C C . LEU C 1 93 ? 37.15020 25.33461 60.64793 1.000 22.65695 97 LEU C C 1
ATOM 4694 O O . LEU C 1 93 ? 36.35366 26.15524 60.17964 1.000 23.53266 97 LEU C O 1
ATOM 4699 N N . PRO C 1 94 ? 38.28520 25.72844 61.22797 1.000 22.24732 98 PRO C N 1
ATOM 4700 C CA . PRO C 1 94 ? 38.73903 27.11291 61.08324 1.000 27.47454 98 PRO C CA 1
ATOM 4701 C C . PRO C 1 94 ? 38.80626 27.47116 59.60546 1.000 24.36593 98 PRO C C 1
ATOM 4702 O O . PRO C 1 94 ? 39.14238 26.63358 58.76128 1.000 22.41745 98 PRO C O 1
ATOM 4706 N N . ASP C 1 95 ? 38.48793 28.73176 59.30270 1.000 23.21797 99 ASP C N 1
ATOM 4707 C CA . ASP C 1 95 ? 38.38357 29.17821 57.91471 1.000 24.96300 99 ASP C CA 1
ATOM 4708 C C . ASP C 1 95 ? 39.65979 28.91135 57.12715 1.000 27.35161 99 ASP C C 1
ATOM 4709 O O . ASP C 1 95 ? 39.59983 28.55613 55.94506 1.000 25.18046 99 ASP C O 1
ATOM 4714 N N . ALA C 1 96 ? 40.82591 29.10981 57.74832 1.000 23.44591 100 ALA C N 1
ATOM 4715 C CA . ALA C 1 96 ? 42.06457 28.91711 57.00519 1.000 26.91834 100 ALA C CA 1
ATOM 4716 C C . ALA C 1 96 ? 42.32038 27.44461 56.70087 1.000 25.33963 100 ALA C C 1
ATOM 4717 O O . ALA C 1 96 ? 42.95737 27.13208 55.69146 1.000 27.64880 100 ALA C O 1
ATOM 4719 N N . LEU C 1 97 ? 41.84313 26.53713 57.55699 1.000 22.25391 101 LEU C N 1
ATOM 4720 C CA . LEU C 1 97 ? 41.91424 25.11152 57.24394 1.000 24.26689 101 LEU C CA 1
ATOM 4721 C C . LEU C 1 97 ? 40.90086 24.73209 56.17265 1.000 23.45454 101 LEU C C 1
ATOM 4722 O O . LEU C 1 97 ? 41.21608 23.96208 55.25690 1.000 22.41499 101 LEU C O 1
ATOM 4727 N N . LYS C 1 98 ? 39.66869 25.24756 56.27971 1.000 23.84195 102 LYS C N 1
ATOM 4728 C CA . LYS C 1 98 ? 38.69918 25.07878 55.20119 1.000 23.14614 102 LYS C CA 1
ATOM 4729 C C . LYS C 1 98 ? 39.28097 25.46372 53.85234 1.000 20.24115 102 LYS C C 1
ATOM 4730 O O . LYS C 1 98 ? 39.11404 24.73541 52.86649 1.000 21.54672 102 LYS C O 1
ATOM 4736 N N . ALA C 1 99 ? 39.97963 26.59772 53.79059 1.000 23.36282 103 ALA C N 1
ATOM 4737 C CA . ALA C 1 99 ? 40.54198 27.05038 52.52472 1.000 22.06910 103 ALA C CA 1
ATOM 4738 C C . ALA C 1 99 ? 41.54309 26.04213 51.97309 1.000 21.96319 103 ALA C C 1
ATOM 4739 O O . ALA C 1 99 ? 41.59403 25.81596 50.75893 1.000 23.30838 103 ALA C O 1
ATOM 4741 N N . VAL C 1 100 ? 42.32475 25.39959 52.85115 1.000 21.18647 104 VAL C N 1
ATOM 4742 C CA . VAL C 1 100 ? 43.25589 24.37640 52.38325 1.000 22.09162 104 VAL C CA 1
ATOM 4743 C C . VAL C 1 100 ? 42.48980 23.18564 51.80995 1.000 19.82455 104 VAL C C 1
ATOM 4744 O O . VAL C 1 100 ? 42.84979 22.65064 50.75425 1.000 21.74308 104 VAL C O 1
ATOM 4748 N N . TYR C 1 101 ? 41.41684 22.75651 52.48702 1.000 19.37302 105 TYR C N 1
ATOM 4749 C CA . TYR C 1 101 ? 40.59350 21.67042 51.95313 1.000 20.31015 105 TYR C CA 1
ATOM 4750 C C . TYR C 1 101 ? 40.04315 22.01464 50.57277 1.000 19.91558 105 TYR C C 1
ATOM 4751 O O . TYR C 1 101 ? 40.05244 21.17381 49.66309 1.000 19.44791 105 TYR C O 1
ATOM 4760 N N . LEU C 1 102 ? 39.53922 23.24135 50.40251 1.000 21.14799 106 LEU C N 1
ATOM 4761 C CA . LEU C 1 102 ? 38.96157 23.62531 49.11860 1.000 20.99261 106 LEU C CA 1
ATOM 4762 C C . LEU C 1 102 ? 39.99921 23.58860 48.00280 1.000 25.53431 106 LEU C C 1
ATOM 4763 O O . LEU C 1 102 ? 39.65563 23.35338 46.83914 1.000 26.93712 106 LEU C O 1
ATOM 4768 N N . GLU C 1 103 ? 41.27310 23.79099 48.33551 1.000 21.22766 107 GLU C N 1
ATOM 4769 C CA . GLU C 1 103 ? 42.32715 23.76306 47.32992 1.000 23.03514 107 GLU C CA 1
ATOM 4770 C C . GLU C 1 103 ? 42.90333 22.36908 47.11609 1.000 21.20637 107 GLU C C 1
ATOM 4771 O O . GLU C 1 103 ? 43.19422 21.99152 45.97627 1.000 24.17323 107 GLU C O 1
ATOM 4777 N N . GLN C 1 104 ? 43.06082 21.58929 48.18729 1.000 19.50264 108 GLN C N 1
ATOM 4778 C CA . GLN C 1 104 ? 43.92220 20.41447 48.14474 1.000 20.80505 108 GLN C CA 1
ATOM 4779 C C . GLN C 1 104 ? 43.19281 19.09296 48.30138 1.000 20.29086 108 GLN C C 1
ATOM 4780 O O . GLN C 1 104 ? 43.75693 18.05785 47.93882 1.000 19.70169 108 GLN C O 1
ATOM 4786 N N . HIS C 1 105 ? 41.98003 19.08247 48.82623 1.000 19.17539 109 HIS C N 1
ATOM 4787 C CA . HIS C 1 105 ? 41.31280 17.79839 49.01434 1.000 18.16655 109 HIS C CA 1
ATOM 4788 C C . HIS C 1 105 ? 40.89675 17.23835 47.66077 1.000 19.32646 109 HIS C C 1
ATOM 4789 O O . HIS C 1 105 ? 40.34138 17.97373 46.83428 1.000 20.57095 109 HIS C O 1
ATOM 4796 N N . PRO C 1 106 ? 41.12579 15.95630 47.40094 1.000 17.96355 110 PRO C N 1
ATOM 4797 C CA . PRO C 1 106 ? 40.76163 15.38518 46.09889 1.000 17.29307 110 PRO C CA 1
ATOM 4798 C C . PRO C 1 106 ? 39.25371 15.30666 45.93919 1.000 17.68984 110 PRO C C 1
ATOM 4799 O O . PRO C 1 106 ? 38.51011 15.24735 46.93493 1.000 18.07212 110 PRO C O 1
ATOM 4803 N N . PRO C 1 107 ? 38.76533 15.29953 44.70231 1.000 18.09586 111 PRO C N 1
ATOM 4804 C CA . PRO C 1 107 ? 37.33202 15.11660 44.45766 1.000 17.31456 111 PRO C CA 1
ATOM 4805 C C . PRO C 1 107 ? 36.96439 13.64342 44.54443 1.000 19.16913 111 PRO C C 1
ATOM 4806 O O . PRO C 1 107 ? 37.82009 12.75178 44.52970 1.000 17.32660 111 PRO C O 1
ATOM 4810 N N . PHE C 1 108 ? 35.65881 13.39946 44.64586 1.000 15.54652 112 PHE C N 1
ATOM 4811 C CA . PHE C 1 108 ? 35.16424 12.03673 44.53516 1.000 16.98175 112 PHE C CA 1
ATOM 4812 C C . PHE C 1 108 ? 35.46081 11.52595 43.13194 1.000 19.33746 112 PHE C C 1
ATOM 4813 O O . PHE C 1 108 ? 34.90160 12.02257 42.14970 1.000 19.67829 112 PHE C O 1
ATOM 4821 N N . ASP C 1 109 ? 36.37093 10.56342 43.01905 1.000 17.07071 113 ASP C N 1
ATOM 4822 C CA . ASP C 1 109 ? 36.61151 9.88809 41.75420 1.000 17.69660 113 ASP C CA 1
ATOM 4823 C C . ASP C 1 109 ? 36.08597 8.47857 41.92935 1.000 17.97025 113 ASP C C 1
ATOM 4824 O O . ASP C 1 109 ? 36.64399 7.71816 42.73417 1.000 16.77900 113 ASP C O 1
ATOM 4829 N N . PRO C 1 110 ? 35.03120 8.07422 41.22726 1.000 18.92674 114 PRO C N 1
ATOM 4830 C CA . PRO C 1 110 ? 34.45801 6.74948 41.49705 1.000 18.40779 114 PRO C CA 1
ATOM 4831 C C . PRO C 1 110 ? 35.42563 5.60671 41.23502 1.000 16.85235 114 PRO C C 1
ATOM 4832 O O . PRO C 1 110 ? 35.22359 4.52114 41.77980 1.000 19.30664 114 PRO C O 1
ATOM 4836 N N . ALA C 1 111 ? 36.48410 5.82472 40.44527 1.000 16.56488 115 ALA C N 1
ATOM 4837 C CA . ALA C 1 111 ? 37.42892 4.74206 40.19264 1.000 17.67561 115 ALA C CA 1
ATOM 4838 C C . ALA C 1 111 ? 38.26161 4.41007 41.42548 1.000 20.02968 115 ALA C C 1
ATOM 4839 O O . ALA C 1 111 ? 38.69423 3.26019 41.58077 1.000 20.50267 115 ALA C O 1
ATOM 4841 N N . THR C 1 112 ? 38.51999 5.39119 42.29471 1.000 17.10861 116 THR C N 1
ATOM 4842 C CA . THR C 1 112 ? 39.45383 5.21212 43.40759 1.000 17.04741 116 THR C CA 1
ATOM 4843 C C . THR C 1 112 ? 38.90128 5.55273 44.77930 1.000 15.81118 116 THR C C 1
ATOM 4844 O O . THR C 1 112 ? 39.52775 5.16791 45.77316 1.000 16.72493 116 THR C O 1
ATOM 4848 N N . ALA C 1 113 ? 37.78218 6.27813 44.88410 1.000 14.91686 117 ALA C N 1
ATOM 4849 C CA . ALA C 1 113 ? 37.29202 6.69770 46.19647 1.000 14.33467 117 ALA C CA 1
ATOM 4850 C C . ALA C 1 113 ? 37.01495 5.47300 47.05464 1.000 15.17773 117 ALA C C 1
ATOM 4851 O O . ALA C 1 113 ? 36.23552 4.60726 46.66341 1.000 16.11836 117 ALA C O 1
ATOM 4853 N N . ARG C 1 114 ? 37.63969 5.40013 48.22991 1.000 14.41468 118 ARG C N 1
ATOM 4854 C CA . ARG C 1 114 ? 37.54536 4.19352 49.04311 1.000 15.62207 118 ARG C CA 1
ATOM 4855 C C . ARG C 1 114 ? 36.20294 4.13086 49.76265 1.000 15.24781 118 ARG C C 1
ATOM 4856 O O . ARG C 1 114 ? 35.62501 5.15846 50.14237 1.000 14.94025 118 ARG C O 1
ATOM 4864 N N . ALA C 1 115 ? 35.69641 2.90946 49.92740 1.000 15.31335 119 ALA C N 1
ATOM 4865 C CA . ALA C 1 115 ? 34.45176 2.71547 50.65830 1.000 14.74151 119 ALA C CA 1
ATOM 4866 C C . ALA C 1 115 ? 34.62885 3.05080 52.13734 1.000 16.60667 119 ALA C C 1
ATOM 4867 O O . ALA C 1 115 ? 35.71406 2.91721 52.71024 1.000 15.92778 119 ALA C O 1
ATOM 4869 N N . VAL C 1 116 ? 33.53944 3.51636 52.75152 1.000 15.59779 120 VAL C N 1
ATOM 4870 C CA . VAL C 1 116 ? 33.52750 3.78146 54.18369 1.000 15.27468 120 VAL C CA 1
ATOM 4871 C C . VAL C 1 116 ? 33.91326 2.51098 54.92695 1.000 15.10332 120 VAL C C 1
ATOM 4872 O O . VAL C 1 116 ? 33.32261 1.44569 54.70815 1.000 15.22599 120 VAL C O 1
ATOM 4876 N N . ARG C 1 117 ? 34.90322 2.61542 55.81924 1.000 17.13500 121 ARG C N 1
ATOM 4877 C CA . ARG C 1 117 ? 35.39895 1.41793 56.49667 1.000 17.13017 121 ARG C CA 1
ATOM 4878 C C . ARG C 1 117 ? 34.31869 0.78823 57.36449 1.000 17.94649 121 ARG C C 1
ATOM 4879 O O . ARG C 1 117 ? 34.20192 -0.44648 57.42897 1.000 18.10520 121 ARG C O 1
ATOM 4887 N N . GLU C 1 118 ? 33.50867 1.62164 58.02683 1.000 17.43644 122 GLU C N 1
ATOM 4888 C CA . GLU C 1 118 ? 32.42431 1.11398 58.86184 1.000 19.65006 122 GLU C CA 1
ATOM 4889 C C . GLU C 1 118 ? 31.30260 0.45798 58.07264 1.000 19.28768 122 GLU C C 1
ATOM 4890 O O . GLU C 1 118 ? 30.38042 -0.08130 58.70084 1.000 18.83118 122 GLU C O 1
ATOM 4896 N N . ASN C 1 119 ? 31.36006 0.46136 56.74338 1.000 16.75614 123 ASN C N 1
ATOM 4897 C CA . ASN C 1 119 ? 30.38754 -0.24643 55.91310 1.000 18.69358 123 ASN C CA 1
ATOM 4898 C C . ASN C 1 119 ? 30.80635 -1.68945 55.62909 1.000 18.68041 123 ASN C C 1
ATOM 4899 O O . ASN C 1 119 ? 30.16429 -2.35699 54.81074 1.000 18.46588 123 ASN C O 1
ATOM 4904 N N . SER C 1 120 ? 31.85804 -2.16740 56.30633 1.000 15.29706 124 SER C N 1
ATOM 4905 C CA . SER C 1 120 ? 32.52896 -3.46459 56.15455 1.000 16.98641 124 SER C CA 1
ATOM 4906 C C . SER C 1 120 ? 33.59422 -3.42437 55.07342 1.000 16.80025 124 SER C C 1
ATOM 4907 O O . SER C 1 120 ? 33.39624 -2.84718 53.99473 1.000 15.13136 124 SER C O 1
ATOM 4910 N N . VAL C 1 121 ? 34.71651 -4.09036 55.34302 1.000 15.97706 125 VAL C N 1
ATOM 4911 C CA . VAL C 1 121 ? 35.70553 -4.27936 54.29686 1.000 15.81751 125 VAL C CA 1
ATOM 4912 C C . VAL C 1 121 ? 35.08563 -4.96438 53.08620 1.000 15.32390 125 VAL C C 1
ATOM 4913 O O . VAL C 1 121 ? 35.55916 -4.76844 51.96649 1.000 15.31704 125 VAL C O 1
ATOM 4917 N N . LEU C 1 122 ? 33.99121 -5.72131 53.27549 1.000 16.49771 126 LEU C N 1
ATOM 4918 C CA . LEU C 1 122 ? 33.33740 -6.36349 52.13883 1.000 14.33939 126 LEU C CA 1
ATOM 4919 C C . LEU C 1 122 ? 32.83920 -5.34605 51.11500 1.000 13.53363 126 LEU C C 1
ATOM 4920 O O . LEU C 1 122 ? 32.82461 -5.64200 49.91304 1.000 14.70849 126 LEU C O 1
ATOM 4925 N N . ALA C 1 123 ? 32.41759 -4.15536 51.56228 1.000 14.91040 127 ALA C N 1
ATOM 4926 C CA . ALA C 1 123 ? 31.99214 -3.12834 50.61230 1.000 13.42647 127 ALA C CA 1
ATOM 4927 C C . ALA C 1 123 ? 33.16597 -2.64722 49.76942 1.000 15.33113 127 ALA C C 1
ATOM 4928 O O . ALA C 1 123 ? 33.02257 -2.41489 48.56441 1.000 15.61807 127 ALA C O 1
ATOM 4930 N N . GLU C 1 124 ? 34.34241 -2.50793 50.38019 1.000 14.42197 128 GLU C N 1
ATOM 4931 C CA . GLU C 1 124 ? 35.51416 -2.12620 49.60056 1.000 14.72293 128 GLU C CA 1
ATOM 4932 C C . GLU C 1 124 ? 35.94527 -3.25646 48.67210 1.000 15.96799 128 GLU C C 1
ATOM 4933 O O . GLU C 1 124 ? 36.37390 -3.00109 47.54044 1.000 14.95297 128 GLU C O 1
ATOM 4939 N N . PHE C 1 125 ? 35.80270 -4.51293 49.11941 1.000 14.86499 129 PHE C N 1
ATOM 4940 C CA . PHE C 1 125 ? 36.12183 -5.65435 48.26528 1.000 14.42805 129 PHE C CA 1
ATOM 4941 C C . PHE C 1 125 ? 35.18599 -5.72483 47.05864 1.000 15.04770 129 PHE C C 1
ATOM 4942 O O . PHE C 1 125 ? 35.62316 -6.03356 45.94043 1.000 14.89097 129 PHE C O 1
ATOM 4950 N N . LEU C 1 126 ? 33.88586 -5.45890 47.26506 1.000 13.86331 130 LEU C N 1
ATOM 4951 C CA . LEU C 1 126 ? 32.95237 -5.49772 46.14651 1.000 14.26317 130 LEU C CA 1
ATOM 4952 C C . LEU C 1 126 ? 33.18234 -4.31085 45.22348 1.000 13.52500 130 LEU C C 1
ATOM 4953 O O . LEU C 1 126 ? 33.07756 -4.43333 44.00049 1.000 15.05196 130 LEU C O 1
ATOM 4958 N N . ARG C 1 127 ? 33.53146 -3.15672 45.79997 1.000 13.67447 131 ARG C N 1
ATOM 4959 C CA . ARG C 1 127 ? 33.79984 -1.96704 44.99723 1.000 13.47526 131 ARG C CA 1
ATOM 4960 C C . ARG C 1 127 ? 34.90817 -2.19966 43.98133 1.000 16.02380 131 ARG C C 1
ATOM 4961 O O . ARG C 1 127 ? 34.91223 -1.56855 42.91484 1.000 17.86110 131 ARG C O 1
ATOM 4969 N N . THR C 1 128 ? 35.86044 -3.08073 44.29855 1.000 15.53662 132 THR C N 1
ATOM 4970 C CA . THR C 1 128 ? 37.01083 -3.36583 43.45174 1.000 14.48515 132 THR C CA 1
ATOM 4971 C C . THR C 1 128 ? 36.88844 -4.69796 42.71533 1.000 17.48859 132 THR C C 1
ATOM 4972 O O . THR C 1 128 ? 37.88149 -5.20506 42.18479 1.000 18.12802 132 THR C O 1
ATOM 4976 N N . TRP C 1 129 ? 35.67341 -5.25756 42.63773 1.000 15.14372 133 TRP C N 1
ATOM 4977 C CA . TRP C 1 129 ? 35.41164 -6.52181 41.96074 1.000 16.74404 133 TRP C CA 1
ATOM 4978 C C . TRP C 1 129 ? 35.35317 -6.32168 40.44523 1.000 17.23996 133 TRP C C 1
ATOM 4979 O O . TRP C 1 129 ? 34.90579 -5.27389 39.96777 1.000 18.67764 133 TRP C O 1
ATOM 4990 N N . PRO C 1 130 ? 35.75862 -7.32729 39.66547 1.000 16.91232 134 PRO C N 1
ATOM 4991 C CA . PRO C 1 130 ? 35.61354 -7.23252 38.20363 1.000 17.61063 134 PRO C CA 1
ATOM 4992 C C . PRO C 1 130 ? 34.16161 -7.01664 37.80343 1.000 18.72331 134 PRO C C 1
ATOM 4993 O O . PRO C 1 130 ? 33.24634 -7.62214 38.36595 1.000 18.83762 134 PRO C O 1
ATOM 4997 N N . CYS C 1 131 ? 33.96380 -6.14326 36.81613 1.000 19.88430 135 CYS C N 1
ATOM 4998 C CA . CYS C 1 131 ? 32.65854 -5.83634 36.23255 1.000 18.25651 135 CYS C CA 1
ATOM 4999 C C . CYS C 1 131 ? 31.72938 -5.09135 37.18407 1.000 18.29195 135 CYS C C 1
ATOM 5000 O O . CYS C 1 131 ? 30.52625 -5.02115 36.94019 1.000 19.30400 135 CYS C O 1
ATOM 5003 N N . VAL C 1 132 ? 32.26280 -4.51027 38.25748 1.000 16.62743 136 VAL C N 1
ATOM 5004 C CA . VAL C 1 132 ? 31.44516 -3.72614 39.17304 1.000 15.92572 136 VAL C CA 1
ATOM 5005 C C . VAL C 1 132 ? 30.94927 -2.45209 38.48916 1.000 16.88889 136 VAL C C 1
ATOM 5006 O O . VAL C 1 132 ? 31.61337 -1.87968 37.60995 1.000 17.66240 136 VAL C O 1
ATOM 5010 N N . HIS C 1 133 ? 29.77082 -1.99991 38.89907 1.000 13.39765 137 HIS C N 1
ATOM 5011 C CA . HIS C 1 133 ? 29.26811 -0.67515 38.56698 1.000 14.60937 137 HIS C CA 1
ATOM 5012 C C . HIS C 1 133 ? 29.07251 0.11839 39.85283 1.000 15.92187 137 HIS C C 1
ATOM 5013 O O . HIS C 1 133 ? 28.62781 -0.42881 40.86528 1.000 16.05805 137 HIS C O 1
ATOM 5020 N N . ARG C 1 134 ? 29.40201 1.40879 39.82070 1.000 13.86459 138 ARG C N 1
ATOM 5021 C CA . ARG C 1 134 ? 29.33747 2.24554 41.00992 1.000 13.05552 138 ARG C CA 1
ATOM 5022 C C . ARG C 1 134 ? 28.46596 3.46109 40.73410 1.000 14.09103 138 ARG C C 1
ATOM 5023 O O . ARG C 1 134 ? 28.59484 4.09381 39.68274 1.000 15.00160 138 ARG C O 1
ATOM 5031 N N . SER C 1 135 ? 27.58630 3.79255 41.68520 1.000 13.08736 139 SER C N 1
ATOM 5032 C CA . SER C 1 135 ? 26.70067 4.92631 41.47610 1.000 13.57598 139 SER C CA 1
ATOM 5033 C C . SER C 1 135 ? 27.42713 6.23609 41.79224 1.000 15.44974 139 SER C C 1
ATOM 5034 O O . SER C 1 135 ? 28.44169 6.26120 42.49712 1.000 15.98385 139 SER C O 1
ATOM 5037 N N . ALA C 1 136 ? 26.88105 7.33930 41.26795 1.000 15.24676 140 ALA C N 1
ATOM 5038 C CA . ALA C 1 136 ? 27.63977 8.58752 41.18721 1.000 19.32968 140 ALA C CA 1
ATOM 5039 C C . ALA C 1 136 ? 27.54361 9.46436 42.42878 1.000 16.04340 140 ALA C C 1
ATOM 5040 O O . ALA C 1 136 ? 28.34062 10.40284 42.56435 1.000 17.29808 140 ALA C O 1
ATOM 5042 N N . ASN C 1 137 ? 26.58662 9.21322 43.31171 1.000 15.29018 141 ASN C N 1
ATOM 5043 C CA . ASN C 1 137 ? 26.41773 10.04048 44.49611 1.000 14.37325 141 ASN C CA 1
ATOM 5044 C C . ASN C 1 137 ? 27.51971 9.71412 45.49507 1.000 16.02993 141 ASN C C 1
ATOM 5045 O O . ASN C 1 137 ? 27.57053 8.58444 45.98529 1.000 16.41620 141 ASN C O 1
ATOM 5050 N N . PRO C 1 138 ? 28.40053 10.65676 45.83458 1.000 15.15898 142 PRO C N 1
ATOM 5051 C CA . PRO C 1 138 ? 29.55362 10.29170 46.68669 1.000 16.03536 142 PRO C CA 1
ATOM 5052 C C . PRO C 1 138 ? 29.15837 9.74808 48.04954 1.000 16.23171 142 PRO C C 1
ATOM 5053 O O . PRO C 1 138 ? 29.58721 8.64793 48.43689 1.000 16.09863 142 PRO C O 1
ATOM 5057 N N . GLU C 1 139 ? 28.31922 10.47945 48.78471 1.000 16.10096 143 GLU C N 1
ATOM 5058 C CA . GLU C 1 139 ? 28.00605 10.07221 50.14643 1.000 15.13260 143 GLU C CA 1
ATOM 5059 C C . GLU C 1 139 ? 27.19082 8.79035 50.16835 1.000 14.40879 143 GLU C C 1
ATOM 5060 O O . GLU C 1 139 ? 27.34918 7.97119 51.07554 1.000 15.78584 143 GLU C O 1
ATOM 5066 N N . ALA C 1 140 ? 26.30462 8.60791 49.18630 1.000 14.12466 144 ALA C N 1
ATOM 5067 C CA . ALA C 1 140 ? 25.40626 7.46183 49.14810 1.000 13.47719 144 ALA C CA 1
ATOM 5068 C C . ALA C 1 140 ? 25.84297 6.39291 48.15189 1.000 13.70461 144 ALA C C 1
ATOM 5069 O O . ALA C 1 140 ? 25.02918 5.55392 47.76455 1.000 13.89391 144 ALA C O 1
ATOM 5071 N N . SER C 1 141 ? 27.12358 6.36583 47.77270 1.000 13.67213 145 SER C N 1
ATOM 5072 C CA . SER C 1 141 ? 27.53241 5.59444 46.60070 1.000 13.37528 145 SER C CA 1
ATOM 5073 C C . SER C 1 141 ? 27.30449 4.11034 46.82803 1.000 14.09939 145 SER C C 1
ATOM 5074 O O . SER C 1 141 ? 27.71773 3.56095 47.85042 1.000 15.04429 145 SER C O 1
ATOM 5077 N N . MET C 1 142 ? 26.64120 3.46593 45.87665 1.000 13.73986 146 MET C N 1
ATOM 5078 C CA . MET C 1 142 ? 26.41861 2.02128 45.88633 1.000 15.32229 146 MET C CA 1
ATOM 5079 C C . MET C 1 142 ? 27.21913 1.31797 44.80174 1.000 13.58618 146 MET C C 1
ATOM 5080 O O . MET C 1 142 ? 27.44128 1.86828 43.72036 1.000 13.97570 146 MET C O 1
ATOM 5085 N N . VAL C 1 143 ? 27.64239 0.08036 45.08781 1.000 12.95802 147 VAL C N 1
ATOM 5086 C CA . VAL C 1 143 ? 28.37643 -0.72551 44.12003 1.000 12.27393 147 VAL C CA 1
ATOM 5087 C C . VAL C 1 143 ? 27.61321 -2.02095 43.87459 1.000 13.26031 147 VAL C C 1
ATOM 5088 O O . VAL C 1 143 ? 27.00676 -2.56840 44.79947 1.000 13.37167 147 VAL C O 1
ATOM 5092 N N . ALA C 1 144 ? 27.63620 -2.50691 42.63354 1.000 12.44719 148 ALA C N 1
ATOM 5093 C CA . ALA C 1 144 ? 26.88423 -3.71248 42.30085 1.000 12.36890 148 ALA C CA 1
ATOM 5094 C C . ALA C 1 144 ? 27.57485 -4.50861 41.20028 1.000 13.62632 148 ALA C C 1
ATOM 5095 O O . ALA C 1 144 ? 28.22850 -3.94667 40.31726 1.000 14.30926 148 ALA C O 1
ATOM 5097 N N . VAL C 1 145 ? 27.39403 -5.82906 41.25180 1.000 13.63863 149 VAL C N 1
ATOM 5098 C CA . VAL C 1 145 ? 27.91516 -6.75683 40.25498 1.000 13.78073 149 VAL C CA 1
ATOM 5099 C C . VAL C 1 145 ? 26.77681 -7.69661 39.88764 1.000 15.72980 149 VAL C C 1
ATOM 5100 O O . VAL C 1 145 ? 26.14237 -8.26673 40.77929 1.000 16.51768 149 VAL C O 1
ATOM 5104 N N . GLY C 1 146 ? 26.53300 -7.87735 38.59315 1.000 15.06054 150 GLY C N 1
ATOM 5105 C CA . GLY C 1 146 ? 25.52911 -8.82359 38.14875 1.000 16.22392 150 GLY C CA 1
ATOM 5106 C C . GLY C 1 146 ? 24.66177 -8.23748 37.06355 1.000 18.84941 150 GLY C C 1
ATOM 5107 O O . GLY C 1 146 ? 24.92370 -7.15072 36.55306 1.000 17.80789 150 GLY C O 1
ATOM 5108 N N . ARG C 1 147 ? 23.59311 -8.97819 36.74427 1.000 17.95273 151 ARG C N 1
ATOM 5109 C CA . ARG C 1 147 ? 22.80075 -8.70370 35.54926 1.000 17.58679 151 ARG C CA 1
ATOM 5110 C C . ARG C 1 147 ? 22.17322 -7.31363 35.59158 1.000 18.33808 151 ARG C C 1
ATOM 5111 O O . ARG C 1 147 ? 22.08369 -6.63451 34.56028 1.000 21.12311 151 ARG C O 1
ATOM 5119 N N . GLN C 1 148 ? 21.71874 -6.87642 36.76824 1.000 18.94948 152 GLN C N 1
ATOM 5120 C CA . GLN C 1 148 ? 21.02975 -5.59906 36.90246 1.000 17.45327 152 GLN C CA 1
ATOM 5121 C C . GLN C 1 148 ? 21.89618 -4.54123 37.57924 1.000 16.53323 152 GLN C C 1
ATOM 5122 O O . GLN C 1 148 ? 21.37194 -3.55212 38.11120 1.000 17.38607 152 GLN C O 1
ATOM 5128 N N . ALA C 1 149 ? 23.22095 -4.72306 37.55674 1.000 14.86973 153 ALA C N 1
ATOM 5129 C CA . ALA C 1 149 ? 24.09966 -3.80863 38.27992 1.000 14.93675 153 ALA C CA 1
ATOM 5130 C C . ALA C 1 149 ? 24.09078 -2.40769 37.67490 1.000 16.14537 153 ALA C C 1
ATOM 5131 O O . ALA C 1 149 ? 24.08144 -1.41399 38.41223 1.000 15.01934 153 ALA C O 1
ATOM 5133 N N . ALA C 1 150 ? 24.10295 -2.30500 36.34044 1.000 15.68940 154 ALA C N 1
ATOM 5134 C CA . ALA C 1 150 ? 24.02430 -0.98901 35.70295 1.000 17.47307 154 ALA C CA 1
ATOM 5135 C C . ALA C 1 150 ? 22.68481 -0.32038 35.98616 1.000 18.93231 154 ALA C C 1
ATOM 5136 O O . ALA C 1 150 ? 22.63525 0.87361 36.30987 1.000 16.63887 154 ALA C O 1
ATOM 5138 N N . LEU C 1 151 ? 21.59180 -1.07829 35.86287 1.000 17.07011 155 LEU C N 1
ATOM 5139 C CA . LEU C 1 151 ? 20.26365 -0.56180 36.19777 1.000 17.01106 155 LEU C CA 1
ATOM 5140 C C . LEU C 1 151 ? 20.23425 0.02588 37.60408 1.000 18.27692 155 LEU C C 1
ATOM 5141 O O . LEU C 1 151 ? 19.76033 1.15165 37.81271 1.000 18.21842 155 LEU C O 1
ATOM 5146 N N . LEU C 1 152 ? 20.70606 -0.73954 38.59296 1.000 15.74727 156 LEU C N 1
ATOM 5147 C CA . LEU C 1 152 ? 20.58189 -0.29000 39.97531 1.000 15.70862 156 LEU C CA 1
ATOM 5148 C C . LEU C 1 152 ? 21.39163 0.97257 40.22855 1.000 16.53516 156 LEU C C 1
ATOM 5149 O O . LEU C 1 152 ? 20.95254 1.84976 40.97330 1.000 15.92268 156 LEU C O 1
ATOM 5154 N N . THR C 1 153 ? 22.58208 1.08279 39.62637 1.000 14.58501 157 THR C N 1
ATOM 5155 C CA . THR C 1 153 ? 23.51412 2.14853 39.97479 1.000 14.79637 157 THR C CA 1
ATOM 5156 C C . THR C 1 153 ? 23.42794 3.37262 39.07126 1.000 17.47744 157 THR C C 1
ATOM 5157 O O . THR C 1 153 ? 24.01387 4.40582 39.40595 1.000 16.35134 157 THR C O 1
ATOM 5161 N N . ALA C 1 154 ? 22.73506 3.29959 37.94132 1.000 15.49040 158 ALA C N 1
ATOM 5162 C CA . ALA C 1 154 ? 22.76764 4.42322 37.01016 1.000 20.75456 158 ALA C CA 1
ATOM 5163 C C . ALA C 1 154 ? 21.90655 5.59446 37.48304 1.000 16.68727 158 ALA C C 1
ATOM 5164 O O . ALA C 1 154 ? 20.87845 5.42375 38.15069 1.000 18.06941 158 ALA C O 1
ATOM 5166 N N . ASN C 1 155 ? 22.32378 6.79841 37.09391 1.000 17.33219 159 ASN C N 1
ATOM 5167 C CA . ASN C 1 155 ? 21.52852 8.00775 37.31132 1.000 16.24849 159 ASN C CA 1
ATOM 5168 C C . ASN C 1 155 ? 21.14488 8.20514 38.77747 1.000 16.49701 159 ASN C C 1
ATOM 5169 O O . ASN C 1 155 ? 20.03368 8.63017 39.10405 1.000 17.38117 159 ASN C O 1
ATOM 5174 N N . HIS C 1 156 ? 22.09091 7.93583 39.67408 1.000 16.66798 160 HIS C N 1
ATOM 5175 C CA . HIS C 1 156 ? 21.89878 8.18639 41.10092 1.000 15.92436 160 HIS C CA 1
ATOM 5176 C C . HIS C 1 156 ? 22.04620 9.68200 41.35973 1.000 17.33534 160 HIS C C 1
ATOM 5177 O O . HIS C 1 156 ? 23.15632 10.22236 41.30217 1.000 16.87469 160 HIS C O 1
ATOM 5184 N N . ALA C 1 157 ? 20.93030 10.35581 41.62961 1.000 18.42037 161 ALA C N 1
ATOM 5185 C CA . ALA C 1 157 ? 20.94913 11.80417 41.78399 1.000 20.53806 161 ALA C CA 1
ATOM 5186 C C . ALA C 1 157 ? 21.78334 12.20230 42.99610 1.000 17.03933 161 ALA C C 1
ATOM 5187 O O . ALA C 1 157 ? 21.85053 11.48399 43.99196 1.000 17.32911 161 ALA C O 1
ATOM 5189 N N . LEU C 1 158 ? 22.42049 13.37380 42.90556 1.000 18.30666 162 LEU C N 1
ATOM 5190 C CA . LEU C 1 158 ? 23.26298 13.82860 44.00878 1.000 19.18612 162 LEU C CA 1
ATOM 5191 C C . LEU C 1 158 ? 22.42749 14.29284 45.18854 1.000 18.29455 162 LEU C C 1
ATOM 5192 O O . LEU C 1 158 ? 22.80840 14.08289 46.34345 1.000 20.57940 162 LEU C O 1
ATOM 5197 N N . ASP C 1 159 ? 21.28523 14.92918 44.93207 1.000 18.77879 163 ASP C N 1
ATOM 5198 C CA . ASP C 1 159 ? 20.42677 15.35412 46.02399 1.000 17.34271 163 ASP C CA 1
ATOM 5199 C C . ASP C 1 159 ? 19.47784 14.21627 46.39083 1.000 18.31166 163 ASP C C 1
ATOM 5200 O O . ASP C 1 159 ? 19.01976 13.47123 45.51964 1.000 20.30382 163 ASP C O 1
ATOM 5205 N N . TYR C 1 160 ? 19.19516 14.08496 47.68393 1.000 17.39173 164 TYR C N 1
ATOM 5206 C CA . TYR C 1 160 ? 18.26335 13.07681 48.19919 1.000 15.89367 164 TYR C CA 1
ATOM 5207 C C . TYR C 1 160 ? 18.65139 11.67676 47.73093 1.000 18.34748 164 TYR C C 1
ATOM 5208 O O . TYR C 1 160 ? 17.88975 10.96044 47.07061 1.000 18.68442 164 TYR C O 1
ATOM 5217 N N . GLY C 1 161 ? 19.87971 11.30943 48.09289 1.000 16.24453 165 GLY C N 1
ATOM 5218 C CA . GLY C 1 161 ? 20.52122 10.11202 47.58921 1.000 16.90845 165 GLY C CA 1
ATOM 5219 C C . GLY C 1 161 ? 19.92012 8.80992 48.06898 1.000 15.77619 165 GLY C C 1
ATOM 5220 O O . GLY C 1 161 ? 20.33283 7.75234 47.58673 1.000 16.90898 165 GLY C O 1
ATOM 5221 N N . TYR C 1 162 ? 18.96391 8.85085 48.99524 1.000 16.08719 166 TYR C N 1
ATOM 5222 C CA . TYR C 1 162 ? 18.25929 7.64932 49.41409 1.000 16.22989 166 TYR C CA 1
ATOM 5223 C C . TYR C 1 162 ? 16.80935 7.67872 48.96343 1.000 17.00591 166 TYR C C 1
ATOM 5224 O O . TYR C 1 162 ? 16.00578 6.87187 49.43460 1.000 19.91178 166 TYR C O 1
ATOM 5233 N N . GLY C 1 163 ? 16.47085 8.57648 48.04876 1.000 16.68706 167 GLY C N 1
ATOM 5234 C CA . GLY C 1 163 ? 15.09792 8.87983 47.66043 1.000 16.09039 167 GLY C CA 1
ATOM 5235 C C . GLY C 1 163 ? 14.68233 8.24098 46.35006 1.000 17.08011 167 GLY C C 1
ATOM 5236 O O . GLY C 1 163 ? 15.06922 7.10894 46.02768 1.000 16.40903 167 GLY C O 1
ATOM 5237 N N . VAL C 1 164 ? 13.88005 8.98498 45.58500 1.000 17.44362 168 VAL C N 1
ATOM 5238 C CA . VAL C 1 164 ? 13.22512 8.43440 44.40310 1.000 19.93249 168 VAL C CA 1
ATOM 5239 C C . VAL C 1 164 ? 14.23171 8.08681 43.30841 1.000 19.87195 168 VAL C C 1
ATOM 5240 O O . VAL C 1 164 ? 14.00514 7.15046 42.53614 1.000 21.70916 168 VAL C O 1
ATOM 5244 N N . GLU C 1 165 ? 15.34231 8.82783 43.20512 1.000 16.86598 169 GLU C N 1
ATOM 5245 C CA . GLU C 1 165 ? 16.32597 8.57252 42.15463 1.000 17.78705 169 GLU C CA 1
ATOM 5246 C C . GLU C 1 165 ? 17.55095 7.89420 42.73842 1.000 21.56270 169 GLU C C 1
ATOM 5247 O O . GLU C 1 165 ? 18.67387 8.40029 42.61117 1.000 26.50614 169 GLU C O 1
ATOM 5253 N N . SER C 1 166 ? 17.35069 6.77453 43.40002 1.000 18.53900 170 SER C N 1
ATOM 5254 C CA . SER C 1 166 ? 18.42884 6.10317 44.10463 1.000 15.38322 170 SER C CA 1
ATOM 5255 C C . SER C 1 166 ? 18.41175 4.62502 43.77239 1.000 15.24217 170 SER C C 1
ATOM 5256 O O . SER C 1 166 ? 17.39860 4.08703 43.31327 1.000 15.44303 170 SER C O 1
ATOM 5259 N N . PRO C 1 167 ? 19.52037 3.93272 44.01281 1.000 14.70376 171 PRO C N 1
ATOM 5260 C CA . PRO C 1 167 ? 19.52561 2.47655 43.82669 1.000 13.45757 171 PRO C CA 1
ATOM 5261 C C . PRO C 1 167 ? 18.57765 1.75315 44.75725 1.000 14.85433 171 PRO C C 1
ATOM 5262 O O . PRO C 1 167 ? 18.15227 0.62634 44.45441 1.000 15.17067 171 PRO C O 1
ATOM 5266 N N . LEU C 1 168 ? 18.26039 2.35778 45.89907 1.000 15.47373 172 LEU C N 1
ATOM 5267 C CA . LEU C 1 168 ? 17.32261 1.74314 46.83087 1.000 15.61368 172 LEU C CA 1
ATOM 5268 C C . LEU C 1 168 ? 15.90331 1.75006 46.28482 1.000 16.20467 172 LEU C C 1
ATOM 5269 O O . LEU C 1 168 ? 15.17587 0.75943 46.43517 1.000 16.74653 172 LEU C O 1
ATOM 5274 N N . ALA C 1 169 ? 15.48613 2.86305 45.67083 1.000 15.44228 173 ALA C N 1
ATOM 5275 C CA . ALA C 1 169 ? 14.19142 2.87710 44.99410 1.000 15.20235 173 ALA C CA 1
ATOM 5276 C C . ALA C 1 169 ? 14.13872 1.80938 43.91029 1.000 18.03803 173 ALA C C 1
ATOM 5277 O O . ALA C 1 169 ? 13.12034 1.13360 43.73917 1.000 18.23343 173 ALA C O 1
ATOM 5279 N N . LYS C 1 170 ? 15.23651 1.63003 43.18046 1.000 16.17092 174 LYS C N 1
ATOM 5280 C CA . LYS C 1 170 ? 15.24099 0.65537 42.09801 1.000 16.26473 174 LYS C CA 1
ATOM 5281 C C . LYS C 1 170 ? 15.22781 -0.76593 42.63965 1.000 18.00694 174 LYS C C 1
ATOM 5282 O O . LYS C 1 170 ? 14.57395 -1.64716 42.06899 1.000 18.21141 174 LYS C O 1
ATOM 5288 N N . LEU C 1 171 ? 15.91772 -0.99351 43.75786 1.000 15.15760 175 LEU C N 1
ATOM 5289 C CA . LEU C 1 171 ? 15.87987 -2.29901 44.40404 1.000 15.25617 175 LEU C CA 1
ATOM 5290 C C . LEU C 1 171 ? 14.46324 -2.67679 44.81056 1.000 18.23318 175 LEU C C 1
ATOM 5291 O O . LEU C 1 171 ? 14.04298 -3.82069 44.60994 1.000 17.31601 175 LEU C O 1
ATOM 5296 N N . VAL C 1 172 ? 13.71881 -1.72651 45.38282 1.000 16.20986 176 VAL C N 1
ATOM 5297 C CA . VAL C 1 172 ? 12.31706 -1.96879 45.72548 1.000 17.00187 176 VAL C CA 1
ATOM 5298 C C . VAL C 1 172 ? 11.51579 -2.26302 44.46788 1.000 18.47063 176 VAL C C 1
ATOM 5299 O O . VAL C 1 172 ? 10.72072 -3.21366 44.41964 1.000 19.89817 176 VAL C O 1
ATOM 5303 N N . ALA C 1 173 ? 11.73167 -1.46263 43.41872 1.000 18.75912 177 ALA C N 1
ATOM 5304 C CA . ALA C 1 173 ? 10.94043 -1.60093 42.20134 1.000 19.56429 177 ALA C CA 1
ATOM 5305 C C . ALA C 1 173 ? 11.14098 -2.95801 41.52822 1.000 21.60830 177 ALA C C 1
ATOM 5306 O O . ALA C 1 173 ? 10.20460 -3.48690 40.91901 1.000 22.83288 177 ALA C O 1
ATOM 5308 N N . ILE C 1 174 ? 12.33515 -3.54560 41.62822 1.000 19.91318 178 ILE C N 1
ATOM 5309 C CA . ILE C 1 174 ? 12.58284 -4.85620 41.03704 1.000 20.36035 178 ILE C CA 1
ATOM 5310 C C . ILE C 1 174 ? 12.35403 -5.99038 42.03278 1.000 22.75494 178 ILE C C 1
ATOM 5311 O O . ILE C 1 174 ? 12.70847 -7.14091 41.75256 1.000 23.70296 178 ILE C O 1
ATOM 5316 N N . GLU C 1 175 ? 11.75372 -5.68798 43.18400 1.000 19.68412 179 GLU C N 1
ATOM 5317 C CA . GLU C 1 175 ? 11.41176 -6.68016 44.19943 1.000 19.36728 179 GLU C CA 1
ATOM 5318 C C . GLU C 1 175 ? 12.65518 -7.42844 44.67753 1.000 20.92839 179 GLU C C 1
ATOM 5319 O O . GLU C 1 175 ? 12.68738 -8.65940 44.76565 1.000 21.96759 179 GLU C O 1
ATOM 5325 N N . GLY C 1 176 ? 13.69311 -6.65538 44.98455 1.000 17.30508 180 GLY C N 1
ATOM 5326 C CA . GLY C 1 176 ? 14.92608 -7.20580 45.50269 1.000 16.36875 180 GLY C CA 1
ATOM 5327 C C . GLY C 1 176 ? 14.83678 -7.55470 46.97259 1.000 19.32158 180 GLY C C 1
ATOM 5328 O O . GLY C 1 176 ? 13.77938 -7.50884 47.60795 1.000 18.95569 180 GLY C O 1
ATOM 5329 N N . TYR C 1 177 ? 15.99439 -7.91429 47.51879 1.000 16.49783 181 TYR C N 1
ATOM 5330 C CA . TYR C 1 177 ? 16.10091 -8.41586 48.87903 1.000 16.60173 181 TYR C CA 1
ATOM 5331 C C . TYR C 1 177 ? 17.25848 -7.73462 49.58739 1.000 16.76405 181 TYR C C 1
ATOM 5332 O O . TYR C 1 177 ?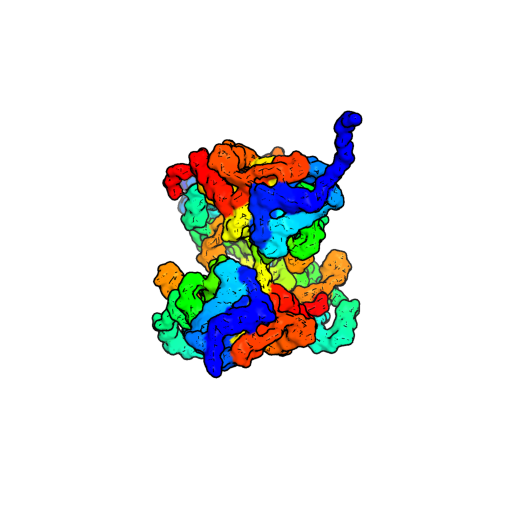 18.14360 -7.15625 48.95768 1.000 15.76682 181 TYR C O 1
ATOM 5341 N N . VAL C 1 178 ? 17.21657 -7.79945 50.91460 1.000 17.38331 182 VAL C N 1
ATOM 5342 C CA . VAL C 1 178 ? 18.29878 -7.33504 51.77428 1.000 17.14307 182 VAL C CA 1
ATOM 5343 C C . VAL C 1 178 ? 18.73961 -8.50157 52.64503 1.000 15.33745 182 VAL C C 1
ATOM 5344 O O . VAL C 1 178 ? 17.90996 -9.14617 53.29463 1.000 16.31301 182 VAL C O 1
ATOM 5348 N N . LEU C 1 179 ? 20.04559 -8.75820 52.67164 1.000 16.00933 183 LEU C N 1
ATOM 5349 C CA . LEU C 1 179 ? 20.63685 -9.81663 53.48061 1.000 14.72797 183 LEU C CA 1
ATOM 5350 C C . LEU C 1 179 ? 21.50648 -9.17631 54.55998 1.000 15.91744 183 LEU C C 1
ATOM 5351 O O . LEU C 1 179 ? 22.43464 -8.42016 54.25031 1.000 15.47521 183 LEU C O 1
ATOM 5356 N N . MET C 1 180 ? 21.17783 -9.45102 55.82480 1.000 16.41372 184 MET C N 1
ATOM 5357 C CA . MET C 1 180 ? 21.99828 -9.07182 56.97733 1.000 17.75378 184 MET C CA 1
ATOM 5358 C C . MET C 1 180 ? 22.82376 -10.27743 57.39715 1.000 19.40730 184 MET C C 1
ATOM 5359 O O . MET C 1 180 ? 22.29505 -11.23910 57.96110 1.000 20.94702 184 MET C O 1
ATOM 5364 N N . LEU C 1 181 ? 24.12365 -10.22107 57.13672 1.000 17.08471 185 LEU C N 1
ATOM 5365 C CA . LEU C 1 181 ? 25.02486 -11.34079 57.37219 1.000 16.92482 185 LEU C CA 1
ATOM 5366 C C . LEU C 1 181 ? 25.88606 -10.99869 58.58887 1.000 17.12822 185 LEU C C 1
ATOM 5367 O O . LEU C 1 181 ? 27.01339 -10.52189 58.47086 1.000 18.62751 185 LEU C O 1
ATOM 5372 N N . GLY C 1 182 ? 25.33622 -11.25053 59.77503 1.000 17.66984 186 GLY C N 1
ATOM 5373 C CA . GLY C 1 182 ? 26.00199 -10.88170 61.00980 1.000 21.66425 186 GLY C CA 1
ATOM 5374 C C . GLY C 1 182 ? 26.07489 -9.39197 61.27787 1.000 22.97256 186 GLY C C 1
ATOM 5375 O O . GLY C 1 182 ? 26.74480 -8.98269 62.22960 1.000 23.25682 186 GLY C O 1
ATOM 5376 N N . ALA C 1 183 ? 25.41604 -8.56757 60.46330 1.000 20.78519 187 ALA C N 1
ATOM 5377 C CA . ALA C 1 183 ? 25.40466 -7.11881 60.63914 1.000 18.69866 187 ALA C CA 1
ATOM 5378 C C . ALA C 1 183 ? 24.25537 -6.71593 61.55701 1.000 20.60609 187 ALA C C 1
ATOM 5379 O O . ALA C 1 183 ? 23.18402 -7.32828 61.51358 1.000 20.31294 187 ALA C O 1
ATOM 5381 N N . PRO C 1 184 ? 24.43806 -5.69926 62.40064 1.000 21.14073 188 PRO C N 1
ATOM 5382 C CA . PRO C 1 184 ? 23.34422 -5.27809 63.28466 1.000 22.08453 188 PRO C CA 1
ATOM 5383 C C . PRO C 1 184 ? 22.13452 -4.81770 62.48496 1.000 21.02382 188 PRO C C 1
ATOM 5384 O O . PRO C 1 184 ? 22.25575 -4.23205 61.40847 1.000 20.45649 188 PRO C O 1
ATOM 5388 N N . LEU C 1 185 ? 20.94546 -5.08622 63.03309 1.000 23.25598 189 LEU C N 1
ATOM 5389 C CA . LEU C 1 185 ? 19.71920 -4.70597 62.33823 1.000 21.06729 189 LEU C CA 1
ATOM 5390 C C . LEU C 1 185 ? 19.60079 -3.20352 62.14338 1.000 21.75353 189 LEU C C 1
ATOM 5391 O O . LEU C 1 185 ? 18.87309 -2.75957 61.24735 1.000 22.58729 189 LEU C O 1
ATOM 5396 N N . ASP C 1 186 ? 20.30073 -2.41500 62.95522 1.000 19.24854 190 ASP C N 1
ATOM 5397 C CA . ASP C 1 186 ? 20.28012 -0.96580 62.82774 1.000 21.78124 190 ASP C CA 1
ATOM 5398 C C . ASP C 1 186 ? 20.95782 -0.47003 61.55546 1.000 22.67704 190 ASP C C 1
ATOM 5399 O O . ASP C 1 186 ? 20.79704 0.71069 61.21553 1.000 22.93296 190 ASP C O 1
ATOM 5404 N N . THR C 1 187 ? 21.70199 -1.32709 60.84238 1.000 20.26169 191 THR C N 1
ATOM 5405 C CA . THR C 1 187 ? 22.48483 -0.89911 59.68640 1.000 21.16504 191 THR C CA 1
ATOM 5406 C C . THR C 1 187 ? 21.77471 -1.10387 58.35227 1.000 18.01297 191 THR C C 1
ATOM 5407 O O . THR C 1 187 ? 22.42509 -1.05451 57.30781 1.000 18.32023 191 THR C O 1
ATOM 5411 N N . ILE C 1 188 ? 20.45951 -1.31494 58.34611 1.000 15.75905 192 ILE C N 1
ATOM 5412 C CA . ILE C 1 188 ? 19.73998 -1.49510 57.08589 1.000 16.88231 192 ILE C CA 1
ATOM 5413 C C . ILE C 1 188 ? 19.58719 -0.16087 56.35321 1.000 19.21770 192 ILE C C 1
ATOM 5414 O O . ILE C 1 188 ? 18.69012 0.63686 56.66946 1.000 17.77616 192 ILE C O 1
ATOM 5419 N N . THR C 1 189 ? 20.43391 0.07079 55.34546 1.000 15.57743 193 THR C N 1
ATOM 5420 C CA . THR C 1 189 ? 20.42870 1.34321 54.62230 1.000 16.90574 193 THR C CA 1
ATOM 5421 C C . THR C 1 189 ? 19.09682 1.59643 53.93170 1.000 16.42681 193 THR C C 1
ATOM 5422 O O . THR C 1 189 ? 18.68537 2.75561 53.77921 1.000 16.49613 193 THR C O 1
ATOM 5426 N N . LEU C 1 190 ? 18.41085 0.52632 53.51978 1.000 15.85209 194 LEU C N 1
ATOM 5427 C CA . LEU C 1 190 ? 17.11185 0.67705 52.87493 1.000 15.21069 194 LEU C CA 1
ATOM 5428 C C . LEU C 1 190 ? 16.13497 1.47124 53.73502 1.000 17.63323 194 LEU C C 1
ATOM 5429 O O . LEU C 1 190 ? 15.24742 2.14348 53.19920 1.000 16.55763 194 LEU C O 1
ATOM 5434 N N . LEU C 1 191 ? 16.26986 1.41201 55.06062 1.000 16.26163 195 LEU C N 1
ATOM 5435 C CA . LEU C 1 191 ? 15.34429 2.16385 55.90384 1.000 16.06442 195 LEU C CA 1
ATOM 5436 C C . LEU C 1 191 ? 15.49577 3.67242 55.75010 1.000 15.70606 195 LEU C C 1
ATOM 5437 O O . LEU C 1 191 ? 14.56096 4.40190 56.08381 1.000 16.84308 195 LEU C O 1
ATOM 5442 N N . HIS C 1 192 ? 16.63167 4.16801 55.22705 1.000 15.25102 196 HIS C N 1
ATOM 5443 C CA . HIS C 1 192 ? 16.69828 5.58723 54.88440 1.000 15.43776 196 HIS C CA 1
ATOM 5444 C C . HIS C 1 192 ? 15.79234 5.91356 53.70648 1.000 15.96592 196 HIS C C 1
ATOM 5445 O O . HIS C 1 192 ? 15.30700 7.04350 53.59652 1.000 17.42538 196 HIS C O 1
ATOM 5452 N N . HIS C 1 193 ? 15.54982 4.93907 52.82227 1.000 15.31414 197 HIS C N 1
ATOM 5453 C CA . HIS C 1 193 ? 14.57447 5.13307 51.75570 1.000 15.32448 197 HIS C CA 1
ATOM 5454 C C . HIS C 1 193 ? 13.16208 5.19125 52.32412 1.000 17.17787 197 HIS C C 1
ATOM 5455 O O . HIS C 1 193 ? 12.32783 5.98475 51.85647 1.000 18.07029 197 HIS C O 1
ATOM 5462 N N . ALA C 1 194 ? 12.87830 4.37763 53.34971 1.000 15.48764 198 ALA C N 1
ATOM 5463 C CA . ALA C 1 194 ? 11.57493 4.47814 54.01672 1.000 17.97360 198 ALA C CA 1
ATOM 5464 C C . ALA C 1 194 ? 11.40171 5.84290 54.68069 1.000 18.95847 198 ALA C C 1
ATOM 5465 O O . ALA C 1 194 ? 10.31701 6.43757 54.62113 1.000 19.51384 198 ALA C O 1
ATOM 5467 N N . GLU C 1 195 ? 12.46334 6.36328 55.31346 1.000 18.16300 199 GLU C N 1
ATOM 5468 C CA . GLU C 1 195 ? 12.38242 7.70691 55.89158 1.000 18.22220 199 GLU C CA 1
ATOM 5469 C C . GLU C 1 195 ? 12.08042 8.73998 54.81690 1.000 19.31162 199 GLU C C 1
ATOM 5470 O O . GLU C 1 195 ? 11.30028 9.67297 55.04433 1.000 20.81179 199 GLU C O 1
ATOM 5476 N N . TYR C 1 196 ? 12.71637 8.60883 53.65053 1.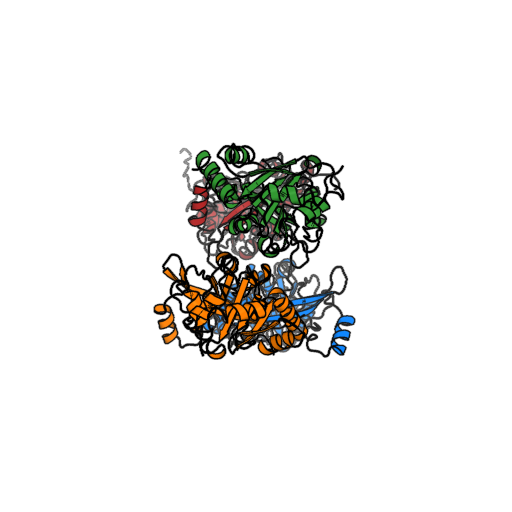000 16.23483 200 TYR C N 1
ATOM 5477 C CA . TYR C 1 196 ? 12.46821 9.54765 52.56315 1.000 18.76829 200 TYR C CA 1
ATOM 5478 C C . TYR C 1 196 ? 11.00018 9.52751 52.15877 1.000 22.58255 200 TYR C C 1
ATOM 5479 O O . TYR C 1 196 ? 10.38846 10.58510 51.95539 1.000 20.77194 200 TYR C O 1
ATOM 5488 N N . LEU C 1 197 ? 10.42484 8.31936 52.02507 1.000 18.44183 201 LEU C N 1
ATOM 5489 C CA . LEU C 1 197 ? 9.04855 8.18063 51.54194 1.000 17.73310 201 LEU C CA 1
ATOM 5490 C C . LEU C 1 197 ? 8.02386 8.60813 52.58059 1.000 23.52589 201 LEU C C 1
ATOM 5491 O O . LEU C 1 197 ? 6.95785 9.11674 52.21501 1.000 22.08648 201 LEU C O 1
ATOM 5496 N N . ALA C 1 198 ? 8.30105 8.38361 53.86291 1.000 20.18494 202 ALA C N 1
ATOM 5497 C CA . ALA C 1 198 ? 7.25256 8.50322 54.87366 1.000 20.80546 202 ALA C CA 1
ATOM 5498 C C . ALA C 1 198 ? 6.81857 9.95362 55.06652 1.000 23.18691 202 ALA C C 1
ATOM 5499 O O . ALA C 1 198 ? 7.64367 10.86450 55.14976 1.000 23.10237 202 ALA C O 1
ATOM 5501 N N . LYS C 1 199 ? 5.50682 10.16293 55.15431 1.000 23.27998 203 LYS C N 1
ATOM 5502 C CA . LYS C 1 199 ? 4.95322 11.47202 55.48485 1.000 26.05774 203 LYS C CA 1
ATOM 5503 C C . LYS C 1 199 ? 5.07753 11.65272 56.98956 1.000 27.93063 203 LYS C C 1
ATOM 5504 O O . LYS C 1 199 ? 4.24434 11.16884 57.75353 1.000 30.99304 203 LYS C O 1
ATOM 5510 N N . MET C 1 200 ? 6.12153 12.33914 57.43163 1.000 26.39031 204 MET C N 1
ATOM 5511 C CA . MET C 1 200 ? 6.31444 12.56468 58.85276 1.000 27.00858 204 MET C CA 1
ATOM 5512 C C . MET C 1 200 ? 6.12738 14.03274 59.20676 1.000 28.61164 204 MET C C 1
ATOM 5513 O O . MET C 1 200 ? 6.13101 14.91450 58.34194 1.000 29.47261 204 MET C O 1
ATOM 5518 N N . ARG C 1 201 ? 5.96323 14.27884 60.50862 1.000 26.48234 205 ARG C N 1
ATOM 5519 C CA . ARG C 1 201 ? 5.73457 15.63868 60.98698 1.000 26.36151 205 ARG C CA 1
ATOM 5520 C C . ARG C 1 201 ? 6.87040 16.56556 60.56767 1.000 24.80363 205 ARG C C 1
ATOM 5521 O O . ARG C 1 201 ? 6.63226 17.65765 60.03715 1.000 25.69855 205 ARG C O 1
ATOM 5529 N N . HIS C 1 202 ? 8.11564 16.12960 60.76183 1.000 24.96845 206 HIS C N 1
ATOM 5530 C CA . HIS C 1 202 ? 9.26455 16.94534 60.39488 1.000 22.86349 206 HIS C CA 1
ATOM 5531 C C . HIS C 1 202 ? 10.46260 16.05031 60.11592 1.000 21.61238 206 HIS C C 1
ATOM 5532 O O . HIS C 1 202 ? 10.76679 15.14435 60.90102 1.000 24.69114 206 HIS C O 1
ATOM 5539 N N . LYS C 1 203 ? 11.14242 16.31075 59.00324 1.000 21.03280 207 LYS C N 1
ATOM 5540 C CA . LYS C 1 203 ? 12.41581 15.67816 58.70069 1.000 21.00859 207 LYS C CA 1
ATOM 5541 C C . LYS C 1 203 ? 13.48600 16.74526 58.56894 1.000 24.01490 207 LYS C C 1
ATOM 5542 O O . LYS C 1 203 ? 13.24667 17.81411 57.99228 1.000 27.02729 207 LYS C O 1
ATOM 5548 N N . ASN C 1 204 ? 14.66485 16.45047 59.09926 1.000 22.43195 208 ASN C N 1
ATOM 5549 C CA . ASN C 1 204 ? 15.75910 17.40704 59.05917 1.000 23.62940 208 ASN C CA 1
ATOM 5550 C C . ASN C 1 204 ? 16.46495 17.33283 57.71261 1.000 21.09822 208 ASN C C 1
ATOM 5551 O O . ASN C 1 204 ? 16.86686 16.25140 57.26867 1.000 22.30080 208 ASN C O 1
ATOM 5556 N N . VAL C 1 205 ? 16.61840 18.49057 57.06730 1.000 21.94901 209 VAL C N 1
ATOM 5557 C CA . VAL C 1 205 ? 17.31821 18.59693 55.79276 1.000 21.39941 209 VAL C CA 1
ATOM 5558 C C . VAL C 1 205 ? 18.73533 19.08341 56.06801 1.000 20.78535 209 VAL C C 1
ATOM 5559 O O . VAL C 1 205 ? 18.94692 19.99872 56.87522 1.000 22.90015 209 VAL C O 1
ATOM 5563 N N . VAL C 1 206 ? 19.71291 18.46613 55.40940 1.000 19.86536 210 VAL C N 1
ATOM 5564 C CA . VAL C 1 206 ? 21.09977 18.90810 55.48495 1.000 20.82868 210 VAL C CA 1
ATOM 5565 C C . VAL C 1 206 ? 21.53043 19.40237 54.11253 1.000 19.56813 210 VAL C C 1
ATOM 5566 O O . VAL C 1 206 ? 21.04985 18.92707 53.07859 1.000 20.78827 210 VAL C O 1
ATOM 5570 N N . ARG C 1 207 ? 22.42648 20.38821 54.10836 1.000 19.16009 211 ARG C N 1
ATOM 5571 C CA . ARG C 1 207 ? 23.05811 20.87204 52.88565 1.000 19.21591 211 ARG C CA 1
ATOM 5572 C C . ARG C 1 207 ? 24.54558 20.97247 53.16673 1.000 21.51239 211 ARG C C 1
ATOM 5573 O O . ARG C 1 207 ? 24.95191 21.66510 54.10419 1.000 24.43927 211 ARG C O 1
ATOM 5581 N N . TYR C 1 208 ? 25.35291 20.27850 52.36998 1.000 18.01221 212 TYR C N 1
ATOM 5582 C CA . TYR C 1 208 ? 26.76709 20.17471 52.68583 1.000 20.64324 212 TYR C CA 1
ATOM 5583 C C . TYR C 1 208 ? 27.60910 20.23680 51.42054 1.000 19.35198 212 TYR C C 1
ATOM 5584 O O . TYR C 1 208 ? 27.14595 19.85764 50.33887 1.000 18.20151 212 TYR C O 1
ATOM 5593 N N . PRO C 1 209 ? 28.85286 20.70402 51.53060 1.000 20.42018 213 PRO C N 1
ATOM 5594 C CA . PRO C 1 209 ? 29.72504 20.79204 50.35437 1.000 19.95303 213 PRO C CA 1
ATOM 5595 C C . PRO C 1 209 ? 30.39508 19.46018 50.05116 1.000 19.73966 213 PRO C C 1
ATOM 5596 O O . PRO C 1 209 ? 30.68113 18.66675 50.94897 1.000 19.96308 213 PRO C O 1
ATOM 5600 N N . CYS C 1 210 ? 30.66190 19.22957 48.75958 1.000 15.81282 214 CYS C N 1
ATOM 5601 C CA . CYS C 1 210 ? 31.37541 18.01294 48.39756 1.000 18.05233 214 CYS C CA 1
ATOM 5602 C C . CYS C 1 210 ? 32.08334 18.23919 47.07432 1.000 16.91101 214 CYS C C 1
ATOM 5603 O O . CYS C 1 210 ? 31.47905 18.80109 46.15380 1.000 16.72689 214 CYS C O 1
ATOM 5606 N N . PRO C 1 211 ? 33.33971 17.82669 46.93830 1.000 16.65993 215 PRO C N 1
ATOM 5607 C CA . PRO C 1 211 ? 34.02560 17.95248 45.64964 1.000 16.79798 215 PRO C CA 1
ATOM 5608 C C . PRO C 1 211 ? 33.76992 16.74574 44.75630 1.000 16.33654 215 PRO C C 1
ATOM 5609 O O . PRO C 1 211 ? 33.89655 15.59653 45.20472 1.000 17.86299 215 PRO C O 1
ATOM 5613 N N . ILE C 1 212 ? 33.41174 16.99915 43.49674 1.000 17.12970 216 ILE C N 1
ATOM 5614 C CA . ILE C 1 212 ? 33.15557 15.96238 42.50944 1.000 20.88497 216 ILE C CA 1
ATOM 5615 C C . ILE C 1 212 ? 33.94503 16.26868 41.24326 1.000 20.18930 216 ILE C C 1
ATOM 5616 O O . ILE C 1 212 ? 34.59883 17.30800 41.11863 1.000 20.44278 216 ILE C O 1
ATOM 5621 N N . LEU C 1 213 ? 33.87737 15.33461 40.29939 1.000 20.15195 217 LEU C N 1
ATOM 5622 C CA . LEU C 1 213 ? 34.45856 15.51408 38.97434 1.000 21.63134 217 LEU C CA 1
ATOM 5623 C C . LEU C 1 213 ? 33.35995 15.91676 38.00027 1.000 25.76934 217 LEU C C 1
ATOM 5624 O O . LEU C 1 213 ? 32.29625 15.28843 37.96058 1.000 27.55527 217 LEU C O 1
ATOM 5629 N N . ARG C 1 214 ? 33.62390 16.95888 37.21448 1.000 26.50820 218 ARG C N 1
ATOM 5630 C CA . ARG C 1 214 ? 32.70174 17.41153 36.17878 1.000 33.43059 218 ARG C CA 1
ATOM 5631 C C . ARG C 1 214 ? 33.53932 17.79596 34.97078 1.000 34.62680 218 ARG C C 1
ATOM 5632 O O . ARG C 1 214 ? 34.42282 18.65278 35.08008 1.000 33.24700 218 ARG C O 1
ATOM 5640 N N . ASP C 1 215 ? 33.27371 17.15443 33.83115 1.000 34.22244 219 ASP C N 1
ATOM 5641 C CA . ASP C 1 215 ? 34.12732 17.27923 32.64681 1.000 43.24057 219 ASP C CA 1
ATOM 5642 C C . ASP C 1 215 ? 35.60177 17.11642 33.00149 1.000 44.36274 219 ASP C C 1
ATOM 5643 O O . ASP C 1 215 ? 36.46729 17.85136 32.51989 1.000 48.29654 219 ASP C O 1
ATOM 5648 N N . GLY C 1 216 ? 35.88501 16.14782 33.86900 1.000 41.15647 220 GLY C N 1
ATOM 5649 C CA . GLY C 1 216 ? 37.24523 15.83422 34.24482 1.000 39.05059 220 GLY C CA 1
ATOM 5650 C C . GLY C 1 216 ? 37.91685 16.80765 35.18824 1.000 36.92020 220 GLY C C 1
ATOM 5651 O O . GLY C 1 216 ? 39.10838 16.63960 35.46765 1.000 37.57591 220 GLY C O 1
ATOM 5652 N N . ARG C 1 217 ? 37.20722 17.81264 35.69589 1.000 33.81658 221 ARG C N 1
ATOM 5653 C CA . ARG C 1 217 ? 37.78973 18.79089 36.60141 1.000 34.74427 221 ARG C CA 1
ATOM 5654 C C . ARG C 1 217 ? 37.08498 18.74891 37.94904 1.000 28.14481 221 ARG C C 1
ATOM 5655 O O . ARG C 1 217 ? 35.89574 18.43297 38.03720 1.000 26.40562 221 ARG C O 1
ATOM 5663 N N . LYS C 1 218 ? 37.83258 19.09051 38.99608 1.000 25.86409 222 LYS C N 1
ATOM 5664 C CA . LYS C 1 218 ? 37.27024 19.14579 40.34002 1.000 21.63704 222 LYS C CA 1
ATOM 5665 C C . LYS C 1 218 ? 36.35043 20.35277 40.47749 1.000 25.28233 222 LYS C C 1
ATOM 5666 O O . LYS C 1 218 ? 36.73986 21.47962 40.15592 1.000 26.79972 222 LYS C O 1
ATOM 5672 N N . VAL C 1 219 ? 35.13097 20.12182 40.96247 1.000 22.71632 223 VAL C N 1
ATOM 5673 C CA A VAL C 1 219 ? 34.17208 21.18538 41.24741 0.613 21.77988 223 VAL C CA 1
ATOM 5674 C CA B VAL C 1 219 ? 34.19088 21.19521 41.26086 0.387 21.82674 223 VAL C CA 1
ATOM 5675 C C . VAL C 1 219 ? 33.54751 20.89655 42.60674 1.000 22.05814 223 VAL C C 1
ATOM 5676 O O . VAL C 1 219 ? 33.16294 19.75664 42.88470 1.000 21.53324 223 VAL C O 1
ATOM 5683 N N . TRP C 1 220 ? 33.44679 21.91847 43.45020 1.000 19.55640 224 TRP C N 1
ATOM 5684 C CA . TRP C 1 220 ? 32.77893 21.77726 44.73553 1.000 20.57221 224 TRP C CA 1
ATOM 5685 C C . TRP C 1 220 ? 31.31303 22.14967 44.56195 1.000 19.19498 224 TRP C C 1
ATOM 5686 O O . TRP C 1 220 ? 30.99524 23.23962 44.06593 1.000 21.85111 224 TRP C O 1
ATOM 5697 N N . VAL C 1 221 ? 30.42486 21.24257 44.97054 1.000 17.71380 225 VAL C N 1
ATOM 5698 C CA . VAL C 1 221 ? 28.98736 21.44584 44.84160 1.000 19.02728 225 VAL C CA 1
ATOM 5699 C C . VAL C 1 221 ? 28.33984 21.35773 46.21551 1.000 21.78794 225 VAL C C 1
ATOM 5700 O O . VAL C 1 221 ? 28.92763 20.87670 47.18275 1.000 20.15726 225 VAL C O 1
ATOM 5704 N N . THR C 1 222 ? 27.10058 21.82452 46.28795 1.000 19.06003 226 THR C N 1
ATOM 5705 C CA . THR C 1 222 ? 26.28282 21.67164 47.48131 1.000 19.50705 226 THR C CA 1
ATOM 5706 C C . THR C 1 222 ? 25.32909 20.51178 47.25976 1.000 18.50424 226 THR C C 1
ATOM 5707 O O . THR C 1 222 ? 24.61192 20.48405 46.25517 1.000 20.16614 226 THR C O 1
ATOM 5711 N N . VAL C 1 223 ? 25.35307 19.55379 48.18341 1.000 16.77439 227 VAL C N 1
ATOM 5712 C CA . VAL C 1 223 ? 24.44942 18.40725 48.18684 1.000 18.55769 227 VAL C CA 1
ATOM 5713 C C . VAL C 1 223 ? 23.35473 18.66200 49.21043 1.000 18.69230 227 VAL C C 1
ATOM 5714 O O . VAL C 1 223 ? 23.64319 19.03844 50.35185 1.000 21.15731 227 VAL C O 1
ATOM 5718 N N . GLU C 1 224 ? 22.09951 18.43855 48.82247 1.000 19.02790 228 GLU C N 1
ATOM 5719 C CA . GLU C 1 224 ? 20.97968 18.52626 49.74439 1.000 19.15350 228 GLU C CA 1
ATOM 5720 C C . GLU C 1 224 ? 20.42744 17.12310 49.97207 1.000 20.10647 228 GLU C C 1
ATOM 5721 O O . GLU C 1 224 ? 20.26767 16.35060 49.02660 1.000 19.74258 228 GLU C O 1
ATOM 5727 N N . ASP C 1 225 ? 20.12662 16.79267 51.22297 1.000 18.69869 229 ASP C N 1
ATOM 5728 C CA . ASP C 1 225 ? 19.61054 15.46551 51.51917 1.000 18.19978 229 ASP C CA 1
ATOM 5729 C C . ASP C 1 225 ? 18.85278 15.55681 52.83415 1.000 20.75567 229 ASP C C 1
ATOM 5730 O O . ASP C 1 225 ? 18.91756 16.56277 53.54253 1.000 21.99285 229 ASP C O 1
ATOM 5735 N N . TYR C 1 226 ? 18.10347 14.50483 53.14180 1.000 19.67449 230 TYR C N 1
ATOM 5736 C CA . TYR C 1 226 ? 17.66065 14.32112 54.51148 1.000 20.90383 230 TYR C CA 1
ATOM 5737 C C . TYR C 1 226 ? 18.83917 13.84113 55.34599 1.000 21.30944 230 TYR C C 1
ATOM 5738 O O . TYR C 1 226 ? 19.71059 13.11358 54.85859 1.000 22.16211 230 TYR C O 1
ATOM 5747 N N . ASP C 1 227 ? 18.87885 14.28133 56.59886 1.000 20.07699 231 ASP C N 1
ATOM 5748 C CA . ASP C 1 227 ? 19.87988 13.79273 57.53945 1.000 20.68287 231 ASP C CA 1
ATOM 5749 C C . ASP C 1 227 ? 19.80650 12.27234 57.61116 1.000 22.42044 231 ASP C C 1
ATOM 5750 O O . ASP C 1 227 ? 18.72490 11.70054 57.78267 1.000 22.47975 231 ASP C O 1
ATOM 5755 N N . THR C 1 228 ? 20.95136 11.60875 57.43704 1.000 21.76705 232 THR C N 1
ATOM 5756 C CA . THR C 1 228 ? 20.99965 10.16577 57.64696 1.000 20.15398 232 THR C CA 1
ATOM 5757 C C . THR C 1 228 ? 21.91903 9.78538 58.79520 1.000 22.81803 232 THR C C 1
ATOM 5758 O O . THR C 1 228 ? 22.16741 8.59090 59.00588 1.000 23.63003 232 THR C O 1
ATOM 5762 N N . GLY C 1 229 ? 22.43286 10.76613 59.53538 1.000 24.43369 233 GLY C N 1
ATOM 5763 C CA . GLY C 1 229 ? 23.29051 10.48130 60.66569 1.000 30.57163 233 GLY C CA 1
ATOM 5764 C C . GLY C 1 229 ? 22.51846 10.32493 61.95646 1.000 35.63133 233 GLY C C 1
ATOM 5765 O O . GLY C 1 229 ? 23.01835 9.72973 62.91450 1.000 39.88496 233 GLY C O 1
ATOM 5766 N N . ASP C 1 230 ? 21.29608 10.85431 61.99540 1.000 27.96625 234 ASP C N 1
ATOM 5767 C CA . ASP C 1 230 ? 20.44988 10.79105 63.17514 1.000 29.82513 234 ASP C CA 1
ATOM 5768 C C . ASP C 1 230 ? 19.01628 10.64180 62.69787 1.000 30.86162 234 ASP C C 1
ATOM 5769 O O . ASP C 1 230 ? 18.67257 11.15006 61.62696 1.000 27.50309 234 ASP C O 1
ATOM 5774 N N . PRO C 1 231 ? 18.16417 9.95739 63.45620 1.000 29.14345 235 PRO C N 1
ATOM 5775 C CA . PRO C 1 231 ? 16.75353 9.84801 63.06832 1.000 27.39115 235 PRO C CA 1
ATOM 5776 C C . PRO C 1 231 ? 16.04731 11.19432 63.13807 1.000 26.33481 235 PRO C C 1
ATOM 5777 O O . PRO C 1 231 ? 16.48863 12.13402 63.80393 1.000 30.75215 235 PRO C O 1
ATOM 5781 N N . HIS C 1 232 ? 14.91536 11.26726 62.43794 1.000 25.64569 236 HIS C N 1
ATOM 5782 C CA . HIS C 1 232 ? 14.09769 12.47335 62.37275 1.000 24.45016 236 HIS C CA 1
ATOM 5783 C C . HIS C 1 232 ? 13.13042 12.59792 63.53481 1.000 27.68232 236 HIS C C 1
ATOM 5784 O O . HIS C 1 232 ? 12.44467 13.62408 63.65363 1.000 28.22106 236 HIS C O 1
ATOM 5791 N N . ASP C 1 233 ? 13.05305 11.57779 64.37273 1.000 26.70147 237 ASP C N 1
ATOM 5792 C CA . ASP C 1 23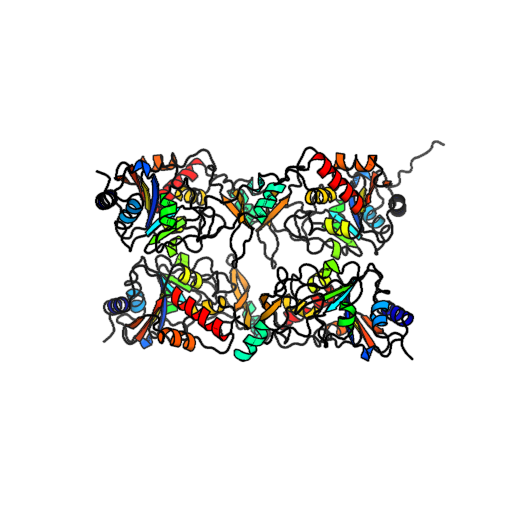3 ? 12.14786 11.53855 65.50988 1.000 29.60255 237 ASP C CA 1
ATOM 5793 C C . ASP C 1 233 ? 12.66151 10.45673 66.45339 1.000 29.81362 237 ASP C C 1
ATOM 5794 O O . ASP C 1 233 ? 13.77740 9.94962 66.29113 1.000 28.02792 237 ASP C O 1
ATOM 5799 N N . ASP C 1 234 ? 11.83665 10.08806 67.42950 1.000 31.34136 238 ASP C N 1
ATOM 5800 C CA . ASP C 1 234 ? 12.26173 9.22634 68.53318 1.000 32.22513 238 ASP C CA 1
ATOM 5801 C C . ASP C 1 234 ? 12.10722 7.76003 68.12844 1.000 30.00133 238 ASP C C 1
ATOM 5802 O O . ASP C 1 234 ? 11.20828 7.04788 68.57920 1.000 31.54430 238 ASP C O 1
ATOM 5807 N N . TYR C 1 235 ? 13.02448 7.29704 67.27238 1.000 27.55994 239 TYR C N 1
ATOM 5808 C CA . TYR C 1 235 ? 13.01906 5.91576 66.80098 1.000 28.93650 239 TYR C CA 1
ATOM 5809 C C . TYR C 1 235 ? 14.43598 5.48296 66.44439 1.000 30.31247 239 TYR C C 1
ATOM 5810 O O . TYR C 1 235 ? 15.35843 6.29846 66.34285 1.000 26.50806 239 TYR C O 1
ATOM 5819 N N . SER C 1 236 ? 14.59413 4.17759 66.23029 1.000 25.28359 240 SER C N 1
ATOM 5820 C CA . SER C 1 236 ? 15.82169 3.63181 65.67376 1.000 23.76924 240 SER C CA 1
ATOM 5821 C C . SER C 1 236 ? 15.47667 2.60047 64.61104 1.000 25.96923 240 SER C C 1
ATOM 5822 O O . SER C 1 236 ? 14.40819 1.98343 64.63773 1.000 24.27791 240 SER C O 1
ATOM 5825 N N . PHE C 1 237 ? 16.40046 2.41077 63.67117 1.000 21.83031 241 PHE C N 1
ATOM 5826 C CA . PHE C 1 237 ? 16.21427 1.36829 62.66659 1.000 21.92134 241 PHE C CA 1
ATOM 5827 C C . PHE C 1 237 ? 16.15372 -0.01623 63.30753 1.000 21.70664 241 PHE C C 1
ATOM 5828 O O . PHE C 1 237 ? 15.42745 -0.89737 62.83131 1.000 22.27095 241 PHE C O 1
ATOM 5836 N N A GLU C 1 238 ? 16.92774 -0.23086 64.37471 0.543 22.72837 242 GLU C N 1
ATOM 5837 N N B GLU C 1 238 ? 16.92030 -0.23658 64.37806 0.457 22.74691 242 GLU C N 1
ATOM 5838 C CA A GLU C 1 238 ? 16.88096 -1.50876 65.08117 0.543 23.48977 242 GLU C CA 1
ATOM 5839 C CA B GLU C 1 238 ? 16.86082 -1.53158 65.05082 0.457 23.50224 242 GLU C CA 1
ATOM 5840 C C A GLU C 1 238 ? 15.47713 -1.79495 65.60125 0.543 24.12164 242 GLU C C 1
ATOM 5841 C C B GLU C 1 238 ? 15.46104 -1.80128 65.58907 0.457 24.13092 242 GLU C C 1
ATOM 5842 O O A GLU C 1 238 ? 14.99180 -2.92956 65.51938 0.543 25.73504 242 GLU C O 1
ATOM 5843 O O B GLU C 1 238 ? 14.96485 -2.93176 65.51647 0.457 25.72706 242 GLU C O 1
ATOM 5854 N N . GLN C 1 239 ? 14.80056 -0.76637 66.11322 1.000 24.11632 243 GLN C N 1
ATOM 5855 C CA . GLN C 1 239 ? 13.45583 -0.94274 66.63922 1.000 25.29645 243 GLN C CA 1
ATOM 5856 C C . GLN C 1 239 ? 12.48178 -1.29794 65.51992 1.000 24.38811 243 GLN C C 1
ATOM 5857 O O . GLN C 1 239 ? 11.63791 -2.18949 65.68099 1.000 26.37625 243 GLN C O 1
ATOM 5863 N N . ILE C 1 240 ? 12.61521 -0.64366 64.36369 1.000 23.12866 244 ILE C N 1
ATOM 5864 C CA . ILE C 1 240 ? 11.74839 -0.94566 63.22501 1.000 23.85862 244 ILE C CA 1
ATOM 5865 C C . ILE C 1 240 ? 11.96286 -2.37518 62.75337 1.000 24.61933 244 ILE C C 1
ATOM 5866 O O . ILE C 1 240 ? 11.00689 -3.12389 62.51678 1.000 24.19105 244 ILE C O 1
ATOM 5871 N N . ALA C 1 241 ? 13.22738 -2.76674 62.59649 1.000 23.69854 245 ALA C N 1
ATOM 5872 C CA . ALA C 1 241 ? 13.53969 -4.09991 62.09949 1.000 22.11190 245 ALA C CA 1
ATOM 5873 C C . ALA C 1 241 ? 13.10506 -5.18335 63.08021 1.000 23.72624 245 ALA C C 1
ATOM 5874 O O . ALA C 1 241 ? 12.59268 -6.23236 62.66753 1.000 25.17041 245 ALA C O 1
ATOM 5876 N N . ARG C 1 242 ? 13.30310 -4.95749 64.38076 1.000 24.03496 246 ARG C N 1
ATOM 5877 C CA . ARG C 1 242 ? 12.83823 -5.93280 65.36045 1.000 27.08737 246 ARG C CA 1
ATOM 5878 C C . ARG C 1 242 ? 11.32370 -6.05510 65.35439 1.000 26.80576 246 ARG C C 1
ATOM 5879 O O . ARG C 1 242 ? 10.78887 -7.16162 65.49351 1.000 27.55359 246 ARG C O 1
ATOM 5887 N N . ASP C 1 243 ? 10.60897 -4.93571 65.19615 1.000 26.01780 247 ASP C N 1
ATOM 5888 C CA . ASP C 1 243 ? 9.15886 -5.03830 65.06720 1.000 28.46467 247 ASP C CA 1
ATOM 5889 C C . ASP C 1 243 ? 8.77407 -5.80668 63.81146 1.000 28.21194 247 ASP C C 1
ATOM 5890 O O . ASP C 1 243 ? 7.82230 -6.59823 63.82867 1.000 31.51402 247 ASP C O 1
ATOM 5895 N N . TYR C 1 244 ? 9.50510 -5.59078 62.71235 1.000 24.90643 248 TYR C N 1
ATOM 5896 C CA . TYR C 1 244 ? 9.20887 -6.30885 61.47721 1.000 26.66692 248 TYR C CA 1
ATOM 5897 C C . TYR C 1 244 ? 9.36543 -7.80995 61.67748 1.000 29.14261 248 TYR C C 1
ATOM 5898 O O . TYR C 1 244 ? 8.49070 -8.59451 61.29190 1.000 28.77726 248 TYR C O 1
ATOM 5907 N N . VAL C 1 245 ? 10.46729 -8.22145 62.30793 1.000 28.09906 249 VAL C N 1
ATOM 5908 C CA . VAL C 1 245 ? 10.71092 -9.64290 62.55439 1.000 27.01464 249 VAL C CA 1
ATOM 5909 C C . VAL C 1 245 ? 9.65231 -10.21624 63.48746 1.000 30.52056 249 VAL C C 1
ATOM 5910 O O . VAL C 1 245 ? 9.14829 -11.32647 63.27464 1.000 31.28764 249 VAL C O 1
ATOM 5914 N N . ALA C 1 246 ? 9.27836 -9.45378 64.51919 1.000 28.06825 250 ALA C N 1
ATOM 5915 C CA . ALA C 1 246 ? 8.33757 -9.95098 65.51464 1.000 33.43484 250 ALA C CA 1
ATOM 5916 C C . ALA C 1 246 ? 6.96171 -10.21643 64.91575 1.000 34.74701 250 ALA C C 1
ATOM 5917 O O . ALA C 1 246 ? 6.23858 -11.09488 65.39852 1.000 38.13697 250 ALA C O 1
ATOM 5919 N N . GLN C 1 247 ? 6.57648 -9.47306 63.87814 1.000 32.71482 251 GLN C N 1
ATOM 5920 C CA A GLN C 1 247 ? 5.29632 -9.68181 63.21450 0.663 35.51406 251 GLN C CA 1
ATOM 5921 C CA B GLN C 1 247 ? 5.30078 -9.66718 63.20514 0.337 35.44631 251 GLN C CA 1
ATOM 5922 C C . GLN C 1 247 ? 5.38924 -10.64224 62.03242 1.000 36.71010 251 GLN C C 1
ATOM 5923 O O . GLN C 1 247 ? 4.47116 -10.68542 61.20757 1.000 37.46422 251 GLN C O 1
ATOM 5934 N N . GLY C 1 248 ? 6.47096 -11.41208 61.93610 1.000 33.95137 252 GLY C N 1
ATOM 5935 C CA . GLY C 1 248 ? 6.60047 -12.43961 60.92328 1.000 35.38439 252 GLY C CA 1
ATOM 5936 C C . GLY C 1 248 ? 7.39055 -12.07873 59.68807 1.000 37.48172 252 GLY C C 1
ATOM 5937 O O . GLY C 1 248 ? 7.38184 -12.85393 58.72335 1.000 34.74685 252 GLY C O 1
ATOM 5938 N N . GLY C 1 249 ? 8.08613 -10.94522 59.68220 1.000 27.83380 253 GLY C N 1
ATOM 5939 C CA . GLY C 1 249 ? 8.77628 -10.52479 58.48153 1.000 26.53964 253 GLY C CA 1
ATOM 5940 C C . GLY C 1 249 ? 10.11936 -11.22121 58.32459 1.000 27.07219 253 GLY C C 1
ATOM 5941 O O . GLY C 1 249 ? 10.88477 -11.37156 59.27802 1.000 31.01243 253 GLY C O 1
ATOM 5942 N N . GLY C 1 250 ? 10.39636 -11.65022 57.09225 1.000 25.25761 254 GLY C N 1
ATOM 5943 C CA . GLY C 1 250 ? 11.71494 -12.12468 56.73030 1.000 27.71344 254 GLY C CA 1
ATOM 5944 C C . GLY C 1 250 ? 11.95573 -13.57268 57.11069 1.000 26.74711 254 GLY C C 1
ATOM 5945 O O . GLY C 1 250 ? 11.09265 -14.28720 57.63498 1.000 25.69544 254 GLY C O 1
ATOM 5946 N N . THR C 1 251 ? 13.17872 -14.00872 56.82623 1.000 23.78086 255 THR C N 1
ATOM 5947 C CA . THR C 1 251 ? 13.65019 -15.33609 57.18485 1.000 21.36318 255 THR C CA 1
ATOM 5948 C C . THR C 1 251 ? 14.98510 -15.21359 57.90883 1.000 23.19774 255 THR C C 1
ATOM 5949 O O . THR C 1 251 ? 15.73143 -14.25237 57.71523 1.000 23.89125 255 THR C O 1
ATOM 5953 N N . ARG C 1 252 ? 15.27016 -16.18876 58.75695 1.000 25.51763 256 ARG C N 1
ATOM 5954 C CA . ARG C 1 252 ? 16.45181 -16.16609 59.60089 1.000 22.29017 256 ARG C CA 1
ATOM 5955 C C . ARG C 1 252 ? 17.17832 -17.49604 59.51173 1.000 24.54791 256 ARG C C 1
ATOM 5956 O O . ARG C 1 252 ? 16.54846 -18.54864 59.43429 1.000 26.38477 256 ARG C O 1
ATOM 5964 N N . GLY C 1 253 ? 18.50380 -17.44841 59.52921 1.000 22.59413 257 GLY C N 1
ATOM 5965 C CA . GLY C 1 253 ? 19.26621 -18.68055 59.52216 1.000 22.86691 257 GLY C CA 1
ATOM 5966 C C . GLY C 1 253 ? 20.73115 -18.38719 59.75029 1.000 23.74737 257 GLY C C 1
ATOM 5967 O O . GLY C 1 253 ? 21.15591 -17.23271 59.81768 1.000 26.14312 257 GLY C O 1
ATOM 5968 N N . LYS C 1 254 ? 21.50724 -19.45489 59.85967 1.000 22.29851 258 LYS C N 1
ATOM 5969 C CA . LYS C 1 254 ? 22.93597 -19.32624 60.08792 1.000 20.86248 258 LYS C CA 1
ATOM 5970 C C . LYS C 1 254 ? 23.69309 -19.42194 58.77180 1.000 22.55860 258 LYS C C 1
ATOM 5971 O O . LYS C 1 254 ? 23.36007 -20.23178 57.90565 1.000 22.54812 258 LYS C O 1
ATOM 5977 N N . VAL C 1 255 ? 24.70348 -18.57351 58.62254 1.000 19.69464 259 VAL C N 1
ATOM 5978 C CA . VAL C 1 255 ? 25.63957 -18.64627 57.50609 1.000 19.31808 259 VAL C CA 1
ATOM 5979 C C . VAL C 1 255 ? 27.03277 -18.55221 58.10471 1.000 18.77811 259 VAL C C 1
ATOM 5980 O O . VAL C 1 255 ? 27.38792 -17.52688 58.69083 1.000 19.14633 259 VAL C O 1
ATOM 5984 N N . GLY C 1 256 ? 27.82644 -19.60580 57.95156 1.000 21.33274 260 GLY C N 1
ATOM 5985 C CA . GLY C 1 256 ? 29.06061 -19.64685 58.72187 1.000 22.16299 260 GLY C CA 1
ATOM 5986 C C . GLY C 1 256 ? 28.73573 -19.57329 60.20377 1.000 23.58067 260 GLY C C 1
ATOM 5987 O O . GLY C 1 256 ? 27.84642 -20.27630 60.69989 1.000 24.75726 260 GLY C O 1
ATOM 5988 N N . ASP C 1 257 ? 29.43560 -18.70028 60.92906 1.000 21.57279 261 ASP C N 1
ATOM 5989 C CA . ASP C 1 257 ? 29.12994 -18.46583 62.33742 1.000 21.64145 261 ASP C CA 1
ATOM 5990 C C . ASP C 1 257 ? 28.10224 -17.35881 62.54485 1.000 20.76785 261 ASP C C 1
ATOM 5991 O O . ASP C 1 257 ? 27.74678 -17.07713 63.69278 1.000 24.52079 261 ASP C O 1
ATOM 5996 N N . ALA C 1 258 ? 27.62184 -16.73063 61.47722 1.000 19.65491 262 ALA C N 1
ATOM 5997 C CA . ALA C 1 258 ? 26.82780 -15.51183 61.58879 1.000 19.37673 262 ALA C CA 1
ATOM 5998 C C . ALA C 1 258 ? 25.33023 -15.79655 61.62310 1.000 24.73432 262 ALA C C 1
ATOM 5999 O O . ALA C 1 258 ? 24.82272 -16.64705 60.88662 1.000 22.68058 262 ALA C O 1
ATOM 6001 N N . ASP C 1 259 ? 24.62801 -15.04990 62.47158 1.000 20.75674 263 ASP C N 1
ATOM 6002 C CA . ASP C 1 259 ? 23.17008 -14.97952 62.42890 1.000 24.08789 263 ASP C CA 1
ATOM 6003 C C . ASP C 1 259 ? 22.75880 -14.11420 61.23866 1.000 24.02817 263 ASP C C 1
ATOM 6004 O O . ASP C 1 259 ? 23.17276 -12.95256 61.12930 1.000 25.61766 263 ASP C O 1
ATOM 6009 N N . ALA C 1 260 ? 21.96594 -14.67538 60.32890 1.000 20.30873 264 ALA C N 1
ATOM 6010 C CA . ALA C 1 260 ? 21.61871 -14.00436 59.08124 1.000 17.09272 264 ALA C CA 1
ATOM 6011 C C . ALA C 1 260 ? 20.11391 -13.77235 58.99314 1.000 20.34443 264 ALA C C 1
ATOM 6012 O O . ALA C 1 260 ? 19.32429 -14.61865 59.42514 1.000 21.71597 264 ALA C O 1
ATOM 6014 N N . TYR C 1 261 ? 19.72642 -12.62414 58.43408 1.000 19.41457 265 TYR C N 1
ATOM 6015 C CA . TYR C 1 261 ? 18.33217 -12.30920 58.12980 1.000 19.05083 265 TYR C CA 1
ATOM 6016 C C . TYR C 1 261 ? 18.20004 -11.96581 56.65276 1.000 17.94543 265 TYR C C 1
ATOM 6017 O O . TYR C 1 261 ? 19.04287 -11.25970 56.08822 1.000 19.19335 265 TYR C O 1
ATOM 6026 N N . LEU C 1 262 ? 17.11970 -12.43118 56.03316 1.000 18.42534 266 LEU C N 1
ATOM 6027 C CA . LEU C 1 262 ? 16.83771 -12.14381 54.63214 1.000 17.13431 266 LEU C CA 1
ATOM 6028 C C . LEU C 1 262 ? 15.45892 -11.50496 54.55209 1.000 17.74024 266 LEU C C 1
ATOM 6029 O O . LEU C 1 262 ? 14.45937 -12.12013 54.95145 1.000 19.41040 266 LEU C O 1
ATOM 6034 N N . PHE C 1 263 ? 15.41418 -10.27775 54.04072 1.000 16.94182 267 PHE C N 1
ATOM 6035 C CA . PHE C 1 263 ? 14.19801 -9.47258 54.00070 1.000 17.29521 267 PHE C CA 1
ATOM 6036 C C . PHE C 1 263 ? 13.85321 -9.12388 52.56138 1.000 17.10293 267 PHE C C 1
ATOM 6037 O O . PHE C 1 263 ? 14.73318 -8.78839 51.76697 1.000 19.29275 267 PHE C O 1
ATOM 6045 N N . ALA C 1 264 ? 12.56060 -9.14277 52.24048 1.000 18.07789 268 ALA C N 1
ATOM 6046 C CA . ALA C 1 264 ? 12.11206 -8.65084 50.94612 1.000 18.57443 268 ALA C CA 1
ATOM 6047 C C . ALA C 1 264 ? 12.05662 -7.12799 51.00001 1.000 19.54817 268 ALA C C 1
ATOM 6048 O O . ALA C 1 264 ? 11.43080 -6.55213 51.89988 1.000 18.83481 268 ALA C O 1
ATOM 6050 N N . ALA C 1 265 ? 12.72601 -6.47416 50.04559 1.000 16.65391 269 ALA C N 1
ATOM 6051 C CA . ALA C 1 265 ? 12.83417 -5.01260 50.08279 1.000 17.00189 269 ALA C CA 1
ATOM 6052 C C . ALA C 1 265 ? 11.47411 -4.32980 49.99535 1.000 18.42134 269 ALA C C 1
ATOM 6053 O O . ALA C 1 265 ? 11.24465 -3.31429 50.65951 1.000 19.66693 269 ALA C O 1
ATOM 6055 N N . GLN C 1 266 ? 10.57390 -4.84960 49.16751 1.000 19.51950 270 GLN C N 1
ATOM 6056 C CA . GLN C 1 266 ? 9.28688 -4.18406 48.98791 1.000 20.71636 270 GLN C CA 1
ATOM 6057 C C . GLN C 1 266 ? 8.45239 -4.26194 50.26177 1.000 22.35884 270 GLN C C 1
ATOM 6058 O O . GLN C 1 266 ? 7.90860 -3.24913 50.72730 1.000 21.57361 270 GLN C O 1
ATOM 6064 N N . ASP C 1 267 ? 8.36388 -5.45366 50.85981 1.000 21.72882 271 ASP C N 1
ATOM 6065 C CA . ASP C 1 267 ? 7.56993 -5.60378 52.07581 1.000 22.68802 271 ASP C CA 1
ATOM 6066 C C . ASP C 1 267 ? 8.17836 -4.84166 53.24800 1.000 20.87814 271 ASP C C 1
ATOM 6067 O O . ASP C 1 267 ? 7.45359 -4.20222 54.02222 1.000 22.97239 271 ASP C O 1
ATOM 6072 N N . LEU C 1 268 ? 9.49841 -4.89309 53.40241 1.000 19.00351 272 LEU C N 1
ATOM 6073 C CA . LEU C 1 268 ? 10.11596 -4.17168 54.50759 1.000 18.34405 272 LEU C CA 1
ATOM 6074 C C . LEU C 1 268 ? 9.93820 -2.66613 54.34281 1.000 22.72761 272 LEU C C 1
ATOM 6075 O O . LEU C 1 268 ? 9.68416 -1.95427 55.32316 1.000 20.56372 272 LEU C O 1
ATOM 6080 N N . THR C 1 269 ? 10.04734 -2.16068 53.11151 1.000 20.60919 273 THR C N 1
ATOM 6081 C CA . THR C 1 269 ? 9.85982 -0.72309 52.90287 1.000 18.92015 273 THR C CA 1
ATOM 6082 C C . THR C 1 269 ? 8.43162 -0.30893 53.22833 1.000 22.24151 273 THR C C 1
ATOM 6083 O O . THR C 1 269 ? 8.21769 0.69387 53.92112 1.000 22.30011 273 THR C O 1
ATOM 6087 N N . ARG C 1 270 ? 7.44368 -1.08413 52.75478 1.000 21.73706 274 ARG C N 1
ATOM 6088 C CA . ARG C 1 270 ? 6.04649 -0.76420 53.04459 1.000 20.60189 274 ARG C CA 1
ATOM 6089 C C . ARG C 1 270 ? 5.79747 -0.77493 54.54355 1.000 23.33021 274 ARG C C 1
ATOM 6090 O O . ARG C 1 270 ? 5.13428 0.12701 55.08164 1.000 23.57608 274 ARG C O 1
ATOM 6098 N N . PHE C 1 271 ? 6.31750 -1.80001 55.22985 1.000 22.19890 275 PHE C N 1
ATOM 6099 C CA . PHE C 1 271 ? 6.16453 -1.89787 56.67622 1.000 22.03224 275 PHE C CA 1
ATOM 6100 C C . PHE C 1 271 ? 6.79374 -0.70553 57.37968 1.000 22.48699 275 PHE C C 1
ATOM 6101 O O . PHE C 1 271 ? 6.20436 -0.13551 58.30255 1.000 24.19351 275 PHE C O 1
ATOM 6109 N N . ALA C 1 272 ? 8.00711 -0.32671 56.97312 1.000 19.81123 276 ALA C N 1
ATOM 6110 C CA . ALA C 1 272 ? 8.70596 0.74544 57.67095 1.000 20.62906 276 ALA C CA 1
ATOM 6111 C C . ALA C 1 272 ? 8.03143 2.09009 57.43635 1.000 21.12043 276 ALA C C 1
ATOM 6112 O O . ALA C 1 272 ? 7.94778 2.91487 58.35358 1.000 21.81728 276 ALA C O 1
ATOM 6114 N N . VAL C 1 273 ? 7.52352 2.32445 56.22378 1.000 21.13017 277 VAL C N 1
ATOM 6115 C CA . VAL C 1 273 ? 6.81324 3.57400 55.95490 1.000 20.85353 277 VAL C CA 1
ATOM 6116 C C . VAL C 1 273 ? 5.56306 3.67645 56.82825 1.000 22.63895 277 VAL C C 1
ATOM 6117 O O . VAL C 1 273 ? 5.30913 4.70822 57.46045 1.000 22.31619 277 VAL C O 1
ATOM 6121 N N . GLN C 1 274 ? 4.77400 2.59864 56.88899 1.000 23.19005 278 GLN C N 1
ATOM 6122 C CA . GLN C 1 274 ? 3.58975 2.59316 57.75018 1.000 25.26773 278 GLN C CA 1
ATOM 6123 C C . GLN C 1 274 ? 3.97172 2.75586 59.21859 1.000 27.91205 278 GLN C C 1
ATOM 6124 O O . GLN C 1 274 ? 3.28295 3.45188 59.98134 1.000 25.19725 278 GLN C O 1
ATOM 6130 N N . TRP C 1 275 ? 5.06867 2.11959 59.62757 1.000 24.58750 279 TRP C N 1
ATOM 6131 C CA . TRP C 1 275 ? 5.53945 2.20440 61.00638 1.000 23.89333 279 TRP C CA 1
ATOM 6132 C C . TRP C 1 275 ? 5.87158 3.64463 61.36808 1.000 24.43278 279 TRP C C 1
ATOM 6133 O O . TRP C 1 275 ? 5.48528 4.13868 62.43230 1.000 26.22257 279 TRP C O 1
ATOM 6144 N N . LEU C 1 276 ? 6.59480 4.33239 60.48043 1.000 22.05913 280 LEU C N 1
ATOM 6145 C CA . LEU C 1 276 ? 6.98297 5.71449 60.73031 1.000 20.94170 280 LEU C CA 1
ATOM 6146 C C . LEU C 1 276 ? 5.78169 6.64551 60.67816 1.000 23.41559 280 LEU C C 1
ATOM 6147 O O . LEU C 1 276 ? 5.67775 7.57556 61.48548 1.000 25.36980 280 LEU C O 1
ATOM 6152 N N . GLU C 1 277 ? 4.87457 6.42771 59.72403 1.000 24.98883 281 GLU C N 1
ATOM 6153 C CA . GLU C 1 277 ? 3.74559 7.34536 59.58081 1.000 24.53062 281 GLU C CA 1
ATOM 6154 C C . GLU C 1 277 ? 2.74463 7.17110 60.71108 1.000 27.35319 281 GLU C C 1
ATOM 6155 O O . GLU C 1 277 ? 2.12248 8.14980 61.13926 1.000 27.74372 281 GLU C O 1
ATOM 6161 N N . SER C 1 278 ? 2.58404 5.94161 61.21360 1.000 26.32573 282 SER C N 1
ATOM 6162 C CA . SER C 1 278 ? 1.62418 5.72990 62.29061 1.000 28.45266 282 SER C CA 1
ATOM 6163 C C . SER C 1 278 ? 2.10975 6.34115 63.59849 1.000 28.42963 282 SER C C 1
ATOM 6164 O O . SER C 1 278 ? 1.29388 6.73179 64.43600 1.000 32.92335 282 SER C O 1
ATOM 6167 N N . ARG C 1 279 ? 3.42179 6.45838 63.78339 1.000 29.12401 283 ARG C N 1
ATOM 6168 C CA . ARG C 1 279 ? 3.96489 6.98556 65.02697 1.000 28.86277 283 ARG C CA 1
ATOM 6169 C C . ARG C 1 279 ? 4.31652 8.45977 64.96169 1.000 29.38814 283 ARG C C 1
ATOM 6170 O O . ARG C 1 279 ? 4.18691 9.15848 65.97104 1.000 34.72279 283 ARG C O 1
ATOM 6178 N N . PHE C 1 280 ? 4.76055 8.94948 63.80359 1.000 28.07704 284 PHE C N 1
ATOM 6179 C CA . PHE C 1 280 ? 5.32673 10.29065 63.71247 1.000 32.30452 284 PHE C CA 1
ATOM 6180 C C . PHE C 1 280 ? 4.69385 11.12335 62.60595 1.000 31.56468 284 PHE C C 1
ATOM 6181 O O . PHE C 1 280 ? 5.24301 12.16227 62.23160 1.000 36.79603 284 PHE C O 1
ATOM 6189 N N . GLY C 1 281 ? 3.55188 10.69871 62.08371 1.000 33.02917 285 GLY C N 1
ATOM 6190 C CA . GLY C 1 281 ? 2.87659 11.45555 61.05768 1.000 33.71166 285 GLY C CA 1
ATOM 6191 C C . GLY C 1 281 ? 2.29675 12.74168 61.60673 1.000 37.60896 285 GLY C C 1
ATOM 6192 O O . GLY C 1 281 ? 2.37132 13.05473 62.79540 1.000 47.93127 285 GLY C O 1
ATOM 6193 N N . ASP C 1 282 ? 1.69764 13.50371 60.70364 1.000 41.18159 286 ASP C N 1
ATOM 6194 C CA . ASP C 1 282 ? 1.11206 14.78602 61.04836 1.000 39.13888 286 ASP C CA 1
ATOM 6195 C C . ASP C 1 282 ? -0.37103 14.78282 60.71090 1.000 52.52336 286 ASP C C 1
ATOM 6196 O O . ASP C 1 282 ? -0.74353 14.52371 59.56715 1.000 52.30868 286 ASP C O 1
ATOM 6201 N N . SER D 1 15 ? 6.55169 90.56893 74.99540 1.000 73.84046 19 SER D N 1
ATOM 6202 C CA . SER D 1 15 ? 5.80174 89.32593 74.84214 1.000 75.09409 19 SER D CA 1
ATOM 6203 C C . SER D 1 15 ? 6.72677 88.11481 74.88792 1.000 67.17104 19 SER D C 1
ATOM 6204 O O . SER D 1 15 ? 7.85345 88.16197 74.38803 1.000 60.18465 19 SER D O 1
ATOM 6207 N N . HIS D 1 16 ? 6.23782 87.02916 75.48580 1.000 66.88743 20 HIS D N 1
ATOM 6208 C CA . HIS D 1 16 ? 7.02972 85.81232 75.59744 1.000 60.55049 20 HIS D CA 1
ATOM 6209 C C . HIS D 1 16 ? 7.33295 85.23830 74.21952 1.000 62.98986 20 HIS D C 1
ATOM 6210 O O . HIS D 1 16 ? 6.60390 85.46309 73.24932 1.000 70.43204 20 HIS D O 1
ATOM 6217 N N . MET D 1 17 ? 8.42680 84.48744 74.14346 1.000 62.54486 21 MET D N 1
ATOM 6218 C CA . MET D 1 17 ? 8.84308 83.89467 72.88337 1.000 64.91802 21 MET D CA 1
ATOM 6219 C C . MET D 1 17 ? 7.93789 82.71649 72.54617 1.000 68.35898 21 MET D C 1
ATOM 6220 O O . MET D 1 17 ? 7.56455 81.93013 73.42118 1.000 64.06816 21 MET D O 1
ATOM 6225 N N . THR D 1 18 ? 7.58325 82.59678 71.26842 1.000 68.32786 22 THR D N 1
ATOM 6226 C CA . THR D 1 18 ? 6.63502 81.59391 70.80346 1.000 66.67521 22 THR D CA 1
ATOM 6227 C C . THR D 1 18 ? 7.31858 80.64791 69.82574 1.000 72.36265 22 THR D C 1
ATOM 6228 O O . THR D 1 18 ? 8.13563 81.07252 69.00197 1.000 71.74088 22 THR D O 1
ATOM 6232 N N . ASP D 1 19 ? 6.98733 79.36311 69.92806 1.000 72.26651 23 ASP D N 1
ATOM 6233 C CA . ASP D 1 19 ? 7.48909 78.34543 69.01494 1.000 76.30387 23 ASP D CA 1
ATOM 6234 C C . ASP D 1 19 ? 6.47391 78.15129 67.89469 1.000 78.39418 23 ASP D C 1
ATOM 6235 O O . ASP D 1 19 ? 5.32194 77.78107 68.15029 1.000 79.54335 23 ASP D O 1
ATOM 6240 N N . LEU D 1 20 ? 6.90428 78.40887 66.65735 1.000 77.87475 24 LEU D N 1
ATOM 6241 C CA . LEU D 1 20 ? 6.02059 78.23958 65.50964 1.000 76.32212 24 LEU D CA 1
ATOM 6242 C C . LEU D 1 20 ? 5.81047 76.76906 65.18184 1.000 74.97626 24 LEU D C 1
ATOM 6243 O O . LEU D 1 20 ? 4.72580 76.38471 64.72835 1.000 76.98857 24 LEU D O 1
ATOM 6248 N N . ASN D 1 21 ? 6.83090 75.93962 65.40452 1.000 74.47323 25 ASN D N 1
ATOM 6249 C CA . ASN D 1 21 ? 6.78900 74.50877 65.10788 1.000 73.20081 25 ASN D CA 1
ATOM 6250 C C . ASN D 1 21 ? 6.48568 74.26821 63.62375 1.000 68.12751 25 ASN D C 1
ATOM 6251 O O . ASN D 1 21 ? 5.38552 73.88577 63.21932 1.000 69.66584 25 ASN D O 1
ATOM 6256 N N . ILE D 1 22 ? 7.50741 74.52092 62.82120 1.000 55.89360 26 ILE D N 1
ATOM 6257 C CA . ILE D 1 22 ? 7.44321 74.35998 61.37136 1.000 47.20098 26 ILE D CA 1
ATOM 6258 C C . ILE D 1 22 ? 8.15672 73.06493 60.99903 1.000 31.85248 26 ILE D C 1
ATOM 6259 O O . ILE D 1 22 ? 9.30984 72.87435 61.40396 1.000 37.28688 26 ILE D O 1
ATOM 6264 N N . PRO D 1 23 ? 7.51899 72.16240 60.25145 1.000 34.52900 27 PRO D N 1
ATOM 6265 C CA . PRO D 1 23 ? 8.22018 70.95412 59.79849 1.000 27.63382 27 PRO D CA 1
ATOM 6266 C C . PRO D 1 23 ? 9.44181 71.32088 58.96343 1.000 28.23036 27 PRO D C 1
ATOM 6267 O O . PRO D 1 23 ? 9.49966 72.38437 58.34219 1.000 27.18195 27 PRO D O 1
ATOM 6271 N N . HIS D 1 24 ? 10.43825 70.43092 58.96392 1.000 23.33501 28 HIS D N 1
ATOM 6272 C CA . HIS D 1 24 ? 11.67773 70.71916 58.25113 1.000 22.11745 28 HIS D CA 1
ATOM 6273 C C . HIS D 1 24 ? 11.42647 70.85436 56.75383 1.000 22.68224 28 HIS D C 1
ATOM 6274 O O . HIS D 1 24 ? 10.72793 70.03997 56.14701 1.000 23.18737 28 HIS D O 1
ATOM 6281 N N . THR D 1 25 ? 12.03638 71.86513 56.14585 1.000 20.74509 29 THR D N 1
ATOM 6282 C CA . THR D 1 25 ? 11.82494 72.12325 54.73145 1.000 22.24110 29 THR D CA 1
ATOM 6283 C C . THR D 1 25 ? 12.88822 71.45638 53.86813 1.000 22.14133 29 THR D C 1
ATOM 6284 O O . THR D 1 25 ? 14.01481 71.18006 54.30313 1.000 20.90940 29 THR D O 1
ATOM 6288 N N . HIS D 1 26 ? 12.51069 71.22896 52.60907 1.000 21.64367 30 HIS D N 1
ATOM 6289 C CA . HIS D 1 26 ? 13.45534 70.74466 51.60968 1.000 22.10001 30 HIS D CA 1
ATOM 6290 C C . HIS D 1 26 ? 14.74695 71.56123 51.60841 1.000 21.27663 30 HIS D C 1
ATOM 6291 O O . HIS D 1 26 ? 15.84766 70.99637 51.66079 1.000 21.57270 30 HIS D O 1
ATOM 6298 N N . ALA D 1 27 ? 14.63520 72.89529 51.57289 1.000 22.34008 31 ALA D N 1
ATOM 6299 C CA . ALA D 1 27 ? 15.84040 73.72347 51.49258 1.000 22.74870 31 ALA D CA 1
ATOM 6300 C C . ALA D 1 27 ? 16.73342 73.52819 52.70751 1.000 24.87454 31 ALA D C 1
ATOM 6301 O O . ALA D 1 27 ? 17.96685 73.50208 52.58895 1.000 23.87509 31 ALA D O 1
ATOM 6303 N N . HIS D 1 28 ? 16.14099 73.39838 53.88765 1.000 22.94205 32 HIS D N 1
ATOM 6304 C CA . HIS D 1 28 ? 16.96985 73.25256 55.07439 1.000 23.89837 32 HIS D CA 1
ATOM 6305 C C . HIS D 1 28 ? 17.59404 71.85895 55.14961 1.000 22.60194 32 HIS D C 1
ATOM 6306 O O . HIS D 1 28 ? 18.72732 71.71025 55.62428 1.000 20.55244 32 HIS D O 1
ATOM 6313 N N . LEU D 1 29 ? 16.89120 70.83527 54.65925 1.000 18.74634 33 LEU D N 1
ATOM 6314 C CA . LEU D 1 29 ? 17.47526 69.49854 54.61954 1.000 17.98293 33 LEU D CA 1
ATOM 6315 C C . LEU D 1 29 ? 18.63761 69.42454 53.63507 1.000 17.75646 33 LEU D C 1
ATOM 6316 O O . LEU D 1 29 ? 19.66122 68.79864 53.93298 1.000 19.10903 33 LEU D O 1
ATOM 6321 N N . VAL D 1 30 ? 18.48917 70.03092 52.45206 1.000 19.23556 34 VAL D N 1
ATOM 6322 C CA . VAL D 1 30 ? 19.57782 70.03570 51.47289 1.000 21.80574 34 VAL D CA 1
ATOM 6323 C C . VAL D 1 30 ? 20.83718 70.60911 52.09890 1.000 21.39296 34 VAL D C 1
ATOM 6324 O O . VAL D 1 30 ? 21.92663 70.02664 52.01088 1.000 19.99898 34 VAL D O 1
ATOM 6328 N N . ASP D 1 31 ? 20.69393 71.75108 52.76551 1.000 21.93100 35 ASP D N 1
ATOM 6329 C CA . ASP D 1 31 ? 21.84586 72.40882 53.37335 1.000 19.78306 35 ASP D CA 1
ATOM 6330 C C . ASP D 1 31 ? 22.41941 71.58013 54.51666 1.000 22.53870 35 ASP D C 1
ATOM 6331 O O . ASP D 1 31 ? 23.64017 71.52927 54.69664 1.000 22.32082 35 ASP D O 1
ATOM 6336 N N . ALA D 1 32 ? 21.55956 70.91194 55.29086 1.000 19.87486 36 ALA D N 1
ATOM 6337 C CA . ALA D 1 32 ? 22.04579 70.07250 56.37967 1.000 21.41541 36 ALA D CA 1
ATOM 6338 C C . ALA D 1 32 ? 22.85564 68.89614 55.84024 1.000 19.83087 36 ALA D C 1
ATOM 6339 O O . ALA D 1 32 ? 23.90012 68.54021 56.40381 1.000 20.27491 36 ALA D O 1
ATOM 6341 N N . PHE D 1 33 ? 22.40984 68.30450 54.73056 1.000 18.98392 37 PHE D N 1
ATOM 6342 C CA . PHE D 1 33 ? 23.18815 67.23231 54.11257 1.000 18.30001 37 PHE D CA 1
ATOM 6343 C C . PHE D 1 33 ? 24.51887 67.76384 53.59251 1.000 20.32900 37 PHE D C 1
ATOM 6344 O O . PHE D 1 33 ? 25.57732 67.15031 53.81108 1.000 21.14001 37 PHE D O 1
ATOM 6352 N N . GLN D 1 34 ? 24.48765 68.91649 52.91811 1.000 22.33040 38 GLN D N 1
ATOM 6353 C CA . GLN D 1 34 ? 25.72195 69.50560 52.39855 1.000 21.14536 38 GLN D CA 1
ATOM 6354 C C . GLN D 1 34 ? 26.68031 69.85040 53.52745 1.000 24.26950 38 GLN D C 1
ATOM 6355 O O . GLN D 1 34 ? 27.90379 69.70416 53.38650 1.000 23.88335 38 GLN D O 1
ATOM 6361 N N . ALA D 1 35 ? 26.14941 70.30689 54.66186 1.000 22.60780 39 ALA D N 1
ATOM 6362 C CA . ALA D 1 35 ? 27.01993 70.70774 55.75626 1.000 21.44839 39 ALA D CA 1
ATOM 6363 C C . ALA D 1 35 ? 27.76148 69.51611 56.33952 1.000 23.56111 39 ALA D C 1
ATOM 6364 O O . ALA D 1 35 ? 28.87544 69.67192 56.85422 1.000 25.31660 39 ALA D O 1
ATOM 6366 N N . LEU D 1 36 ? 27.15675 68.32935 56.26054 1.000 23.49602 40 LEU D N 1
ATOM 6367 C CA . LEU D 1 36 ? 27.82004 67.10321 56.67263 1.000 26.44267 40 LEU D CA 1
ATOM 6368 C C . LEU D 1 36 ? 28.97456 66.75775 55.75020 1.000 26.61174 40 LEU D C 1
ATOM 6369 O O . LEU D 1 36 ? 29.88842 66.02414 56.15184 1.000 30.25480 40 LEU D O 1
ATOM 6374 N N . GLY D 1 37 ? 28.94438 67.24722 54.51507 1.000 25.34497 41 GLY D N 1
ATOM 6375 C CA . GLY D 1 37 ? 29.98575 66.94063 53.55889 1.000 25.89283 41 GLY D CA 1
ATOM 6376 C C . GLY D 1 37 ? 29.50085 66.18219 52.33863 1.000 26.67135 41 GLY D C 1
ATOM 6377 O O . GLY D 1 37 ? 30.31043 65.67638 51.55797 1.000 29.72401 41 GLY D O 1
ATOM 6378 N N . ILE D 1 38 ? 28.18714 66.08866 52.15104 1.000 24.55521 42 ILE D N 1
ATOM 6379 C CA . ILE D 1 38 ? 27.66870 65.48909 50.93216 1.000 23.14274 42 ILE D CA 1
ATOM 6380 C C . ILE D 1 38 ? 27.88684 66.45133 49.77527 1.000 28.14463 42 ILE D C 1
ATOM 6381 O O . ILE D 1 38 ? 27.54732 67.63742 49.86560 1.000 30.40744 42 ILE D O 1
ATOM 6386 N N . ARG D 1 39 ? 28.48556 65.95361 48.69532 1.000 31.22443 43 ARG D N 1
ATOM 6387 C CA . ARG D 1 39 ? 28.87238 66.78783 47.56756 1.000 34.94656 43 ARG D CA 1
ATOM 6388 C C . ARG D 1 39 ? 28.31402 66.22251 46.27185 1.000 27.04408 43 ARG D C 1
ATOM 6389 O O . ARG D 1 39 ? 28.00568 65.03101 46.16578 1.000 25.96305 43 ARG D O 1
ATOM 6397 N N . ALA D 1 40 ? 28.20324 67.10540 45.28191 1.000 26.88629 44 ALA D N 1
ATOM 6398 C CA . ALA D 1 40 ? 27.77198 66.71910 43.94702 1.000 24.79192 44 ALA D CA 1
ATOM 6399 C C . ALA D 1 40 ? 28.64048 65.59119 43.40894 1.000 26.90419 44 ALA D C 1
ATOM 6400 O O . ALA D 1 40 ? 29.87350 65.64753 43.47544 1.000 26.62813 44 ALA D O 1
ATOM 6402 N N . GLY D 1 41 ? 27.98983 64.56725 42.86679 1.000 23.88011 45 GLY D N 1
ATOM 6403 C CA . GLY D 1 41 ? 28.68628 63.49896 42.19458 1.000 21.37593 45 GLY D CA 1
ATOM 6404 C C . GLY D 1 41 ? 29.00416 62.29079 43.04604 1.000 20.53083 45 GLY D C 1
ATOM 6405 O O . GLY D 1 41 ? 29.42266 61.26604 42.49391 1.000 24.76399 45 GLY D O 1
ATOM 6406 N N . GLN D 1 42 ? 28.81854 62.36581 44.36210 1.000 21.69068 46 GLN D N 1
ATOM 6407 C CA . GLN D 1 42 ? 29.15559 61.24041 45.22454 1.000 22.31708 46 GLN D CA 1
ATOM 6408 C C . GLN D 1 42 ? 28.16066 60.09888 45.04517 1.000 21.39314 46 GLN D C 1
ATOM 6409 O O . GLN D 1 42 ? 26.99867 60.30336 44.68663 1.000 19.75519 46 GLN D O 1
ATOM 6415 N N . ALA D 1 43 ? 28.63080 58.88594 45.32028 1.000 21.41541 47 ALA D N 1
ATOM 6416 C CA . ALA D 1 43 ? 27.77164 57.72596 45.46676 1.000 17.87757 47 ALA D CA 1
ATOM 6417 C C . ALA D 1 43 ? 27.60849 57.45768 46.95530 1.000 19.26970 47 ALA D C 1
ATOM 6418 O O . ALA D 1 43 ? 28.60220 57.37139 47.68941 1.000 19.25804 47 ALA D O 1
ATOM 6420 N N . LEU D 1 44 ? 26.36121 57.34825 47.40395 1.000 18.24329 48 LEU D N 1
ATOM 6421 C CA . LEU D 1 44 ? 26.07190 57.35489 48.83045 1.000 17.37470 48 LEU D CA 1
ATOM 6422 C C . LEU D 1 44 ? 25.03537 56.29897 49.16247 1.000 17.73603 48 LEU D C 1
ATOM 6423 O O . LEU D 1 44 ? 23.99258 56.22865 48.50441 1.000 17.60919 48 LEU D O 1
ATOM 6428 N N . MET D 1 45 ? 25.32689 55.48413 50.17736 1.000 16.63118 49 MET D N 1
ATOM 6429 C CA . MET D 1 45 ? 24.37297 54.53706 50.75182 1.000 15.49786 49 MET D CA 1
ATOM 6430 C C . MET D 1 45 ? 23.76810 55.14950 52.00260 1.000 16.40563 49 MET D C 1
ATOM 6431 O O . MET D 1 45 ? 24.50243 55.60897 52.88210 1.000 18.28084 49 MET D O 1
ATOM 6436 N N . LEU D 1 46 ? 22.44131 55.09574 52.11206 1.000 15.43288 50 LEU D N 1
ATOM 6437 C CA . LEU D 1 46 ? 21.70855 55.71928 53.20848 1.000 14.93529 50 LEU D CA 1
ATOM 6438 C C . LEU D 1 46 ? 21.10373 54.66193 54.12863 1.000 15.57142 50 LEU D C 1
ATOM 6439 O O . LEU D 1 46 ? 20.50403 53.68726 53.65372 1.000 17.17968 50 LEU D O 1
ATOM 6444 N N . HIS D 1 47 ? 21.25016 54.87381 55.44172 1.000 15.93713 51 HIS D N 1
ATOM 6445 C CA . HIS D 1 47 ? 20.49890 54.16092 56.47281 1.000 15.88336 51 HIS D CA 1
ATOM 6446 C C . HIS D 1 47 ? 19.77868 55.20826 57.29778 1.000 16.61780 51 HIS D C 1
ATOM 6447 O O . HIS D 1 47 ? 20.39511 56.19768 57.70542 1.000 18.57863 51 HIS D O 1
ATOM 6454 N N . ALA D 1 48 ? 18.47860 55.01963 57.53613 1.000 15.94570 52 ALA D N 1
ATOM 6455 C CA . ALA D 1 48 ? 17.71817 56.12185 58.10358 1.000 15.90913 52 ALA D CA 1
ATOM 6456 C C . ALA D 1 48 ? 16.65011 55.65995 59.09244 1.000 17.88384 52 ALA D C 1
ATOM 6457 O O . ALA D 1 48 ? 16.19390 54.51158 59.07884 1.000 17.53145 52 ALA D O 1
ATOM 6459 N N . SER D 1 49 ? 16.26189 56.60024 59.95650 1.000 18.80466 53 SER D N 1
ATOM 6460 C CA . SER D 1 49 ? 15.03373 56.52664 60.74118 1.000 19.61724 53 SER D CA 1
ATOM 6461 C C . SER D 1 49 ? 14.21077 57.76615 60.41935 1.000 18.39288 53 SER D C 1
ATOM 6462 O O . SER D 1 49 ? 14.63834 58.89037 60.70821 1.000 19.28256 53 SER D O 1
ATOM 6465 N N . VAL D 1 50 ? 13.02992 57.56364 59.83343 1.000 17.58258 54 VAL D N 1
ATOM 6466 C CA . VAL D 1 50 ? 12.14055 58.69024 59.53646 1.000 18.84417 54 VAL D CA 1
ATOM 6467 C C . VAL D 1 50 ? 11.72036 59.39108 60.82241 1.000 22.48987 54 VAL D C 1
ATOM 6468 O O . VAL D 1 50 ? 11.67417 60.62676 60.88811 1.000 21.83941 54 VAL D O 1
ATOM 6472 N N . LYS D 1 51 ? 11.44647 58.61748 61.87892 1.000 18.49034 55 LYS D N 1
ATOM 6473 C CA . LYS D 1 51 ? 11.01307 59.22354 63.13215 1.000 23.21088 55 LYS D CA 1
ATOM 6474 C C . LYS D 1 51 ? 12.11051 60.09051 63.74135 1.000 23.66360 55 LYS D C 1
ATOM 6475 O O . LYS D 1 51 ? 11.82018 61.14841 64.32251 1.000 24.08300 55 LYS D O 1
ATOM 6481 N N . ALA D 1 52 ? 13.37522 59.67747 63.60185 1.000 22.52363 56 ALA D N 1
ATOM 6482 C CA . ALA D 1 52 ? 14.47182 60.45013 64.18310 1.000 21.19588 56 ALA D CA 1
ATOM 6483 C C . ALA D 1 52 ? 14.62304 61.81379 63.52367 1.000 22.65097 56 ALA D C 1
ATOM 6484 O O . ALA D 1 52 ? 15.04949 62.77320 64.17961 1.000 24.81338 56 ALA D O 1
ATOM 6486 N N . VAL D 1 53 ? 14.30654 61.91381 62.23275 1.000 20.65929 57 VAL D N 1
ATOM 6487 C CA . VAL D 1 53 ? 14.42148 63.18223 61.52578 1.000 21.24506 57 VAL D CA 1
ATOM 6488 C C . VAL D 1 53 ? 13.37146 64.17411 62.01672 1.000 22.04948 57 VAL D C 1
ATOM 6489 O O . VAL D 1 53 ? 13.61898 65.38509 62.04989 1.000 22.91174 57 VAL D O 1
ATOM 6493 N N . GLY D 1 54 ? 12.20091 63.68705 62.42796 1.000 23.86178 58 GLY D N 1
ATOM 6494 C CA . GLY D 1 54 ? 11.10925 64.56414 62.80682 1.000 25.35526 58 GLY D CA 1
ATOM 6495 C C . GLY D 1 54 ? 10.28388 64.98823 61.60728 1.000 21.89815 58 GLY D C 1
ATOM 6496 O O . GLY D 1 54 ? 10.59643 64.69249 60.45197 1.000 24.93894 58 GLY D O 1
ATOM 6497 N N . ALA D 1 55 ? 9.20851 65.72633 61.89420 1.000 24.97031 59 ALA D N 1
ATOM 6498 C CA . ALA D 1 55 ? 8.25384 66.08156 60.85105 1.000 28.96929 59 ALA D CA 1
ATOM 6499 C C . ALA D 1 55 ? 8.93706 66.85887 59.73372 1.000 23.43041 59 ALA D C 1
ATOM 6500 O O . ALA D 1 55 ? 9.65753 67.82717 59.98537 1.000 22.64632 59 ALA D O 1
ATOM 6502 N N . VAL D 1 56 ? 8.71711 66.41402 58.49697 1.000 22.97824 60 VAL D N 1
ATOM 6503 C CA . VAL D 1 56 ? 9.26792 67.04984 57.30864 1.000 22.86636 60 VAL D CA 1
ATOM 6504 C C . VAL D 1 56 ? 8.10726 67.55439 56.46145 1.000 22.34502 60 VAL D C 1
ATOM 6505 O O . VAL D 1 56 ? 7.09397 66.86241 56.31393 1.000 22.31819 60 VAL D O 1
ATOM 6509 N N . MET D 1 57 ? 8.25653 68.75509 55.90555 1.000 20.12938 61 MET D N 1
ATOM 6510 C CA . MET D 1 57 ? 7.19063 69.38183 55.12342 1.000 18.40124 61 MET D CA 1
ATOM 6511 C C . MET D 1 57 ? 7.11276 68.68155 53.77290 1.000 20.84828 61 MET D C 1
ATOM 6512 O O . MET D 1 57 ? 7.90884 68.95112 52.87203 1.000 19.77425 61 MET D O 1
ATOM 6517 N N . GLY D 1 58 ? 6.14093 67.77994 53.61609 1.000 18.45236 62 GLY D N 1
ATOM 6518 C CA . GLY D 1 58 ? 6.02716 66.95830 52.42767 1.000 19.28474 62 GLY D CA 1
ATOM 6519 C C . GLY D 1 58 ? 6.30984 65.49152 52.67316 1.000 19.86042 62 GLY D C 1
ATOM 6520 O O . GLY D 1 58 ? 6.16500 64.68604 51.74735 1.000 19.33432 62 GLY D O 1
ATOM 6521 N N . GLY D 1 59 ? 6.71447 65.12195 53.88575 1.000 20.05866 63 GLY D N 1
ATOM 6522 C CA . GLY D 1 59 ? 6.87619 63.73547 54.24481 1.000 19.49879 63 GLY D CA 1
ATOM 6523 C C . GLY D 1 59 ? 8.20926 63.18130 53.78946 1.000 17.67100 63 GLY D C 1
ATOM 6524 O O . GLY D 1 59 ? 9.08194 63.90587 53.29231 1.000 19.37922 63 GLY D O 1
ATOM 6525 N N . PRO D 1 60 ? 8.39025 61.87275 53.96016 1.000 18.65706 64 PRO D N 1
ATOM 6526 C CA . PRO D 1 60 ? 9.70519 61.26699 53.68321 1.000 17.70067 64 PRO D CA 1
ATOM 6527 C C . PRO D 1 60 ? 10.18500 61.39571 52.24717 1.000 17.44590 64 PRO D C 1
ATOM 6528 O O . PRO D 1 60 ? 11.40106 61.32354 52.01975 1.000 16.31368 64 PRO D O 1
ATOM 6532 N N . ASN D 1 61 ? 9.28770 61.55127 51.26548 1.000 16.87752 65 ASN D N 1
ATOM 6533 C CA . ASN D 1 61 ? 9.73427 61.82753 49.90335 1.000 16.46360 65 ASN D CA 1
ATOM 6534 C C . ASN D 1 61 ? 10.69152 63.00972 49.86785 1.000 16.69614 65 ASN D C 1
ATOM 6535 O O . ASN D 1 61 ? 11.62910 63.02166 49.06041 1.000 19.20660 65 ASN D O 1
ATOM 6540 N N . VAL D 1 62 ? 10.47835 64.00482 50.73834 1.000 15.61617 66 VAL D N 1
ATOM 6541 C CA . VAL D 1 62 ? 11.32161 65.19943 50.74332 1.000 16.23428 66 VAL D CA 1
ATOM 6542 C C . VAL D 1 62 ? 12.69952 64.89461 51.31099 1.000 17.94483 66 VAL D C 1
ATOM 6543 O O . VAL D 1 62 ? 13.69723 65.49611 50.88637 1.000 18.60207 66 VAL D O 1
ATOM 6547 N N . ILE D 1 63 ? 12.79389 63.95726 52.26214 1.000 16.63132 67 ILE D N 1
ATOM 6548 C CA . ILE D 1 63 ? 14.11295 63.51157 52.71574 1.000 16.11503 67 ILE D CA 1
ATOM 6549 C C . ILE D 1 63 ? 14.90968 62.97470 51.53867 1.000 16.79204 67 ILE D C 1
ATOM 6550 O O . ILE D 1 63 ? 16.06760 63.36091 51.31802 1.000 17.07685 67 ILE D O 1
ATOM 6555 N N . LEU D 1 64 ? 14.28874 62.09494 50.74568 1.000 17.91318 68 LEU D N 1
ATOM 6556 C CA . LEU D 1 64 ? 14.98218 61.51200 49.60329 1.000 16.51063 68 LEU D CA 1
ATOM 6557 C C . LEU D 1 64 ? 15.31095 62.57078 48.55304 1.000 18.62995 68 LEU D C 1
ATOM 6558 O O . LEU D 1 64 ? 16.42035 62.59176 48.01160 1.000 16.77448 68 LEU D O 1
ATOM 6563 N N . GLN D 1 65 ? 14.35336 63.45007 48.23571 1.000 17.33563 69 GLN D N 1
ATOM 6564 C CA . GLN D 1 65 ? 14.59695 64.43181 47.18416 1.000 18.35326 69 GLN D CA 1
ATOM 6565 C C . GLN D 1 65 ? 15.67207 65.42259 47.59821 1.000 18.86238 69 GLN D C 1
ATOM 6566 O O . GLN D 1 65 ? 16.52969 65.78984 46.78144 1.000 19.56499 69 GLN D O 1
ATOM 6572 N N . ALA D 1 66 ? 15.65107 65.85248 48.86371 1.000 17.72125 70 ALA D N 1
ATOM 6573 C CA . ALA D 1 66 ? 16.69132 66.75551 49.35289 1.000 18.11410 70 ALA D CA 1
ATOM 6574 C C . ALA D 1 66 ? 18.06727 66.10146 49.27101 1.000 18.02857 70 ALA D C 1
ATOM 6575 O O . ALA D 1 66 ? 19.04958 66.75475 48.89971 1.000 17.92451 70 ALA D O 1
ATOM 6577 N N . LEU D 1 67 ? 18.16121 64.81907 49.62532 1.000 17.67009 71 LEU D N 1
ATOM 6578 C CA . LEU D 1 67 ? 19.45095 64.13458 49.52578 1.000 17.37784 71 LEU D CA 1
ATOM 6579 C C . LEU D 1 67 ? 19.88592 63.99065 48.06924 1.000 17.45089 71 LEU D C 1
ATOM 6580 O O . LEU D 1 67 ? 21.05695 64.23599 47.73412 1.000 17.13393 71 LEU D O 1
ATOM 6585 N N . MET D 1 68 ? 18.95455 63.61800 47.18435 1.000 17.08299 72 MET D N 1
ATOM 6586 C CA A MET D 1 68 ? 19.24486 63.54680 45.75112 0.715 18.20688 72 MET D CA 1
ATOM 6587 C CA B MET D 1 68 ? 19.30266 63.53430 45.77239 0.285 18.24807 72 MET D CA 1
ATOM 6588 C C . MET D 1 68 ? 19.66745 64.90075 45.19625 1.000 20.16665 72 MET D C 1
ATOM 6589 O O . MET D 1 68 ? 20.53760 64.98239 44.31936 1.000 20.91913 72 MET D O 1
ATOM 6598 N N . ASP D 1 69 ? 19.05232 65.97875 45.68500 1.000 17.90869 73 ASP D N 1
ATOM 6599 C CA . ASP D 1 69 ? 19.44054 67.30649 45.20657 1.000 20.00252 73 ASP D CA 1
ATOM 6600 C C . ASP D 1 69 ? 20.83617 67.68581 45.67999 1.000 20.41764 73 ASP D C 1
ATOM 6601 O O . ASP D 1 69 ? 21.59186 68.32414 44.93611 1.000 23.69585 73 ASP D O 1
ATOM 6606 N N . ALA D 1 70 ? 21.19863 67.31878 46.91376 1.000 19.71805 74 ALA D N 1
ATOM 6607 C CA . ALA D 1 70 ? 22.57403 67.55783 47.35426 1.000 21.99323 74 ALA D CA 1
ATOM 6608 C C . ALA D 1 70 ? 23.56431 66.74830 46.52861 1.000 21.26279 74 ALA D C 1
ATOM 6609 O O . ALA D 1 70 ? 24.67039 67.22407 46.23834 1.000 22.75901 74 ALA D O 1
ATOM 6611 N N . LEU D 1 71 ? 23.18303 65.53424 46.13183 1.000 19.65502 75 LEU D N 1
ATOM 6612 C CA . LEU D 1 71 ? 24.06808 64.69459 45.33745 1.000 20.38186 75 LEU D CA 1
ATOM 6613 C C . LEU D 1 71 ? 24.11514 65.12036 43.87724 1.000 22.74459 75 LEU D C 1
ATOM 6614 O O . LEU D 1 71 ? 25.11895 64.86109 43.20453 1.000 21.11443 75 LEU D O 1
ATOM 6619 N N . THR D 1 72 ? 23.05818 65.79721 43.38723 1.000 23.12241 76 THR D N 1
ATOM 6620 C CA . THR D 1 72 ? 22.80524 66.15769 41.98959 1.000 24.83497 76 THR D CA 1
ATOM 6621 C C . THR D 1 72 ? 22.58647 64.92129 41.12284 1.000 26.01949 76 THR D C 1
ATOM 6622 O O . THR D 1 72 ? 22.85825 63.79145 41.56391 1.000 23.92722 76 THR D O 1
ATOM 6626 N N . PRO D 1 73 ? 22.06978 65.07930 39.89769 1.000 27.89470 77 PRO D N 1
ATOM 6627 C CA . PRO D 1 73 ? 21.92021 63.90487 39.02411 1.000 29.03845 77 PRO D CA 1
ATOM 6628 C C . PRO D 1 73 ? 23.23613 63.22319 38.69485 1.000 24.55043 77 PRO D C 1
ATOM 6629 O O . PRO D 1 73 ? 23.21736 62.07253 38.23563 1.000 26.81891 77 PRO D O 1
ATOM 6633 N N . ASP D 1 74 ? 24.37136 63.89685 38.91955 1.000 25.49888 78 ASP D N 1
ATOM 6634 C CA . ASP D 1 74 ? 25.67935 63.27880 38.73137 1.000 25.24917 78 ASP D CA 1
ATOM 6635 C C . ASP D 1 74 ? 26.00839 62.29296 39.84891 1.000 23.66381 78 ASP D C 1
ATOM 6636 O O . ASP D 1 74 ? 26.92478 61.47336 39.69380 1.000 22.71570 78 ASP D O 1
ATOM 6641 N N . GLY D 1 75 ? 25.31129 62.38487 40.98285 1.000 19.83368 79 GLY D N 1
ATOM 6642 C CA . GLY D 1 75 ? 25.51569 61.49063 42.09907 1.000 19.94329 79 GLY D CA 1
ATOM 6643 C C . GLY D 1 75 ? 24.53290 60.32712 42.08058 1.000 19.53245 79 GLY D C 1
ATOM 6644 O O . GLY D 1 75 ? 23.68692 60.20302 41.19852 1.000 19.81399 79 GLY D O 1
ATOM 6645 N N . THR D 1 76 ? 24.66443 59.46416 43.09692 1.000 17.39730 80 THR D N 1
ATOM 6646 C CA . THR D 1 76 ? 23.88050 58.23746 43.18348 1.000 16.91132 80 THR D CA 1
ATOM 6647 C C . THR D 1 76 ? 23.50832 57.97224 44.63633 1.000 18.32172 80 THR D C 1
ATOM 6648 O O . THR D 1 76 ? 24.32911 58.15760 45.53908 1.000 16.72602 80 THR D O 1
ATOM 6652 N N . LEU D 1 77 ? 22.26166 57.54465 44.85977 1.000 16.14540 81 LEU D N 1
ATOM 6653 C CA . LEU D 1 77 ? 21.76482 57.21867 46.18935 1.000 15.91602 81 LEU D CA 1
ATOM 6654 C C . LEU D 1 77 ? 21.33013 55.76134 46.19523 1.000 17.56574 81 LEU D C 1
ATOM 6655 O O . LEU D 1 77 ? 20.56456 55.34302 45.31879 1.000 17.35024 81 LEU D O 1
ATOM 6660 N N . MET D 1 78 ? 21.78871 54.99650 47.18785 1.000 15.19981 82 MET D N 1
ATOM 6661 C CA . MET D 1 78 ? 21.47378 53.57619 47.25195 1.000 15.17404 82 MET D CA 1
ATOM 6662 C C . MET D 1 78 ? 20.99355 53.22527 48.65462 1.000 15.59317 82 MET D C 1
ATOM 6663 O O . MET D 1 78 ? 21.42924 53.82141 49.64632 1.000 16.33886 82 MET D O 1
ATOM 6668 N N . MET D 1 79 ? 20.10505 52.23058 48.74151 1.000 14.90803 83 MET D N 1
ATOM 6669 C CA . MET D 1 79 ? 19.65673 51.73046 50.02672 1.000 14.84584 83 MET D CA 1
ATOM 6670 C C . MET D 1 79 ? 19.53740 50.21390 49.94546 1.000 15.08899 83 MET D C 1
ATOM 6671 O O . MET D 1 79 ? 19.32531 49.64445 48.86699 1.000 15.25289 83 MET D O 1
ATOM 6676 N N . TYR D 1 80 ? 19.67134 49.56311 51.09914 1.000 15.66908 84 TYR D N 1
ATOM 6677 C CA . TYR D 1 80 ? 19.44649 48.12208 51.21676 1.000 15.54307 84 TYR D CA 1
ATOM 6678 C C . TYR D 1 80 ? 17.94577 47.87625 51.38009 1.000 15.59093 84 TYR D C 1
ATOM 6679 O O . TYR D 1 80 ? 17.35050 48.26186 52.39295 1.000 16.93418 84 TYR D O 1
ATOM 6688 N N . ALA D 1 81 ? 17.33245 47.24064 50.38129 1.000 15.40444 85 ALA D N 1
ATOM 6689 C CA . ALA D 1 81 ? 15.90528 46.92954 50.42590 1.000 15.27328 85 ALA D CA 1
ATOM 6690 C C . ALA D 1 81 ? 15.62810 45.51913 50.93140 1.000 16.48342 85 ALA D C 1
ATOM 6691 O O . ALA D 1 81 ? 14.76579 45.32246 51.79301 1.000 16.98218 85 ALA D O 1
ATOM 6693 N N . GLY D 1 82 ? 16.33144 44.52604 50.39925 1.000 15.39027 86 GLY D N 1
ATOM 6694 C CA . GLY D 1 82 ? 16.02302 43.15535 50.79402 1.000 15.87033 86 GLY D CA 1
ATOM 6695 C C . GLY D 1 82 ? 14.64788 42.75918 50.27343 1.000 16.66402 86 GLY D C 1
ATOM 6696 O O . GLY D 1 82 ? 14.12757 43.31533 49.29492 1.000 18.77722 86 GLY D O 1
ATOM 6697 N N . TRP D 1 83 ? 14.04793 41.78320 50.95420 1.000 15.77347 87 TRP D N 1
ATOM 6698 C CA . TRP D 1 83 ? 12.72263 41.28206 50.58563 1.000 16.97076 87 TRP D CA 1
ATOM 6699 C C . TRP D 1 83 ? 11.97931 40.94292 51.86619 1.000 18.89585 87 TRP D C 1
ATOM 6700 O O . TRP D 1 83 ? 12.34642 39.99730 52.56912 1.000 17.74776 87 TRP D O 1
ATOM 6711 N N . GLN D 1 84 ? 10.91859 41.70065 52.15344 1.000 16.17015 88 GLN D N 1
ATOM 6712 C CA . GLN D 1 84 ? 10.18171 41.52279 53.40064 1.000 16.57453 88 GLN D CA 1
ATOM 6713 C C . GLN D 1 84 ? 9.62365 40.11144 53.53996 1.000 19.28872 88 GLN D C 1
ATOM 6714 O O . GLN D 1 84 ? 9.58510 39.56428 54.64790 1.000 22.02919 88 GLN D O 1
ATOM 6720 N N . ASP D 1 85 ? 9.22647 39.49487 52.43064 1.000 19.43154 89 ASP D N 1
ATOM 6721 C CA . ASP D 1 85 ? 8.50558 38.23257 52.45448 1.000 18.62341 89 ASP D CA 1
ATOM 6722 C C . ASP D 1 85 ? 9.37237 37.04044 52.06095 1.000 19.56844 89 ASP D C 1
ATOM 6723 O O . ASP D 1 85 ? 8.83318 36.00471 51.65634 1.000 20.40272 89 ASP D O 1
ATOM 6728 N N . ILE D 1 86 ? 10.69256 37.14601 52.19846 1.000 17.41566 90 ILE D N 1
ATOM 6729 C CA . ILE D 1 86 ? 11.56739 36.03227 51.81502 1.000 17.03106 90 ILE D CA 1
ATOM 6730 C C . ILE D 1 86 ? 11.27021 34.80061 52.66683 1.000 17.86493 90 ILE D C 1
ATOM 6731 O O . ILE D 1 86 ? 11.30412 34.86536 53.90397 1.000 21.31278 90 ILE D O 1
ATOM 6736 N N . PRO D 1 87 ? 10.93203 33.66883 52.06093 1.000 18.46989 91 PRO D N 1
ATOM 6737 C CA . PRO D 1 87 ? 10.58409 32.46981 52.82999 1.000 18.05730 91 PRO D CA 1
ATOM 6738 C C . PRO D 1 87 ? 11.80241 31.58974 53.11585 1.000 22.70131 91 PRO D C 1
ATOM 6739 O O . PRO D 1 87 ? 11.81901 30.39032 52.80896 1.000 22.95811 91 PRO D O 1
ATOM 6743 N N . ASP D 1 88 ? 12.84205 32.18206 53.70299 1.000 22.26041 92 ASP D N 1
ATOM 6744 C CA . ASP D 1 88 ? 14.07113 31.42986 53.94191 1.000 21.57743 92 ASP D CA 1
ATOM 6745 C C . ASP D 1 88 ? 14.00569 30.52816 55.16975 1.000 26.55288 92 ASP D C 1
ATOM 6746 O O . ASP D 1 88 ? 14.99080 29.84612 55.46675 1.000 28.59849 92 ASP D O 1
ATOM 6751 N N . PHE D 1 89 ? 12.87218 30.48084 55.86288 1.000 23.19873 93 PHE D N 1
ATOM 6752 C CA . PHE D 1 89 ? 12.72100 29.75275 57.11349 1.000 25.12347 93 PHE D CA 1
ATOM 6753 C C . PHE D 1 89 ? 11.97588 28.42808 56.94152 1.000 24.24361 93 PHE D C 1
ATOM 6754 O O . PHE D 1 89 ? 11.68448 27.76311 57.94043 1.000 26.52090 93 PHE D O 1
ATOM 6762 N N . ILE D 1 90 ? 11.65675 28.03120 55.70600 1.000 23.79318 94 ILE D N 1
ATOM 6763 C CA . ILE D 1 90 ? 10.69595 26.94419 55.50410 1.000 22.38241 94 ILE D CA 1
ATOM 6764 C C . ILE D 1 90 ? 11.19276 25.61006 56.05311 1.000 25.15530 94 ILE D C 1
ATOM 6765 O O . ILE D 1 90 ? 10.38320 24.72643 56.35719 1.000 25.09932 94 ILE D O 1
ATOM 6770 N N . ASP D 1 91 ? 12.50998 25.41826 56.17117 1.000 24.45553 95 ASP D N 1
ATOM 6771 C CA . ASP D 1 91 ? 12.98603 24.13176 56.66205 1.000 27.43985 95 ASP D CA 1
ATOM 6772 C C . ASP D 1 91 ? 12.63871 23.90863 58.12584 1.000 28.00247 95 ASP D C 1
ATOM 6773 O O . ASP D 1 91 ? 12.64687 22.76369 58.58336 1.000 26.90862 95 ASP D O 1
ATOM 6778 N N . SER D 1 92 ? 12.31104 24.96841 58.86333 1.000 26.58032 96 SER D N 1
ATOM 6779 C CA . SER D 1 92 ? 11.95404 24.82605 60.26581 1.000 29.12442 96 SER D CA 1
ATOM 6780 C C . SER D 1 92 ? 10.47600 24.52936 60.46398 1.000 29.31396 96 SER D C 1
ATOM 6781 O O . SER D 1 92 ? 10.06496 24.22197 61.58700 1.000 32.91051 96 SER D O 1
ATOM 6784 N N . LEU D 1 93 ? 9.68305 24.59767 59.40615 1.000 27.06432 97 LEU D N 1
ATOM 6785 C CA . LEU D 1 93 ? 8.25485 24.35069 59.48669 1.000 25.45530 97 LEU D CA 1
ATOM 6786 C C . LEU D 1 93 ? 7.97208 22.85793 59.39988 1.000 27.41072 97 LEU D C 1
ATOM 6787 O O . LEU D 1 93 ? 8.79595 22.08533 58.89877 1.000 26.44004 97 LEU D O 1
ATOM 6792 N N . PRO D 1 94 ? 6.81516 22.41814 59.88942 1.000 24.59522 98 PRO D N 1
ATOM 6793 C CA . PRO D 1 94 ? 6.39160 21.03963 59.63176 1.000 27.38310 98 PRO D CA 1
ATOM 6794 C C . PRO D 1 94 ? 6.42208 20.75624 58.13593 1.000 27.80687 98 PRO D C 1
ATOM 6795 O O . PRO D 1 94 ? 6.16946 21.64024 57.31027 1.000 24.80444 98 PRO D O 1
ATOM 6799 N N . ASP D 1 95 ? 6.75356 19.50823 57.80268 1.000 25.50039 99 ASP D N 1
ATOM 6800 C CA . ASP D 1 95 ? 6.96926 19.12394 56.41221 1.000 28.39437 99 ASP D CA 1
ATOM 6801 C C . ASP D 1 95 ? 5.76546 19.45856 55.54243 1.000 26.07205 99 ASP D C 1
ATOM 6802 O O . ASP D 1 95 ? 5.92369 19.95247 54.42079 1.000 26.50903 99 ASP D O 1
ATOM 6807 N N . ALA D 1 96 ? 4.55304 19.19120 56.03702 1.000 25.22774 100 ALA D N 1
ATOM 6808 C CA . ALA D 1 96 ? 3.36727 19.42586 55.21977 1.000 27.28408 100 ALA D CA 1
ATOM 6809 C C . ALA D 1 96 ? 3.12281 20.91395 54.99032 1.000 29.35093 100 ALA D C 1
ATOM 6810 O O . ALA D 1 96 ? 2.53171 21.29107 53.97247 1.000 27.85672 100 ALA D O 1
ATOM 6812 N N . LEU D 1 97 ? 3.57632 21.77082 55.90944 1.000 26.69856 101 LEU D N 1
ATOM 6813 C CA . LEU D 1 97 ? 3.48594 23.21320 55.68747 1.000 30.24774 101 LEU D CA 1
ATOM 6814 C C . LEU D 1 97 ? 4.57447 23.70346 54.73671 1.000 24.70617 101 LEU D C 1
ATOM 6815 O O . LEU D 1 97 ? 4.31364 24.56391 53.88789 1.000 24.74748 101 LEU D O 1
ATOM 6820 N N . LYS D 1 98 ? 5.79420 23.16551 54.86241 1.000 24.68183 102 LYS D N 1
ATOM 6821 C CA . LYS D 1 98 ? 6.82872 23.43713 53.87135 1.000 25.85541 102 LYS D CA 1
ATOM 6822 C C . LYS D 1 98 ? 6.33579 23.12388 52.46467 1.000 24.71010 102 LYS D C 1
ATOM 6823 O O . LYS D 1 98 ? 6.58065 23.89414 51.53089 1.000 24.35743 102 LYS D O 1
ATOM 6829 N N . ALA D 1 99 ? 5.61977 22.00445 52.29702 1.000 24.46296 103 ALA D N 1
ATOM 6830 C CA . ALA D 1 99 ? 5.11859 21.64247 50.97332 1.000 26.22172 103 ALA D CA 1
ATOM 6831 C C . ALA D 1 99 ? 4.18276 22.71333 50.41552 1.000 27.38120 103 ALA D C 1
ATOM 6832 O O . ALA D 1 99 ? 4.23491 23.02950 49.21972 1.000 26.78200 103 ALA D O 1
ATOM 6834 N N . VAL D 1 100 ? 3.33911 23.30414 51.26755 1.000 24.15757 104 VAL D N 1
ATOM 6835 C CA . VAL D 1 100 ? 2.46090 24.37947 50.80562 1.000 24.77850 104 VAL D CA 1
ATOM 6836 C C . VAL D 1 100 ? 3.28006 25.58517 50.35410 1.000 22.42820 104 VAL D C 1
ATOM 6837 O O . VAL D 1 100 ? 3.00028 26.18993 49.31166 1.000 24.73093 104 VAL D O 1
ATOM 6841 N N . TYR D 1 101 ? 4.30388 25.95646 51.12897 1.000 23.10100 105 TYR D N 1
ATOM 6842 C CA . TYR D 1 101 ? 5.16180 27.06423 50.71815 1.000 23.12049 105 TYR D CA 1
ATOM 6843 C C . TYR D 1 101 ? 5.80564 26.79596 49.37020 1.000 22.16099 105 TYR D C 1
ATOM 6844 O O . TYR D 1 101 ? 5.87022 27.69203 48.51881 1.000 21.90052 105 TYR D O 1
ATOM 6853 N N . LEU D 1 102 ? 6.30810 25.57305 49.16306 1.000 21.76485 106 LEU D N 1
ATOM 6854 C CA . LEU D 1 102 ? 6.98210 25.27563 47.90599 1.000 23.44856 106 LEU D CA 1
ATOM 6855 C C . LEU D 1 102 ? 6.03770 25.42910 46.72125 1.000 25.34457 106 LEU D C 1
ATOM 6856 O O . LEU D 1 102 ? 6.46668 25.81066 45.62684 1.000 28.31546 106 LEU D O 1
ATOM 6861 N N . GLU D 1 103 ? 4.75204 25.15463 46.91907 1.000 23.75340 107 GLU D N 1
ATOM 6862 C CA . GLU D 1 103 ? 3.81217 25.26176 45.81543 1.000 23.13075 107 GLU D CA 1
ATOM 6863 C C . GLU D 1 103 ? 3.24182 26.67337 45.66450 1.000 25.04916 107 GLU D C 1
ATOM 6864 O O . GLU D 1 103 ? 3.07974 27.15336 44.53625 1.000 25.84585 107 GLU D O 1
ATOM 6870 N N . GLN D 1 104 ? 2.95224 27.35905 46.77477 1.000 22.74858 108 GLN D N 1
ATOM 6871 C CA . GLN D 1 104 ? 2.13714 28.57224 46.73593 1.000 20.48440 108 GLN D CA 1
ATOM 6872 C C . GLN D 1 104 ? 2.87576 29.87182 47.03682 1.000 21.57170 108 GLN D C 1
ATOM 6873 O O . GLN D 1 104 ? 2.34709 30.93850 46.71488 1.000 21.91144 108 GLN D O 1
ATOM 6879 N N . HIS D 1 105 ? 4.05007 29.83779 47.65957 1.000 21.20672 109 HIS D N 1
ATOM 6880 C CA . HIS D 1 105 ? 4.71481 31.10645 47.96440 1.000 20.54225 109 HIS D CA 1
ATOM 6881 C C . HIS D 1 105 ? 5.22392 31.73492 46.67418 1.000 18.39181 109 HIS D C 1
ATOM 6882 O O . HIS D 1 105 ? 5.82973 31.04070 45.84735 1.000 20.73214 109 HIS D O 1
ATOM 6889 N N . PRO D 1 106 ? 5.00707 33.02529 46.45829 1.000 17.94743 110 PRO D N 1
ATOM 6890 C CA . PRO D 1 106 ? 5.46027 33.64390 45.21328 1.000 18.54213 110 PRO D CA 1
ATOM 6891 C C . PRO D 1 106 ? 6.97267 33.75588 45.19232 1.000 18.60780 110 PRO D C 1
ATOM 6892 O O . PRO D 1 106 ? 7.62714 33.74879 46.24896 1.000 18.99900 110 PRO D O 1
ATOM 6896 N N . PRO D 1 107 ? 7.56443 33.85172 44.00790 1.000 19.05972 111 PRO D N 1
ATOM 6897 C CA . PRO D 1 107 ? 9.00676 34.07111 43.89936 1.000 17.64216 111 PRO D CA 1
ATOM 6898 C C . PRO D 1 107 ? 9.35863 35.54187 44.09971 1.000 17.74544 111 PRO D C 1
ATOM 6899 O O . PRO D 1 107 ? 8.50769 36.43247 44.06696 1.000 19.89393 111 PRO D O 1
ATOM 6903 N N . PHE D 1 108 ? 10.65285 35.78427 44.30701 1.000 17.43899 112 PHE D N 1
ATOM 6904 C CA . PHE D 1 108 ? 11.16983 37.14546 44.28791 1.000 18.01049 112 PHE D CA 1
ATOM 6905 C C . PHE D 1 108 ? 10.98779 37.73901 42.90079 1.000 20.65517 112 PHE D C 1
ATOM 6906 O O . PHE D 1 108 ? 11.60688 37.28418 41.93481 1.000 20.04509 112 PHE D O 1
ATOM 6914 N N . ASP D 1 109 ? 10.10690 38.73320 42.78532 1.000 19.66005 113 ASP D N 1
ATOM 6915 C CA . ASP D 1 109 ? 9.94069 39.48044 41.55036 1.000 20.45858 113 ASP D CA 1
ATOM 6916 C C . ASP D 1 109 ? 10.45553 40.87680 41.84678 1.000 18.97568 113 ASP D C 1
ATOM 6917 O O . ASP D 1 109 ? 9.86586 41.57776 42.68117 1.000 18.54282 113 ASP D O 1
ATOM 6922 N N . PRO D 1 110 ? 11.54856 41.31496 41.22595 1.000 19.40255 114 PRO D N 1
ATOM 6923 C CA . PRO D 1 110 ? 12.13813 42.60933 41.60703 1.000 18.99049 114 PRO D CA 1
ATOM 6924 C C . PRO D 1 110 ? 11.21587 43.79660 41.36328 1.000 18.67749 114 PRO D C 1
ATOM 6925 O O . PRO D 1 110 ? 11.41251 44.84650 41.98566 1.000 20.31868 114 PRO D O 1
ATOM 6929 N N . ALA D 1 111 ? 10.20748 43.65074 40.49925 1.000 18.88066 115 ALA D N 1
ATOM 6930 C CA . ALA D 1 111 ? 9.29256 44.75319 40.21446 1.000 19.05061 115 ALA D CA 1
ATOM 6931 C C . ALA D 1 111 ? 8.35469 45.04160 41.37941 1.000 20.68006 115 ALA D C 1
ATOM 6932 O O . ALA D 1 111 ? 7.90928 46.18839 41.54545 1.000 21.43620 115 ALA D O 1
ATOM 6934 N N . THR D 1 112 ? 8.02840 44.02429 42.17972 1.000 18.05285 116 THR D N 1
ATOM 6935 C CA . THR D 1 112 ? 7.02077 44.14607 43.22320 1.000 18.31437 116 THR D CA 1
ATOM 6936 C C . THR D 1 112 ? 7.47632 43.73882 44.61705 1.000 17.29865 116 THR D C 1
ATOM 6937 O O . THR D 1 112 ? 6.78988 44.09515 45.58055 1.000 18.06938 116 THR D O 1
ATOM 6941 N N . ALA D 1 113 ? 8.58703 43.00226 44.76589 1.000 17.55861 117 ALA D N 1
ATOM 6942 C CA . ALA D 1 113 ? 8.97505 42.48317 46.07606 1.000 15.98047 117 ALA D CA 1
ATOM 6943 C C . ALA D 1 113 ? 9.17745 43.62001 47.06920 1.000 15.90079 117 ALA D C 1
ATOM 6944 O O . ALA D 1 113 ? 9.98093 44.52588 46.82961 1.000 18.31538 117 ALA D O 1
ATOM 6946 N N . ARG D 1 114 ? 8.45042 43.58818 48.18490 1.000 16.09659 118 ARG D N 1
ATOM 6947 C CA . ARG D 1 114 ? 8.49649 44.72156 49.10291 1.000 16.59550 118 ARG D CA 1
ATOM 6948 C C . ARG D 1 114 ? 9.78984 44.70949 49.91250 1.000 17.41342 118 ARG D C 1
ATOM 6949 O O . ARG D 1 114 ? 10.32568 43.65280 50.25811 1.000 17.02627 118 ARG D O 1
ATOM 6957 N N . ALA D 1 115 ? 10.30237 45.90653 50.19792 1.000 15.63461 119 ALA D N 1
ATOM 6958 C CA . ALA D 1 115 ? 11.50376 46.01962 51.00981 1.000 17.28484 119 ALA D CA 1
ATOM 6959 C C . ALA D 1 115 ? 11.22153 45.59369 52.44872 1.000 16.93498 119 ALA D C 1
ATOM 6960 O O . ALA D 1 115 ? 10.10651 45.73133 52.95318 1.000 17.21463 119 ALA D O 1
ATOM 6962 N N . VAL D 1 116 ? 12.26236 45.08415 53.11523 1.000 16.33059 120 VAL D N 1
ATOM 6963 C CA . VAL D 1 116 ? 12.17256 44.74679 54.53557 1.000 16.27236 120 VAL D CA 1
ATOM 6964 C C . VAL D 1 116 ? 11.74175 45.97618 55.32632 1.000 17.79919 120 VAL D C 1
ATOM 6965 O O . VAL D 1 116 ? 12.34817 47.05069 55.21437 1.000 17.16316 120 VAL D O 1
ATOM 6969 N N . ARG D 1 117 ? 10.68713 45.82955 56.13318 1.000 18.12821 121 ARG D N 1
ATOM 6970 C CA . ARG D 1 117 ? 10.16081 46.99355 56.84739 1.000 18.91881 121 ARG D CA 1
ATOM 6971 C C . ARG D 1 117 ? 11.19084 47.54607 57.82748 1.000 21.87083 121 ARG D C 1
ATOM 6972 O O . ARG D 1 117 ? 11.30162 48.77113 57.99928 1.000 19.46085 121 ARG D O 1
ATOM 6980 N N . GLU D 1 118 ? 11.97567 46.65745 58.46052 1.000 19.32888 122 GLU D N 1
ATOM 6981 C CA . GLU D 1 118 ? 12.97271 47.09746 59.43552 1.000 21.44869 122 GLU D CA 1
ATOM 6982 C C . GLU D 1 118 ? 14.15856 47.78964 58.78158 1.000 20.73274 122 GLU D C 1
ATOM 6983 O O . GLU D 1 118 ? 15.04766 48.26868 59.49830 1.000 19.94497 122 GLU D O 1
ATOM 6989 N N . ASN D 1 119 ? 14.19064 47.85563 57.45239 1.000 17.01158 123 ASN D N 1
ATOM 6990 C CA . ASN D 1 119 ? 15.20305 48.60587 56.71715 1.000 16.74119 123 ASN D CA 1
ATOM 6991 C C . ASN D 1 119 ? 14.82273 50.06870 56.51147 1.000 18.58257 123 ASN D C 1
ATOM 6992 O O . ASN D 1 119 ? 15.54052 50.78311 55.79916 1.000 18.99995 123 ASN D O 1
ATOM 6997 N N . SER D 1 120 ? 13.72692 50.50806 57.14453 1.000 16.65684 124 SER D N 1
ATOM 6998 C CA . SER D 1 120 ? 13.08865 51.82520 57.05726 1.000 16.36869 124 SER D CA 1
ATOM 6999 C C . SER D 1 120 ? 12.11628 51.89781 55.88967 1.000 17.00030 124 SER D C 1
ATOM 7000 O O . SER D 1 120 ? 12.40798 51.42245 54.78693 1.000 16.77061 124 SER D O 1
ATOM 7003 N N . VAL D 1 121 ? 10.96910 52.53573 56.11939 1.000 18.37820 125 VAL D N 1
ATOM 7004 C CA . VAL D 1 121 ? 10.04182 52.83485 55.03834 1.000 17.45877 125 VAL D CA 1
ATOM 7005 C C . VAL D 1 121 ? 10.75224 53.59681 53.91897 1.000 15.96237 125 VAL D C 1
ATOM 7006 O O . VAL D 1 121 ? 10.35202 53.51308 52.75460 1.000 16.67155 125 VAL D O 1
ATOM 7010 N N . LEU D 1 122 ? 11.83891 54.31494 54.24225 1.000 17.06751 126 LEU D N 1
ATOM 7011 C CA . LEU D 1 122 ? 12.54811 55.03924 53.19169 1.000 15.61821 126 LEU D CA 1
ATOM 7012 C C . LEU D 1 122 ? 13.11637 54.09388 52.13620 1.000 15.83935 126 LEU D C 1
ATOM 7013 O O . LEU D 1 122 ? 13.21671 54.46781 50.96082 1.000 17.60852 126 LEU D O 1
ATOM 7018 N N . ALA D 1 123 ? 13.52508 52.88530 52.53182 1.000 15.43187 127 ALA D N 1
ATOM 7019 C CA . ALA D 1 123 ? 14.00166 51.92576 51.53897 1.000 14.79407 127 ALA D CA 1
ATOM 7020 C C . ALA D 1 123 ? 12.88602 51.53551 50.58410 1.000 16.87619 127 ALA D C 1
ATOM 7021 O O . ALA D 1 123 ? 13.11570 51.37437 49.38216 1.000 17.06269 127 ALA D O 1
ATOM 7023 N N . GLU D 1 124 ? 11.66634 51.38551 51.10040 1.000 15.43487 128 GLU D N 1
ATOM 7024 C CA . GLU D 1 124 ? 10.54290 51.08548 50.21734 1.000 17.10419 128 GLU D CA 1
ATOM 7025 C C . GLU D 1 124 ? 10.19680 52.28368 49.34556 1.000 17.56203 128 GLU D C 1
ATOM 7026 O O . GLU D 1 124 ? 9.82110 52.11518 48.17597 1.000 17.83870 128 GLU D O 1
ATOM 7032 N N . PHE D 1 125 ? 10.33635 53.50395 49.89161 1.000 17.45278 129 PHE D N 1
ATOM 7033 C CA . PHE D 1 125 ? 10.07557 54.70659 49.10364 1.000 16.92359 129 PHE D CA 1
ATOM 7034 C C . PHE D 1 125 ? 11.08689 54.81900 47.96236 1.000 15.12774 129 PHE D C 1
ATOM 7035 O O . PHE D 1 125 ? 10.74439 55.23290 46.84753 1.000 16.89315 129 PHE D O 1
ATOM 7043 N N . LEU D 1 126 ? 12.35675 54.48998 48.23060 1.000 15.48137 130 LEU D N 1
ATOM 7044 C CA . LEU D 1 126 ? 13.37033 54.57848 47.18213 1.000 15.82592 130 LEU D CA 1
ATOM 7045 C C . LEU D 1 126 ? 13.19804 53.45942 46.16729 1.000 15.40194 130 LEU D C 1
ATOM 7046 O O . LEU D 1 126 ? 13.41766 53.66119 44.96908 1.000 16.78207 130 LEU D O 1
ATOM 7051 N N . ARG D 1 127 ? 12.80366 52.26865 46.63609 1.000 14.82949 131 ARG D N 1
ATOM 7052 C CA . ARG D 1 127 ? 12.57359 51.14618 45.73346 1.000 15.68856 131 ARG D CA 1
ATOM 7053 C C . ARG D 1 127 ? 11.54473 51.49154 44.67015 1.000 17.69088 131 ARG D C 1
ATOM 7054 O O . ARG D 1 127 ? 11.59756 50.95369 43.55891 1.000 19.76139 131 ARG D O 1
ATOM 7062 N N . THR D 1 128 ? 10.59626 52.37703 44.99174 1.000 15.94559 132 THR D N 1
ATOM 7063 C CA . THR D 1 128 ? 9.51954 52.72968 44.07106 1.000 16.85552 132 THR D CA 1
ATOM 7064 C C . THR D 1 128 ? 9.70887 54.10269 43.42677 1.000 17.82177 132 THR D C 1
ATOM 7065 O O . THR D 1 128 ? 8.76288 54.65844 42.85968 1.000 19.14656 132 THR D O 1
ATOM 7069 N N . TRP D 1 129 ? 10.92074 54.64666 43.47531 1.000 16.65587 133 TRP D N 1
ATOM 7070 C CA . TRP D 1 129 ? 11.22779 55.95930 42.92779 1.000 16.12259 133 TRP D CA 1
ATOM 7071 C C . TRP D 1 129 ? 11.41567 55.88360 41.41025 1.000 18.26236 133 TRP D C 1
ATOM 7072 O O . TRP D 1 129 ? 11.88340 54.87173 40.88557 1.000 18.59507 133 TRP D O 1
ATOM 7083 N N . PRO D 1 130 ? 11.08115 56.94801 40.67983 1.000 18.06726 134 PRO D N 1
ATOM 7084 C CA . PRO D 1 130 ? 11.35572 56.96249 39.23590 1.000 19.33194 134 PRO D CA 1
ATOM 7085 C C . PRO D 1 130 ? 12.83190 56.71103 38.94642 1.000 19.23226 134 PRO D C 1
ATOM 7086 O O . PRO D 1 130 ? 13.71525 57.22808 39.63401 1.000 19.25658 134 PRO D O 1
ATOM 7090 N N . CYS D 1 131 ? 13.08669 55.88603 37.92791 1.000 20.42638 135 CYS D N 1
ATOM 7091 C CA . CYS D 1 131 ? 14.42567 55.59865 37.40774 1.000 20.12114 135 CYS D CA 1
ATOM 7092 C C . CYS D 1 131 ? 15.25882 54.74290 38.35414 1.000 21.11009 135 CYS D C 1
ATOM 7093 O O . CYS D 1 131 ? 16.49139 54.70610 38.24207 1.000 21.66928 135 CYS D O 1
ATOM 7096 N N . VAL D 1 132 ? 14.61408 54.06073 39.29730 1.000 18.22861 136 VAL D N 1
ATOM 7097 C CA . VAL D 1 132 ? 15.33333 53.20678 40.23587 1.000 17.29396 136 VAL D CA 1
ATOM 7098 C C . VAL D 1 132 ? 15.85511 51.95841 39.52870 1.000 17.74196 136 VAL D C 1
ATOM 7099 O O . VAL D 1 132 ? 15.25342 51.44245 38.57450 1.000 18.83680 136 VAL D O 1
ATOM 7103 N N . HIS D 1 133 ? 17.00031 51.47177 40.00868 1.000 16.73286 137 HIS D N 1
ATOM 7104 C CA . HIS D 1 133 ? 17.56700 50.19672 39.60372 1.000 16.92976 137 HIS D CA 1
ATOM 7105 C C . HIS D 1 133 ? 17.65554 49.30814 40.83523 1.000 15.06126 137 HIS D C 1
ATOM 7106 O O . HIS D 1 133 ? 17.97658 49.79063 41.92817 1.000 18.64191 137 HIS D O 1
ATOM 7113 N N . ARG D 1 134 ? 17.35451 48.01721 40.67332 1.000 16.60731 138 ARG D N 1
ATOM 7114 C CA . ARG D 1 134 ? 17.30980 47.09097 41.79866 1.000 15.37556 138 ARG D CA 1
ATOM 7115 C C . ARG D 1 134 ? 18.17491 45.87147 41.51401 1.000 17.71707 138 ARG D C 1
ATOM 7116 O O . ARG D 1 134 ? 18.07330 45.26889 40.43772 1.000 17.90857 138 ARG D O 1
ATOM 7124 N N . SER D 1 135 ? 19.00507 45.49525 42.48688 1.000 15.22316 139 SER D N 1
ATOM 7125 C CA . SER D 1 135 ? 19.87544 44.33789 42.32483 1.000 15.50344 139 SER D CA 1
ATOM 7126 C C . SER D 1 135 ? 19.11855 43.01620 42.50818 1.000 16.78388 139 SER D C 1
ATOM 7127 O O . SER D 1 135 ? 18.06277 42.95129 43.14254 1.000 18.40606 139 SER D O 1
ATOM 7130 N N . ALA D 1 136 ? 19.68421 41.94380 41.93740 1.000 17.43601 140 ALA D N 1
ATOM 7131 C CA . ALA D 1 136 ? 18.93822 40.70324 41.72151 1.000 19.96807 140 ALA D CA 1
ATOM 7132 C C . ALA D 1 136 ? 18.95097 39.74422 42.90718 1.000 19.13960 140 ALA D C 1
ATOM 7133 O O . ALA D 1 136 ? 18.14797 38.79828 42.92799 1.000 21.29920 140 ALA D O 1
ATOM 7135 N N . ASN D 1 137 ? 19.84853 39.93392 43.86954 1.000 17.70123 141 ASN D N 1
ATOM 7136 C CA . ASN D 1 137 ? 19.92918 39.04081 45.01244 1.000 16.85180 141 ASN D CA 1
ATOM 7137 C C . ASN D 1 137 ? 18.75036 39.31984 45.93266 1.000 19.16853 141 ASN D C 1
ATOM 7138 O O . ASN D 1 137 ? 18.65469 40.42722 46.47080 1.000 19.12236 141 ASN D O 1
ATOM 7143 N N . PRO D 1 138 ? 17.83285 38.37359 46.13506 1.000 17.24017 142 PRO D N 1
ATOM 7144 C CA . PRO D 1 138 ? 16.62503 38.70803 46.91462 1.000 16.92501 142 PRO D CA 1
ATOM 7145 C C . PRO D 1 138 ? 16.92140 39.17049 48.33183 1.000 18.61606 142 PRO D C 1
ATOM 7146 O O . PRO D 1 138 ? 16.47601 40.25905 48.74341 1.000 18.99126 142 PRO D O 1
ATOM 7150 N N . GLU D 1 139 ? 17.66832 38.36964 49.09758 1.000 18.14861 143 GLU D N 1
ATOM 7151 C CA . GLU D 1 139 ? 17.88603 38.68282 50.50495 1.000 17.91343 143 GLU D CA 1
ATOM 7152 C C . GLU D 1 139 ? 18.70790 39.94566 50.68096 1.000 16.98581 143 GLU D C 1
ATOM 7153 O O . GLU D 1 139 ? 18.48642 40.70261 51.63872 1.000 17.35400 143 GLU D O 1
ATOM 7159 N N . ALA D 1 140 ? 19.65047 40.18700 49.76871 1.000 15.86866 144 ALA D N 1
ATOM 7160 C CA . ALA D 1 140 ? 20.57879 41.30325 49.85400 1.000 15.50678 144 ALA D CA 1
ATOM 7161 C C . ALA D 1 140 ? 20.23810 42.43462 48.88806 1.000 17.35362 144 ALA D C 1
ATOM 7162 O O . ALA D 1 140 ? 21.08345 43.29182 48.63485 1.000 15.53122 144 ALA D O 1
ATOM 7164 N N . SER D 1 141 ? 19.00641 42.47605 48.37416 1.000 15.22940 145 SER D N 1
ATOM 7165 C CA . SER D 1 141 ? 18.68193 43.35397 47.25227 1.000 15.67211 145 SER D CA 1
ATOM 7166 C C . SER D 1 141 ? 18.90520 44.82121 47.58178 1.000 16.05792 145 SER D C 1
ATOM 7167 O O . SER D 1 141 ? 18.43289 45.31568 48.60463 1.000 16.81477 145 SER D O 1
ATOM 7170 N N . MET D 1 142 ? 19.59174 45.52834 46.69046 1.000 15.18385 146 MET D N 1
ATOM 7171 C CA . MET D 1 142 ? 19.82526 46.95240 46.85953 1.000 15.34939 146 MET D CA 1
ATOM 7172 C C . MET D 1 142 ? 19.13222 47.73944 45.76014 1.000 14.87768 146 MET D C 1
ATOM 7173 O O . MET D 1 142 ? 18.98147 47.25788 44.63563 1.000 16.38857 146 MET D O 1
ATOM 7178 N N . VAL D 1 143 ? 18.69470 48.95502 46.09872 1.000 14.23159 147 VAL D N 1
ATOM 7179 C CA . VAL D 1 143 ? 18.01715 49.83696 45.15511 1.000 14.90739 147 VAL D CA 1
ATOM 7180 C C . VAL D 1 143 ? 18.80996 51.13292 45.05234 1.000 16.16834 147 VAL D C 1
ATOM 7181 O O . VAL D 1 143 ? 19.37417 51.60159 46.04591 1.000 16.32438 147 VAL D O 1
ATOM 7185 N N . ALA D 1 144 ? 18.86452 51.71130 43.85452 1.000 15.80816 148 ALA D N 1
ATOM 7186 C CA . ALA D 1 144 ? 19.67600 52.91164 43.67545 1.000 14.47539 148 ALA D CA 1
ATOM 7187 C C . ALA D 1 144 ? 19.11402 53.79039 42.56697 1.000 16.02058 148 ALA D C 1
ATOM 7188 O O . ALA D 1 144 ? 18.54636 53.29823 41.58512 1.000 16.28703 148 ALA D O 1
ATOM 7190 N N . VAL D 1 145 ? 19.28619 55.10199 42.73726 1.000 14.73993 149 VAL D N 1
ATOM 7191 C CA . VAL D 1 145 ? 18.86489 56.09471 41.75681 1.000 15.80727 149 VAL D CA 1
ATOM 7192 C C . VAL D 1 145 ? 20.04674 57.01670 41.51453 1.000 17.04350 149 VAL D C 1
ATOM 7193 O O . VAL D 1 145 ? 20.64162 57.52470 42.47414 1.000 19.35513 149 VAL D O 1
ATOM 7197 N N . GLY D 1 146 ? 20.36160 57.27120 40.24543 1.000 17.99281 150 GLY D N 1
ATOM 7198 C CA . GLY D 1 146 ? 21.36877 58.25619 39.91214 1.000 18.25360 150 GLY D CA 1
ATOM 7199 C C . GLY D 1 146 ? 22.34512 57.73789 38.87979 1.000 20.91619 150 GLY D C 1
ATOM 7200 O O . GLY D 1 146 ? 22.14032 56.68832 38.25494 1.000 20.10787 150 GLY D O 1
ATOM 7201 N N . ARG D 1 147 ? 23.44774 58.48009 38.72438 1.000 18.80828 151 ARG D N 1
ATOM 7202 C CA . ARG D 1 147 ? 24.32995 58.27338 37.57726 1.000 22.67539 151 ARG D CA 1
ATOM 7203 C C . ARG D 1 147 ? 24.92800 56.87230 37.55648 1.000 22.15643 151 ARG D C 1
ATOM 7204 O O . ARG D 1 147 ? 25.07833 56.27144 36.48877 1.000 21.78961 151 ARG D O 1
ATOM 7212 N N . GLN D 1 148 ? 25.29727 56.34198 38.71929 1.000 19.54763 152 GLN D N 1
ATOM 7213 C CA . GLN D 1 148 ? 25.96749 55.05163 38.79394 1.000 18.46203 152 GLN D CA 1
ATOM 7214 C C . GLN D 1 148 ? 25.06568 53.97665 39.38599 1.000 19.88585 152 GLN D C 1
ATOM 7215 O O . GLN D 1 148 ? 25.55934 52.94719 39.86493 1.000 20.16459 152 GLN D O 1
ATOM 7221 N N . ALA D 1 149 ? 23.74644 54.19242 39.33274 1.000 17.33693 153 ALA D N 1
ATOM 7222 C CA . ALA D 1 149 ? 22.81487 53.23680 39.92077 1.000 17.28455 153 ALA D CA 1
ATOM 7223 C C . ALA D 1 149 ? 22.85685 51.89848 39.19808 1.000 20.22085 153 ALA D C 1
ATOM 7224 O O . ALA D 1 149 ? 22.79639 50.83876 39.83997 1.000 18.45209 153 ALA D O 1
ATOM 7226 N N . ALA D 1 150 ? 22.94841 51.92353 37.86477 1.000 19.24613 154 ALA D N 1
ATOM 7227 C CA . ALA D 1 150 ? 23.05310 50.67753 37.10944 1.000 18.42335 154 ALA D CA 1
ATOM 7228 C C . ALA D 1 150 ? 24.32687 49.92592 37.47395 1.000 20.46764 154 ALA D C 1
ATOM 7229 O O . ALA D 1 150 ? 24.28794 48.72910 37.78339 1.000 19.28057 154 ALA D O 1
ATOM 7231 N N . LEU D 1 151 ? 25.47002 50.62187 37.46902 1.000 18.64566 155 LEU D N 1
ATOM 7232 C CA . LEU D 1 151 ? 26.72468 49.97570 37.83898 1.000 21.28723 155 LEU D CA 1
ATOM 7233 C C . LEU D 1 151 ? 26.64999 49.35133 39.22996 1.000 20.53607 155 LEU D C 1
ATOM 7234 O O . LEU D 1 151 ? 27.06507 48.20497 39.42068 1.000 20.69569 155 LEU D O 1
ATOM 7239 N N . LEU D 1 152 ? 26.12738 50.09384 40.21769 1.000 17.62914 156 LEU D N 1
ATOM 7240 C CA . LEU D 1 152 ? 26.13132 49.58691 41.58841 1.000 18.13518 156 LEU D CA 1
ATOM 7241 C C . LEU D 1 152 ? 25.29935 48.31886 41.72349 1.000 18.39245 156 LEU D C 1
ATOM 7242 O O . LEU D 1 152 ? 25.66332 47.40278 42.47252 1.000 19.00968 156 LEU D O 1
ATOM 7247 N N . THR D 1 153 ? 24.16291 48.25416 41.02894 1.000 16.77688 157 THR D N 1
ATOM 7248 C CA . THR D 1 153 ? 23.21196 47.16718 41.22683 1.000 16.71648 157 THR D CA 1
ATOM 7249 C C . THR D 1 153 ? 23.37836 46.00675 40.25653 1.000 17.28008 157 THR D C 1
ATOM 7250 O O . THR D 1 153 ? 22.68326 44.99524 40.41175 1.000 18.16486 157 THR D O 1
ATOM 7254 N N . ALA D 1 154 ? 24.27345 46.10912 39.27891 1.000 19.82649 158 ALA D N 1
ATOM 7255 C CA . ALA D 1 154 ? 24.35442 45.09056 38.24305 1.000 25.73255 158 ALA D CA 1
ATOM 7256 C C . ALA D 1 154 ? 25.05049 43.83037 38.74842 1.000 21.16767 158 ALA D C 1
ATOM 7257 O O . ALA D 1 154 ? 25.95116 43.88134 39.59158 1.000 20.92184 158 ALA D O 1
ATOM 7259 N N . ASN D 1 155 ? 24.61457 42.68862 38.21869 1.000 21.25955 159 ASN D N 1
ATOM 7260 C CA . ASN D 1 155 ? 25.33058 41.42312 38.38913 1.000 22.84175 159 ASN D CA 1
ATOM 7261 C C . ASN D 1 155 ? 25.58803 41.10006 39.85911 1.000 20.79531 159 ASN D C 1
ATOM 7262 O O . ASN D 1 155 ? 26.68745 40.71390 40.25817 1.000 21.78208 159 ASN D O 1
ATOM 7267 N N . HIS D 1 156 ? 24.54811 41.25406 40.67407 1.000 20.64977 160 HIS D N 1
ATOM 7268 C CA . HIS D 1 156 ? 24.63231 40.94641 42.09544 1.000 19.08375 160 HIS D CA 1
ATOM 7269 C C . HIS D 1 156 ? 24.44317 39.44379 42.25892 1.000 20.85380 160 HIS D C 1
ATOM 7270 O O . HIS D 1 156 ? 23.32626 38.93574 42.11973 1.000 21.62601 160 HIS D O 1
ATOM 7277 N N . ALA D 1 157 ? 25.52936 38.73495 42.57036 1.000 21.87134 161 ALA D N 1
ATOM 7278 C CA . ALA D 1 157 ? 25.47290 37.27960 42.63667 1.000 21.14660 161 ALA D CA 1
ATOM 7279 C C . ALA D 1 157 ? 24.56289 36.82124 43.76850 1.000 19.77410 161 ALA D C 1
ATOM 7280 O O . ALA D 1 157 ? 24.44229 37.47603 44.81008 1.000 21.77126 161 ALA D O 1
ATOM 7282 N N . LEU D 1 158 ? 23.91777 35.67618 43.55291 1.000 22.60231 162 LEU D N 1
ATOM 7283 C CA . LEU D 1 158 ? 23.01017 35.13864 44.55939 1.000 22.04568 162 LEU D CA 1
ATOM 7284 C C . LEU D 1 158 ? 23.77595 34.64279 45.77806 1.000 20.90898 162 LEU D C 1
ATOM 7285 O O . LEU D 1 158 ? 23.32384 34.81060 46.91195 1.000 22.18136 162 LEU D O 1
ATOM 7290 N N . ASP D 1 159 ? 24.92928 34.02440 45.57169 1.000 21.25014 163 ASP D N 1
ATOM 7291 C CA . ASP D 1 159 ? 25.70669 33.51645 46.68812 1.000 20.38149 163 ASP D CA 1
ATOM 7292 C C . ASP D 1 159 ? 26.64257 34.61465 47.18105 1.000 20.73958 163 ASP D C 1
ATOM 7293 O O . ASP D 1 159 ? 27.18440 35.38586 46.38468 1.000 20.66521 163 ASP D O 1
ATOM 7298 N N . TYR D 1 160 ? 26.83218 34.67439 48.49755 1.000 18.21327 164 TYR D N 1
ATOM 7299 C CA . TYR D 1 160 ? 27.73700 35.63571 49.12459 1.000 18.26396 164 TYR D CA 1
ATOM 7300 C C . TYR D 1 160 ? 27.40155 37.06854 48.70787 1.000 20.56290 164 TYR D C 1
ATOM 7301 O O . TYR D 1 160 ? 28.21729 37.80942 48.15187 1.000 20.56595 164 TYR D O 1
ATOM 7310 N N . GLY D 1 161 ? 26.15387 37.43842 49.00848 1.000 18.81072 165 GLY D N 1
ATOM 7311 C CA . GLY D 1 161 ? 25.53633 38.67659 48.56424 1.000 17.53646 165 GLY D CA 1
ATOM 7312 C C . GLY D 1 161 ? 26.12352 39.94290 49.13924 1.000 17.81028 165 GLY D C 1
ATOM 7313 O O . GLY D 1 161 ? 25.72455 41.02750 48.70519 1.000 17.53165 165 GLY D O 1
ATOM 7314 N N . TYR D 1 162 ? 27.03436 39.84657 50.10630 1.000 17.78940 166 TYR D N 1
ATOM 7315 C CA . TYR D 1 162 ? 27.70947 41.02677 50.63160 1.000 17.27595 166 TYR D CA 1
ATOM 7316 C C . TYR D 1 162 ? 29.19216 41.00397 50.29672 1.000 18.69400 166 TYR D C 1
ATOM 7317 O O . TYR D 1 162 ? 29.96517 41.78581 50.86090 1.000 21.82547 166 TYR D O 1
ATOM 7326 N N . GLY D 1 163 ? 29.58162 40.15063 49.35717 1.000 17.96993 167 GLY D N 1
ATOM 7327 C CA . GLY D 1 163 ? 30.97346 39.86649 49.02493 1.000 18.88019 167 GLY D CA 1
ATOM 7328 C C . GLY D 1 163 ? 31.47467 40.61736 47.80892 1.000 20.87603 167 GLY D C 1
ATOM 7329 O O . GLY D 1 163 ? 31.08866 41.76513 47.55006 1.000 21.01604 167 GLY D O 1
ATOM 7330 N N . VAL D 1 164 ? 32.34374 39.95183 47.04032 1.000 22.58962 168 VAL D N 1
ATOM 7331 C CA . VAL D 1 164 ? 33.04553 40.62392 45.94850 1.000 21.98368 168 VAL D CA 1
ATOM 7332 C C . VAL D 1 164 ? 32.10954 40.94736 44.78417 1.000 23.77819 168 VAL D C 1
ATOM 7333 O O . VAL D 1 164 ? 32.34717 41.90904 44.04441 1.000 27.42141 168 VAL D O 1
ATOM 7337 N N . GLU D 1 165 ? 31.04869 40.16651 44.59339 1.000 21.07071 169 GLU D N 1
ATOM 7338 C CA . GLU D 1 165 ? 30.07028 40.39880 43.52222 1.000 23.43899 169 GLU D CA 1
ATOM 7339 C C . GLU D 1 165 ? 28.84356 41.14080 44.02735 1.000 22.32341 169 GLU D C 1
ATOM 7340 O O . GLU D 1 165 ? 27.72658 40.73569 43.73988 1.000 25.87857 169 GLU D O 1
ATOM 7346 N N . SER D 1 166 ? 29.01214 42.22733 44.76501 1.000 21.44402 170 SER D N 1
ATOM 7347 C CA . SER D 1 166 ? 27.88346 42.87323 45.41493 1.000 18.81528 170 SER D CA 1
ATOM 7348 C C . SER D 1 166 ? 27.92854 44.38002 45.21228 1.000 18.51469 170 SER D C 1
ATOM 7349 O O . SER D 1 166 ? 28.97482 44.94563 44.88248 1.000 19.55368 170 SER D O 1
ATOM 7352 N N . PRO D 1 167 ? 26.80160 45.06336 45.40605 1.000 16.04121 171 PRO D N 1
ATOM 7353 C CA . PRO D 1 167 ? 26.82697 46.52988 45.35148 1.000 16.59671 171 PRO D CA 1
ATOM 7354 C C . PRO D 1 167 ? 27.73902 47.15369 46.39368 1.000 15.83710 171 PRO D C 1
ATOM 7355 O O . PRO D 1 167 ? 28.17621 48.29820 46.21631 1.000 17.82502 171 PRO D O 1
ATOM 7359 N N . LEU D 1 168 ? 27.99304 46.45556 47.50799 1.000 16.17160 172 LEU D N 1
ATOM 7360 C CA . LEU D 1 168 ? 28.87834 47.00861 48.52873 1.000 17.14724 172 LEU D CA 1
ATOM 7361 C C . LEU D 1 168 ? 30.32253 47.02220 48.04586 1.000 18.37541 172 LEU D C 1
ATOM 7362 O O . LEU D 1 168 ? 31.05190 47.99614 48.27866 1.000 18.76030 172 LEU D O 1
ATOM 7367 N N . ALA D 1 169 ? 30.75324 45.95091 47.37377 1.000 16.16939 173 ALA D N 1
ATOM 7368 C CA . ALA D 1 169 ? 32.07783 45.96612 46.75998 1.000 18.28138 173 ALA D CA 1
ATOM 7369 C C . ALA D 1 169 ? 32.19239 47.09829 45.74681 1.000 19.55431 173 ALA D C 1
ATOM 7370 O O . ALA D 1 169 ? 33.22158 47.77624 45.67479 1.000 20.73691 173 ALA D O 1
ATOM 7372 N N . LYS D 1 170 ? 31.13293 47.33831 44.97377 1.000 19.04758 174 LYS D N 1
ATOM 7373 C CA . LYS D 1 170 ? 31.19782 48.38567 43.96230 1.000 20.14385 174 LYS D CA 1
ATOM 7374 C C . LYS D 1 170 ? 31.19007 49.77093 44.59548 1.000 20.10765 174 LYS D C 1
ATOM 7375 O O . LYS D 1 170 ? 31.88179 50.68053 44.12019 1.000 21.89078 174 LYS D O 1
ATOM 7381 N N . LEU D 1 171 ? 30.43645 49.93981 45.68483 1.000 17.92957 175 LEU D N 1
ATOM 7382 C CA . LEU D 1 171 ? 30.44760 51.20111 46.41824 1.000 18.81115 175 LEU D CA 1
ATOM 7383 C C . LEU D 1 171 ? 31.84925 51.53189 46.91887 1.000 19.59621 175 LEU D C 1
ATOM 7384 O O . LEU D 1 171 ? 32.30244 52.67504 46.80355 1.000 17.89017 175 LEU D O 1
ATOM 7389 N N . VAL D 1 172 ? 32.55472 50.53585 47.46468 1.000 17.99150 176 VAL D N 1
ATOM 7390 C CA . VAL D 1 172 ? 33.94420 50.74241 47.87301 1.000 18.55233 176 VAL D CA 1
ATOM 7391 C C . VAL D 1 172 ? 34.80943 51.11593 46.67329 1.000 20.41589 176 VAL D C 1
ATOM 7392 O O . VAL D 1 172 ? 35.63759 52.03669 46.74464 1.000 22.26184 176 VAL D O 1
ATOM 7396 N N . ALA D 1 173 ? 34.62791 50.41061 45.55081 1.000 19.71596 177 ALA D N 1
ATOM 7397 C CA . ALA D 1 173 ? 35.49857 50.60581 44.39385 1.000 22.86045 177 ALA D CA 1
ATOM 7398 C C . ALA D 1 173 ? 35.33409 51.98832 43.76916 1.000 22.59503 177 ALA D C 1
ATOM 7399 O O . ALA D 1 173 ? 36.29899 52.53879 43.22977 1.000 26.31020 177 ALA D O 1
ATOM 7401 N N . ILE D 1 174 ? 34.13704 52.57010 43.82144 1.000 21.55507 178 ILE D N 1
ATOM 7402 C CA . ILE D 1 174 ? 33.93348 53.91270 43.29145 1.000 22.12554 178 ILE D CA 1
ATOM 7403 C C . ILE D 1 174 ? 34.11044 54.98442 44.36267 1.000 23.56803 178 ILE D C 1
ATOM 7404 O O . ILE D 1 174 ? 33.76018 56.14994 44.13458 1.000 24.62805 178 ILE D O 1
ATOM 7409 N N . GLU D 1 175 ? 34.64020 54.61113 45.53037 1.000 20.25216 179 GLU D N 1
ATOM 7410 C CA . GLU D 1 175 ? 34.95340 55.54890 46.60811 1.000 23.23513 179 GLU D CA 1
ATOM 7411 C C . GLU D 1 175 ? 33.70434 56.28637 47.08408 1.000 23.45636 179 GLU D C 1
ATOM 7412 O O . GLU D 1 175 ? 33.68553 57.51156 47.23243 1.000 23.88496 179 GLU D O 1
ATOM 7418 N N . GLY D 1 176 ? 32.66097 55.51212 47.34384 1.000 21.96170 180 GLY D N 1
ATOM 7419 C CA . GLY D 1 176 ? 31.40443 56.04792 47.81187 1.000 18.24936 180 GLY D CA 1
ATOM 7420 C C . GLY D 1 176 ? 31.38419 56.25053 49.31458 1.000 18.26795 180 GLY D C 1
ATOM 7421 O O . GLY D 1 176 ? 32.38010 56.09399 50.02283 1.000 20.36386 180 GLY D O 1
ATOM 7422 N N . TYR D 1 177 ? 30.19216 56.57653 49.80797 1.000 18.47830 181 TYR D N 1
ATOM 7423 C CA . TYR D 1 177 ? 29.99539 56.99457 51.18247 1.000 19.03890 181 TYR D CA 1
ATOM 7424 C C . TYR D 1 177 ? 28.79040 56.28765 51.78169 1.000 16.51681 181 TYR D C 1
ATOM 7425 O O . TYR D 1 177 ? 27.92680 55.75864 51.07165 1.000 18.53721 181 TYR D O 1
ATOM 7434 N N . VAL D 1 178 ? 28.75001 56.29129 53.11034 1.000 19.11483 182 VAL D N 1
ATOM 7435 C CA . VAL D 1 178 ? 27.62107 55.77310 53.87525 1.000 17.94866 182 VAL D CA 1
ATOM 7436 C C . VAL D 1 178 ? 27.12259 56.87650 54.79813 1.000 18.20645 182 VAL D C 1
ATOM 7437 O O . VAL D 1 178 ? 27.89948 57.44472 55.57389 1.000 17.41736 182 VAL D O 1
ATOM 7441 N N . LEU D 1 179 ? 25.82160 57.15652 54.73853 1.000 17.56507 183 LEU D N 1
ATOM 7442 C CA . LEU D 1 179 ? 25.19937 58.16194 55.59138 1.000 16.70002 183 LEU D CA 1
ATOM 7443 C C . LEU D 1 179 ? 24.24452 57.46109 56.54820 1.000 17.17612 183 LEU D C 1
ATOM 7444 O O . LEU D 1 179 ? 23.31267 56.78623 56.10361 1.000 17.05901 183 LEU D O 1
ATOM 7449 N N . MET D 1 180 ? 24.51163 57.60042 57.84838 1.000 18.20715 184 MET D N 1
ATOM 7450 C CA . MET D 1 180 ? 23.60518 57.23052 58.94071 1.000 18.26731 184 MET D CA 1
ATOM 7451 C C . MET D 1 180 ? 22.75232 58.43476 59.32028 1.000 18.25199 184 MET D C 1
ATOM 7452 O O . MET D 1 180 ? 23.26179 59.42016 59.85633 1.000 19.87958 184 MET D O 1
ATOM 7457 N N . LEU D 1 181 ? 21.45040 58.34923 59.06947 1.000 17.23814 185 LEU D N 1
ATOM 7458 C CA . LEU D 1 181 ? 20.53540 59.46638 59.29372 1.000 17.51807 185 LEU D CA 1
ATOM 7459 C C . LEU D 1 181 ? 19.58876 59.06139 60.42046 1.000 19.39968 185 LEU D C 1
ATOM 7460 O O . LEU D 1 181 ? 18.48883 58.55479 60.18230 1.000 19.28191 185 LEU D O 1
ATOM 7465 N N . GLY D 1 182 ? 20.03659 59.27057 61.65379 1.000 19.08502 186 GLY D N 1
ATOM 7466 C CA . GLY D 1 182 ? 19.28187 58.86507 62.82192 1.000 20.82994 186 GLY D CA 1
ATOM 7467 C C . GLY D 1 182 ? 19.16453 57.35710 62.98318 1.000 21.48318 186 GLY D C 1
ATOM 7468 O O . GLY D 1 182 ? 18.37995 56.87806 63.80902 1.000 23.67453 186 GLY D O 1
ATOM 7469 N N . ALA D 1 183 ? 19.94998 56.58641 62.19528 1.000 20.04286 187 ALA D N 1
ATOM 7470 C CA . ALA D 1 183 ? 19.91838 55.13228 62.29117 1.000 20.75501 187 ALA D CA 1
ATOM 7471 C C . ALA D 1 183 ? 21.01974 54.64497 63.22971 1.000 19.74712 187 ALA D C 1
ATOM 7472 O O . ALA D 1 183 ? 22.08935 55.25726 63.31522 1.000 21.57340 187 ALA D O 1
ATOM 7474 N N . PRO D 1 184 ? 20.77385 53.56409 63.96711 1.000 20.52062 188 PRO D N 1
ATOM 7475 C CA . PRO D 1 184 ? 21.81018 53.04037 64.86661 1.000 20.61789 188 PRO D CA 1
ATOM 7476 C C . PRO D 1 184 ? 23.05566 52.64383 64.09008 1.000 19.86261 188 PRO D C 1
ATOM 7477 O O . PRO D 1 184 ? 22.98237 52.13838 62.97348 1.000 20.02329 188 PRO D O 1
ATOM 7481 N N . LEU D 1 185 ? 24.21573 52.87289 64.70715 1.000 19.97000 189 LEU D N 1
ATOM 7482 C CA . LEU D 1 185 ? 25.47551 52.47861 64.08176 1.000 20.98754 189 LEU D CA 1
ATOM 7483 C C . LEU D 1 185 ? 25.56533 50.97320 63.84718 1.000 22.12281 189 LEU D C 1
ATOM 7484 O O . LEU D 1 185 ? 26.34532 50.53204 62.99314 1.000 20.82404 189 LEU D O 1
ATOM 7489 N N . ASP D 1 186 ? 24.79145 50.17822 64.58712 1.000 20.76897 190 ASP D N 1
ATOM 7490 C CA . ASP D 1 186 ? 24.75964 48.73419 64.37012 1.000 20.44203 190 ASP D CA 1
ATOM 7491 C C . ASP D 1 186 ? 24.20590 48.34500 63.00237 1.000 21.60607 190 ASP D C 1
ATOM 7492 O O . ASP D 1 186 ? 24.42436 47.20796 62.55764 1.000 19.36926 190 ASP D O 1
ATOM 7497 N N . THR D 1 187 ? 23.51689 49.25458 62.31132 1.000 19.22578 191 THR D N 1
ATOM 7498 C CA . THR D 1 187 ? 22.82855 48.91502 61.07150 1.000 19.62068 191 THR D CA 1
ATOM 7499 C C . THR D 1 187 ? 23.63617 49.19831 59.81099 1.000 19.22263 191 THR D C 1
ATOM 7500 O O . THR D 1 187 ? 23.06232 49.17741 58.71656 1.000 20.89792 191 THR D O 1
ATOM 7504 N N . ILE D 1 188 ? 24.94636 49.43787 59.91599 1.000 17.42612 192 ILE D N 1
ATOM 7505 C CA . ILE D 1 188 ? 25.76123 49.68973 58.72515 1.000 17.32031 192 ILE D CA 1
ATOM 7506 C C . ILE D 1 188 ? 25.95985 48.40236 57.92384 1.000 19.31289 192 ILE D C 1
ATOM 7507 O O . ILE D 1 188 ? 26.82700 47.58226 58.25455 1.000 18.09136 192 ILE D O 1
ATOM 7512 N N . THR D 1 189 ? 25.19367 48.23171 56.83921 1.000 17.08689 193 THR D N 1
ATOM 7513 C CA . THR D 1 189 ? 25.26156 46.99906 56.05402 1.000 15.64725 193 THR D CA 1
ATOM 7514 C C . THR D 1 189 ? 26.64481 46.79115 55.45153 1.000 16.00542 193 THR D C 1
ATOM 7515 O O . THR D 1 189 ? 27.08513 45.64716 55.29412 1.000 17.36436 193 THR D O 1
ATOM 7519 N N . LEU D 1 190 ? 27.34224 47.87993 55.11916 1.000 16.17077 194 LEU D N 1
ATOM 7520 C CA . LEU D 1 190 ? 28.69668 47.76099 54.57576 1.000 16.95414 194 LEU D CA 1
ATOM 7521 C C . LEU D 1 190 ? 29.59857 46.89137 55.44148 1.000 18.28462 194 LEU D C 1
ATOM 7522 O O . LEU D 1 190 ? 30.51877 46.24566 54.92587 1.000 17.22791 194 LEU D O 1
ATOM 7527 N N . LEU D 1 191 ? 29.36908 46.85437 56.75216 1.000 17.46630 195 LEU D N 1
ATOM 7528 C CA . LEU D 1 191 ? 30.27338 46.07481 57.59685 1.000 17.08036 195 LEU D CA 1
ATOM 7529 C C . LEU D 1 191 ? 30.11421 44.57368 57.38458 1.000 16.97196 195 LEU D C 1
ATOM 7530 O O . LEU D 1 191 ? 31.01729 43.81760 57.75874 1.000 17.33935 195 LEU D O 1
ATOM 7535 N N . HIS D 1 192 ? 29.00391 44.12477 56.77794 1.000 17.49444 196 HIS D N 1
ATOM 7536 C CA . HIS D 1 192 ? 28.92712 42.72818 56.34718 1.000 16.69085 196 HIS D CA 1
ATOM 7537 C C . HIS D 1 192 ? 29.89770 42.45488 55.20763 1.000 16.68167 196 HIS D C 1
ATOM 7538 O O . HIS D 1 192 ? 30.36170 41.31715 55.04522 1.000 17.82293 196 HIS D O 1
ATOM 7545 N N . HIS D 1 193 ? 30.20924 43.47958 54.40536 1.000 17.43985 197 HIS D N 1
ATOM 7546 C CA . HIS D 1 193 ? 31.24483 43.33090 53.38798 1.000 16.60361 197 HIS D CA 1
ATOM 7547 C C . HIS D 1 193 ? 32.62263 43.24037 54.03579 1.000 17.79684 197 HIS D C 1
ATOM 7548 O O . HIS D 1 193 ? 33.46966 42.45238 53.59660 1.000 17.34254 197 HIS D O 1
ATOM 7555 N N . ALA D 1 194 ? 32.85796 44.02156 55.09890 1.000 17.58874 198 ALA D N 1
ATOM 7556 C CA . ALA D 1 194 ? 34.09969 43.85660 55.85413 1.000 17.74493 198 ALA D CA 1
ATOM 7557 C C . ALA D 1 194 ? 34.21491 42.44934 56.43452 1.000 18.07788 198 ALA D C 1
ATOM 7558 O O . ALA D 1 194 ? 35.29165 41.84279 56.39351 1.000 19.45158 198 ALA D O 1
ATOM 7560 N N . GLU D 1 195 ? 33.12061 41.92044 56.99714 1.000 18.20096 199 GLU D N 1
ATOM 7561 C CA . GLU D 1 195 ? 33.13660 40.54647 57.49911 1.000 18.21622 199 GLU D CA 1
ATOM 7562 C C . GLU D 1 195 ? 33.52073 39.57166 56.40051 1.000 20.66182 199 GLU D C 1
ATOM 7563 O O . GLU D 1 195 ? 34.29611 38.63463 56.63140 1.000 20.73127 199 GLU D O 1
ATOM 7569 N N . TYR D 1 196 ? 32.95628 39.76212 55.20793 1.000 18.85122 200 TYR D N 1
ATOM 7570 C CA . TYR D 1 196 ? 33.27549 38.89918 54.07992 1.000 19.66026 200 TYR D CA 1
ATOM 7571 C C . TYR D 1 196 ? 34.76803 38.94012 53.78448 1.000 20.41009 200 TYR D C 1
ATOM 7572 O O . TYR D 1 196 ? 35.40764 37.89630 53.61250 1.000 20.08423 200 TYR D O 1
ATOM 7581 N N . LEU D 1 197 ? 35.34571 40.14874 53.75690 1.000 18.85743 201 LEU D N 1
ATOM 7582 C CA . LEU D 1 197 ? 36.75066 40.30423 53.38286 1.000 18.70117 201 LEU D CA 1
ATOM 7583 C C . LEU D 1 197 ? 37.70555 39.83100 54.46857 1.000 24.63677 201 LEU D C 1
ATOM 7584 O O . LEU D 1 197 ? 38.83135 39.42246 54.15426 1.000 22.31981 201 LEU D O 1
ATOM 7589 N N . ALA D 1 198 ? 37.29941 39.89485 55.73354 1.000 22.92397 202 ALA D N 1
ATOM 7590 C CA . ALA D 1 198 ? 38.25344 39.72183 56.82709 1.000 23.56440 202 ALA D CA 1
ATOM 7591 C C . ALA D 1 198 ? 38.67225 38.26239 56.97241 1.000 24.28133 202 ALA D C 1
ATOM 7592 O O . ALA D 1 198 ? 37.84574 37.34800 56.89673 1.000 22.97001 202 ALA D O 1
ATOM 7594 N N . LYS D 1 199 ? 39.97050 38.05398 57.19766 1.000 24.37799 203 LYS D N 1
ATOM 7595 C CA . LYS D 1 199 ? 40.51032 36.72751 57.49762 1.000 26.06184 203 LYS D CA 1
ATOM 7596 C C . LYS D 1 199 ? 40.28788 36.47131 58.98012 1.000 24.82022 203 LYS D C 1
ATOM 7597 O O . LYS D 1 199 ? 41.10807 36.82136 59.82807 1.000 32.41337 203 LYS D O 1
ATOM 7603 N N . MET D 1 200 ? 39.15342 35.86715 59.29944 1.000 26.14370 204 MET D N 1
ATOM 7604 C CA . MET D 1 200 ? 38.76601 35.60745 60.67333 1.000 27.23815 204 MET D CA 1
ATOM 7605 C C . MET D 1 200 ? 38.93728 34.12716 60.98126 1.000 27.55793 204 MET D C 1
ATOM 7606 O O . MET D 1 200 ? 38.99589 33.28599 60.07867 1.000 26.35818 204 MET D O 1
ATOM 7611 N N . ARG D 1 201 ? 39.02822 33.81758 62.27810 1.000 25.81198 205 ARG D N 1
ATOM 7612 C CA . ARG D 1 201 ? 39.23866 32.43441 62.69495 1.000 26.19692 205 ARG D CA 1
ATOM 7613 C C . ARG D 1 201 ? 38.12834 31.52747 62.17537 1.000 27.19332 205 ARG D C 1
ATOM 7614 O O . ARG D 1 201 ? 38.39510 30.45321 61.62294 1.000 25.52577 205 ARG D O 1
ATOM 7622 N N . HIS D 1 202 ? 36.87555 31.94540 62.32345 1.000 25.46873 206 HIS D N 1
ATOM 7623 C CA . HIS D 1 202 ? 35.78356 31.14411 61.79237 1.000 24.13906 206 HIS D CA 1
ATOM 7624 C C . HIS D 1 202 ? 34.60527 32.04766 61.47648 1.000 24.68019 206 HIS D C 1
ATOM 7625 O O . HIS D 1 202 ? 34.22572 32.88632 62.29902 1.000 25.26896 206 HIS D O 1
ATOM 7632 N N . LYS D 1 203 ? 34.02599 31.86143 60.29785 1.000 22.77492 207 LYS D N 1
ATOM 7633 C CA . LYS D 1 203 ? 32.80001 32.54174 59.90857 1.000 21.98321 207 LYS D CA 1
ATOM 7634 C C . LYS D 1 203 ? 31.73351 31.49814 59.61109 1.000 24.09220 207 LYS D C 1
ATOM 7635 O O . LYS D 1 203 ? 32.01505 30.45644 59.00887 1.000 26.35219 207 LYS D O 1
ATOM 7641 N N . ASN D 1 204 ? 30.51819 31.76409 60.07142 1.000 22.88220 208 ASN D N 1
ATOM 7642 C CA . ASN D 1 204 ? 29.42571 30.81827 59.91112 1.000 23.95082 208 ASN D CA 1
ATOM 7643 C C . ASN D 1 204 ? 28.79820 30.96342 58.53448 1.000 20.43539 208 ASN D C 1
ATOM 7644 O O . ASN D 1 204 ? 28.46651 32.07339 58.10717 1.000 23.02784 208 ASN D O 1
ATOM 7649 N N . VAL D 1 205 ? 28.64801 29.84164 57.84277 1.000 21.48885 209 VAL D N 1
ATOM 7650 C CA . VAL D 1 205 ? 28.04271 29.79407 56.51717 1.000 21.03699 209 VAL D CA 1
ATOM 7651 C C . VAL D 1 205 ? 26.60989 29.30744 56.66688 1.000 22.38301 209 VAL D C 1
ATOM 7652 O O . VAL D 1 205 ? 26.34200 28.36065 57.41975 1.000 23.74206 209 VAL D O 1
ATOM 7656 N N . VAL D 1 206 ? 25.68721 29.95758 55.95932 1.000 21.62233 210 VAL D N 1
ATOM 7657 C CA . VAL D 1 206 ? 24.29126 29.54080 55.88590 1.000 21.05983 210 VAL D CA 1
ATOM 7658 C C . VAL D 1 206 ? 23.97704 29.11420 54.45889 1.000 22.78510 210 VAL D C 1
ATOM 7659 O O . VAL D 1 206 ? 24.54495 29.63235 53.48894 1.000 21.33393 210 VAL D O 1
ATOM 7663 N N . ARG D 1 207 ? 23.08247 28.13424 54.33548 1.000 22.03831 211 ARG D N 1
ATOM 7664 C CA . ARG D 1 207 ? 22.54496 27.71266 53.04640 1.000 19.23099 211 ARG D CA 1
ATOM 7665 C C . ARG D 1 207 ? 21.04226 27.60688 53.22171 1.000 22.38161 211 ARG D C 1
ATOM 7666 O O . ARG D 1 207 ? 20.57820 26.90219 54.12249 1.000 24.61814 211 ARG D O 1
ATOM 7674 N N . TYR D 1 208 ? 20.28774 28.32339 52.39155 1.000 21.23278 212 TYR D N 1
ATOM 7675 C CA . TYR D 1 208 ? 18.85517 28.44204 52.61132 1.000 22.89296 212 TYR D CA 1
ATOM 7676 C C . TYR D 1 208 ? 18.11617 28.45173 51.28215 1.000 23.27283 212 TYR D C 1
ATOM 7677 O O . TYR D 1 208 ? 18.67283 28.86793 50.25893 1.000 20.93608 212 TYR D O 1
ATOM 7686 N N . PRO D 1 209 ? 16.86587 27.99024 51.26499 1.000 22.15234 213 PRO D N 1
ATOM 7687 C CA . PRO D 1 209 ? 16.09845 27.97317 50.01592 1.000 22.87572 213 PRO D CA 1
ATOM 7688 C C . PRO D 1 209 ? 15.48006 29.33160 49.73332 1.000 20.30169 213 PRO D C 1
ATOM 7689 O O . PRO D 1 209 ? 15.17604 30.10341 50.64603 1.000 20.52548 213 PRO D O 1
ATOM 7693 N N . CYS D 1 210 ? 15.30020 29.61995 48.43998 1.000 18.05477 214 CYS D N 1
ATOM 7694 C CA . CYS D 1 210 ? 14.65261 30.87643 48.04042 1.000 19.42148 214 CYS D CA 1
ATOM 7695 C C . CYS D 1 210 ? 14.00414 30.71986 46.67259 1.000 19.09666 214 CYS D C 1
ATOM 7696 O O . CYS D 1 210 ? 14.65748 30.22543 45.74817 1.000 19.12980 214 CYS D O 1
ATOM 7699 N N . PRO D 1 211 ? 12.75143 31.15924 46.49542 1.000 19.89854 215 PRO D N 1
ATOM 7700 C CA . PRO D 1 211 ? 12.14381 31.10999 45.16080 1.000 19.81889 215 PRO D CA 1
ATOM 7701 C C . PRO D 1 211 ? 12.49444 32.34633 44.35027 1.000 20.13200 215 PRO D C 1
ATOM 7702 O O . PRO D 1 211 ? 12.35752 33.47305 44.84494 1.000 19.88174 215 PRO D O 1
ATOM 7706 N N . ILE D 1 212 ? 12.94492 32.15050 43.10968 1.000 19.46361 216 ILE D N 1
ATOM 7707 C CA . ILE D 1 212 ? 13.29752 33.23853 42.20677 1.000 20.39639 216 ILE D CA 1
ATOM 7708 C C . ILE D 1 212 ? 12.59069 33.03184 40.87189 1.000 22.85023 216 ILE D C 1
ATOM 7709 O O . ILE D 1 212 ? 11.92150 32.02099 40.64087 1.000 22.39749 216 ILE D O 1
ATOM 7714 N N . LEU D 1 213 ? 12.73497 34.02027 39.99694 1.000 22.30593 217 LEU D N 1
ATOM 7715 C CA . LEU D 1 213 ? 12.21923 33.93812 38.63859 1.000 25.59202 217 LEU D CA 1
ATOM 7716 C C . LEU D 1 213 ? 13.36484 33.59460 37.70314 1.000 31.33871 217 LEU D C 1
ATOM 7717 O O . LEU D 1 213 ? 14.42935 34.22075 37.75337 1.000 30.45429 217 LEU D O 1
ATOM 7722 N N . ARG D 1 214 ? 13.15151 32.58176 36.87376 1.000 30.09456 218 ARG D N 1
ATOM 7723 C CA A ARG D 1 214 ? 14.11363 32.19671 35.85225 0.407 37.26311 218 ARG D CA 1
ATOM 7724 C CA B ARG D 1 214 ? 14.11575 32.18997 35.85518 0.593 37.25571 218 ARG D CA 1
ATOM 7725 C C . ARG D 1 214 ? 13.33400 31.90989 34.58356 1.000 40.13363 218 ARG D C 1
ATOM 7726 O O . ARG D 1 214 ? 12.48134 31.01617 34.56633 1.000 38.71730 218 ARG D O 1
ATOM 7741 N N . ASP D 1 215 ? 13.60551 32.68608 33.53695 1.000 42.19927 219 ASP D N 1
ATOM 7742 C CA . ASP D 1 215 ? 12.87531 32.56954 32.27923 1.000 47.83024 219 ASP D CA 1
ATOM 7743 C C . ASP D 1 215 ? 11.37926 32.77227 32.50449 1.000 46.82401 219 ASP D C 1
ATOM 7744 O O . ASP D 1 215 ? 10.54149 32.12375 31.87680 1.000 45.45633 219 ASP D O 1
ATOM 7749 N N . GLY D 1 216 ? 11.04479 33.66556 33.43523 1.000 43.23567 220 GLY D N 1
ATOM 7750 C CA . GLY D 1 216 ? 9.67034 33.99365 33.73991 1.000 39.49362 220 GLY D CA 1
ATOM 7751 C C . GLY D 1 216 ? 8.93374 33.00908 34.62167 1.000 39.89598 220 GLY D C 1
ATOM 7752 O O . GLY D 1 216 ? 7.74558 33.22551 34.89444 1.000 41.79326 220 GLY D O 1
ATOM 7753 N N . ARG D 1 217 ? 9.58698 31.94413 35.08396 1.000 35.30110 221 ARG D N 1
ATOM 7754 C CA A ARG D 1 217 ? 8.97085 30.89182 35.88395 0.482 36.22297 221 ARG D CA 1
ATOM 7755 C CA B ARG D 1 217 ? 8.92330 30.95469 35.91318 0.518 36.21375 221 ARG D CA 1
ATOM 7756 C C . ARG D 1 217 ? 9.59968 30.84578 37.27259 1.000 28.67838 221 ARG D C 1
ATOM 7757 O O . ARG D 1 217 ? 10.78458 31.14647 37.43566 1.000 30.11207 221 ARG D O 1
ATOM 7772 N N . LYS D 1 218 ? 8.80547 30.43765 38.26144 1.000 26.82176 222 LYS D N 1
ATOM 7773 C CA . LYS D 1 218 ? 9.29830 30.29198 39.62403 1.000 26.61978 222 LYS D CA 1
ATOM 7774 C C . LYS D 1 218 ? 10.18061 29.05818 39.74743 1.000 26.01500 222 LYS D C 1
ATOM 7775 O O . LYS D 1 218 ? 9.77772 27.95554 39.36311 1.000 29.25937 222 LYS D O 1
ATOM 7781 N N . VAL D 1 219 ? 11.38350 29.24335 40.29128 1.000 23.52599 223 VAL D N 1
ATOM 7782 C CA A VAL D 1 219 ? 12.31226 28.15415 40.57996 0.612 25.83892 223 VAL D CA 1
ATOM 7783 C CA B VAL D 1 219 ? 12.28853 28.14316 40.59372 0.388 25.83953 223 VAL D CA 1
ATOM 7784 C C . VAL D 1 219 ? 12.84639 28.35816 41.99033 1.000 25.51863 223 VAL D C 1
ATOM 7785 O O . VAL D 1 219 ? 13.23029 29.47545 42.35428 1.000 23.43279 223 VAL D O 1
ATOM 7792 N N . TRP D 1 220 ? 12.88012 27.28960 42.77883 1.000 20.38135 224 TRP D N 1
ATOM 7793 C CA . TRP D 1 220 ? 13.46292 27.35420 44.10882 1.000 20.81462 224 TRP D CA 1
ATOM 7794 C C . TRP D 1 220 ? 14.93978 26.98906 44.01237 1.000 21.71939 224 TRP D C 1
ATOM 7795 O O . TRP D 1 220 ? 15.29473 25.94825 43.44536 1.000 24.26562 224 TRP D O 1
ATOM 7806 N N . VAL D 1 221 ? 15.79413 27.85336 44.55270 1.000 19.52822 225 VAL D N 1
ATOM 7807 C CA . VAL D 1 221 ? 17.23424 27.62115 44.53719 1.000 22.44262 225 VAL D CA 1
ATOM 7808 C C . VAL D 1 221 ? 17.77153 27.62662 45.96220 1.000 19.64712 225 VAL D C 1
ATOM 7809 O O . VAL D 1 221 ? 17.10959 28.05870 46.90386 1.000 22.40531 225 VAL D O 1
ATOM 7813 N N . THR D 1 222 ? 18.99398 27.12008 46.11498 1.000 21.34907 226 THR D N 1
ATOM 7814 C CA . THR D 1 222 ? 19.71384 27.20931 47.37845 1.000 21.18485 226 THR D CA 1
ATOM 7815 C C . THR D 1 222 ? 20.69092 28.37133 47.29903 1.000 20.15575 226 THR D C 1
ATOM 7816 O O . THR D 1 222 ? 21.47182 28.46350 46.34734 1.000 21.97315 226 THR D O 1
ATOM 7820 N N . VAL D 1 223 ? 20.62368 29.26225 48.28536 1.000 19.85527 227 VAL D N 1
ATOM 7821 C CA . VAL D 1 223 ? 21.52778 30.40237 48.39872 1.000 20.28142 227 VAL D CA 1
ATOM 7822 C C . VAL D 1 223 ? 22.53119 30.08496 49.49367 1.000 19.73802 227 VAL D C 1
ATOM 7823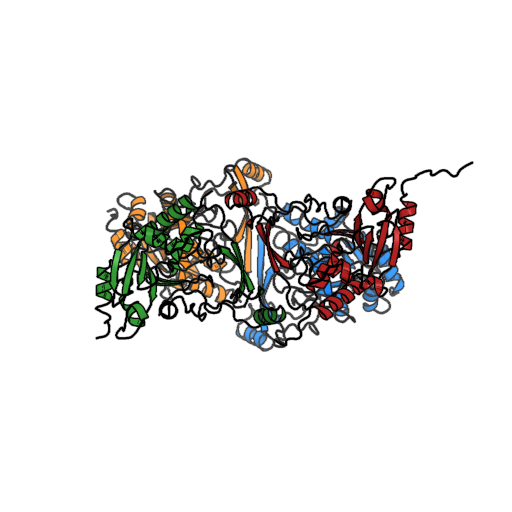 O O . VAL D 1 223 ? 22.14130 29.64847 50.58367 1.000 22.83333 227 VAL D O 1
ATOM 7827 N N . GLU D 1 224 ? 23.81569 30.30325 49.21094 1.000 20.40595 228 GLU D N 1
ATOM 7828 C CA . GLU D 1 224 ? 24.87719 30.17272 50.19874 1.000 20.81143 228 GLU D CA 1
ATOM 7829 C C . GLU D 1 224 ? 25.42657 31.55997 50.52728 1.000 21.36656 228 GLU D C 1
ATOM 7830 O O . GLU D 1 224 ? 25.66481 32.36897 49.62715 1.000 21.16101 228 GLU D O 1
ATOM 7836 N N . ASP D 1 225 ? 25.62644 31.83018 51.81492 1.000 18.56418 229 ASP D N 1
ATOM 7837 C CA . ASP D 1 225 ? 26.12553 33.12148 52.27410 1.000 18.35957 229 ASP D CA 1
ATOM 7838 C C . ASP D 1 225 ? 26.78730 32.95306 53.63587 1.000 20.07263 229 ASP D C 1
ATOM 7839 O O . ASP D 1 225 ? 26.64084 31.92529 54.29782 1.000 20.78570 229 ASP D O 1
ATOM 7844 N N . TYR D 1 226 ? 27.53870 33.97308 54.04177 1.000 19.47809 230 TYR D N 1
ATOM 7845 C CA . TYR D 1 226 ? 27.88649 34.07531 55.44904 1.000 19.80071 230 TYR D CA 1
ATOM 7846 C C . TYR D 1 226 ? 26.65355 34.53195 56.21449 1.000 21.32136 230 TYR D C 1
ATOM 7847 O O . TYR D 1 226 ? 25.82463 35.28972 55.70292 1.000 22.06096 230 TYR D O 1
ATOM 7856 N N . ASP D 1 227 ? 26.51914 34.02976 57.43616 1.000 21.10832 231 ASP D N 1
ATOM 7857 C CA . ASP D 1 227 ? 25.45473 34.48435 58.31762 1.000 20.80889 231 ASP D CA 1
ATOM 7858 C C . ASP D 1 227 ? 25.55863 35.99471 58.47894 1.000 22.79550 231 ASP D C 1
ATOM 7859 O O . ASP D 1 227 ? 26.63812 36.52837 58.74666 1.000 22.46845 231 ASP D O 1
ATOM 7864 N N . THR D 1 228 ? 24.44157 36.69851 58.27201 1.000 22.84321 232 THR D N 1
ATOM 7865 C CA . THR D 1 228 ? 24.39025 38.13258 58.54086 1.000 22.77138 232 THR D CA 1
ATOM 7866 C C . THR D 1 228 ? 23.38696 38.46442 59.63301 1.000 25.93965 232 THR D C 1
ATOM 7867 O O . THR D 1 228 ? 23.14792 39.65009 59.91040 1.000 23.45534 232 THR D O 1
ATOM 7871 N N . GLY D 1 229 ? 22.80893 37.44912 60.26711 1.000 23.62105 233 GLY D N 1
ATOM 7872 C CA . GLY D 1 229 ? 21.86564 37.65876 61.34489 1.000 30.84021 233 GLY D CA 1
ATOM 7873 C C . GLY D 1 229 ? 22.53082 37.77164 62.69922 1.000 35.19860 233 GLY D C 1
ATOM 7874 O O . GLY D 1 229 ? 21.95585 38.35435 63.62249 1.000 36.00516 233 GLY D O 1
ATOM 7875 N N . ASP D 1 230 ? 23.73881 37.22182 62.83124 1.000 25.68824 234 ASP D N 1
ATOM 7876 C CA . ASP D 1 230 ? 24.51334 37.23659 64.06414 1.000 28.68238 234 ASP D CA 1
ATOM 7877 C C . ASP D 1 230 ? 25.98519 37.36810 63.70080 1.000 26.82302 234 ASP D C 1
ATOM 7878 O O . ASP D 1 230 ? 26.40491 36.88609 62.64370 1.000 26.57865 234 ASP D O 1
ATOM 7883 N N . PRO D 1 231 ? 26.79303 37.99344 64.55507 1.000 26.11829 235 PRO D N 1
ATOM 7884 C CA . PRO D 1 231 ? 28.22157 38.12618 64.24737 1.000 26.17248 235 PRO D CA 1
ATOM 7885 C C . PRO D 1 231 ? 28.95627 36.79675 64.35377 1.000 25.77939 235 PRO D C 1
ATOM 7886 O O . PRO D 1 231 ? 28.50600 35.85151 65.00215 1.000 27.81227 235 PRO D O 1
ATOM 7890 N N . HIS D 1 232 ? 30.11910 36.74192 63.69861 1.000 22.05557 236 HIS D N 1
ATOM 7891 C CA . HIS D 1 232 ? 30.92302 35.52421 63.64475 1.000 24.62583 236 HIS D CA 1
ATOM 7892 C C . HIS D 1 232 ? 31.81752 35.33836 64.85736 1.000 28.09369 236 HIS D C 1
ATOM 7893 O O . HIS D 1 232 ? 32.44655 34.27887 64.98731 1.000 29.94512 236 HIS D O 1
ATOM 7900 N N . ASP D 1 233 ? 31.90007 36.33824 65.72366 1.000 27.34164 237 ASP D N 1
ATOM 7901 C CA . ASP D 1 233 ? 32.71887 36.30294 66.92910 1.000 28.68585 237 ASP D CA 1
ATOM 7902 C C . ASP D 1 233 ? 32.14908 37.33717 67.89388 1.000 28.13855 237 ASP D C 1
ATOM 7903 O O . ASP D 1 233 ? 31.06101 37.87857 67.67036 1.000 30.16130 237 ASP D O 1
ATOM 7908 N N . ASP D 1 234 ? 32.88749 37.62203 68.96420 1.000 33.10162 238 ASP D N 1
ATOM 7909 C CA . ASP D 1 234 ? 32.37072 38.43835 70.06384 1.000 32.63183 238 ASP D CA 1
ATOM 7910 C C . ASP D 1 234 ? 32.57164 39.91930 69.74031 1.000 30.26999 238 ASP D C 1
ATOM 7911 O O . ASP D 1 234 ? 33.44698 40.60580 70.27519 1.000 30.18101 238 ASP D O 1
ATOM 7916 N N . TYR D 1 235 ? 31.73367 40.41754 68.83447 1.000 27.50314 239 TYR D N 1
ATOM 7917 C CA . TYR D 1 235 ? 31.76002 41.82296 68.45589 1.000 25.56105 239 TYR D CA 1
ATOM 7918 C C . TYR D 1 235 ? 30.36179 42.26128 68.04473 1.000 26.23212 239 TYR D C 1
ATOM 7919 O O . TYR D 1 235 ? 29.45853 41.44201 67.84498 1.000 24.64482 239 TYR D O 1
ATOM 7928 N N . SER D 1 236 ? 30.19973 43.57628 67.89681 1.000 23.83608 240 SER D N 1
ATOM 7929 C CA . SER D 1 236 ? 29.01453 44.14375 67.27651 1.000 24.17810 240 SER D CA 1
ATOM 7930 C C . SER D 1 236 ? 29.43898 45.22272 66.29198 1.000 22.15985 240 SER D C 1
ATOM 7931 O O . SER D 1 236 ? 30.51795 45.81216 66.41301 1.000 21.66916 240 SER D O 1
ATOM 7934 N N . PHE D 1 237 ? 28.57355 45.48254 65.30890 1.000 20.29239 241 PHE D N 1
ATOM 7935 C CA . PHE D 1 237 ? 28.84096 46.57762 64.38113 1.000 19.92400 241 PHE D CA 1
ATOM 7936 C C . PHE D 1 237 ? 28.85727 47.91660 65.10917 1.000 22.22939 241 PHE D C 1
ATOM 7937 O O . PHE D 1 237 ? 29.65277 48.80378 64.77759 1.000 21.24322 241 PHE D O 1
ATOM 7945 N N . GLU D 1 238 ? 27.97813 48.08292 66.10305 1.000 21.26747 242 GLU D N 1
ATOM 7946 C CA . GLU D 1 238 ? 27.98074 49.30257 66.90300 1.000 24.45637 242 GLU D CA 1
ATOM 7947 C C . GLU D 1 238 ? 29.35173 49.54732 67.51937 1.000 25.06008 242 GLU D C 1
ATOM 7948 O O . GLU D 1 238 ? 29.85839 50.67289 67.49960 1.000 25.51519 242 GLU D O 1
ATOM 7954 N N . GLN D 1 239 ? 29.97880 48.49497 68.04115 1.000 21.97729 243 GLN D N 1
ATOM 7955 C CA . GLN D 1 239 ? 31.28377 48.63406 68.67004 1.000 26.06490 243 GLN D CA 1
ATOM 7956 C C . GLN D 1 239 ? 32.35245 49.03572 67.64887 1.000 23.82276 243 GLN D C 1
ATOM 7957 O O . GLN D 1 239 ? 33.17673 49.91879 67.92237 1.000 23.78302 243 GLN D O 1
ATOM 7963 N N . ILE D 1 240 ? 32.33462 48.42595 66.45577 1.000 22.10551 244 ILE D N 1
ATOM 7964 C CA . ILE D 1 240 ? 33.31368 48.77132 65.42063 1.000 22.18944 244 ILE D CA 1
ATOM 7965 C C . ILE D 1 240 ? 33.16398 50.22917 65.01085 1.000 21.97292 244 ILE D C 1
ATOM 7966 O O . ILE D 1 240 ? 34.14317 50.97979 64.93961 1.000 22.96213 244 ILE D O 1
ATOM 7971 N N . ALA D 1 241 ? 31.92820 50.64375 64.72597 1.000 20.76743 245 ALA D N 1
ATOM 7972 C CA . ALA D 1 241 ? 31.67260 52.01523 64.30240 1.000 21.01213 245 ALA D CA 1
ATOM 7973 C C . ALA D 1 241 ? 31.99640 53.01523 65.40325 1.000 21.23304 245 ALA D C 1
ATOM 7974 O O . ALA D 1 241 ? 32.53069 54.09284 65.12435 1.000 23.87443 245 ALA D O 1
ATOM 7976 N N . ARG D 1 242 ? 31.63980 52.70420 66.65569 1.000 23.95899 246 ARG D N 1
ATOM 7977 C CA A ARG D 1 242 ? 32.00843 53.57928 67.76710 0.445 24.45025 246 ARG D CA 1
ATOM 7978 C CA B ARG D 1 242 ? 32.00650 53.59269 67.75354 0.555 24.43091 246 ARG D CA 1
ATOM 7979 C C . ARG D 1 242 ? 33.51744 53.75714 67.84084 1.000 25.62122 246 ARG D C 1
ATOM 7980 O O . ARG D 1 242 ? 34.01367 54.86675 68.08127 1.000 26.09867 246 ARG D O 1
ATOM 7995 N N . ASP D 1 243 ? 34.26417 52.66460 67.64283 1.000 26.07607 247 ASP D N 1
ATOM 7996 C CA . ASP D 1 243 ? 35.72055 52.75467 67.64892 1.000 24.74462 247 ASP D CA 1
ATOM 7997 C C . ASP D 1 243 ? 36.21675 53.57969 66.46882 1.000 25.36094 247 ASP D C 1
ATOM 7998 O O . ASP D 1 243 ? 37.17469 54.35141 66.60438 1.000 28.79546 247 ASP D O 1
ATOM 8003 N N . TYR D 1 244 ? 35.57063 53.43649 65.30823 1.000 24.62643 248 TYR D N 1
ATOM 8004 C CA . TYR D 1 244 ? 35.94833 54.22087 64.13478 1.000 23.80417 248 TYR D CA 1
ATOM 8005 C C . TYR D 1 244 ? 35.75051 55.71392 64.38979 1.000 24.71273 248 TYR D C 1
ATOM 8006 O O . TYR D 1 244 ? 36.63241 56.53039 64.09615 1.000 26.13628 248 TYR D O 1
ATOM 8015 N N . VAL D 1 245 ? 34.59195 56.08632 64.93992 1.000 24.70233 249 VAL D N 1
ATOM 8016 C CA . VAL D 1 245 ? 34.32606 57.48804 65.26825 1.000 25.90378 249 VAL D CA 1
ATOM 8017 C C . VAL D 1 245 ? 35.32956 58.00167 66.29559 1.000 30.04822 249 VAL D C 1
ATOM 8018 O O . VAL D 1 245 ? 35.83073 59.13089 66.18904 1.000 30.83602 249 VAL D O 1
ATOM 8022 N N . ALA D 1 246 ? 35.65207 57.17589 67.29783 1.000 27.35069 250 ALA D N 1
ATOM 8023 C CA . ALA D 1 246 ? 36.50278 57.62780 68.39022 1.000 30.54449 250 ALA D CA 1
ATOM 8024 C C . ALA D 1 246 ? 37.91361 57.95412 67.91764 1.000 32.14119 250 ALA D C 1
ATOM 8025 O O . ALA D 1 246 ? 38.58733 58.79519 68.52849 1.000 33.17040 250 ALA D O 1
ATOM 8027 N N . GLN D 1 247 ? 38.37722 57.31585 66.84190 1.000 31.72553 251 GLN D N 1
ATOM 8028 C CA . GLN D 1 247 ? 39.70127 57.58388 66.29520 1.000 33.92142 251 GLN D CA 1
ATOM 8029 C C . GLN D 1 247 ? 39.66097 58.56561 65.12743 1.000 35.30324 251 GLN D C 1
ATOM 8030 O O . GLN D 1 247 ? 40.59841 58.60419 64.32078 1.000 38.78223 251 GLN D O 1
ATOM 8036 N N . GLY D 1 248 ? 38.59832 59.35937 65.02843 1.000 32.63350 252 GLY D N 1
ATOM 8037 C CA . GLY D 1 248 ? 38.51673 60.43290 64.06404 1.000 31.68967 252 GLY D CA 1
ATOM 8038 C C . GLY D 1 248 ? 37.81096 60.11662 62.76758 1.000 33.52843 252 GLY D C 1
ATOM 8039 O O . GLY D 1 248 ? 37.83775 60.94978 61.85509 1.000 33.72454 252 GLY D O 1
ATOM 8040 N N . GLY D 1 249 ? 37.17019 58.95418 62.65469 1.000 29.24321 253 GLY D N 1
ATOM 8041 C CA . GLY D 1 249 ? 36.58374 58.55010 61.38899 1.000 27.89709 253 GLY D CA 1
ATOM 8042 C C . GLY D 1 249 ? 35.24564 59.22700 61.14928 1.000 28.09815 253 GLY D C 1
ATOM 8043 O O . GLY D 1 249 ? 34.38734 59.26606 62.03751 1.000 30.98469 253 GLY D O 1
ATOM 8044 N N . GLY D 1 250 ? 35.07295 59.77005 59.94248 1.000 24.90653 254 GLY D N 1
ATOM 8045 C CA . GLY D 1 250 ? 33.79202 60.29269 59.50737 1.000 24.50237 254 GLY D CA 1
ATOM 8046 C C . GLY D 1 250 ? 33.56891 61.73653 59.90838 1.000 25.98390 254 GLY D C 1
ATOM 8047 O O . GLY D 1 250 ? 34.38768 62.38231 60.56196 1.000 27.87489 254 GLY D O 1
ATOM 8048 N N . THR D 1 251 ? 32.42214 62.25643 59.48129 1.000 23.49017 255 THR D N 1
ATOM 8049 C CA . THR D 1 251 ? 31.92017 63.54407 59.93135 1.000 23.99522 255 THR D CA 1
ATOM 8050 C C . THR D 1 251 ? 30.55264 63.34193 60.57185 1.000 25.47675 255 THR D C 1
ATOM 8051 O O . THR D 1 251 ? 29.90098 62.31315 60.37494 1.000 25.61836 255 THR D O 1
ATOM 8055 N N . ARG D 1 252 ? 30.13743 64.31667 61.37390 1.000 27.65867 256 ARG D N 1
ATOM 8056 C CA . ARG D 1 252 ? 28.88120 64.22488 62.10316 1.000 26.98339 256 ARG D CA 1
ATOM 8057 C C . ARG D 1 252 ? 28.17519 65.56664 62.06872 1.000 29.84104 256 ARG D C 1
ATOM 8058 O O . ARG D 1 252 ? 28.80764 66.61703 61.94848 1.000 27.96271 256 ARG D O 1
ATOM 8066 N N . GLY D 1 253 ? 26.85531 65.52241 62.17653 1.000 25.21367 257 GLY D N 1
ATOM 8067 C CA . GLY D 1 253 ? 26.08555 66.75151 62.24169 1.000 24.28603 257 GLY D CA 1
ATOM 8068 C C . GLY D 1 253 ? 24.61677 66.41902 62.35999 1.000 26.38513 257 GLY D C 1
ATOM 8069 O O . GLY D 1 253 ? 24.20739 65.25484 62.28405 1.000 28.77643 257 GLY D O 1
ATOM 8070 N N . LYS D 1 254 ? 23.82684 67.46653 62.54722 1.000 27.70175 258 LYS D N 1
ATOM 8071 C CA . LYS D 1 254 ? 22.38709 67.32440 62.65528 1.000 28.08987 258 LYS D CA 1
ATOM 8072 C C . LYS D 1 254 ? 21.75709 67.45799 61.27978 1.000 27.20744 258 LYS D C 1
ATOM 8073 O O . LYS D 1 254 ? 22.14602 68.32040 60.48817 1.000 26.32696 258 LYS D O 1
ATOM 8079 N N . VAL D 1 255 ? 20.77062 66.60593 61.00679 1.000 23.99555 259 VAL D N 1
ATOM 8080 C CA . VAL D 1 255 ? 19.90472 66.73174 59.83899 1.000 24.02154 259 VAL D CA 1
ATOM 8081 C C . VAL D 1 255 ? 18.47949 66.63335 60.36551 1.000 24.91271 259 VAL D C 1
ATOM 8082 O O . VAL D 1 255 ? 18.06765 65.57518 60.85589 1.000 23.53056 259 VAL D O 1
ATOM 8086 N N . GLY D 1 256 ? 17.73575 67.72926 60.28289 1.000 25.52598 260 GLY D N 1
ATOM 8087 C CA . GLY D 1 256 ? 16.47546 67.78031 61.01315 1.000 25.64789 260 GLY D CA 1
ATOM 8088 C C . GLY D 1 256 ? 16.73759 67.55236 62.49310 1.000 27.46357 260 GLY D C 1
ATOM 8089 O O . GLY D 1 256 ? 17.65607 68.13320 63.07862 1.000 29.55707 260 GLY D O 1
ATOM 8090 N N . ASP D 1 257 ? 15.94901 66.67777 63.11377 1.000 26.26676 261 ASP D N 1
ATOM 8091 C CA . ASP D 1 257 ? 16.14798 66.33635 64.51839 1.000 27.95354 261 ASP D CA 1
ATOM 8092 C C . ASP D 1 257 ? 17.13468 65.18890 64.72202 1.000 26.59766 261 ASP D C 1
ATOM 8093 O O . ASP D 1 257 ? 17.38695 64.80192 65.87043 1.000 28.20977 261 ASP D O 1
ATOM 8098 N N . ALA D 1 258 ? 17.68805 64.63297 63.64849 1.000 24.64170 262 ALA D N 1
ATOM 8099 C CA . ALA D 1 258 ? 18.45037 63.39511 63.71174 1.000 23.71341 262 ALA D CA 1
ATOM 8100 C C . ALA D 1 258 ? 19.94112 63.67294 63.81548 1.000 27.18469 262 ALA D C 1
ATOM 8101 O O . ALA D 1 258 ? 20.46577 64.57709 63.15734 1.000 26.21983 262 ALA D O 1
ATOM 8103 N N . ASP D 1 259 ? 20.61214 62.88209 64.64697 1.000 25.39364 263 ASP D N 1
ATOM 8104 C CA . ASP D 1 259 ? 22.06450 62.81895 64.62009 1.000 26.66204 263 ASP D CA 1
ATOM 8105 C C . ASP D 1 259 ? 22.48267 62.05271 63.37398 1.000 25.11997 263 ASP D C 1
ATOM 8106 O O . ASP D 1 259 ? 21.96573 60.96145 63.10109 1.000 26.47152 263 ASP D O 1
ATOM 8111 N N . ALA D 1 260 ? 23.41803 62.61110 62.61303 1.000 22.52528 264 ALA D N 1
ATOM 8112 C CA . ALA D 1 260 ? 23.84514 61.98602 61.37474 1.000 20.82292 264 ALA D CA 1
ATOM 8113 C C . ALA D 1 260 ? 25.34863 61.75248 61.39974 1.000 21.15789 264 ALA D C 1
ATOM 8114 O O . ALA D 1 260 ? 26.09305 62.49835 62.04159 1.000 22.06700 264 ALA D O 1
ATOM 8116 N N . TYR D 1 261 ? 25.77780 60.69829 60.70265 1.000 21.53091 265 TYR D N 1
ATOM 8117 C CA . TYR D 1 261 ? 27.18882 60.36583 60.52306 1.000 19.90420 265 TYR D CA 1
ATOM 8118 C C . TYR D 1 261 ? 27.43270 60.09636 59.04919 1.000 21.53426 265 TYR D C 1
ATOM 8119 O O . TYR D 1 261 ? 26.62486 59.43410 58.38878 1.000 22.49859 265 TYR D O 1
ATOM 8128 N N . LEU D 1 262 ? 28.55640 60.58248 58.53356 1.000 21.35807 266 LEU D N 1
ATOM 8129 C CA . LEU D 1 262 ? 28.91958 60.36228 57.13860 1.000 20.62842 266 LEU D CA 1
ATOM 8130 C C . LEU D 1 262 ? 30.29323 59.71209 57.09712 1.000 19.28507 266 LEU D C 1
ATOM 8131 O O . LEU D 1 262 ? 31.26108 60.27325 57.62030 1.000 19.96388 266 LEU D O 1
ATOM 8136 N N . PHE D 1 263 ? 30.37275 58.53086 56.48902 1.000 19.47927 267 PHE D N 1
ATOM 8137 C CA . PHE D 1 263 ? 31.60307 57.74405 56.45864 1.000 18.86337 267 PHE D CA 1
ATOM 8138 C C . PHE D 1 263 ? 32.03065 57.49459 55.01824 1.000 18.80223 267 PHE D C 1
ATOM 8139 O O . PHE D 1 263 ? 31.20172 57.21755 54.15486 1.000 20.31470 267 PHE D O 1
ATOM 8147 N N . ALA D 1 264 ? 33.33388 57.55387 54.76217 1.000 19.75888 268 ALA D N 1
ATOM 8148 C CA . ALA D 1 264 ? 33.85716 57.09309 53.48510 1.000 19.87471 268 ALA D CA 1
ATOM 8149 C C . ALA D 1 264 ? 33.88236 55.56960 53.49069 1.000 22.61972 268 ALA D C 1
ATOM 8150 O O . ALA D 1 264 ? 34.42452 54.95890 54.41731 1.000 20.87787 268 ALA D O 1
ATOM 8152 N N . ALA D 1 265 ? 33.31214 54.95609 52.44968 1.000 18.69512 269 ALA D N 1
ATOM 8153 C CA . ALA D 1 265 ? 33.20325 53.49837 52.42415 1.000 19.41265 269 ALA D CA 1
ATOM 8154 C C . ALA D 1 265 ? 34.56847 52.82320 52.36948 1.000 22.85000 269 ALA D C 1
ATOM 8155 O O . ALA D 1 265 ? 34.78250 51.79278 53.02120 1.000 22.15246 269 ALA D O 1
ATOM 8157 N N . GLN D 1 266 ? 35.49999 53.36820 51.58632 1.000 21.66589 270 GLN D N 1
ATOM 8158 C CA . GLN D 1 266 ? 36.80214 52.72429 51.47290 1.000 23.18473 270 GLN D CA 1
ATOM 8159 C C . GLN D 1 266 ? 37.52861 52.73615 52.81069 1.000 24.44327 270 GLN D C 1
ATOM 8160 O O . GLN D 1 266 ? 38.01627 51.69731 53.27123 1.000 23.61708 270 GLN D O 1
ATOM 8166 N N . ASP D 1 267 ? 37.57022 53.89759 53.47566 1.000 23.37827 271 ASP D N 1
ATOM 8167 C CA . ASP D 1 267 ? 38.29008 53.98252 54.74326 1.000 22.75501 271 ASP D CA 1
ATOM 8168 C C . ASP D 1 267 ? 37.61410 53.16098 55.83583 1.000 24.41598 271 ASP D C 1
ATOM 8169 O O . ASP D 1 267 ? 38.29555 52.48671 56.61899 1.000 23.15956 271 ASP D O 1
ATOM 8174 N N . LEU D 1 268 ? 36.28156 53.22622 55.92299 1.000 21.73907 272 LEU D N 1
ATOM 8175 C CA . LEU D 1 268 ? 35.56999 52.43587 56.92499 1.000 19.98923 272 LEU D CA 1
ATOM 8176 C C . LEU D 1 268 ? 35.78178 50.93901 56.70489 1.000 21.25788 272 LEU D C 1
ATOM 8177 O O . LEU D 1 268 ? 36.00500 50.18704 57.66600 1.000 20.45770 272 LEU D O 1
ATOM 8182 N N . THR D 1 269 ? 35.74443 50.49010 55.44662 1.000 19.21578 273 THR D N 1
ATOM 8183 C CA . THR D 1 269 ? 35.93464 49.06779 55.17345 1.000 19.26447 273 THR D CA 1
ATOM 8184 C C . THR D 1 269 ? 37.33978 48.63155 55.57161 1.000 21.10458 273 THR D C 1
ATOM 8185 O O . THR D 1 269 ? 37.51125 47.60050 56.22462 1.000 22.58132 273 THR D O 1
ATOM 8189 N N . ARG D 1 270 ? 38.35502 49.42157 55.19439 1.000 20.80387 274 ARG D N 1
ATOM 8190 C CA . ARG D 1 270 ? 39.73111 49.14890 55.61032 1.000 22.60946 274 ARG D CA 1
ATOM 8191 C C . ARG D 1 270 ? 39.84640 49.04860 57.12589 1.000 22.40987 274 ARG D C 1
ATOM 8192 O O . ARG D 1 270 ? 40.45453 48.10689 57.65698 1.000 23.16880 274 ARG D O 1
ATOM 8200 N N . PHE D 1 271 ? 39.30799 50.04300 57.83562 1.000 21.69403 275 PHE D N 1
ATOM 8201 C CA . PHE D 1 271 ? 39.37890 50.05435 59.29152 1.000 22.00989 275 PHE D CA 1
ATOM 8202 C C . PHE D 1 271 ? 38.69188 48.83477 59.88802 1.000 22.09474 275 PHE D C 1
ATOM 8203 O O . PHE D 1 271 ? 39.21892 48.20117 60.81331 1.000 24.03026 275 PHE D O 1
ATOM 8211 N N . ALA D 1 272 ? 37.51519 48.48578 59.36583 1.000 21.11344 276 ALA D N 1
ATOM 8212 C CA . ALA D 1 272 ? 36.75322 47.37962 59.93247 1.000 21.12338 276 ALA D CA 1
ATOM 8213 C C . ALA D 1 272 ? 37.42535 46.03731 59.66720 1.000 21.44238 276 ALA D C 1
ATOM 8214 O O . ALA D 1 272 ? 37.41788 45.15637 60.53252 1.000 21.21749 276 ALA D O 1
ATOM 8216 N N . VAL D 1 273 ? 38.00175 45.85188 58.47779 1.000 21.01399 277 VAL D N 1
ATOM 8217 C CA . VAL D 1 273 ? 38.72641 44.60795 58.20610 1.000 21.61577 277 VAL D CA 1
ATOM 8218 C C . VAL D 1 273 ? 39.89862 44.45523 59.16543 1.000 22.63217 277 VAL D C 1
ATOM 8219 O O . VAL D 1 273 ? 40.11488 43.38621 59.74411 1.000 24.38850 277 VAL D O 1
ATOM 8223 N N . GLN D 1 274 ? 40.68487 45.51938 59.33433 1.000 23.57514 278 GLN D N 1
ATOM 8224 C CA . GLN D 1 274 ? 41.82556 45.45061 60.24752 1.000 26.98195 278 GLN D CA 1
ATOM 8225 C C . GLN D 1 274 ? 41.35906 45.25331 61.68467 1.000 24.27849 278 GLN D C 1
ATOM 8226 O O . GLN D 1 274 ? 41.99472 44.53168 62.46347 1.000 26.40154 278 GLN D O 1
ATOM 8232 N N . TRP D 1 275 ? 40.24389 45.88701 62.04839 1.000 23.49585 279 TRP D N 1
ATOM 8233 C CA . TRP D 1 275 ? 39.68095 45.72686 63.38463 1.000 25.17165 279 TRP D CA 1
ATOM 8234 C C . TRP D 1 275 ? 39.32578 44.26950 63.64321 1.000 24.09419 279 TRP D C 1
ATOM 8235 O O . TRP D 1 275 ? 39.70545 43.69199 64.67074 1.000 27.35365 279 TRP D O 1
ATOM 8246 N N . LEU D 1 276 ? 38.63738 43.64213 62.69001 1.000 22.96158 280 LEU D N 1
ATOM 8247 C CA . LEU D 1 276 ? 38.23091 42.25220 62.86269 1.000 23.07623 280 LEU D CA 1
ATOM 8248 C C . LEU D 1 276 ? 39.43116 41.31311 62.84633 1.000 27.55664 280 LEU D C 1
ATOM 8249 O O . LEU D 1 276 ? 39.48184 40.35105 63.62161 1.000 26.13351 280 LEU D O 1
ATOM 8254 N N . GLU D 1 277 ? 40.39936 41.56499 61.96270 1.000 24.37168 281 GLU D N 1
ATOM 8255 C CA . GLU D 1 277 ? 41.54414 40.66208 61.86647 1.000 25.45924 281 GLU D CA 1
ATOM 8256 C C . GLU D 1 277 ? 42.47290 40.78538 63.07099 1.000 26.58769 281 GLU D C 1
ATOM 8257 O O . GLU D 1 277 ? 43.10444 39.79365 63.46123 1.000 27.76597 281 GLU D O 1
ATOM 8263 N N . SER D 1 278 ? 42.55570 41.98240 63.67003 1.000 27.62714 282 SER D N 1
ATOM 8264 C CA . SER D 1 278 ? 43.41547 42.20179 64.83098 1.000 29.20315 282 SER D CA 1
ATOM 8265 C C . SER D 1 278 ? 42.87525 41.50236 66.06799 1.000 28.10952 282 SER D C 1
ATOM 8266 O O . SER D 1 278 ? 43.64350 41.18639 66.98188 1.000 34.73750 282 SER D O 1
ATOM 8269 N N . ARG D 1 279 ? 41.56133 41.27623 66.12964 1.000 27.17826 283 ARG D N 1
ATOM 8270 C CA . ARG D 1 279 ? 40.93483 40.70623 67.31115 1.000 27.58146 283 ARG D CA 1
ATOM 8271 C C . ARG D 1 279 ? 40.50560 39.26307 67.13966 1.000 28.32575 283 ARG D C 1
ATOM 8272 O O . ARG D 1 279 ? 40.57034 38.49573 68.10440 1.000 32.15764 283 ARG D O 1
ATOM 8280 N N . PHE D 1 280 ? 40.08503 38.87384 65.93450 1.000 28.70367 284 PHE D N 1
ATOM 8281 C CA . PHE D 1 280 ? 39.50269 37.55825 65.70286 1.000 30.79712 284 PHE D CA 1
ATOM 8282 C C . PHE D 1 280 ? 40.16818 36.83022 64.54028 1.000 34.22168 284 PHE D C 1
ATOM 8283 O O . PHE D 1 280 ? 39.57190 35.91417 63.96898 1.000 42.19179 284 PHE D O 1
ATOM 8291 N N . GLY D 1 281 ? 41.37499 37.23149 64.16445 1.000 27.72984 285 GLY D N 1
ATOM 8292 C CA . GLY D 1 281 ? 42.10891 36.53842 63.13343 1.000 29.97413 285 GLY D CA 1
ATOM 8293 C C . GLY D 1 281 ? 42.56012 35.17167 63.61774 1.000 38.38322 285 GLY D C 1
ATOM 8294 O O . GLY D 1 281 ? 42.21227 34.70501 64.70003 1.000 39.85469 285 GLY D O 1
ATOM 8295 N N . ASP D 1 282 ? 43.34317 34.50746 62.78063 1.000 31.20795 286 ASP D N 1
ATOM 8296 C CA . ASP D 1 282 ? 43.87473 33.18585 63.09199 1.000 39.40461 286 ASP D CA 1
ATOM 8297 C C . ASP D 1 282 ? 45.32990 33.19689 62.67972 1.000 40.38930 286 ASP D C 1
ATOM 8298 O O . ASP D 1 282 ? 45.63032 33.40210 61.50054 1.000 42.68806 286 ASP D O 1
ATOM 8303 N N . SER D 1 283 ? 46.23058 33.00200 63.64650 1.000 45.49927 287 SER D N 1
ATOM 8304 C CA . SER D 1 283 ? 47.66062 32.99139 63.36299 1.000 50.00151 287 SER D CA 1
ATOM 8305 C C . SER D 1 283 ? 48.20606 31.59692 63.10152 1.000 53.12832 287 SER D C 1
ATOM 8306 O O . SER D 1 283 ? 49.40842 31.45902 62.84719 1.000 54.15057 287 SER D O 1
ATOM 8309 N N . ALA D 1 284 ? 47.37156 30.56489 63.19125 1.000 48.38465 288 ALA D N 1
ATOM 8310 C CA . ALA D 1 284 ? 47.82912 29.21897 62.88958 1.000 51.70629 288 ALA D CA 1
ATOM 8311 C C . ALA D 1 284 ? 48.16183 29.11286 61.40809 1.000 59.97449 288 ALA D C 1
ATOM 8312 O O . ALA D 1 284 ? 47.47472 29.68735 60.55653 1.000 56.60893 288 ALA D O 1
ATOM 8314 N N . SER D 1 285 ? 49.23433 28.38507 61.10456 1.000 63.49961 289 SER D N 1
ATOM 8315 C CA . SER D 1 285 ? 49.71445 28.22238 59.73489 1.000 68.42179 289 SER D CA 1
ATOM 8316 C C . SER D 1 285 ? 49.31045 26.83587 59.24721 1.000 61.37089 289 SER D C 1
ATOM 8317 O O . SER D 1 285 ? 49.99370 25.84450 59.51564 1.000 69.11447 289 SER D O 1
ATOM 8320 N N . TYR D 1 286 ? 48.18861 26.77482 58.53804 1.000 62.89715 290 TYR D N 1
ATOM 8321 C CA . TYR D 1 286 ? 47.73442 25.55192 57.89768 1.000 62.89836 290 TYR D CA 1
ATOM 8322 C C . TYR D 1 286 ? 48.30270 25.49988 56.48279 1.000 67.16455 290 TYR D C 1
ATOM 8323 O O . TYR D 1 286 ? 48.10668 26.43050 55.69590 1.000 75.20200 290 TYR D O 1
#

Radius of gyration: 34.32 Å; Cα contacts (8 Å, |Δi|>4): 2304; chains: 4; bounding box: 62×116×70 Å

InterPro domains:
  IPR003679 Aminoglycoside N(3)-acetyltransferase-like [PF02522] (29-261)
  IPR003679 Aminoglycoside N(3)-acetyltransferase-like [PTHR11104] (6-262)
  IPR028345 Aminoglycoside 3-N-acetyltransferase-like [SSF110710] (6-262)

Organism: Pseudomonas aeruginosa (NCBI:txid287)

Secondary structure (DSSP, 8-state):
-PBPHHHHHHHHHHHT--TT-EEEEEE-HHHH--BTT-HHHHHHHHHHHH-TTSEEEEE---TT--TTGGGS-HHHHHHHHHHSPPB-TTTPPPPGGG-HHHHHHHTSTT-EE-S-STT-EEEEETTHHHHHTT--SSSTTSTTSHHHHHHHTT-EEEEES--GGG-THHHHHHHHS--SEEEEEEEEEEEEETTEEEEEEEEEE--SS-SSS--HHHHHHHHHHTT-SEEEEETTEEEEEEEHHHHHHHHHHHHHHHHS---/-PBPHHHHHHHHHHHT--TT-EEEEEE-HHHH--BTT-HHHHHHHHHHHHTTTSEEEEE---TT--TTGGGS-HHHHHHHHHHPPPB-TTTPPPPGGG-HHHHHHHTSTT-EE-S-STT-EEEEETTHHHHHTT--SSSTTSTTSHHHHHHHTT-EEEEES--GGG-THHHHHHHHS--SEEEEEEEEEEEEETTEEEEEEEEEE--SS-SSS--HHHHHHHHHHTT-SEEEEETTEEEEEEEHHHHHHHHHHHHHHHH--/-PBPHHHHHHHHHHHT--TT-EEEEEE-HHHH--BTT-HHHHHHHHHHHH-TTSEEEEE---TT--TTGGGS-HHHHHHHHHHSPPB-TTTPPPPGGG-HHHHHHHTSTT-EE-S-STT-EEEEETTHHHHHTT--SSSTTSTTSHHHHHHHTT-EEEEEB--GGG-THHHHHHHHS--S---EEEEEEEEEETTEEEEEEEEEE--SS-SSS--HHHHHHHHHHTT-SEEEEETTEEEEEEEHHHHHHHHHHHHHHHH--/-------PPBPHHHHHHHHHHHT--TT-EEEEEE-HHHH--BTT-HHHHHHHHHHHH-TTSEEEEE---TT--TTGGGS-HHHHHHHHHHSPPB-TTTPPPPGGG-HHHHHHHTSTT-EE-S-STT-EEEEETTHHHHHTT--SSSTTSTTSHHHHHHHTT-EEEEES--GGG-THHHHHHHHS--S---EEEEEEEEEETTEEEEEEEEEE--SS-SSS--HHHHHHHHHHTT-SEEEEETTEEEEEEEHHHHHHHHHHHHHHHH------

GO terms:
  GO:0042802 identical protein binding (F, IDA)
  GO:0042803 protein homodimerization activity (F, IDA)
  GO:0016999 antibiotic metabolic process (P, IDA)
  GO:1901742 2-deoxystreptamine metabolic process (P, IDA)
  GO:0046356 acetyl-CoA catabolic process (P, IDA)
  GO:0071236 cellular response to antibiotic (P, IDA)
  GO:0120225 coenzyme A binding (F, IDA)
  GO:0046353 aminoglycoside 3-N-acetyltransferase activity (F, IDA)

Sequence (1057 aa):
IPHTHAHLVDAFQALGIRAGQALMLHASVKAVGAVMGGPNVILQALMMDALTPDDGTLMMYAGWQDIPDFIDDSLPDALKAVYLEQHPPFDPATARRAVRENSVLAEFLRTWPCVHRSANPEASMVAVGRRQAALLTANHALDYGYGVESPLAKLVAIEGYVLMLGAPLDTITLLHHAEYLAKMRHKNVVRYPCPILRRDGRKVWVTVEDYDTGDPHDDYSFEQQIARRDYVAQGGGTRGKVGDADAYLFAAQDLTRFAVQQWLESRFGDSAIPHTHAHHLVDAFQALGIRAGQALMLHASVKAVGAVMGGPNVILQALMMDALTPDDGTLMMYAGWQDIPDFIDSLPDALKAVYLEQHPPFDPATARAVRENSVLAEFLRTWPCVHRSANPEASMVAVGRRQAALLTANHALDYGYGVESPLAKLVAIEGYVLMLGAPLDTITLLHHAEYLAKMRHKNVVRYPCPILRDGRKVWVTVEDYDTGDPHDDYSFEQIARDYVAQQGGGTRGKVGDADAYLFAAQDLTRFAVQWLESRFGDIPHTHAHHLVDAFQALGIRAGQALMLHASVKAVGAVMGGPNVILQALMMDALTPDDGTLMMYAGWQDIPDFIDSLPDALKAVYLEQHPPFDPATARAVRENSVLAEFLRTWPCVHRSANPEASMVAVGRQAALLTANHALDYGYGVESPLAKLVAIEGYVLMLGAPLDTITLLHHAEYLAKMRHKNVVRYPCPILRDGRKVVWVTVEDYDTGDPHDDYSFEEQIARDYVAQQGGGTRGKVGDADAYLFAAQDLTRFAVQWLESRFGDSHMTDLNIPHTHAHLVDAFQALGIRAGQALMLHASVKAVGAVMGGPNVILQALMMDALTPDGTLMMYAGWQDIPDFIDSLPDALKAVYLEQHPPFDPATARAVRENSVLAEFLRTWPCVHRSANPEASMVAVGRQAALLTANHALDYGYGVESPLAKLVAIEGYVLMLGAPLDTITLLHHAEYLAKMRHKNVVRYPCPILRRDGRRKVVWVTVEDYDTGDPHDDYSFEQIARRDYVAQGGGTRGKVGDADAYLFAAQDLTRFAVQWLESRFGDSASY

Solvent-accessible surface area: 44875 Å² total; per-residue (Å²): 196,50,40,38,65,60,123,2,23,83,19,0,84,92,11,18,1,132,60,16,24,9,0,0,1,18,13,34,40,194,35,0,17,74,17,105,65,23,32,75,25,1,0,68,0,0,25,63,4,2,47,106,47,3,1,1,0,3,35,0,0,11,78,74,22,0,51,105,0,50,92,39,93,116,83,82,44,56,84,59,67,117,120,28,81,30,7,50,61,81,78,7,129,4,37,195,174,37,19,73,0,0,34,65,0,14,81,44,98,109,46,80,41,0,61,3,2,36,1,0,0,0,0,18,30,134,23,0,53,51,0,9,41,126,6,38,51,66,54,2,6,0,90,86,0,0,0,18,36,0,28,27,22,73,1,64,0,0,0,0,22,11,85,5,65,64,0,10,0,0,33,7,0,4,56,69,0,82,2,89,49,13,25,14,36,40,26,11,0,0,18,72,124,129,70,167,77,48,57,25,42,3,41,8,46,33,40,67,94,61,6,29,124,13,46,20,55,85,0,0,101,53,3,38,90,100,65,9,36,70,146,24,121,0,24,86,1,60,0,17,10,1,35,0,77,46,0,5,118,26,0,26,104,7,0,61,72,115,14,14,59,21,52,200,49,41,40,65,58,118,2,22,78,20,0,81,93,10,18,0,133,60,19,25,9,0,0,1,18,12,33,39,194,36,0,18,74,18,106,63,23,34,75,25,1,0,66,0,0,22,62,4,2,46,122,42,2,2,1,0,2,36,0,0,11,78,73,20,0,48,95,0,36,98,42,94,125,79,83,46,55,78,56,50,112,118,27,78,31,7,49,62,82,77,7,127,4,35,186,162,36,19,70,0,0,34,64,0,14,78,43,97,108,45,80,40,0,62,4,2,34,1,0,0,0,0,20,30,86,17,0,52,41,0,10,41,109,6,36,53,66,56,1,7,0,85,87,0,0,0,16,27,0,30,30,21,74,1,62,0,0,0,0,22,13,83,14,66,62,0,9,0,0,34,6,0,4,55,72,2,107,2,102,46,12,24,13,33,39,26,2,0,0,19,70,104,123,72,167,81,47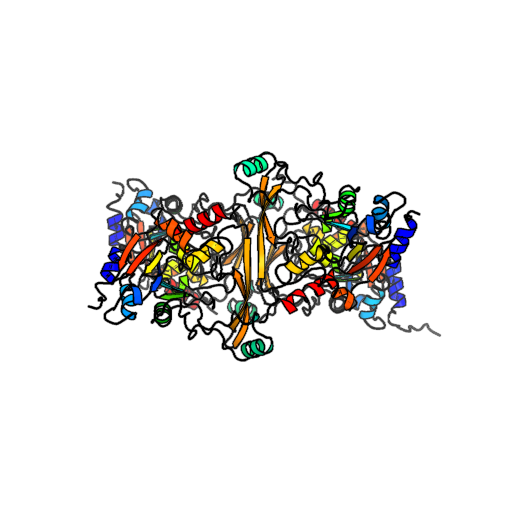,39,20,33,4,40,9,46,34,38,68,94,60,5,30,125,12,46,19,38,82,0,0,146,54,3,43,92,110,64,11,36,72,152,28,122,0,23,82,2,59,0,31,11,0,36,0,91,48,0,7,99,28,0,24,100,12,0,57,90,117,17,16,71,196,59,43,34,63,58,122,1,19,79,22,0,82,91,15,17,1,130,72,27,26,5,0,0,1,17,13,33,40,194,33,0,18,75,19,103,65,22,32,75,24,0,0,67,0,0,22,61,4,2,45,123,88,2,1,0,1,2,34,0,0,10,71,73,23,0,50,95,2,36,90,31,28,23,42,48,22,57,53,55,71,121,121,30,82,30,5,50,60,79,78,8,127,4,28,190,144,38,18,69,0,0,34,64,0,14,80,42,96,110,43,61,40,0,59,4,1,38,0,0,0,0,0,20,30,91,17,0,9,10,1,7,18,90,6,38,50,67,51,0,7,0,92,64,0,0,0,20,20,0,24,62,9,96,1,64,0,0,0,0,23,11,84,7,67,62,0,10,0,1,34,7,0,4,57,75,0,161,6,104,47,10,63,30,51,38,26,10,0,0,16,71,117,114,67,155,78,52,56,24,52,4,35,10,37,30,41,69,95,62,15,34,125,14,45,19,45,75,0,0,133,54,4,51,89,97,66,10,36,68,160,24,131,0,24,85,2,50,0,22,8,0,34,0,81,57,0,6,130,29,0,26,104,9,0,54,74,119,23,30,130,167,172,174,113,124,145,127,105,53,45,35,72,66,128,2,21,90,19,0,88,86,8,26,4,141,69,20,20,4,0,0,1,17,13,34,40,195,33,0,19,73,18,102,63,23,33,74,24,1,0,68,0,0,24,61,4,2,44,124,71,2,1,1,0,2,35,0,0,10,71,73,23,0,55,92,2,37,90,31,57,23,62,76,24,58,83,55,74,121,122,27,81,29,7,50,61,79,77,8,127,4,28,194,144,36,18,74,0,0,36,58,0,14,82,42,96,106,45,53,40,0,61,3,2,37,0,0,0,0,0,20,30,86,22,0,9,12,0,10,16,98,6,37,51,66,50,1,7,0,91,81,0,0,0,17,28,0,32,82,30,115,1,42,0,0,0,0,24,11,82,4,70,62,0,9,0,1,33,6,0,6,56,66,0,137,4,109,48,6,60,29,51,40,25,12,0,0,15,71,115,109,68,143,75,53,56,30,51,2,34,9,38,31,40,69,96,59,14,58,123,13,44,18,50,76,0,0,121,52,4,31,90,99,64,9,36,68,148,32,120,0,23,84,2,80,1,18,10,0,35,0,94,51,0,8,119,30,0,26,108,9,0,65,86,123,30,28,40,119,51,121,97

B-factor: mean 25.11, std 9.95, range [12.27, 86.76]

Foldseek 3Di:
DAAELVLLLVQCVVQPQAAQFEEEEFADQVQLPHHDVGCVSNVVSSCVRHDQNYKYKYFFAAQPWPQPLVPDDVVVSVCCVVDPDADDLLDGGGRVVSDVVQRVQSPDPQKDWAAQRRRIMIMHHDCRCVLRPQQDNAANLECRHSLVVCLVVFHKYKYWQHQQLPPSSLSHLVRPAAFQFWAKDKTWGWHADPNDTDIDIYIHTDPPDDRDPDTSNVLVVVCVVVPAFGWDHRRSGIMTMGGSNVSSVSSSCVRCVVGNDPD/DAAELVLLLVQCVVQPQAAQFEEEEQADQVQLPHHDVGPVSNVVSSCVRNDLNYKYKYFFAAQPWPQPLVPDDPVVSVCCVVDPDADDLLDRGGRVVSDVSQRVQSPDPQKDWAAQRRRIMIMHHDCRCVLRPQQDNAANLECRHSLVVCLVVFHKYKYWQHQQLPPSNLSHLVRPAAFPFWAKDKTWGWHADVNDTDIDIYIHTDPPDDRDPDTSNVQVVVCVVVPAFGWDHRRSHTMTMGGSNVSSVSSNCVRCVVGHD/DAAELVLQLVQCVVQPQAAQFEEEEQADQVLLPGYDVGCVSNVVSSCVRNDLNYKYKYFFAAQPWPQPLVVDPPVVSVCCVVDPDADDLLDRGGRVVSDVSQRVQSPDPPKDWAAQRRRIMIMHHDCRCVLRPQQDNAANLECRHSLVVCLVVFHKYKYWQHQQLPPSSLSHLVRPAAFPDFAKDWTWGWHADPRDTDIDIYIHTDPVDDRDPDTSNVLVVVCVVVPFFGWDHRRSTTMTMGGSNVSSVSSNCVRCVVGHD/DDDDDPDDAAELVQLLVQLVVQPQAAQFEEEEQADQVQLPGHDVGCVSNVVSSCVRHDLNYKYKYFFAAQPWPQPLVVDPPVVSVCCVVPPDADDLLDGGGRVVSPVVQRVQSPDPQKDWAAQRRRIMIMHHDCRCVLRPQQDNAARLECRYSLVVCLVVFHKYKYWQHQLLPPSSLSHLVRPAQFPDFAKDWTWGWHADPRDTDIDIYIHTDPPDDRDPDTSNRLVVVCVVVPAFGWDHRRSGTMTMGGSNVSSVSSNCVRCVPGHDPDDD